Protein AF-K1XBR8-F1 (afdb_monomer)

Nearest PDB structures (foldseek):
  7rdr-assembly1_A  TM=1.541E-01  e=6.160E-03  unidentified
  5cyf-assembly1_B  TM=4.425E-01  e=8.546E+00  Schistosoma mansoni

Structure (mmCIF, N/CA/C/O backbone):
data_AF-K1XBR8-F1
#
_entry.id   AF-K1XBR8-F1
#
loop_
_atom_site.group_PDB
_atom_site.id
_atom_site.type_symbol
_atom_site.label_atom_id
_atom_site.label_alt_id
_atom_site.label_comp_id
_atom_site.label_asym_id
_atom_site.label_entity_id
_atom_site.label_seq_id
_atom_site.pdbx_PDB_ins_code
_atom_site.Cartn_x
_atom_site.Cartn_y
_atom_site.Cartn_z
_atom_site.occupancy
_atom_site.B_iso_or_equiv
_atom_site.auth_seq_id
_atom_site.auth_comp_id
_atom_site.auth_asym_id
_atom_site.auth_atom_id
_atom_site.pdbx_PDB_model_num
ATOM 1 N N . ASN A 1 1 ? -21.342 -53.498 -50.289 1.00 35.25 1 ASN A N 1
ATOM 2 C CA . ASN A 1 1 ? -19.922 -53.388 -49.875 1.00 35.25 1 ASN A CA 1
ATOM 3 C C . ASN A 1 1 ? -18.948 -53.585 -51.029 1.00 35.25 1 ASN A C 1
ATOM 5 O O . ASN A 1 1 ? -18.449 -52.577 -51.485 1.00 35.25 1 ASN A O 1
ATOM 9 N N . LYS A 1 2 ? -18.743 -54.777 -51.616 1.00 32.19 2 LYS A N 1
ATOM 10 C CA . LYS A 1 2 ? -17.794 -54.932 -52.754 1.00 32.19 2 LYS A CA 1
ATOM 11 C C . LYS A 1 2 ? -18.122 -54.100 -54.008 1.00 32.19 2 LYS A C 1
ATOM 13 O O . LYS A 1 2 ? -17.216 -53.612 -54.664 1.00 32.19 2 LYS A O 1
ATOM 18 N N . LYS A 1 3 ? -19.409 -53.915 -54.326 1.00 32.88 3 LYS A N 1
ATOM 19 C CA . LYS A 1 3 ? -19.852 -53.034 -55.424 1.00 32.88 3 LYS A CA 1
ATOM 20 C C . LYS A 1 3 ? -19.623 -51.546 -55.108 1.00 32.88 3 LYS A C 1
ATOM 22 O O . LYS A 1 3 ? -19.220 -50.802 -55.985 1.00 32.88 3 LYS A O 1
ATOM 27 N N . LEU A 1 4 ? -19.808 -51.170 -53.841 1.00 37.22 4 LEU A N 1
ATOM 28 C CA . LEU A 1 4 ? -19.606 -49.809 -53.342 1.00 37.22 4 LEU A CA 1
ATOM 29 C C . LEU A 1 4 ? -18.114 -49.436 -53.321 1.00 37.22 4 LEU A C 1
ATOM 31 O O . LEU A 1 4 ? -17.767 -48.326 -53.686 1.00 37.22 4 LEU A O 1
ATOM 35 N N . GLU A 1 5 ? -17.238 -50.379 -52.957 1.00 38.19 5 GLU A N 1
ATOM 36 C CA . GLU A 1 5 ? -15.781 -50.191 -53.029 1.00 38.19 5 GLU A CA 1
ATOM 37 C C . GLU A 1 5 ? -15.284 -50.093 -54.474 1.00 38.19 5 GLU A C 1
ATOM 39 O O . GLU A 1 5 ? -14.496 -49.213 -54.789 1.00 38.19 5 GLU A O 1
ATOM 44 N N . LYS A 1 6 ? -15.834 -50.892 -55.397 1.00 38.66 6 LYS A N 1
ATOM 45 C CA . LYS A 1 6 ? -15.524 -50.755 -56.829 1.00 38.66 6 LYS A CA 1
ATOM 46 C C . LYS A 1 6 ? -15.970 -49.414 -57.418 1.00 38.66 6 LYS A C 1
ATOM 48 O O . LYS A 1 6 ? -15.277 -48.856 -58.260 1.00 38.66 6 LYS A O 1
ATOM 53 N N . GLU A 1 7 ? -17.132 -48.913 -57.004 1.00 39.41 7 GLU A N 1
ATOM 54 C CA . GLU A 1 7 ? -17.633 -47.597 -57.421 1.00 39.41 7 GLU A CA 1
ATOM 55 C C . GLU A 1 7 ? -16.810 -46.461 -56.790 1.00 39.41 7 GLU A C 1
ATOM 57 O O . GLU A 1 7 ? -16.538 -45.466 -57.454 1.00 39.41 7 GLU A O 1
ATOM 62 N N . LYS A 1 8 ? -16.335 -46.634 -55.551 1.00 39.56 8 LYS A N 1
ATOM 63 C CA . LYS A 1 8 ? -15.451 -45.691 -54.854 1.00 39.56 8 LYS A CA 1
ATOM 64 C C . LYS A 1 8 ? -14.057 -45.627 -55.490 1.00 39.56 8 LYS A C 1
ATOM 66 O O . LYS A 1 8 ? -13.581 -44.531 -55.761 1.00 39.56 8 LYS A O 1
ATOM 71 N N . GLU A 1 9 ? -13.442 -46.767 -55.803 1.00 41.44 9 GLU A N 1
ATOM 72 C CA . GLU A 1 9 ? -12.163 -46.834 -56.530 1.00 41.44 9 GLU A CA 1
ATOM 73 C C . GLU A 1 9 ? -12.274 -46.243 -57.942 1.00 41.44 9 GLU A C 1
ATOM 75 O O . GLU A 1 9 ? -11.368 -45.541 -58.386 1.00 41.44 9 GLU A O 1
ATOM 80 N N . ALA A 1 10 ? -13.400 -46.456 -58.633 1.00 40.22 10 ALA A N 1
ATOM 81 C CA . ALA A 1 10 ? -13.638 -45.874 -59.954 1.00 40.22 10 ALA A CA 1
ATOM 82 C C . ALA A 1 10 ? -13.787 -44.342 -59.911 1.00 40.22 10 ALA A C 1
ATOM 84 O O . ALA A 1 10 ? -13.285 -43.657 -60.799 1.00 40.22 10 ALA A O 1
ATOM 85 N N . VAL A 1 11 ? -14.442 -43.801 -58.878 1.00 40.19 11 VAL A N 1
ATOM 86 C CA . VAL A 1 11 ? -14.591 -42.348 -58.678 1.00 40.19 11 VAL A CA 1
ATOM 87 C C . VAL A 1 11 ? -13.264 -41.703 -58.275 1.00 40.19 11 VAL A C 1
ATOM 89 O O . VAL A 1 11 ? -12.923 -40.648 -58.801 1.00 40.19 11 VAL A O 1
ATOM 92 N N . ILE A 1 12 ? -12.482 -42.354 -57.408 1.00 42.41 12 ILE A N 1
ATOM 93 C CA . ILE A 1 12 ? -11.139 -41.891 -57.026 1.00 42.41 12 ILE A CA 1
ATOM 94 C C . ILE A 1 12 ? -10.200 -41.913 -58.239 1.00 42.41 12 ILE A C 1
ATOM 96 O O . ILE A 1 12 ? -9.502 -40.933 -58.483 1.00 42.41 12 ILE A O 1
ATOM 100 N N . GLY A 1 13 ? -10.230 -42.981 -59.041 1.00 40.75 13 GLY A N 1
ATOM 101 C CA . GLY A 1 13 ? -9.419 -43.086 -60.256 1.00 40.75 13 GLY A CA 1
ATOM 102 C C . GLY A 1 13 ? -9.797 -42.063 -61.333 1.00 40.75 13 GLY A C 1
ATOM 103 O O . GLY A 1 13 ? -8.914 -41.537 -62.006 1.00 40.75 13 GLY A O 1
ATOM 104 N N . ALA A 1 14 ? -11.086 -41.738 -61.478 1.00 41.44 14 ALA A N 1
ATOM 105 C CA . ALA A 1 14 ? -11.538 -40.687 -62.391 1.00 41.44 14 ALA A CA 1
ATOM 106 C C . ALA A 1 14 ? -11.077 -39.293 -61.928 1.00 41.44 14 ALA A C 1
ATOM 108 O O . ALA A 1 14 ? -10.531 -38.542 -62.728 1.00 41.44 14 ALA A O 1
ATOM 109 N N . ALA A 1 15 ? -11.205 -38.994 -60.631 1.00 40.31 15 ALA A N 1
ATOM 110 C CA . ALA A 1 15 ? -10.792 -37.713 -60.056 1.00 40.31 15 ALA A CA 1
ATOM 111 C C . ALA A 1 15 ? -9.266 -37.504 -60.082 1.00 40.31 15 ALA A C 1
ATOM 113 O O . ALA A 1 15 ? -8.798 -36.401 -60.344 1.00 40.31 15 ALA A O 1
ATOM 114 N N . GLN A 1 16 ? -8.477 -38.561 -59.856 1.00 40.91 16 GLN A N 1
ATOM 115 C CA . GLN A 1 16 ? -7.012 -38.503 -59.952 1.00 40.91 16 GLN A CA 1
ATOM 116 C C . GLN A 1 16 ? -6.530 -38.270 -61.383 1.00 40.91 16 GLN A C 1
ATOM 118 O O . GLN A 1 16 ? -5.536 -37.578 -61.586 1.00 40.91 16 GLN A O 1
ATOM 123 N N . LYS A 1 17 ? -7.236 -38.828 -62.371 1.00 43.00 17 LYS A N 1
ATOM 124 C CA . LYS A 1 17 ? -6.933 -38.605 -63.783 1.00 43.00 17 LYS A CA 1
ATOM 125 C C . LYS A 1 17 ? -7.248 -37.167 -64.202 1.00 43.00 17 LYS A C 1
ATOM 127 O O . LYS A 1 17 ? -6.414 -36.532 -64.822 1.00 43.00 17 LYS A O 1
ATOM 132 N N . GLU A 1 18 ? -8.396 -36.639 -63.790 1.00 42.56 18 GLU A N 1
ATOM 133 C CA . GLU A 1 18 ? -8.820 -35.271 -64.119 1.00 42.56 18 GLU A CA 1
ATOM 134 C C . GLU A 1 18 ? -7.925 -34.215 -63.438 1.00 42.56 18 GLU A C 1
ATOM 136 O O . GLU A 1 18 ? -7.573 -33.212 -64.048 1.00 42.56 18 GLU A O 1
ATOM 141 N N . ALA A 1 19 ? -7.440 -34.489 -62.221 1.00 39.69 19 ALA A N 1
ATOM 142 C CA . ALA A 1 19 ? -6.438 -33.657 -61.551 1.00 39.69 19 ALA A CA 1
ATOM 143 C C . ALA A 1 19 ? -5.040 -33.729 -62.202 1.00 39.69 19 ALA A C 1
ATOM 145 O O . ALA A 1 19 ? -4.320 -32.733 -62.200 1.00 39.69 19 ALA A O 1
ATOM 146 N N . ALA A 1 20 ? -4.646 -34.884 -62.755 1.00 40.19 20 ALA A N 1
ATOM 147 C CA . ALA A 1 20 ? -3.390 -35.036 -63.494 1.00 40.19 20 ALA A CA 1
ATOM 148 C C . ALA A 1 20 ? -3.444 -34.327 -64.857 1.00 40.19 20 ALA A C 1
ATOM 150 O O . ALA A 1 20 ? -2.506 -33.614 -65.200 1.00 40.19 20 ALA A O 1
ATOM 151 N N . ASP A 1 21 ? -4.570 -34.443 -65.566 1.00 42.59 21 ASP A N 1
ATOM 152 C CA . ASP A 1 21 ? -4.811 -33.751 -66.834 1.00 42.59 21 ASP A CA 1
ATOM 153 C C . ASP A 1 21 ? -4.802 -32.215 -66.622 1.00 42.59 21 ASP A C 1
ATOM 155 O O . ASP A 1 21 ? -4.148 -31.491 -67.368 1.00 42.59 21 ASP A O 1
ATOM 159 N N . MET A 1 22 ? -5.403 -31.712 -65.530 1.00 39.72 22 MET A N 1
ATOM 160 C CA . MET A 1 22 ? -5.314 -30.292 -65.138 1.00 39.72 22 MET A CA 1
ATOM 161 C C . MET A 1 22 ? -3.897 -29.864 -64.719 1.00 39.72 22 MET A C 1
ATOM 163 O O . MET A 1 22 ? -3.512 -28.714 -64.924 1.00 39.72 22 MET A O 1
ATOM 167 N N . HIS A 1 23 ? -3.108 -30.755 -64.113 1.00 37.94 23 HIS A N 1
ATOM 168 C CA . HIS A 1 23 ? -1.730 -30.452 -63.722 1.00 37.94 23 HIS A CA 1
ATOM 169 C C . HIS A 1 23 ? -0.797 -30.345 -64.935 1.00 37.94 23 HIS A C 1
ATOM 171 O O . HIS A 1 23 ? 0.072 -29.473 -64.941 1.00 37.94 23 HIS A O 1
ATOM 177 N N . ASP A 1 24 ? -1.003 -31.176 -65.961 1.00 37.19 24 ASP A N 1
ATOM 178 C CA . ASP A 1 24 ? -0.263 -31.111 -67.225 1.00 37.19 24 ASP A CA 1
ATOM 179 C C . ASP A 1 24 ? -0.685 -29.886 -68.065 1.00 37.19 24 ASP A C 1
ATOM 181 O O . ASP A 1 24 ? 0.183 -29.202 -68.608 1.00 37.19 24 ASP A O 1
ATOM 185 N N . GLU A 1 25 ? -1.969 -29.494 -68.057 1.00 38.06 25 GLU A N 1
ATOM 186 C CA . GLU A 1 25 ? -2.444 -28.240 -68.681 1.00 38.06 25 GLU A CA 1
ATOM 187 C C . GLU A 1 25 ? -1.861 -26.973 -68.023 1.00 38.06 25 GLU A C 1
ATOM 189 O O . GLU A 1 25 ? -1.582 -25.985 -68.702 1.00 38.06 25 GLU A O 1
ATOM 194 N N . ILE A 1 26 ? -1.613 -26.996 -66.709 1.00 39.31 26 ILE A N 1
ATOM 195 C CA . ILE A 1 26 ? -0.962 -25.892 -65.978 1.00 39.31 26 ILE A CA 1
ATOM 196 C C . ILE A 1 26 ? 0.559 -25.853 -66.242 1.00 39.31 26 ILE A C 1
ATOM 198 O O . ILE A 1 26 ? 1.190 -24.802 -66.097 1.00 39.31 26 ILE A O 1
ATOM 202 N N . LYS A 1 27 ? 1.167 -26.976 -66.644 1.00 35.59 27 LYS A N 1
ATOM 203 C CA . LYS A 1 27 ? 2.615 -27.115 -66.874 1.00 35.59 27 LYS A CA 1
ATOM 204 C C . LYS A 1 27 ? 3.067 -26.626 -68.253 1.00 35.59 27 LYS A C 1
ATOM 206 O O . LYS A 1 27 ? 4.203 -26.167 -68.370 1.00 35.59 27 LYS A O 1
ATOM 211 N N . ASP A 1 28 ? 2.181 -26.672 -69.249 1.00 35.50 28 ASP A N 1
ATOM 212 C CA . ASP A 1 28 ? 2.464 -26.291 -70.644 1.00 35.50 28 ASP A CA 1
ATOM 213 C C . ASP A 1 28 ? 2.282 -24.786 -70.954 1.00 35.50 28 ASP A C 1
ATOM 215 O O . ASP A 1 28 ? 2.406 -24.362 -72.099 1.00 35.50 28 ASP A O 1
ATOM 219 N N . GLY A 1 29 ? 2.123 -23.942 -69.928 1.00 42.06 29 GLY A N 1
ATOM 220 C CA . GLY A 1 29 ? 2.646 -22.572 -69.967 1.00 42.06 29 GLY A CA 1
ATOM 221 C C . GLY A 1 29 ? 1.973 -21.558 -70.904 1.00 42.06 29 GLY A C 1
ATOM 222 O O . GLY A 1 29 ? 2.680 -20.744 -71.491 1.00 42.06 29 GLY A O 1
ATOM 223 N N . GLU A 1 30 ? 0.641 -21.500 -70.977 1.00 37.12 30 GLU A N 1
ATOM 224 C CA . GLU A 1 30 ? -0.069 -20.336 -71.544 1.00 37.12 30 GLU A CA 1
ATOM 225 C C . GLU A 1 30 ? -1.017 -19.681 -70.525 1.00 37.12 30 GLU A C 1
ATOM 227 O O . GLU A 1 30 ? -2.234 -19.723 -70.654 1.00 37.12 30 GLU A O 1
ATOM 232 N N . MET A 1 31 ? -0.456 -19.018 -69.512 1.00 33.31 31 MET A N 1
ATOM 233 C CA . MET A 1 31 ? -1.101 -17.859 -68.876 1.00 33.31 31 MET A CA 1
ATOM 234 C C . MET A 1 31 ? -0.013 -16.860 -68.473 1.00 33.31 31 MET A C 1
ATOM 236 O O . MET A 1 31 ? 0.454 -16.821 -67.333 1.00 33.31 31 MET A O 1
ATOM 240 N N . GLU A 1 32 ? 0.418 -16.049 -69.441 1.00 30.00 32 GLU A N 1
ATOM 241 C CA . GLU A 1 32 ? 1.108 -14.800 -69.136 1.00 30.00 32 GLU A CA 1
ATOM 242 C C . GLU A 1 32 ? 0.126 -13.798 -68.520 1.00 30.00 32 GLU A C 1
ATOM 244 O O . GLU A 1 32 ? -1.015 -13.635 -68.950 1.00 30.00 32 GLU A O 1
ATOM 249 N N . LYS A 1 33 ? 0.620 -13.113 -67.490 1.00 34.78 33 LYS A N 1
ATOM 250 C CA . LYS A 1 33 ? -0.014 -11.980 -66.822 1.00 34.78 33 LYS A CA 1
ATOM 251 C C . LYS A 1 33 ? -0.402 -10.893 -67.832 1.00 34.78 33 LYS A C 1
ATOM 253 O O . LYS A 1 33 ? 0.486 -10.273 -68.405 1.00 34.78 33 LYS A O 1
ATOM 258 N N . SER A 1 34 ? -1.689 -10.578 -67.958 1.00 27.77 34 SER A N 1
ATOM 259 C CA . SER A 1 34 ? -2.168 -9.195 -68.120 1.00 27.77 34 SER A CA 1
ATOM 260 C C . SER A 1 34 ? -3.693 -9.113 -67.996 1.00 27.77 34 SER A C 1
ATOM 262 O O . SER A 1 34 ? -4.405 -9.914 -68.588 1.00 27.77 34 SER A O 1
ATOM 264 N N . ASP A 1 35 ? -4.121 -8.142 -67.189 1.00 27.48 35 ASP A N 1
ATOM 265 C CA . ASP A 1 35 ? -5.349 -7.341 -67.218 1.00 27.48 35 ASP A CA 1
ATOM 266 C C . ASP A 1 35 ? -6.736 -8.002 -67.340 1.00 27.48 35 ASP A C 1
ATOM 268 O O . ASP A 1 35 ? -7.044 -8.779 -68.238 1.00 27.48 35 ASP A O 1
ATOM 272 N N . GLU A 1 36 ? -7.619 -7.570 -66.431 1.00 39.06 36 GLU A N 1
ATOM 273 C CA . GLU A 1 36 ? -9.069 -7.767 -66.438 1.00 39.06 36 GLU A CA 1
ATOM 274 C C . GLU A 1 36 ? -9.673 -7.714 -67.852 1.00 39.06 36 GLU A C 1
ATOM 276 O O . GLU A 1 36 ? -9.675 -6.664 -68.502 1.00 39.06 36 GLU A O 1
ATOM 281 N N . LYS A 1 37 ? -10.259 -8.828 -68.308 1.00 28.39 37 LYS A N 1
ATOM 282 C CA . LYS A 1 37 ? -11.346 -8.839 -69.296 1.00 28.39 37 LYS A CA 1
ATOM 283 C C . LYS A 1 37 ? -12.109 -10.160 -69.266 1.00 28.39 37 LYS A C 1
ATOM 285 O O . LYS A 1 37 ? -11.526 -11.227 -69.109 1.00 28.39 37 LYS A O 1
ATOM 290 N N . GLU A 1 38 ? -13.427 -10.029 -69.396 1.00 31.98 38 GLU A N 1
ATOM 291 C CA . GLU A 1 38 ? -14.451 -11.076 -69.430 1.00 31.98 38 GLU A CA 1
ATOM 292 C C . GLU A 1 38 ? -13.991 -12.378 -70.099 1.00 31.98 38 GLU A C 1
ATOM 294 O O . GLU A 1 38 ? -13.522 -12.387 -71.239 1.00 31.98 38 GLU A O 1
ATOM 299 N N . VAL A 1 39 ? -14.194 -13.499 -69.402 1.00 30.14 39 VAL A N 1
ATOM 300 C CA . VAL A 1 39 ? -14.037 -14.834 -69.982 1.00 30.14 39 VAL A CA 1
ATOM 301 C C . VAL A 1 39 ? -15.082 -15.008 -71.084 1.00 30.14 39 VAL A C 1
ATOM 303 O O . VAL A 1 39 ? -16.286 -14.993 -70.832 1.00 30.14 39 VAL A O 1
ATOM 306 N N . ASP A 1 40 ? -14.599 -15.176 -72.314 1.00 33.12 40 ASP A N 1
ATOM 307 C CA . ASP A 1 40 ? -15.396 -15.454 -73.505 1.00 33.12 40 ASP A CA 1
ATOM 308 C C . ASP A 1 40 ? -16.139 -16.796 -73.366 1.00 33.12 40 ASP A C 1
ATOM 310 O O . ASP A 1 40 ? -15.609 -17.894 -73.577 1.00 33.12 40 ASP A O 1
ATOM 314 N N . ASP A 1 41 ? -17.418 -16.670 -73.026 1.00 33.25 41 ASP A N 1
ATOM 315 C CA . ASP A 1 41 ? -18.414 -17.714 -72.792 1.00 33.25 41 ASP A CA 1
ATOM 316 C C . ASP A 1 41 ? -18.665 -18.627 -74.022 1.00 33.25 41 ASP A C 1
ATOM 318 O O . ASP A 1 41 ? -19.427 -19.601 -73.968 1.00 33.25 41 ASP A O 1
ATOM 322 N N . SER A 1 42 ? -18.032 -18.338 -75.167 1.00 31.98 42 SER A N 1
ATOM 323 C CA . SER A 1 42 ? -18.106 -19.149 -76.386 1.00 31.98 42 SER A CA 1
ATOM 324 C C . SER A 1 42 ? -17.118 -20.324 -76.418 1.00 31.98 42 SER A C 1
ATOM 326 O O . SER A 1 42 ? -17.425 -21.341 -77.046 1.00 31.98 42 SER A O 1
ATOM 328 N N . LYS A 1 43 ? -15.997 -20.274 -75.679 1.00 35.00 43 LYS A N 1
ATOM 329 C CA . LYS A 1 43 ? -15.017 -21.383 -75.637 1.00 35.00 43 LYS A CA 1
ATOM 330 C C . LYS A 1 43 ? -15.419 -22.525 -74.698 1.00 35.00 43 LYS A C 1
ATOM 332 O O . LYS A 1 43 ? -15.135 -23.684 -74.989 1.00 35.00 43 LYS A O 1
ATOM 337 N N . ILE A 1 44 ? -16.181 -22.241 -73.640 1.00 33.34 44 ILE A N 1
ATOM 338 C CA . ILE A 1 44 ? -16.702 -23.266 -72.708 1.00 33.34 44 ILE A CA 1
ATOM 339 C C . ILE A 1 44 ? -17.910 -24.021 -73.307 1.00 33.34 44 ILE A C 1
ATOM 341 O O . ILE A 1 44 ? -18.222 -25.153 -72.925 1.00 33.34 44 ILE A O 1
ATOM 345 N N . LYS A 1 45 ? -18.589 -23.450 -74.313 1.00 31.42 45 LYS A N 1
ATOM 346 C CA . LYS A 1 45 ? -19.770 -24.061 -74.951 1.00 31.42 45 LYS A CA 1
ATOM 347 C C . LYS A 1 45 ? -19.467 -25.285 -75.827 1.00 31.42 45 LYS A C 1
ATOM 349 O O . LYS A 1 45 ? -20.401 -26.028 -76.123 1.00 31.42 45 LYS A O 1
ATOM 354 N N . GLY A 1 46 ? -18.209 -25.540 -76.193 1.00 33.34 46 GLY A N 1
ATOM 355 C CA . GLY A 1 46 ? -17.837 -26.614 -77.125 1.00 33.34 46 GLY A CA 1
ATOM 356 C C . GLY A 1 46 ? -17.683 -28.022 -76.533 1.00 33.34 46 GLY A C 1
ATOM 357 O O . GLY A 1 46 ? -17.686 -28.988 -77.290 1.00 33.34 46 GLY A O 1
ATOM 358 N N . ILE A 1 47 ? -17.553 -28.176 -75.209 1.00 36.75 47 ILE A N 1
ATOM 359 C CA . ILE A 1 47 ? -16.974 -29.413 -74.638 1.00 36.75 47 ILE A CA 1
ATOM 360 C C . ILE A 1 47 ? -18.018 -30.434 -74.135 1.00 36.75 47 ILE A C 1
ATOM 362 O O . ILE A 1 47 ? -17.705 -31.610 -73.960 1.00 36.75 47 ILE A O 1
ATOM 366 N N . LEU A 1 48 ? -19.297 -30.072 -73.974 1.00 31.34 48 LEU A N 1
ATOM 367 C CA . LEU A 1 48 ? -20.315 -31.004 -73.455 1.00 31.34 48 LEU A CA 1
ATOM 368 C C . LEU A 1 48 ? -21.639 -30.910 -74.221 1.00 31.34 48 LEU A C 1
ATOM 370 O O . LEU A 1 48 ? -22.305 -29.873 -74.194 1.00 31.34 48 LEU A O 1
ATOM 374 N N . SER A 1 49 ? -22.052 -32.017 -74.854 1.00 36.31 49 SER A N 1
ATOM 375 C CA . SER A 1 49 ? -23.377 -32.142 -75.475 1.00 36.31 49 SER A CA 1
ATOM 376 C C . SER A 1 49 ? -24.493 -31.958 -74.435 1.00 36.31 49 SER A C 1
ATOM 378 O O . SER A 1 49 ? -24.349 -32.346 -73.272 1.00 36.31 49 SER A O 1
ATOM 380 N N . GLN A 1 50 ? -25.616 -31.353 -74.845 1.00 34.69 50 GLN A N 1
ATOM 381 C CA . GLN A 1 50 ? -26.732 -30.999 -73.952 1.00 34.69 50 GLN A CA 1
ATOM 382 C C . GLN A 1 50 ? -27.273 -32.183 -73.129 1.00 34.69 50 GLN A C 1
ATOM 384 O O . GLN A 1 50 ? -27.611 -31.993 -71.963 1.00 34.69 50 GLN A O 1
ATOM 389 N N . GLU A 1 51 ? -27.256 -33.406 -73.665 1.00 30.45 51 GLU A N 1
ATOM 390 C CA . GLU A 1 51 ? -27.669 -34.614 -72.931 1.00 30.45 51 GLU A CA 1
ATOM 391 C C . GLU A 1 51 ? -26.782 -34.919 -71.713 1.00 30.45 51 GLU A C 1
ATOM 393 O O . GLU A 1 51 ? -27.278 -35.349 -70.671 1.00 30.45 51 GLU A O 1
ATOM 398 N N . LYS A 1 52 ? -25.470 -34.651 -71.788 1.00 33.75 52 LYS A N 1
ATOM 399 C CA . LYS A 1 52 ? -24.563 -34.863 -70.647 1.00 33.75 52 LYS A CA 1
ATOM 400 C C . LYS A 1 52 ? -24.748 -33.801 -69.563 1.00 33.75 52 LYS A C 1
ATOM 402 O O . LYS A 1 52 ? -24.603 -34.115 -68.383 1.00 33.75 52 LYS A O 1
ATOM 407 N N . LYS A 1 53 ? -25.129 -32.575 -69.942 1.00 33.81 53 LYS A N 1
ATOM 408 C CA . LYS A 1 53 ? -25.463 -31.498 -68.994 1.00 33.81 53 LYS A CA 1
ATOM 409 C C . LYS A 1 53 ? -26.725 -31.826 -68.196 1.00 33.81 53 LYS A C 1
ATOM 411 O O . LYS A 1 53 ? -26.726 -31.648 -66.982 1.00 33.81 53 LYS A O 1
ATOM 416 N N . GLU A 1 54 ? -27.766 -32.361 -68.827 1.00 32.81 54 GLU A N 1
ATOM 417 C CA . GLU A 1 54 ? -28.995 -32.732 -68.111 1.00 32.81 54 GLU A CA 1
ATOM 418 C C . GLU A 1 54 ? -28.787 -33.883 -67.120 1.00 32.81 54 GLU A C 1
ATOM 420 O O . GLU A 1 54 ? -29.319 -33.833 -66.011 1.00 32.81 54 GLU A O 1
ATOM 425 N N . ILE A 1 55 ? -27.966 -34.880 -67.460 1.00 34.56 55 ILE A N 1
ATOM 426 C CA . ILE A 1 55 ? -27.629 -35.988 -66.549 1.00 34.56 55 ILE A CA 1
ATOM 427 C C . ILE A 1 55 ? -26.784 -35.487 -65.365 1.00 34.56 55 ILE A C 1
ATOM 429 O O . ILE A 1 55 ? -27.040 -35.869 -64.220 1.00 34.56 55 ILE A O 1
ATOM 433 N N . PHE A 1 56 ? -25.827 -34.588 -65.617 1.00 33.72 56 PHE A N 1
ATOM 434 C CA . PHE A 1 56 ? -24.979 -33.986 -64.584 1.00 33.72 56 PHE A CA 1
ATOM 435 C C . PHE A 1 56 ? -25.789 -33.113 -63.610 1.00 33.72 56 PHE A C 1
ATOM 437 O O . PHE A 1 56 ? -25.720 -33.300 -62.395 1.00 33.72 56 PHE A O 1
ATOM 444 N N . PHE A 1 57 ? -26.647 -32.223 -64.120 1.00 33.53 57 PHE A N 1
ATOM 445 C CA . PHE A 1 57 ? -27.437 -31.316 -63.279 1.00 33.53 57 PHE A CA 1
ATOM 446 C C . PHE A 1 57 ? -28.630 -31.995 -62.587 1.00 33.53 57 PHE A C 1
ATOM 448 O O . PHE A 1 57 ? -28.947 -31.651 -61.443 1.00 33.53 57 PHE A O 1
ATOM 455 N N . ASN A 1 58 ? -29.265 -33.001 -63.201 1.00 34.69 58 ASN A N 1
ATOM 456 C CA . ASN A 1 58 ? -30.329 -33.760 -62.533 1.00 34.69 58 ASN A CA 1
ATOM 457 C C . ASN A 1 58 ? -29.784 -34.739 -61.480 1.00 34.69 58 ASN A C 1
ATOM 459 O O . ASN A 1 58 ? -30.463 -34.993 -60.485 1.00 34.69 58 ASN A O 1
ATOM 463 N N . GLY A 1 59 ? -28.545 -35.225 -61.627 1.00 37.12 59 GLY A N 1
ATOM 464 C CA . GLY A 1 59 ? -27.875 -36.057 -60.620 1.00 37.12 59 GLY A CA 1
ATOM 465 C C . GLY A 1 59 ? -27.482 -35.307 -59.339 1.00 37.12 59 GLY A C 1
ATOM 466 O O . GLY A 1 59 ? -27.447 -35.904 -58.259 1.00 37.12 59 GLY A O 1
ATOM 467 N N . ILE A 1 60 ? -27.235 -33.995 -59.432 1.00 36.56 60 ILE A N 1
ATOM 468 C CA . ILE A 1 60 ? -26.796 -33.148 -58.307 1.00 36.56 60 ILE A CA 1
ATOM 469 C C . ILE A 1 60 ? -27.980 -32.588 -57.500 1.00 36.56 60 ILE A C 1
ATOM 471 O O . ILE A 1 60 ? -27.839 -32.359 -56.296 1.00 36.56 60 ILE A O 1
ATOM 475 N N . LYS A 1 61 ? -29.181 -32.483 -58.090 1.00 36.72 61 LYS A N 1
ATOM 476 C CA . LYS A 1 61 ? -30.394 -31.966 -57.418 1.00 36.72 61 LYS A CA 1
ATOM 477 C C . LYS A 1 61 ? -30.789 -32.707 -56.131 1.00 36.72 61 LYS A C 1
ATOM 479 O O . LYS A 1 61 ? -31.435 -32.113 -55.278 1.00 36.72 61 LYS A O 1
ATOM 484 N N . GLY A 1 62 ? -30.382 -33.968 -55.964 1.00 38.25 62 GLY A N 1
ATOM 485 C CA . GLY A 1 62 ? -30.576 -34.733 -54.722 1.00 38.25 62 GLY A CA 1
ATOM 486 C C . GLY A 1 62 ? -29.301 -34.974 -53.903 1.00 38.25 62 GLY A C 1
ATOM 487 O O . GLY A 1 62 ? -29.378 -35.517 -52.803 1.00 38.25 62 GLY A O 1
ATOM 488 N N . LYS A 1 63 ? -28.123 -34.608 -54.428 1.00 39.81 63 LYS A N 1
ATOM 489 C CA . LYS A 1 63 ? -26.811 -34.997 -53.876 1.00 39.81 63 LYS A CA 1
ATOM 490 C C . LYS A 1 63 ? -25.882 -33.831 -53.545 1.00 39.81 63 LYS A C 1
ATOM 492 O O . LYS A 1 63 ? -24.816 -34.091 -53.001 1.00 39.81 63 LYS A O 1
ATOM 497 N N . ALA A 1 64 ? -26.283 -32.575 -53.750 1.00 41.19 64 ALA A N 1
ATOM 498 C CA . ALA A 1 64 ? -25.527 -31.405 -53.281 1.00 41.19 64 ALA A CA 1
ATOM 499 C C . ALA A 1 64 ? -25.210 -31.477 -51.769 1.00 41.19 64 ALA A C 1
ATOM 501 O O . ALA A 1 64 ? -24.107 -31.157 -51.343 1.00 41.19 64 ALA A O 1
ATOM 502 N N . LYS A 1 65 ? -26.134 -32.032 -50.971 1.00 39.97 65 LYS A N 1
ATOM 503 C CA . LYS A 1 65 ? -25.977 -32.271 -49.523 1.00 39.97 65 LYS A CA 1
ATOM 504 C C . LYS A 1 65 ? -24.895 -33.313 -49.187 1.00 39.97 65 LYS A C 1
ATOM 506 O O . LYS A 1 65 ? -24.258 -33.223 -48.143 1.00 39.97 65 LYS A O 1
ATOM 511 N N . ILE A 1 66 ? -24.698 -34.302 -50.065 1.00 39.34 66 ILE A N 1
ATOM 512 C CA . ILE A 1 66 ? -23.651 -35.330 -49.945 1.00 39.34 66 ILE A CA 1
ATOM 513 C C . ILE A 1 66 ? -22.330 -34.791 -50.494 1.00 39.34 66 ILE A C 1
ATOM 515 O O . ILE A 1 66 ? -21.296 -35.075 -49.912 1.00 39.34 66 ILE A O 1
ATOM 519 N N . LEU A 1 67 ? -22.367 -33.985 -51.558 1.00 41.09 67 LEU A N 1
ATOM 520 C CA . LEU A 1 67 ? -21.191 -33.376 -52.175 1.00 41.09 67 LEU A CA 1
ATOM 521 C C . LEU A 1 67 ? -20.553 -32.320 -51.262 1.00 41.09 67 LEU A C 1
ATOM 523 O O . LEU A 1 67 ? -19.350 -32.367 -51.067 1.00 41.09 67 LEU A O 1
ATOM 527 N N . ALA A 1 68 ? -21.344 -31.454 -50.619 1.00 43.34 68 ALA A N 1
ATOM 528 C CA . ALA A 1 68 ? -20.847 -30.493 -49.630 1.00 43.34 68 ALA A CA 1
ATOM 529 C C . ALA A 1 68 ? -20.268 -31.199 -48.392 1.00 43.34 68 ALA A C 1
ATOM 531 O O . ALA A 1 68 ? -19.160 -30.891 -47.966 1.00 43.34 68 ALA A O 1
ATOM 532 N N . LYS A 1 69 ? -20.964 -32.224 -47.868 1.00 40.03 69 LYS A N 1
ATOM 533 C CA . LYS A 1 69 ? -20.421 -33.068 -46.793 1.00 40.03 69 LYS A CA 1
ATOM 534 C C . LYS A 1 69 ? -19.150 -33.795 -47.220 1.00 40.03 69 LYS A C 1
ATOM 536 O O . LYS A 1 69 ? -18.236 -33.870 -46.421 1.00 40.03 69 LYS A O 1
ATOM 541 N N . ALA A 1 70 ? -19.083 -34.320 -48.443 1.00 39.44 70 ALA A N 1
ATOM 542 C CA . ALA A 1 70 ? -17.921 -35.037 -48.958 1.00 39.44 70 ALA A CA 1
ATOM 543 C C . ALA A 1 70 ? -16.738 -34.104 -49.237 1.00 39.44 70 ALA A C 1
ATOM 545 O O . ALA A 1 70 ? -15.617 -34.509 -48.979 1.00 39.44 70 ALA A O 1
ATOM 546 N N . LEU A 1 71 ? -16.967 -32.873 -49.703 1.00 42.53 71 LEU A N 1
ATOM 547 C CA . LEU A 1 71 ? -15.923 -31.863 -49.903 1.00 42.53 71 LEU A CA 1
ATOM 548 C C . LEU A 1 71 ? -15.328 -31.411 -48.565 1.00 42.53 71 LEU A C 1
ATOM 550 O O . LEU A 1 71 ? -14.110 -31.393 -48.441 1.00 42.53 71 LEU A O 1
ATOM 554 N N . VAL A 1 72 ? -16.165 -31.178 -47.545 1.00 42.19 72 VAL A N 1
ATOM 555 C CA . VAL A 1 72 ? -15.711 -30.869 -46.174 1.00 42.19 72 VAL A CA 1
ATOM 556 C C . VAL A 1 72 ? -15.023 -32.078 -45.518 1.00 42.19 72 VAL A C 1
ATOM 558 O O . VAL A 1 72 ? -13.988 -31.934 -44.873 1.00 42.19 72 VAL A O 1
ATOM 561 N N . LEU A 1 73 ? -15.537 -33.301 -45.711 1.00 38.38 73 LEU A N 1
ATOM 562 C CA . LEU A 1 73 ? -14.876 -34.514 -45.208 1.00 38.38 73 LEU A CA 1
ATOM 563 C C . LEU A 1 73 ? -13.535 -34.769 -45.924 1.00 38.38 73 LEU A C 1
ATOM 565 O O . LEU A 1 73 ? -12.594 -35.232 -45.291 1.00 38.38 73 LEU A O 1
ATOM 569 N N . MET A 1 74 ? -13.434 -34.476 -47.229 1.00 40.19 74 MET A N 1
ATOM 570 C CA . MET A 1 74 ? -12.204 -34.623 -48.023 1.00 40.19 74 MET A CA 1
ATOM 571 C C . MET A 1 74 ? -11.157 -33.552 -47.689 1.00 40.19 74 MET A C 1
ATOM 573 O O . MET A 1 74 ? -9.966 -33.871 -47.675 1.00 40.19 74 MET A O 1
ATOM 577 N N . SER A 1 75 ? -11.572 -32.324 -47.353 1.00 39.53 75 SER A N 1
ATOM 578 C CA . SER A 1 75 ? -10.661 -31.271 -46.887 1.00 39.53 75 SER A CA 1
ATOM 579 C C . SER A 1 75 ? -10.103 -31.560 -45.490 1.00 39.53 75 SER A C 1
ATOM 581 O O . SER A 1 75 ? -8.939 -31.273 -45.242 1.00 39.53 75 SER A O 1
ATOM 583 N N . VAL A 1 76 ? -10.882 -32.202 -44.609 1.00 38.19 76 VAL A N 1
ATOM 584 C CA . VAL A 1 76 ? -10.427 -32.630 -43.269 1.00 38.19 76 VAL A CA 1
ATOM 585 C C . VAL A 1 76 ? -9.519 -33.871 -43.319 1.00 38.19 76 VAL A C 1
ATOM 587 O O . VAL A 1 76 ? -8.660 -34.033 -42.457 1.00 38.19 76 VAL A O 1
ATOM 590 N N . LEU A 1 77 ? -9.687 -34.762 -44.306 1.00 36.66 77 LEU A N 1
ATOM 591 C CA . LEU A 1 77 ? -9.034 -36.081 -44.304 1.00 36.66 77 LEU A CA 1
ATOM 592 C C . LEU A 1 77 ? -7.822 -36.237 -45.238 1.00 36.66 77 LEU A C 1
ATOM 594 O O . LEU A 1 77 ? -7.163 -37.274 -45.150 1.00 36.66 77 LEU A O 1
ATOM 598 N N . SER A 1 78 ? -7.513 -35.293 -46.139 1.00 36.06 78 SER A N 1
ATOM 599 C CA . SER A 1 78 ? -6.507 -35.588 -47.184 1.00 36.06 78 SER A CA 1
ATOM 600 C C . SER A 1 78 ? -5.771 -34.426 -47.866 1.00 36.06 78 SER A C 1
ATOM 602 O O . SER A 1 78 ? -4.932 -34.702 -48.722 1.00 36.06 78 SER A O 1
ATOM 604 N N . LEU A 1 79 ? -6.022 -33.161 -47.519 1.00 39.25 79 LEU A N 1
ATOM 605 C CA . LEU A 1 79 ? -5.351 -32.014 -48.152 1.00 39.25 79 LEU A CA 1
ATOM 606 C C . LEU A 1 79 ? -4.446 -31.272 -47.161 1.00 39.25 79 LEU A C 1
ATOM 608 O O . LEU A 1 79 ? -4.720 -31.241 -45.963 1.00 39.25 79 LEU A O 1
ATOM 612 N N . GLY A 1 80 ? -3.359 -30.679 -47.667 1.00 37.22 80 GLY A N 1
ATOM 613 C CA . GLY A 1 80 ? -2.585 -29.700 -46.903 1.00 37.22 80 GLY A CA 1
ATOM 614 C C . GLY A 1 80 ? -3.447 -28.472 -46.598 1.00 37.22 80 GLY A C 1
ATOM 615 O O . GLY A 1 80 ? -4.329 -28.129 -47.384 1.00 37.22 80 GLY A O 1
ATOM 616 N N . GLU A 1 81 ? -3.197 -27.817 -45.462 1.00 40.50 81 GLU A N 1
ATOM 617 C CA . GLU A 1 81 ? -4.047 -26.745 -44.912 1.00 40.50 81 GLU A CA 1
ATOM 618 C C . GLU A 1 81 ? -4.383 -25.657 -45.955 1.00 40.50 81 GLU A C 1
ATOM 620 O O . GLU A 1 81 ? -5.539 -25.269 -46.081 1.00 40.50 81 GLU A O 1
ATOM 625 N N . GLY A 1 82 ? -3.429 -25.270 -46.811 1.00 39.38 82 GLY A N 1
ATOM 626 C CA . GLY A 1 82 ? -3.645 -24.262 -47.861 1.00 39.38 82 GLY A CA 1
ATOM 627 C C . GLY A 1 82 ? -4.649 -24.643 -48.964 1.00 39.38 82 GLY A C 1
ATOM 628 O O . GLY A 1 82 ? -5.400 -23.785 -49.430 1.00 39.38 82 GLY A O 1
ATOM 629 N N . ASP A 1 83 ? -4.715 -25.915 -49.367 1.00 41.41 83 ASP A N 1
ATOM 630 C CA . ASP A 1 83 ? -5.619 -26.369 -50.439 1.00 41.41 83 ASP A CA 1
ATOM 631 C C . ASP A 1 83 ? -7.049 -26.584 -49.924 1.00 41.41 83 ASP A C 1
ATOM 633 O O . ASP A 1 83 ? -8.025 -26.359 -50.644 1.00 41.41 83 ASP A O 1
ATOM 637 N N . ALA A 1 84 ? -7.181 -26.958 -48.648 1.00 42.44 84 ALA A N 1
ATOM 638 C CA . ALA A 1 84 ? -8.465 -27.035 -47.958 1.00 42.44 84 ALA A CA 1
ATOM 639 C C . ALA A 1 84 ? -9.135 -25.651 -47.845 1.00 42.44 84 ALA A C 1
ATOM 641 O O . ALA A 1 84 ? -10.338 -25.532 -48.085 1.00 42.44 84 ALA A O 1
ATOM 642 N N . LEU A 1 85 ? -8.359 -24.603 -47.544 1.00 45.16 85 LEU A N 1
ATOM 643 C CA . LEU A 1 85 ? -8.859 -23.233 -47.363 1.00 45.16 85 LEU A CA 1
ATOM 644 C C . LEU A 1 85 ? -9.409 -22.621 -48.664 1.00 45.16 85 LEU A C 1
ATOM 646 O O . LEU A 1 85 ? -10.510 -22.068 -48.661 1.00 45.16 85 LEU A O 1
ATOM 650 N N . LYS A 1 86 ? -8.714 -22.806 -49.797 1.00 47.34 86 LYS A N 1
ATOM 651 C CA . LYS A 1 86 ? -9.187 -22.366 -51.130 1.00 47.34 86 LYS A CA 1
ATOM 652 C C . LYS A 1 86 ? -10.491 -23.037 -51.564 1.00 47.34 86 LYS A C 1
ATOM 654 O O . LYS A 1 86 ? -11.317 -22.430 -52.246 1.00 47.34 86 LYS A O 1
ATOM 659 N N . LEU A 1 87 ? -10.682 -24.303 -51.198 1.00 46.72 87 LEU A N 1
ATOM 660 C CA . LEU A 1 87 ? -11.874 -25.060 -51.574 1.00 46.72 87 LEU A CA 1
ATOM 661 C C . LEU A 1 87 ? -13.104 -24.604 -50.773 1.00 46.72 87 LEU A C 1
ATOM 663 O O . LEU A 1 87 ? -14.200 -24.513 -51.330 1.00 46.72 87 LEU A O 1
ATOM 667 N N . VAL A 1 88 ? -12.928 -24.283 -49.486 1.00 49.28 88 VAL A N 1
ATOM 668 C CA . VAL A 1 88 ? -14.001 -23.784 -48.608 1.00 49.28 88 VAL A CA 1
ATOM 669 C C . VAL A 1 88 ? -14.510 -22.420 -49.080 1.00 49.28 88 VAL A C 1
ATOM 671 O O . VAL A 1 88 ? -15.723 -22.270 -49.239 1.00 49.28 88 VAL A O 1
ATOM 674 N N . SER A 1 89 ? -13.621 -21.472 -49.400 1.00 47.66 89 SER A N 1
ATOM 675 C CA . SER A 1 89 ? -14.013 -20.142 -49.904 1.00 47.66 89 SER A CA 1
ATOM 676 C C . SER A 1 89 ? -14.760 -20.220 -51.244 1.00 47.66 89 SER A C 1
ATOM 678 O O . SER A 1 89 ? -15.806 -19.591 -51.424 1.00 47.66 89 SER A O 1
ATOM 680 N N . THR A 1 90 ? -14.296 -21.082 -52.155 1.00 48.72 90 THR A N 1
ATOM 681 C CA . THR A 1 90 ? -14.937 -21.325 -53.460 1.00 48.72 90 THR A CA 1
ATOM 682 C C . THR A 1 90 ? -16.318 -21.983 -53.316 1.00 48.72 90 THR A C 1
ATOM 684 O O . THR A 1 90 ? -17.262 -21.636 -54.030 1.00 48.72 90 THR A O 1
ATOM 687 N N . THR A 1 91 ? -16.465 -22.922 -52.374 1.00 49.31 91 THR A N 1
ATOM 688 C CA . THR A 1 91 ? -17.739 -23.619 -52.116 1.00 49.31 91 THR A CA 1
ATOM 689 C C . THR A 1 91 ? -18.778 -22.683 -51.496 1.00 49.31 91 THR A C 1
ATOM 691 O O . THR A 1 91 ? -19.959 -22.764 -51.836 1.00 49.31 91 THR A O 1
ATOM 694 N N . ASP A 1 92 ? -18.349 -21.772 -50.621 1.00 49.94 92 ASP A N 1
ATOM 695 C CA . ASP A 1 92 ? -19.222 -20.785 -49.982 1.00 49.94 92 ASP A CA 1
ATOM 696 C C . ASP A 1 92 ? -19.741 -19.740 -50.987 1.00 49.94 92 ASP A C 1
ATOM 698 O O . ASP A 1 92 ? -20.937 -19.444 -51.008 1.00 49.94 92 ASP A O 1
ATOM 702 N N . GLY A 1 93 ? -18.895 -19.289 -51.925 1.00 50.03 93 GLY A N 1
ATOM 703 C CA . GLY A 1 93 ? -19.330 -18.458 -53.058 1.00 50.03 93 GLY A CA 1
ATOM 704 C C . GLY A 1 93 ? -20.440 -19.118 -53.894 1.00 50.03 93 GLY A C 1
ATOM 705 O O . GLY A 1 93 ? -21.446 -18.489 -54.221 1.00 50.03 93 GLY A O 1
ATOM 706 N N . TYR A 1 94 ? -20.331 -20.427 -54.145 1.00 43.84 94 TYR A N 1
ATOM 707 C CA . TYR A 1 94 ? -21.338 -21.204 -54.884 1.00 43.84 94 TYR A CA 1
ATOM 708 C C . TYR A 1 94 ? -22.676 -21.378 -54.139 1.00 43.84 94 TYR A C 1
ATOM 710 O O . TYR A 1 94 ? -23.738 -21.511 -54.764 1.00 43.84 94 TYR A O 1
ATOM 718 N N . LEU A 1 95 ? -22.652 -21.400 -52.803 1.00 46.72 95 LEU A N 1
ATOM 719 C CA . LEU A 1 95 ? -23.863 -21.487 -51.980 1.00 46.72 95 LEU A CA 1
ATOM 720 C C . LEU A 1 95 ? -24.661 -20.173 -51.987 1.00 46.72 95 LEU A C 1
ATOM 722 O O . LEU A 1 95 ? -25.888 -20.238 -51.906 1.00 46.72 95 LEU A O 1
ATOM 726 N N . LYS A 1 96 ? -23.994 -19.021 -52.154 1.00 45.00 96 LYS A N 1
ATOM 727 C CA . LYS A 1 96 ? -24.616 -17.688 -52.279 1.00 45.00 96 LYS A CA 1
ATOM 728 C C . LYS A 1 96 ? -25.270 -17.463 -53.653 1.00 45.00 96 LYS A C 1
ATOM 730 O O . LYS A 1 96 ? -26.388 -16.962 -53.716 1.00 45.00 96 LYS A O 1
ATOM 735 N N . ASP A 1 97 ? -24.619 -17.889 -54.740 1.00 41.50 97 ASP A N 1
ATOM 736 C CA . ASP A 1 97 ? -25.086 -17.631 -56.120 1.00 41.50 97 ASP A CA 1
ATOM 737 C C . ASP A 1 97 ? -26.170 -18.594 -56.628 1.00 41.50 97 ASP A C 1
ATOM 739 O O . ASP A 1 97 ? -26.861 -18.342 -57.624 1.00 41.50 97 ASP A O 1
ATOM 743 N N . SER A 1 98 ? -26.356 -19.730 -55.962 1.00 36.50 98 SER A N 1
ATOM 744 C CA . SER A 1 98 ? -27.363 -20.702 -56.366 1.00 36.50 98 SER A CA 1
ATOM 745 C C . SER A 1 98 ? -28.706 -20.412 -55.689 1.00 36.50 98 SER A C 1
ATOM 747 O O . SER A 1 98 ? -28.783 -20.048 -54.522 1.00 36.50 98 SER A O 1
ATOM 749 N N . LYS A 1 99 ? -29.818 -20.653 -56.399 1.00 35.16 99 LYS A N 1
ATOM 750 C CA . LYS A 1 99 ? -31.218 -20.589 -55.903 1.00 35.16 99 LYS A CA 1
ATOM 751 C C . LYS A 1 99 ? -31.526 -21.522 -54.695 1.00 35.16 99 LYS A C 1
ATOM 753 O O . LYS A 1 99 ? -32.690 -21.828 -54.433 1.00 35.16 99 LYS A O 1
ATOM 758 N N . ILE A 1 100 ? -30.501 -22.008 -53.992 1.00 35.97 100 ILE A N 1
ATOM 759 C CA . ILE A 1 100 ? -30.499 -22.905 -52.832 1.00 35.97 100 ILE A CA 1
ATOM 760 C C . ILE A 1 100 ? -30.909 -22.180 -51.541 1.00 35.97 100 ILE A C 1
ATOM 762 O O . ILE A 1 100 ? -31.396 -22.841 -50.627 1.00 35.97 100 ILE A O 1
ATOM 766 N N . GLU A 1 101 ? -30.866 -20.846 -51.488 1.00 35.50 101 GLU A N 1
ATOM 767 C CA . GLU A 1 101 ? -31.358 -20.055 -50.343 1.00 35.50 101 GLU A CA 1
ATOM 768 C C . GLU A 1 101 ? -32.796 -20.437 -49.919 1.00 35.50 101 GLU A C 1
ATOM 770 O O . GLU A 1 101 ? -33.123 -20.486 -48.735 1.00 35.50 101 GLU A O 1
ATOM 775 N N . LYS A 1 102 ? -33.652 -20.837 -50.876 1.00 34.75 102 LYS A N 1
ATOM 776 C CA . LYS A 1 102 ? -35.020 -21.319 -50.598 1.00 34.75 102 LYS A CA 1
ATOM 777 C C . LYS A 1 102 ? -35.101 -22.716 -49.970 1.00 34.75 102 LYS A C 1
ATOM 779 O O . LYS A 1 102 ? -36.132 -23.043 -49.386 1.00 34.75 102 LYS A O 1
ATOM 784 N N . ILE A 1 103 ? -34.063 -23.539 -50.098 1.00 36.31 103 ILE A N 1
ATOM 785 C CA . ILE A 1 103 ? -33.994 -24.900 -49.536 1.00 36.31 103 ILE A CA 1
ATOM 786 C C . ILE A 1 103 ? -33.448 -24.863 -48.094 1.00 36.31 103 ILE A C 1
ATOM 788 O O . ILE A 1 103 ? -33.683 -25.787 -47.319 1.00 36.31 103 ILE A O 1
ATOM 792 N N . ASN A 1 104 ? -32.823 -23.757 -47.680 1.00 37.97 104 ASN A N 1
ATOM 793 C CA . ASN A 1 104 ? -32.131 -23.612 -46.395 1.00 37.97 104 ASN A CA 1
ATOM 794 C C . ASN A 1 104 ? -33.051 -23.393 -45.167 1.00 37.97 104 ASN A C 1
ATOM 796 O O . ASN A 1 104 ? -32.599 -22.940 -44.119 1.00 37.97 104 ASN A O 1
ATOM 800 N N . LYS A 1 105 ? -34.351 -23.719 -45.264 1.00 34.69 105 LYS A N 1
ATOM 801 C CA . LYS A 1 105 ? -35.294 -23.681 -44.124 1.00 34.69 105 LYS A CA 1
ATOM 802 C C . LYS A 1 105 ? -35.307 -24.956 -43.274 1.00 34.69 105 LYS A C 1
ATOM 804 O O . LYS A 1 105 ? -35.918 -24.961 -42.208 1.00 34.69 105 LYS A O 1
ATOM 809 N N . GLU A 1 106 ? -34.618 -26.016 -43.690 1.00 36.44 106 GLU A N 1
ATOM 810 C CA . GLU A 1 106 ? -34.380 -27.188 -42.843 1.00 36.44 106 GLU A CA 1
ATOM 811 C C . GLU A 1 106 ? -32.979 -27.104 -42.231 1.00 36.44 106 GLU A C 1
ATOM 813 O O . GLU A 1 106 ? -31.994 -27.268 -42.944 1.00 36.44 106 GLU A O 1
ATOM 818 N N . LYS A 1 107 ? -32.908 -26.849 -40.914 1.00 41.25 107 LYS A N 1
ATOM 819 C CA . LYS A 1 107 ? -31.694 -26.807 -40.074 1.00 41.25 107 LYS A CA 1
ATOM 820 C C . LYS A 1 107 ? -30.647 -27.848 -40.503 1.00 41.25 107 LYS A C 1
ATOM 822 O O . LYS A 1 107 ? -30.741 -29.022 -40.140 1.00 41.25 107 LYS A O 1
ATOM 827 N N . ILE A 1 108 ? -29.627 -27.420 -41.244 1.00 42.03 108 ILE A N 1
ATOM 828 C CA . ILE A 1 108 ? -28.391 -28.181 -41.432 1.00 42.03 108 ILE A CA 1
ATOM 829 C C . ILE A 1 108 ? -27.396 -27.621 -40.417 1.00 42.03 108 ILE A C 1
ATOM 831 O O . ILE A 1 108 ? -26.846 -26.550 -40.629 1.00 42.03 108 ILE A O 1
ATOM 835 N N . SER A 1 109 ? -27.177 -28.341 -39.315 1.00 45.50 109 SER A N 1
ATOM 836 C CA . SER A 1 109 ? -26.047 -28.067 -38.422 1.00 45.50 109 SER A CA 1
ATOM 837 C C . SER A 1 109 ? -24.773 -28.489 -39.160 1.00 45.50 109 SER A C 1
ATOM 839 O O . SER A 1 109 ? -24.585 -29.676 -39.451 1.00 45.50 109 SER A O 1
ATOM 841 N N . LEU A 1 110 ? -23.956 -27.514 -39.570 1.00 58.59 110 LEU A N 1
ATOM 842 C CA . LEU A 1 110 ? -22.730 -27.743 -40.348 1.00 58.59 110 LEU A CA 1
ATOM 843 C C . LEU A 1 110 ? -21.562 -28.263 -39.491 1.00 58.59 110 LEU A C 1
ATOM 845 O O . LEU A 1 110 ? -20.513 -28.600 -40.031 1.00 58.59 110 LEU A O 1
ATOM 849 N N . GLY A 1 111 ? -21.782 -28.455 -38.187 1.00 63.28 111 GLY A N 1
ATOM 850 C CA . GLY A 1 111 ? -20.779 -28.941 -37.247 1.00 63.28 111 GLY A CA 1
ATOM 851 C C . GLY A 1 111 ? -19.697 -27.898 -36.962 1.00 63.28 111 GLY A C 1
ATOM 852 O O . GLY A 1 111 ? -19.439 -26.997 -37.757 1.00 63.28 111 GLY A O 1
ATOM 853 N N . LYS A 1 112 ? -19.052 -28.028 -35.803 1.00 76.31 112 LYS A N 1
ATOM 854 C CA . LYS A 1 112 ? -18.001 -27.118 -35.328 1.00 76.31 112 LYS A CA 1
ATOM 855 C C . LYS A 1 112 ? -16.873 -26.918 -36.353 1.00 76.31 112 LYS A C 1
ATOM 857 O O . LYS A 1 112 ? -16.489 -25.784 -36.618 1.00 76.31 112 LYS A O 1
ATOM 862 N N . ASP A 1 113 ? -16.401 -28.001 -36.973 1.00 70.12 113 ASP A N 1
ATOM 863 C CA . ASP A 1 113 ? -15.238 -27.995 -37.876 1.00 70.12 113 ASP A CA 1
ATOM 864 C C . ASP A 1 113 ? -15.417 -27.092 -39.104 1.00 70.12 113 ASP A C 1
ATOM 866 O O . ASP A 1 113 ? -14.452 -26.505 -39.587 1.00 70.12 113 ASP A O 1
ATOM 870 N N . TYR A 1 114 ? -16.651 -26.934 -39.592 1.00 75.50 114 TYR A N 1
ATOM 871 C CA . TYR A 1 114 ? -16.938 -26.044 -40.714 1.00 75.50 114 TYR A CA 1
ATOM 872 C C . TYR A 1 114 ? -16.676 -24.574 -40.359 1.00 75.50 114 TYR A C 1
ATOM 874 O O . TYR A 1 114 ? -16.025 -23.857 -41.115 1.00 75.50 114 TYR A O 1
ATOM 882 N N . TYR A 1 115 ? -17.139 -24.136 -39.187 1.00 80.06 115 TYR A N 1
ATOM 883 C CA . TYR A 1 115 ? -16.940 -22.761 -38.729 1.00 80.06 115 TYR A CA 1
ATOM 884 C C . TYR A 1 115 ? -15.477 -22.495 -38.352 1.00 80.06 115 TYR A C 1
ATOM 886 O O . TYR A 1 115 ? -14.973 -21.409 -38.617 1.00 80.06 115 TYR A O 1
ATOM 894 N N . LEU A 1 116 ? -14.760 -23.502 -37.839 1.00 73.06 116 LEU A N 1
ATOM 895 C CA . LEU A 1 116 ? -13.310 -23.412 -37.626 1.00 73.06 116 LEU A CA 1
ATOM 896 C C . LEU A 1 116 ? -12.534 -23.229 -38.936 1.00 73.06 116 LEU A C 1
ATOM 898 O O . LEU A 1 116 ? -11.578 -22.461 -38.981 1.00 73.06 116 LEU A O 1
ATOM 902 N N . LEU A 1 117 ? -12.946 -23.911 -40.008 1.00 69.25 117 LEU A N 1
ATOM 903 C CA . LEU A 1 117 ? -12.343 -23.736 -41.331 1.00 69.25 117 LEU A CA 1
ATOM 904 C C . LEU A 1 117 ? -12.620 -22.346 -41.913 1.00 69.25 117 LEU A C 1
ATOM 906 O O . LEU A 1 117 ? -11.732 -21.785 -42.549 1.00 69.25 117 LEU A O 1
ATOM 910 N N . LEU A 1 118 ? -13.812 -21.781 -41.684 1.00 75.62 118 LEU A N 1
ATOM 911 C CA . LEU A 1 118 ? -14.108 -20.398 -42.072 1.00 75.62 118 LEU A CA 1
ATOM 912 C C . LEU A 1 118 ? -13.198 -19.412 -41.338 1.00 75.62 118 LEU A C 1
ATOM 914 O O . LEU A 1 118 ? -12.614 -18.552 -41.989 1.00 75.62 118 LEU A O 1
ATOM 918 N N . ILE A 1 119 ? -13.012 -19.581 -40.025 1.00 78.12 119 ILE A N 1
ATOM 919 C CA . ILE A 1 119 ? -12.093 -18.744 -39.238 1.00 78.12 119 ILE A CA 1
ATOM 920 C C . ILE A 1 119 ? -10.666 -18.838 -39.791 1.00 78.12 119 ILE A C 1
ATOM 922 O O . ILE A 1 119 ? -10.008 -17.830 -39.982 1.00 78.12 119 ILE A O 1
ATOM 926 N N . LYS A 1 120 ? -10.198 -20.028 -40.165 1.00 74.31 120 LYS A N 1
ATOM 927 C CA . LYS A 1 120 ? -8.853 -20.197 -40.738 1.00 74.31 120 LYS A CA 1
ATOM 928 C C . LYS A 1 120 ? -8.702 -19.724 -42.190 1.00 74.31 120 LYS A C 1
ATOM 930 O O . LYS A 1 120 ? -7.601 -19.769 -42.729 1.00 74.31 120 LYS A O 1
ATOM 935 N N . SER A 1 121 ? -9.782 -19.299 -42.844 1.00 73.94 121 SER A N 1
ATOM 936 C CA . SER A 1 121 ? -9.760 -18.841 -44.240 1.00 73.94 121 SER A CA 1
ATOM 937 C C . SER A 1 121 ? -9.314 -17.387 -44.375 1.00 73.94 121 SER A C 1
ATOM 939 O O . SER A 1 121 ? -9.055 -16.716 -43.379 1.00 73.94 121 SER A O 1
ATOM 941 N N . ASP A 1 122 ? -9.232 -16.887 -45.609 1.00 69.81 122 ASP A N 1
ATOM 942 C CA . ASP A 1 122 ? -8.956 -15.472 -45.886 1.00 69.81 122 ASP A CA 1
ATOM 943 C C . ASP A 1 122 ? -10.121 -14.547 -45.470 1.00 69.81 122 ASP A C 1
ATOM 945 O O . ASP A 1 122 ? -9.941 -13.335 -45.401 1.00 69.81 122 ASP A O 1
ATOM 949 N N . GLU A 1 123 ? -11.302 -15.103 -45.157 1.00 75.50 123 GLU A N 1
ATOM 950 C CA . GLU A 1 123 ? -12.521 -14.357 -44.807 1.00 75.50 123 GLU A CA 1
ATOM 951 C C . GLU A 1 123 ? -13.165 -14.859 -43.491 1.00 75.50 123 GLU A C 1
ATOM 953 O O . GLU A 1 123 ? -14.299 -15.352 -43.485 1.00 75.50 123 GLU A O 1
ATOM 958 N N . PRO A 1 124 ? -12.473 -14.753 -42.342 1.00 78.94 124 PRO A N 1
ATOM 959 C CA . PRO A 1 124 ? -12.936 -15.266 -41.050 1.00 78.94 124 PRO A CA 1
ATOM 960 C C . PRO A 1 124 ? -14.241 -14.639 -40.558 1.00 78.94 124 PRO A C 1
ATOM 962 O O . PRO A 1 124 ? -15.015 -15.316 -39.879 1.00 78.94 124 PRO A O 1
ATOM 965 N N . TRP A 1 125 ? -14.532 -13.381 -40.918 1.00 80.25 125 TRP A N 1
ATOM 966 C CA . TRP A 1 125 ? -15.774 -12.690 -40.531 1.00 80.25 125 TRP A CA 1
ATOM 967 C C . TRP A 1 125 ? -17.030 -13.425 -41.024 1.00 80.25 125 TRP A C 1
ATOM 969 O O . TRP A 1 125 ? -18.090 -13.335 -40.404 1.00 80.25 125 TRP A O 1
ATOM 979 N N . ARG A 1 126 ? -16.918 -14.255 -42.074 1.00 78.69 126 ARG A N 1
ATOM 980 C CA . ARG A 1 126 ? -18.023 -15.101 -42.558 1.00 78.69 126 ARG A CA 1
ATOM 981 C C . ARG A 1 126 ? -18.523 -16.093 -41.512 1.00 78.69 126 ARG A C 1
ATOM 983 O O . ARG A 1 126 ? -19.689 -16.488 -41.558 1.00 78.69 126 ARG A O 1
ATOM 990 N N . ALA A 1 127 ? -17.681 -16.492 -40.557 1.00 84.25 127 ALA A N 1
ATOM 991 C CA . ALA A 1 127 ? -18.140 -17.273 -39.415 1.00 84.25 127 ALA A CA 1
ATOM 992 C C . ALA A 1 127 ? -19.162 -16.469 -38.589 1.00 84.25 127 ALA A C 1
ATOM 994 O O . ALA A 1 127 ? -20.236 -16.987 -38.285 1.00 84.25 127 ALA A O 1
ATOM 995 N N . MET A 1 128 ? -18.886 -15.189 -38.314 1.00 87.12 128 MET A N 1
ATOM 996 C CA . MET A 1 128 ? -19.777 -14.306 -37.550 1.00 87.12 128 MET A CA 1
ATOM 997 C C . MET A 1 128 ? -21.048 -13.929 -38.323 1.00 87.12 128 MET A C 1
ATOM 999 O O . MET A 1 128 ? -22.140 -13.950 -37.745 1.00 87.12 128 MET A O 1
ATOM 1003 N N . GLU A 1 129 ? -20.976 -13.708 -39.643 1.00 82.88 129 GLU A N 1
ATOM 1004 C CA . GLU A 1 129 ? -22.170 -13.465 -40.475 1.00 82.88 129 GLU A CA 1
ATOM 1005 C C . GLU A 1 129 ? -23.228 -14.573 -40.299 1.00 82.88 129 GLU A C 1
ATOM 1007 O O . GLU A 1 129 ? -24.438 -14.299 -40.241 1.00 82.88 129 GLU A O 1
ATOM 1012 N N . ARG A 1 130 ? -22.758 -15.819 -40.147 1.00 83.75 130 ARG A N 1
ATOM 1013 C CA . ARG A 1 130 ? -23.557 -17.051 -40.080 1.00 83.75 130 ARG A CA 1
ATOM 1014 C C . ARG A 1 130 ? -23.881 -17.514 -38.660 1.00 83.75 130 ARG A C 1
ATOM 1016 O O . ARG A 1 130 ? -24.412 -18.612 -38.493 1.00 83.75 130 ARG A O 1
ATOM 1023 N N . ILE A 1 131 ? -23.674 -16.679 -37.642 1.00 87.38 131 ILE A N 1
ATOM 1024 C CA . ILE A 1 131 ? -23.964 -17.020 -36.239 1.00 87.38 131 ILE A CA 1
ATOM 1025 C C . ILE A 1 131 ? -25.391 -17.532 -36.003 1.00 87.38 131 ILE A C 1
ATOM 1027 O O . ILE A 1 131 ? -25.600 -18.421 -35.185 1.00 87.38 131 ILE A O 1
ATOM 1031 N N . ASN A 1 132 ? -26.383 -17.079 -36.778 1.00 85.88 132 ASN A N 1
ATOM 1032 C CA . ASN A 1 132 ? -27.760 -17.586 -36.697 1.00 85.88 132 ASN A CA 1
ATOM 1033 C C . ASN A 1 132 ? -27.889 -19.101 -36.934 1.00 85.88 132 ASN A C 1
ATOM 1035 O O . ASN A 1 132 ? -28.860 -19.708 -36.478 1.00 85.88 132 ASN A O 1
ATOM 1039 N N . GLU A 1 133 ? -26.935 -19.711 -37.633 1.00 83.69 133 GLU A N 1
ATOM 1040 C CA . GLU A 1 133 ? -26.935 -21.142 -37.929 1.00 83.69 133 GLU A CA 1
ATOM 1041 C C . GLU A 1 133 ? -26.456 -21.989 -36.751 1.00 83.69 133 GLU A C 1
ATOM 1043 O O . GLU A 1 133 ? -26.952 -23.101 -36.571 1.00 83.69 133 GLU A O 1
ATOM 1048 N N . TYR A 1 134 ? -25.536 -21.463 -35.935 1.00 85.94 134 TYR A N 1
ATOM 1049 C CA . TYR A 1 134 ? -24.914 -22.203 -34.837 1.00 85.94 134 TYR A CA 1
ATOM 1050 C C . TYR A 1 134 ? -25.139 -21.599 -33.449 1.00 85.94 134 TYR A C 1
ATOM 1052 O O . TYR A 1 134 ? -24.731 -22.212 -32.474 1.00 85.94 134 TYR A O 1
ATOM 1060 N N . LYS A 1 135 ? -25.822 -20.458 -33.306 1.00 89.12 135 LYS A N 1
ATOM 1061 C CA . LYS A 1 135 ? -26.006 -19.772 -32.010 1.00 89.12 135 LYS A CA 1
ATOM 1062 C C . LYS A 1 135 ? -26.647 -20.613 -30.903 1.00 89.12 135 LYS A C 1
ATOM 1064 O O . LYS A 1 135 ? -26.454 -20.333 -29.735 1.00 89.12 135 LYS A O 1
ATOM 1069 N N . ASN A 1 136 ? -27.414 -21.643 -31.261 1.00 88.75 136 ASN A N 1
ATOM 1070 C CA . ASN A 1 136 ? -28.052 -22.540 -30.290 1.00 88.75 136 ASN A CA 1
ATOM 1071 C C . ASN A 1 136 ? -27.216 -23.803 -30.004 1.00 88.75 136 ASN A C 1
ATOM 1073 O O . ASN A 1 136 ? -27.671 -24.694 -29.289 1.00 88.75 136 ASN A O 1
ATOM 1077 N N . GLU A 1 137 ? -26.045 -23.935 -30.624 1.00 88.38 137 GLU A N 1
ATOM 1078 C CA . GLU A 1 137 ? -25.183 -25.109 -30.511 1.00 88.38 137 GLU A CA 1
ATOM 1079 C C . GLU A 1 137 ? -24.222 -24.960 -29.319 1.00 88.38 137 GLU A C 1
ATOM 1081 O O . GLU A 1 137 ? -23.764 -23.855 -29.021 1.00 88.38 137 GLU A O 1
ATOM 1086 N N . PRO A 1 138 ? -23.834 -26.060 -28.647 1.00 85.12 138 PRO A N 1
ATOM 1087 C CA . PRO A 1 138 ? -22.972 -26.004 -27.460 1.00 85.12 138 PRO A CA 1
ATOM 1088 C C . PRO A 1 138 ? -21.565 -25.453 -27.743 1.00 85.12 138 PRO A C 1
ATOM 1090 O O . PRO A 1 138 ? -20.883 -25.021 -26.820 1.00 85.12 138 PRO A O 1
ATOM 1093 N N . TYR A 1 139 ? -21.131 -25.464 -29.006 1.00 86.06 139 TYR A N 1
ATOM 1094 C CA . TYR A 1 139 ? -19.837 -24.941 -29.444 1.00 86.06 139 TYR A CA 1
ATOM 1095 C C . TYR A 1 139 ? -19.886 -23.469 -29.885 1.00 86.06 139 TYR A C 1
ATOM 1097 O O . TYR A 1 139 ? -18.865 -22.938 -30.309 1.00 86.06 139 TYR A O 1
ATOM 1105 N N . ALA A 1 140 ? -21.041 -22.795 -29.817 1.00 89.62 140 ALA A N 1
ATOM 1106 C CA . ALA A 1 140 ? -21.194 -21.437 -30.345 1.00 89.62 140 ALA A CA 1
ATOM 1107 C C . ALA A 1 140 ? -20.229 -20.430 -29.707 1.00 89.62 140 ALA A C 1
ATOM 1109 O O . ALA A 1 140 ? -19.547 -19.695 -30.415 1.00 89.62 140 ALA A O 1
ATOM 1110 N N . PHE A 1 141 ? -20.133 -20.449 -28.376 1.00 91.69 141 PHE A N 1
ATOM 1111 C CA . PHE A 1 141 ? -19.206 -19.598 -27.633 1.00 91.69 141 PHE A CA 1
ATOM 1112 C C . PHE A 1 141 ? -17.744 -19.900 -27.989 1.00 91.69 141 PHE A C 1
ATOM 1114 O O . PHE A 1 141 ? -16.958 -18.985 -28.201 1.00 91.69 141 PHE A O 1
ATOM 1121 N N . GLU A 1 142 ? -17.398 -21.179 -28.147 1.00 89.69 142 GLU A N 1
ATOM 1122 C CA . GLU A 1 142 ? -16.043 -21.597 -28.515 1.00 89.69 142 GLU A CA 1
ATOM 1123 C C . GLU A 1 142 ? -15.636 -21.088 -29.908 1.00 89.69 142 GLU A C 1
ATOM 1125 O O . GLU A 1 142 ? -14.502 -20.661 -30.098 1.00 89.69 142 GLU A O 1
ATOM 1130 N N . ILE A 1 143 ? -16.560 -21.076 -30.876 1.00 89.44 143 ILE A N 1
ATOM 1131 C CA . ILE A 1 143 ? -16.315 -20.496 -32.207 1.00 89.44 143 ILE A CA 1
ATOM 1132 C C . ILE A 1 143 ? -16.013 -18.996 -32.109 1.00 89.44 143 ILE A C 1
ATOM 1134 O O . ILE A 1 143 ? -15.090 -18.529 -32.769 1.00 89.44 143 ILE A O 1
ATOM 1138 N N . ILE A 1 144 ? -16.737 -18.252 -31.264 1.00 91.19 144 ILE A N 1
ATOM 1139 C CA . ILE A 1 144 ? -16.480 -16.819 -31.033 1.00 91.19 144 ILE A CA 1
ATOM 1140 C C . ILE A 1 144 ? -15.090 -16.616 -30.412 1.00 91.19 144 ILE A C 1
ATOM 1142 O O . ILE A 1 144 ? -14.333 -15.769 -30.875 1.00 91.19 144 ILE A O 1
ATOM 1146 N N . GLN A 1 145 ? -14.716 -17.426 -29.417 1.00 89.94 145 GLN A N 1
ATOM 1147 C CA . GLN A 1 145 ? -13.391 -17.344 -28.788 1.00 89.94 145 GLN A CA 1
ATOM 1148 C C . GLN A 1 145 ? -12.252 -17.645 -29.771 1.00 89.94 145 GLN A C 1
ATOM 1150 O O . GLN A 1 145 ? -11.227 -16.972 -29.757 1.00 89.94 145 GLN A O 1
ATOM 1155 N N . ILE A 1 146 ? -12.421 -18.650 -30.632 1.00 86.44 146 ILE A N 1
ATOM 1156 C CA . ILE A 1 146 ? -11.401 -19.007 -31.626 1.00 86.44 146 ILE A CA 1
ATOM 1157 C C . ILE A 1 146 ? -11.290 -17.927 -32.704 1.00 86.44 146 ILE A C 1
ATOM 1159 O O . ILE A 1 146 ? -10.181 -17.619 -33.123 1.00 86.44 146 ILE A O 1
ATOM 1163 N N . PHE A 1 147 ? -12.410 -17.328 -33.114 1.00 89.69 147 PHE A N 1
ATOM 1164 C CA . PHE A 1 147 ? -12.409 -16.196 -34.038 1.00 89.69 147 PHE A CA 1
ATOM 1165 C C . PHE A 1 147 ? -11.625 -15.002 -33.475 1.00 89.69 147 PHE A C 1
ATOM 1167 O O . PHE A 1 147 ? -10.784 -14.458 -34.183 1.00 89.69 147 PHE A O 1
ATOM 1174 N N . LEU A 1 148 ? -11.844 -14.647 -32.203 1.00 86.81 148 LEU A N 1
ATOM 1175 C CA . LEU A 1 148 ? -11.098 -13.581 -31.522 1.00 86.81 148 LEU A CA 1
ATOM 1176 C C . LEU A 1 148 ? -9.585 -13.843 -31.535 1.00 86.81 148 LEU A C 1
ATOM 1178 O O . LEU A 1 148 ? -8.816 -12.993 -31.973 1.00 86.81 148 LEU A O 1
ATOM 1182 N N . ASN A 1 149 ? -9.169 -15.044 -31.122 1.00 83.56 149 ASN A N 1
ATOM 1183 C CA . ASN A 1 149 ? -7.751 -15.405 -31.055 1.00 83.56 149 ASN A CA 1
ATOM 1184 C C . ASN A 1 149 ? -7.079 -15.415 -32.442 1.00 83.56 149 ASN A C 1
ATOM 1186 O O . ASN A 1 149 ? -5.964 -14.923 -32.588 1.00 83.56 149 ASN A O 1
ATOM 1190 N N . ASP A 1 150 ? -7.746 -15.966 -33.463 1.00 82.44 150 ASP A N 1
ATOM 1191 C CA . ASP A 1 150 ? -7.204 -16.026 -34.831 1.00 82.44 150 ASP A CA 1
ATOM 1192 C C . ASP A 1 150 ? -7.048 -14.623 -35.438 1.00 82.44 150 ASP A C 1
ATOM 1194 O O . ASP A 1 150 ? -6.046 -14.332 -36.091 1.00 82.44 150 ASP A O 1
ATOM 1198 N N . TRP A 1 151 ? -8.002 -13.724 -35.179 1.00 83.12 151 TRP A N 1
ATOM 1199 C CA . TRP A 1 151 ? -7.936 -12.338 -35.645 1.00 83.12 151 TRP A CA 1
ATOM 1200 C C . TRP A 1 151 ? -6.748 -11.581 -35.039 1.00 83.12 151 TRP A C 1
ATOM 1202 O O . TRP A 1 151 ? -6.022 -10.892 -35.759 1.00 83.12 151 TRP A O 1
ATOM 1212 N N . GLU A 1 152 ? -6.506 -11.747 -33.735 1.00 74.81 152 GLU A N 1
ATOM 1213 C CA . GLU A 1 152 ? -5.346 -11.159 -33.054 1.00 74.81 152 GLU A CA 1
ATOM 1214 C C . GLU A 1 152 ? -4.017 -11.679 -33.626 1.00 74.81 152 GLU A C 1
ATOM 1216 O O . GLU A 1 152 ? -3.099 -10.894 -33.878 1.00 74.81 152 GLU A O 1
ATOM 1221 N N . GLU A 1 153 ? -3.914 -12.981 -33.919 1.00 77.00 153 GLU A N 1
ATOM 1222 C CA . GLU A 1 153 ? -2.712 -13.576 -34.523 1.00 77.00 153 GLU A CA 1
ATOM 1223 C C . GLU A 1 153 ? -2.397 -13.003 -35.917 1.00 77.00 153 GLU A C 1
ATOM 1225 O O . GLU A 1 153 ? -1.227 -12.914 -36.307 1.00 77.00 153 GLU A O 1
ATOM 1230 N N . ARG A 1 154 ? -3.409 -12.542 -36.660 1.00 76.12 154 ARG A N 1
ATOM 1231 C CA . ARG A 1 154 ? -3.246 -11.966 -38.008 1.00 76.12 154 ARG A CA 1
ATOM 1232 C C . ARG A 1 154 ? -2.810 -10.502 -38.032 1.00 76.12 154 ARG A C 1
ATOM 1234 O O . ARG A 1 154 ? -2.448 -10.019 -39.105 1.00 76.12 154 ARG A O 1
ATOM 1241 N N . HIS A 1 155 ? -2.775 -9.819 -36.884 1.00 67.00 155 HIS A N 1
ATOM 1242 C CA . HIS A 1 155 ? -2.341 -8.419 -36.756 1.00 67.00 155 HIS A CA 1
ATOM 1243 C C . HIS A 1 155 ? -3.100 -7.446 -37.685 1.00 67.00 155 HIS A C 1
ATOM 1245 O O . HIS A 1 155 ? -2.503 -6.536 -38.268 1.00 67.00 155 HIS A O 1
ATOM 1251 N N . TRP A 1 156 ? -4.406 -7.645 -37.868 1.00 73.56 156 TRP A N 1
ATOM 1252 C CA . TRP A 1 156 ? -5.236 -6.707 -38.628 1.00 73.56 156 TRP A CA 1
ATOM 1253 C C . TRP A 1 156 ? -5.431 -5.382 -37.885 1.00 73.56 156 TRP A C 1
ATOM 1255 O O . TRP A 1 156 ? -5.323 -5.326 -36.663 1.00 73.56 156 TRP A O 1
ATOM 1265 N N . SER A 1 157 ? -5.656 -4.298 -38.639 1.00 61.59 157 SER A N 1
ATOM 1266 C CA . SER A 1 157 ? -5.817 -2.949 -38.076 1.00 61.59 157 SER A CA 1
ATOM 1267 C C . SER A 1 157 ? -7.154 -2.736 -37.376 1.00 61.59 157 SER A C 1
ATOM 1269 O O . SER A 1 157 ? -7.247 -1.858 -36.523 1.00 61.59 157 SER A O 1
ATOM 1271 N N . ASP A 1 158 ? -8.165 -3.512 -37.759 1.00 73.00 158 ASP A N 1
ATOM 1272 C CA . ASP A 1 158 ? -9.550 -3.306 -37.352 1.00 73.00 158 ASP A CA 1
ATOM 1273 C C . ASP A 1 158 ? -9.889 -4.231 -36.177 1.00 73.00 158 ASP A C 1
ATOM 1275 O O . ASP A 1 158 ? -9.369 -5.352 -36.089 1.00 73.00 158 ASP A O 1
ATOM 1279 N N . SER A 1 159 ? -10.746 -3.767 -35.266 1.00 80.75 159 SER A N 1
ATOM 1280 C CA . SER A 1 159 ? -11.083 -4.519 -34.058 1.00 80.75 159 SER A CA 1
ATOM 1281 C C . SER A 1 159 ? -11.983 -5.717 -34.389 1.00 80.75 159 SER A C 1
ATOM 1283 O O . SER A 1 159 ? -13.023 -5.544 -35.030 1.00 80.75 159 SER A O 1
ATOM 1285 N N . PRO A 1 160 ? -11.664 -6.943 -33.925 1.00 85.06 160 PRO A N 1
ATOM 1286 C CA . PRO A 1 160 ? -12.574 -8.080 -34.084 1.00 85.06 160 PRO A CA 1
ATOM 1287 C C . PRO A 1 160 ? -13.882 -7.900 -33.302 1.00 85.06 160 PRO A C 1
ATOM 1289 O O . PRO A 1 160 ? -14.878 -8.575 -33.583 1.00 85.06 160 PRO A O 1
ATOM 1292 N N . TRP A 1 161 ? -13.881 -7.008 -32.307 1.00 88.88 161 TRP A N 1
ATOM 1293 C CA . TRP A 1 161 ? -15.035 -6.723 -31.465 1.00 88.88 161 TRP A CA 1
ATOM 1294 C C . TRP A 1 161 ? -16.136 -5.995 -32.217 1.00 88.88 161 TRP A C 1
ATOM 1296 O O . TRP A 1 161 ? -17.304 -6.302 -31.978 1.00 88.88 161 TRP A O 1
ATOM 1306 N N . ASP A 1 162 ? -15.786 -5.139 -33.178 1.00 84.62 162 ASP A N 1
ATOM 1307 C CA . ASP A 1 162 ? -16.761 -4.475 -34.041 1.00 84.62 162 ASP A CA 1
ATOM 1308 C C . ASP A 1 162 ? -17.609 -5.511 -34.781 1.00 84.62 162 ASP A C 1
ATOM 1310 O O . ASP A 1 162 ? -18.837 -5.438 -34.776 1.00 84.62 162 ASP A O 1
ATOM 1314 N N . GLU A 1 163 ? -16.987 -6.545 -35.353 1.00 85.81 163 GLU A N 1
ATOM 1315 C CA . GLU A 1 163 ? -17.704 -7.585 -36.096 1.00 85.81 163 GLU A CA 1
ATOM 1316 C C . GLU A 1 163 ? -18.616 -8.423 -35.182 1.00 85.81 163 GLU A C 1
ATOM 1318 O O . GLU A 1 163 ? -19.767 -8.709 -35.522 1.00 85.81 163 GLU A O 1
ATOM 1323 N N . ILE A 1 164 ? -18.148 -8.794 -33.988 1.00 89.75 164 ILE A N 1
ATOM 1324 C CA . ILE A 1 164 ? -18.941 -9.599 -33.043 1.00 89.75 164 ILE A CA 1
ATOM 1325 C C . ILE A 1 164 ? -20.115 -8.790 -32.486 1.00 89.75 164 ILE A C 1
ATOM 1327 O O . ILE A 1 164 ? -21.255 -9.268 -32.487 1.00 89.75 164 ILE A O 1
ATOM 1331 N N . LEU A 1 165 ? -19.849 -7.574 -32.007 1.00 88.69 165 LEU A N 1
ATOM 1332 C CA . LEU A 1 165 ? -20.826 -6.738 -31.313 1.00 88.69 165 LEU A CA 1
ATOM 1333 C C . LEU A 1 165 ? -21.829 -6.116 -32.286 1.00 88.69 165 LEU A C 1
ATOM 1335 O O . LEU A 1 165 ? -23.012 -6.021 -31.956 1.00 88.69 165 LEU A O 1
ATOM 1339 N N . ASN A 1 166 ? -21.439 -5.848 -33.538 1.00 85.50 166 ASN A N 1
ATOM 1340 C CA . ASN A 1 166 ? -22.402 -5.489 -34.582 1.00 85.50 166 ASN A CA 1
ATOM 1341 C C . ASN A 1 166 ? -23.461 -6.578 -34.793 1.00 85.50 166 ASN A C 1
ATOM 1343 O O . ASN A 1 166 ? -24.625 -6.264 -35.061 1.00 85.50 166 ASN A O 1
ATOM 1347 N N . ASN A 1 167 ? -23.089 -7.845 -34.596 1.00 86.75 167 ASN A N 1
ATOM 1348 C CA . ASN A 1 167 ? -23.958 -9.010 -34.732 1.00 86.75 167 ASN A CA 1
ATOM 1349 C C . ASN A 1 167 ? -24.639 -9.449 -33.420 1.00 86.75 167 ASN A C 1
ATOM 1351 O O . ASN A 1 167 ? -25.323 -10.478 -33.421 1.00 86.75 167 ASN A O 1
ATOM 1355 N N . ILE A 1 168 ? -24.503 -8.696 -32.323 1.00 90.06 168 ILE A N 1
ATOM 1356 C CA . ILE A 1 168 ? -24.983 -9.106 -30.995 1.00 90.06 168 ILE A CA 1
ATOM 1357 C C . ILE A 1 168 ? -26.486 -9.403 -30.953 1.00 90.06 168 ILE A C 1
ATOM 1359 O O . ILE A 1 168 ? -26.892 -10.396 -30.354 1.00 90.06 168 ILE A O 1
ATOM 1363 N N . ASP A 1 169 ? -27.310 -8.651 -31.690 1.00 89.88 169 ASP A N 1
ATOM 1364 C CA . ASP A 1 169 ? -28.762 -8.870 -31.793 1.00 89.88 169 ASP A CA 1
ATOM 1365 C C . ASP A 1 169 ? -29.121 -10.293 -32.243 1.00 89.88 169 ASP A C 1
ATOM 1367 O O . ASP A 1 169 ? -30.196 -10.813 -31.937 1.00 89.88 169 ASP A O 1
ATOM 1371 N N . LYS A 1 170 ? -28.217 -10.959 -32.976 1.00 89.69 170 LYS A N 1
ATOM 1372 C CA . LYS A 1 170 ? -28.431 -12.329 -33.445 1.00 89.69 170 LYS A CA 1
ATOM 1373 C C . LYS A 1 170 ? -28.352 -13.343 -32.307 1.00 89.69 170 LYS A C 1
ATOM 1375 O O . LYS A 1 170 ? -28.972 -14.397 -32.443 1.00 89.69 170 LYS A O 1
ATOM 1380 N N . PHE A 1 171 ? -27.608 -13.075 -31.236 1.00 92.25 171 PHE A N 1
ATOM 1381 C CA . PHE A 1 171 ? -27.351 -14.035 -30.155 1.00 92.25 171 PHE A CA 1
ATOM 1382 C C . PHE A 1 171 ? -27.513 -13.463 -28.741 1.00 92.25 171 PHE A C 1
ATOM 1384 O O . PHE A 1 171 ? -27.195 -14.160 -27.783 1.00 92.25 171 PHE A O 1
ATOM 1391 N N . ILE A 1 172 ? -28.022 -12.240 -28.585 1.00 92.38 172 ILE A N 1
ATOM 1392 C CA . ILE A 1 172 ? -28.205 -11.580 -27.285 1.00 92.38 172 ILE A CA 1
ATOM 1393 C C . ILE A 1 172 ? -29.120 -12.368 -26.329 1.00 92.38 172 ILE A C 1
ATOM 1395 O O . ILE A 1 172 ? -28.980 -12.288 -25.114 1.00 92.38 172 ILE A O 1
ATOM 1399 N N . ASP A 1 173 ? -30.017 -13.190 -26.877 1.00 90.00 173 ASP A N 1
ATOM 1400 C CA . ASP A 1 173 ? -30.919 -14.077 -26.137 1.00 90.00 173 ASP A CA 1
ATOM 1401 C C . ASP A 1 173 ? -30.251 -15.373 -25.636 1.00 90.00 173 ASP A C 1
ATOM 1403 O O . ASP A 1 173 ? -30.887 -16.175 -24.947 1.00 90.00 173 ASP A O 1
ATOM 1407 N N . GLN A 1 174 ? -28.981 -15.606 -25.981 1.00 92.81 174 GLN A N 1
ATOM 1408 C CA . GLN A 1 174 ? -28.264 -16.827 -25.630 1.00 92.81 174 GLN A CA 1
ATOM 1409 C C . GLN A 1 174 ? -27.580 -16.726 -24.255 1.00 92.81 174 GLN A C 1
ATOM 1411 O O . GLN A 1 174 ? -27.042 -15.675 -23.908 1.00 92.81 174 GLN A O 1
ATOM 1416 N N . PRO A 1 175 ? -27.466 -17.835 -23.491 1.00 87.12 175 PRO A N 1
ATOM 1417 C CA . PRO A 1 175 ? -26.833 -17.834 -22.164 1.00 87.12 175 PRO A CA 1
ATOM 1418 C C . PRO A 1 175 ? -25.365 -17.383 -22.141 1.00 87.12 175 PRO A C 1
ATOM 1420 O O . PRO A 1 175 ? -24.846 -17.030 -21.087 1.00 87.12 175 PRO A O 1
ATOM 1423 N N . TYR A 1 176 ? -24.673 -17.441 -23.282 1.00 91.00 176 TYR A N 1
ATOM 1424 C CA . TYR A 1 176 ? -23.279 -17.019 -23.405 1.00 91.00 176 TYR A CA 1
ATOM 1425 C C . TYR A 1 176 ? -23.120 -15.548 -23.820 1.00 91.00 176 TYR A C 1
ATOM 1427 O O . TYR A 1 176 ? -21.993 -15.065 -23.833 1.00 91.00 176 TYR A O 1
ATOM 1435 N N . ALA A 1 177 ? -24.204 -14.837 -24.157 1.00 92.25 177 ALA A N 1
ATOM 1436 C CA . ALA A 1 177 ? -24.136 -13.463 -24.655 1.00 92.25 177 ALA A CA 1
ATOM 1437 C C . ALA A 1 177 ? -23.474 -12.519 -23.647 1.00 92.25 177 ALA A C 1
ATOM 1439 O O . ALA A 1 177 ? -22.544 -11.809 -24.012 1.00 92.25 177 ALA A O 1
ATOM 1440 N N . GLN A 1 178 ? -23.877 -12.593 -22.374 1.00 92.69 178 GLN A N 1
ATOM 1441 C CA . GLN A 1 178 ? -23.269 -11.823 -21.286 1.00 92.69 178 GLN A CA 1
ATOM 1442 C C . GLN A 1 178 ? -21.740 -11.985 -21.261 1.00 92.69 178 GLN A C 1
ATOM 1444 O O . GLN A 1 178 ? -21.026 -10.991 -21.298 1.00 92.69 178 GLN A O 1
ATOM 1449 N N . LYS A 1 179 ? -21.238 -13.227 -21.315 1.00 90.81 179 LYS A N 1
ATOM 1450 C CA . LYS A 1 179 ? -19.793 -13.511 -21.312 1.00 90.81 179 LYS A CA 1
ATOM 1451 C C . LYS A 1 179 ? -19.063 -12.907 -22.508 1.00 90.81 179 LYS A C 1
ATOM 1453 O O . LYS A 1 179 ? -17.933 -12.459 -22.370 1.00 90.81 179 LYS A O 1
ATOM 1458 N N . VAL A 1 180 ? -19.688 -12.910 -23.688 1.00 91.75 180 VAL A N 1
ATOM 1459 C CA . VAL A 1 180 ? -19.100 -12.296 -24.890 1.00 91.75 180 VAL A CA 1
ATOM 1460 C C . VAL A 1 180 ? -18.973 -10.782 -24.706 1.00 91.75 180 VAL A C 1
ATOM 1462 O O . VAL A 1 180 ? -17.930 -10.224 -25.026 1.00 91.75 180 VAL A O 1
ATOM 1465 N N . ILE A 1 181 ? -19.995 -10.125 -24.151 1.00 92.56 181 ILE A N 1
ATOM 1466 C CA . ILE A 1 181 ? -19.965 -8.676 -23.901 1.00 92.56 181 ILE A CA 1
ATOM 1467 C C . ILE A 1 181 ? -18.968 -8.333 -22.787 1.00 92.56 181 ILE A C 1
ATOM 1469 O O . ILE A 1 181 ? -18.249 -7.349 -22.905 1.00 92.56 181 ILE A O 1
ATOM 1473 N N . GLU A 1 182 ? -18.877 -9.148 -21.733 1.00 89.06 182 GLU A N 1
ATOM 1474 C CA . GLU A 1 182 ? -17.880 -8.991 -20.664 1.00 89.06 182 GLU A CA 1
ATOM 1475 C C . GLU A 1 182 ? -16.451 -9.076 -21.207 1.00 89.06 182 GLU A C 1
ATOM 1477 O O . GLU A 1 182 ? -15.624 -8.225 -20.886 1.00 89.06 182 GLU A O 1
ATOM 1482 N N . MET A 1 183 ? -16.169 -10.052 -22.079 1.00 88.75 183 MET A N 1
ATOM 1483 C CA . MET A 1 183 ? -14.880 -10.123 -22.768 1.00 88.75 183 MET A CA 1
ATOM 1484 C C . MET A 1 183 ? -14.650 -8.880 -23.641 1.00 88.75 183 MET A C 1
ATOM 1486 O O . MET A 1 183 ? -13.543 -8.347 -23.660 1.00 88.75 183 MET A O 1
ATOM 1490 N N . GLY A 1 184 ? -15.686 -8.382 -24.321 1.00 87.75 184 GLY A N 1
ATOM 1491 C CA . GLY A 1 184 ? -15.609 -7.134 -25.081 1.00 87.75 184 GLY A CA 1
ATOM 1492 C C . GLY A 1 184 ? -15.277 -5.943 -24.189 1.00 87.75 184 GLY A C 1
ATOM 1493 O O . GLY A 1 184 ? -14.388 -5.173 -24.506 1.00 87.75 184 GLY A O 1
ATOM 1494 N N . ALA A 1 185 ? -15.890 -5.830 -23.013 1.00 85.81 185 ALA A N 1
ATOM 1495 C CA . ALA A 1 185 ? -15.641 -4.734 -22.080 1.00 85.81 185 ALA A CA 1
ATOM 1496 C C . ALA A 1 185 ? -14.184 -4.699 -21.574 1.00 85.81 185 ALA A C 1
ATOM 1498 O O . ALA A 1 185 ? -13.668 -3.633 -21.226 1.00 85.81 185 ALA A O 1
ATOM 1499 N N . GLU A 1 186 ? -13.521 -5.856 -21.529 1.00 82.25 186 GLU A N 1
ATOM 1500 C CA . GLU A 1 186 ? -12.116 -5.991 -21.137 1.00 82.25 186 GLU A CA 1
ATOM 1501 C C . GLU A 1 186 ? -11.135 -5.680 -22.271 1.00 82.25 186 GLU A C 1
ATOM 1503 O O . GLU A 1 186 ? -10.066 -5.131 -22.001 1.00 82.25 186 GLU A O 1
ATOM 1508 N N . ASN A 1 187 ? -11.484 -6.022 -23.514 1.00 83.44 187 ASN A N 1
ATOM 1509 C CA . ASN A 1 187 ? -10.569 -5.959 -24.658 1.00 83.44 187 ASN A CA 1
ATOM 1510 C C . ASN A 1 187 ? -10.832 -4.761 -25.587 1.00 83.44 187 ASN A C 1
ATOM 1512 O O . ASN A 1 187 ? -9.887 -4.199 -26.131 1.00 83.44 187 ASN A O 1
ATOM 1516 N N . ASP A 1 188 ? -12.092 -4.354 -25.740 1.00 86.44 188 ASP A N 1
ATOM 1517 C CA . ASP A 1 188 ? -12.542 -3.208 -26.534 1.00 86.44 188 ASP A CA 1
ATOM 1518 C C . ASP A 1 188 ? -13.837 -2.606 -25.958 1.00 86.44 188 ASP A C 1
ATOM 1520 O O . ASP A 1 188 ? -14.964 -2.833 -26.412 1.00 86.44 188 ASP A O 1
ATOM 1524 N N . SER A 1 189 ? -13.669 -1.831 -24.889 1.00 86.81 189 SER A N 1
ATOM 1525 C CA . SER A 1 189 ? -14.794 -1.205 -24.200 1.00 86.81 189 SER A CA 1
ATOM 1526 C C . SER A 1 189 ? -15.539 -0.175 -25.050 1.00 86.81 189 SER A C 1
ATOM 1528 O O . SER A 1 189 ? -16.721 0.053 -24.796 1.00 86.81 189 SER A O 1
ATOM 1530 N N . TYR A 1 190 ? -14.893 0.429 -26.052 1.00 84.75 190 TYR A N 1
ATOM 1531 C CA . TYR A 1 190 ? -15.558 1.380 -26.938 1.00 84.75 190 TYR A CA 1
ATOM 1532 C C . TYR A 1 190 ? -16.575 0.673 -27.834 1.00 84.75 190 TYR A C 1
ATOM 1534 O O . TYR A 1 190 ? -17.738 1.075 -27.848 1.00 84.75 190 TYR A O 1
ATOM 1542 N N . ALA A 1 191 ? -16.188 -0.437 -28.471 1.00 86.44 191 ALA A N 1
ATOM 1543 C CA . ALA A 1 191 ? -17.095 -1.230 -29.301 1.00 86.44 191 ALA A CA 1
ATOM 1544 C C . ALA A 1 191 ? -18.319 -1.737 -28.509 1.00 86.44 191 ALA A C 1
ATOM 1546 O O . ALA A 1 191 ? -19.438 -1.801 -29.030 1.00 86.44 191 ALA A O 1
ATOM 1547 N N . VAL A 1 192 ? -18.141 -2.064 -27.220 1.00 88.94 192 VAL A N 1
ATOM 1548 C CA . VAL A 1 192 ? -19.255 -2.432 -26.324 1.00 88.94 192 VAL A CA 1
ATOM 1549 C C . VAL A 1 192 ? -20.192 -1.259 -26.077 1.00 88.94 192 VAL A C 1
ATOM 1551 O O . VAL A 1 192 ? -21.410 -1.436 -26.138 1.00 88.94 192 VAL A O 1
ATOM 1554 N N . LEU A 1 193 ? -19.645 -0.074 -25.810 1.00 84.81 193 LEU A N 1
ATOM 1555 C CA . LEU A 1 193 ? -20.440 1.129 -25.589 1.00 84.81 193 LEU A CA 1
ATOM 1556 C C . LEU A 1 193 ? -21.207 1.531 -26.854 1.00 84.81 193 LEU A C 1
ATOM 1558 O O . LEU A 1 193 ? -22.405 1.777 -26.753 1.00 84.81 193 LEU A O 1
ATOM 1562 N N . GLU A 1 194 ? -20.585 1.479 -28.039 1.00 85.44 194 GLU A N 1
ATOM 1563 C CA . GLU A 1 194 ? -21.253 1.727 -29.331 1.00 85.44 194 GLU A CA 1
ATOM 1564 C C . GLU A 1 194 ? -22.474 0.831 -29.575 1.00 85.44 194 GLU A C 1
ATOM 1566 O O . GLU A 1 194 ? -23.414 1.217 -30.270 1.00 85.44 194 GLU A O 1
ATOM 1571 N N . ASN A 1 195 ? -22.482 -0.359 -28.974 1.00 87.75 195 ASN A N 1
ATOM 1572 C CA . ASN A 1 195 ? -23.558 -1.335 -29.096 1.00 87.75 195 ASN A CA 1
ATOM 1573 C C . ASN A 1 195 ? -24.448 -1.420 -27.840 1.00 87.75 195 ASN A C 1
ATOM 1575 O O . ASN A 1 195 ? -25.275 -2.332 -27.749 1.00 87.75 195 ASN A O 1
ATOM 1579 N N . LEU A 1 196 ? -24.321 -0.494 -26.878 1.00 86.00 196 LEU A N 1
ATOM 1580 C CA . LEU A 1 196 ? -25.061 -0.513 -25.607 1.00 86.00 196 LEU A CA 1
ATOM 1581 C C . LEU A 1 196 ? -26.579 -0.545 -25.816 1.00 86.00 196 LEU A C 1
ATOM 1583 O O . LEU A 1 196 ? -27.285 -1.309 -25.154 1.00 86.00 196 LEU A O 1
ATOM 1587 N N . ASN A 1 197 ? -27.080 0.215 -26.788 1.00 84.25 197 ASN A N 1
ATOM 1588 C CA . ASN A 1 197 ? -28.498 0.270 -27.153 1.00 84.25 197 ASN A CA 1
ATOM 1589 C C . ASN A 1 197 ? -29.110 -1.107 -27.482 1.00 84.25 197 ASN A C 1
ATOM 1591 O O . ASN A 1 197 ? -30.297 -1.333 -27.231 1.00 84.25 197 ASN A O 1
ATOM 1595 N N . LYS A 1 198 ? -28.314 -2.051 -28.000 1.00 86.94 198 LYS A N 1
ATOM 1596 C CA . LYS A 1 198 ? -28.759 -3.405 -28.369 1.00 86.94 198 LYS A CA 1
ATOM 1597 C C . LYS A 1 198 ? -29.006 -4.298 -27.157 1.00 86.94 198 LYS A C 1
ATOM 1599 O O . LYS A 1 198 ? -29.828 -5.212 -27.218 1.00 86.94 198 LYS A O 1
ATOM 1604 N N . PHE A 1 199 ? -28.326 -4.037 -26.040 1.00 88.44 199 PHE A N 1
ATOM 1605 C CA . PHE A 1 199 ? -28.411 -4.874 -24.842 1.00 88.44 199 PHE A CA 1
ATOM 1606 C C . PHE A 1 199 ? -28.796 -4.128 -23.566 1.00 88.44 199 PHE A C 1
ATOM 1608 O O . PHE A 1 199 ? -28.852 -4.743 -22.504 1.00 88.44 199 PHE A O 1
ATOM 1615 N N . ILE A 1 200 ? -29.139 -2.844 -23.638 1.00 85.44 200 ILE A N 1
ATOM 1616 C CA . ILE A 1 200 ? -29.392 -2.056 -22.433 1.00 85.44 200 ILE A CA 1
ATOM 1617 C C . ILE A 1 200 ? -30.540 -2.573 -21.556 1.00 85.44 200 ILE A C 1
ATOM 1619 O O . ILE A 1 200 ? -30.495 -2.475 -20.334 1.00 85.44 200 ILE A O 1
ATOM 1623 N N . ASN A 1 201 ? -31.567 -3.164 -22.163 1.00 84.00 201 ASN A N 1
ATOM 1624 C CA . ASN A 1 201 ? -32.723 -3.676 -21.425 1.00 84.00 201 ASN A CA 1
ATOM 1625 C C . ASN A 1 201 ? -32.449 -5.017 -20.715 1.00 84.00 201 ASN A C 1
ATOM 1627 O O . ASN A 1 201 ? -33.367 -5.597 -20.130 1.00 84.00 201 ASN A O 1
ATOM 1631 N N . TYR A 1 202 ? -31.220 -5.537 -20.783 1.00 85.81 202 TYR A N 1
ATOM 1632 C CA . TYR A 1 202 ? -30.836 -6.789 -20.141 1.00 85.81 202 TYR A CA 1
ATOM 1633 C C . TYR A 1 202 ? -30.278 -6.541 -18.729 1.00 85.81 202 TYR A C 1
ATOM 1635 O O . TYR A 1 202 ? -29.556 -5.566 -18.524 1.00 85.81 202 TYR A O 1
ATOM 1643 N N . PRO A 1 203 ? -30.544 -7.436 -17.751 1.00 83.38 203 PRO A N 1
ATOM 1644 C CA . PRO A 1 203 ? -30.154 -7.230 -16.349 1.00 83.38 203 PRO A CA 1
ATOM 1645 C C . PRO A 1 203 ? -28.658 -6.981 -16.107 1.00 83.38 203 PRO A C 1
ATOM 1647 O O . PRO A 1 203 ? -28.308 -6.339 -15.125 1.00 83.38 203 PRO A O 1
ATOM 1650 N N . TYR A 1 204 ? -27.786 -7.479 -16.988 1.00 85.19 204 TYR A N 1
ATOM 1651 C CA . TYR A 1 204 ? -26.331 -7.343 -16.878 1.00 85.19 204 TYR A CA 1
ATOM 1652 C C . TYR A 1 204 ? -25.777 -6.053 -17.507 1.00 85.19 204 TYR A C 1
ATOM 1654 O O . TYR A 1 204 ? -24.591 -5.774 -17.367 1.00 85.19 204 TYR A O 1
ATOM 1662 N N . ALA A 1 205 ? -26.585 -5.248 -18.209 1.00 85.00 205 ALA A N 1
ATOM 1663 C CA . ALA A 1 205 ? -26.084 -4.057 -18.904 1.00 85.00 205 ALA A CA 1
ATOM 1664 C C . ALA A 1 205 ? -25.435 -3.048 -17.943 1.00 85.00 205 ALA A C 1
ATOM 1666 O O . ALA A 1 205 ? -24.365 -2.510 -18.221 1.00 85.00 205 ALA A O 1
ATOM 1667 N N . GLU A 1 206 ? -26.057 -2.835 -16.783 1.00 81.81 206 GLU A N 1
ATOM 1668 C CA . GLU A 1 206 ? -25.554 -1.934 -15.746 1.00 81.81 206 GLU A CA 1
ATOM 1669 C C . GLU A 1 206 ? -24.230 -2.426 -15.137 1.00 81.81 206 GLU A C 1
ATOM 1671 O O . GLU A 1 206 ? -23.321 -1.632 -14.896 1.00 81.81 206 GLU A O 1
ATOM 1676 N N . GLU A 1 207 ? -24.101 -3.736 -14.920 1.00 82.19 207 GLU A N 1
ATOM 1677 C CA . GLU A 1 207 ? -22.889 -4.375 -14.393 1.00 82.19 207 GLU A CA 1
ATOM 1678 C C . GLU A 1 207 ? -21.722 -4.262 -15.380 1.00 82.19 207 GLU A C 1
ATOM 1680 O O . GLU A 1 207 ? -20.620 -3.873 -14.993 1.00 82.19 207 GLU A O 1
ATOM 1685 N N . ILE A 1 208 ? -21.986 -4.478 -16.671 1.00 85.81 208 ILE A N 1
ATOM 1686 C CA . ILE A 1 208 ? -20.993 -4.331 -17.741 1.00 85.81 208 ILE A CA 1
ATOM 1687 C C . ILE A 1 208 ? -20.495 -2.890 -17.835 1.00 85.81 208 ILE A C 1
ATOM 1689 O O . ILE A 1 208 ? -19.286 -2.660 -17.840 1.00 85.81 208 ILE A O 1
ATOM 1693 N N . VAL A 1 209 ? -21.398 -1.905 -17.857 1.00 82.19 209 VAL A N 1
ATOM 1694 C CA . VAL A 1 209 ? -20.996 -0.491 -17.909 1.00 82.19 209 VAL A CA 1
ATOM 1695 C C . VAL A 1 209 ? -20.192 -0.110 -16.666 1.00 82.19 209 VAL A C 1
ATOM 1697 O O . VAL A 1 209 ? -19.141 0.515 -16.786 1.00 82.19 209 VAL A O 1
ATOM 1700 N N . LYS A 1 210 ? -20.606 -0.559 -15.479 1.00 78.12 210 LYS A N 1
ATOM 1701 C CA . LYS A 1 210 ? -19.855 -0.345 -14.235 1.00 78.12 210 LYS A CA 1
ATOM 1702 C C . LYS A 1 210 ? -18.456 -0.966 -14.275 1.00 78.12 210 LYS A C 1
ATOM 1704 O O . LYS A 1 210 ? -17.498 -0.353 -13.799 1.00 78.12 210 LYS A O 1
ATOM 1709 N N . LYS A 1 211 ? -18.310 -2.160 -14.854 1.00 78.94 211 LYS A N 1
ATOM 1710 C CA . LYS A 1 211 ? -17.009 -2.813 -15.050 1.00 78.94 211 LYS A CA 1
ATOM 1711 C C . LYS A 1 211 ? -16.109 -1.972 -15.956 1.00 78.94 211 LYS A C 1
ATOM 1713 O O . LYS A 1 211 ? -14.957 -1.724 -15.591 1.00 78.94 211 LYS A O 1
ATOM 1718 N N . ILE A 1 212 ? -16.649 -1.433 -17.052 1.00 79.62 212 ILE A N 1
ATOM 1719 C CA . ILE A 1 212 ? -15.944 -0.481 -17.929 1.00 79.62 212 ILE A CA 1
ATOM 1720 C C . ILE A 1 212 ? -15.511 0.767 -17.138 1.00 79.62 212 ILE A C 1
ATOM 1722 O O . ILE A 1 212 ? -14.350 1.164 -17.219 1.00 79.62 212 ILE A O 1
ATOM 1726 N N . SER A 1 213 ? -16.392 1.333 -16.305 1.00 71.31 213 SER A N 1
ATOM 1727 C CA . SER A 1 213 ? -16.128 2.525 -15.477 1.00 71.31 213 SER A CA 1
ATOM 1728 C C . SER A 1 213 ? -15.073 2.335 -14.385 1.00 71.31 213 SER A C 1
ATOM 1730 O O . SER A 1 213 ? -14.579 3.311 -13.829 1.00 71.31 213 SER A O 1
ATOM 1732 N N . SER A 1 214 ? -14.719 1.096 -14.048 1.00 65.75 214 SER A N 1
ATOM 1733 C CA . SER A 1 214 ? -13.749 0.796 -12.988 1.00 65.75 214 SER A CA 1
ATOM 1734 C C . SER A 1 214 ? -12.286 0.771 -13.456 1.00 65.75 214 SER A C 1
ATOM 1736 O O . SER A 1 214 ? -11.387 0.588 -12.633 1.00 65.75 214 SER A O 1
ATOM 1738 N N . ASN A 1 215 ? -12.036 0.940 -14.760 1.00 66.00 215 ASN A N 1
ATOM 1739 C CA . ASN A 1 215 ? -10.714 0.841 -15.376 1.00 66.00 215 ASN A CA 1
ATOM 1740 C C . ASN A 1 215 ? -10.283 2.182 -15.998 1.00 66.00 215 ASN A C 1
ATOM 1742 O O . ASN A 1 215 ? -10.928 2.681 -16.918 1.00 66.00 215 ASN A O 1
ATOM 1746 N N . GLU A 1 216 ? -9.147 2.723 -15.547 1.00 62.03 216 GLU A N 1
ATOM 1747 C CA . GLU A 1 216 ? -8.553 3.978 -16.038 1.00 62.03 216 GLU A CA 1
ATOM 1748 C C . GLU A 1 216 ? -8.374 4.006 -17.561 1.00 62.03 216 GLU A C 1
ATOM 1750 O O . GLU A 1 216 ? -8.654 5.021 -18.193 1.00 62.03 216 GLU A O 1
ATOM 1755 N N . SER A 1 217 ? -7.987 2.879 -18.170 1.00 64.69 217 SER A N 1
ATOM 1756 C CA . SER A 1 217 ? -7.792 2.788 -19.626 1.00 64.69 217 SER A CA 1
ATOM 1757 C C . SER A 1 217 ? -9.103 2.857 -20.417 1.00 64.69 217 SER A C 1
ATOM 1759 O O . SER A 1 217 ? -9.087 3.203 -21.592 1.00 64.69 217 SER A O 1
ATOM 1761 N N . ASN A 1 218 ? -10.233 2.561 -19.769 1.00 68.62 218 ASN A N 1
ATOM 1762 C CA . ASN A 1 218 ? -11.562 2.531 -20.381 1.00 68.62 218 ASN A CA 1
ATOM 1763 C C . ASN A 1 218 ? -12.386 3.798 -20.089 1.00 68.62 218 ASN A C 1
ATOM 1765 O O . ASN A 1 218 ? -13.386 4.049 -20.759 1.00 68.62 218 ASN A O 1
ATOM 1769 N N . ALA A 1 219 ? -11.977 4.609 -19.108 1.00 65.25 219 ALA A N 1
ATOM 1770 C CA . ALA A 1 219 ? -12.654 5.853 -18.742 1.00 65.25 219 ALA A CA 1
ATOM 1771 C C . ALA A 1 219 ? -12.793 6.814 -19.934 1.00 65.25 219 ALA A C 1
ATOM 1773 O O . ALA A 1 219 ? -13.865 7.380 -20.149 1.00 65.25 219 ALA A O 1
ATOM 1774 N N . ALA A 1 220 ? -11.731 6.935 -20.737 1.00 66.56 220 ALA A N 1
ATOM 1775 C CA . ALA A 1 220 ? -11.720 7.735 -21.959 1.00 66.56 220 ALA A CA 1
ATOM 1776 C C . ALA A 1 220 ? -12.756 7.246 -22.985 1.00 66.56 220 ALA A C 1
ATOM 1778 O O . ALA A 1 220 ? -13.379 8.058 -23.657 1.00 66.56 220 ALA A O 1
ATOM 1779 N N . ASN A 1 221 ? -13.014 5.936 -23.059 1.00 74.00 221 ASN A N 1
ATOM 1780 C CA . ASN A 1 221 ? -13.980 5.373 -24.005 1.00 74.00 221 ASN A CA 1
ATOM 1781 C C . ASN A 1 221 ? -15.428 5.699 -23.618 1.00 74.00 221 ASN A C 1
ATOM 1783 O O . ASN A 1 221 ? -16.240 5.960 -24.500 1.00 74.00 221 ASN A O 1
ATOM 1787 N N . ILE A 1 222 ? -15.755 5.741 -22.319 1.00 74.06 222 ILE A N 1
ATOM 1788 C CA . ILE A 1 222 ? -17.081 6.179 -21.835 1.00 74.06 222 ILE A CA 1
ATOM 1789 C C . ILE A 1 222 ? -17.326 7.641 -22.198 1.00 74.06 222 ILE A C 1
ATOM 1791 O O . ILE A 1 222 ? -18.408 7.989 -22.675 1.00 74.06 222 ILE A O 1
ATOM 1795 N N . VAL A 1 223 ? -16.313 8.480 -21.975 1.00 66.69 223 VAL A N 1
ATOM 1796 C CA . VAL A 1 223 ? -16.341 9.893 -22.356 1.00 66.69 223 VAL A CA 1
ATOM 1797 C C . VAL A 1 223 ? -16.518 10.000 -23.869 1.00 66.69 223 VAL A C 1
ATOM 1799 O O . VAL A 1 223 ? -17.517 10.521 -24.333 1.00 66.69 223 VAL A O 1
ATOM 1802 N N . TYR A 1 224 ? -15.639 9.399 -24.658 1.00 70.44 224 TYR A N 1
ATOM 1803 C CA . TYR A 1 224 ? -15.692 9.482 -26.115 1.00 70.44 224 TYR A CA 1
ATOM 1804 C C . TYR A 1 224 ? -17.001 8.933 -26.727 1.00 70.44 224 TYR A C 1
ATOM 1806 O O . TYR A 1 224 ? -17.562 9.522 -27.660 1.00 70.44 224 TYR A O 1
ATOM 1814 N N . TYR A 1 225 ? -17.551 7.839 -26.186 1.00 74.44 225 TYR A N 1
ATOM 1815 C CA . TYR A 1 225 ? -18.836 7.276 -26.622 1.00 74.44 225 TYR A CA 1
ATOM 1816 C C . TYR A 1 225 ? -19.988 8.266 -26.461 1.00 74.44 225 TYR A C 1
ATOM 1818 O O . TYR A 1 225 ? -20.793 8.452 -27.377 1.00 74.44 225 TYR A O 1
ATOM 1826 N N . ALA A 1 226 ? -20.078 8.936 -25.316 1.00 67.94 226 ALA A N 1
ATOM 1827 C CA . ALA A 1 226 ? -21.176 9.863 -25.110 1.00 67.94 226 ALA A CA 1
ATOM 1828 C C . ALA A 1 226 ? -21.023 11.150 -25.976 1.00 67.94 226 ALA A C 1
ATOM 1830 O O . ALA A 1 226 ? -22.001 11.880 -26.119 1.00 67.94 226 ALA A O 1
ATOM 1831 N N . GLU A 1 227 ? -19.828 11.461 -26.516 1.00 62.56 227 GLU A N 1
ATOM 1832 C CA . GLU A 1 227 ? -19.559 12.668 -27.328 1.00 62.56 227 GLU A CA 1
ATOM 1833 C C . GLU A 1 227 ? -19.959 12.421 -28.766 1.00 62.56 227 GLU A C 1
ATOM 1835 O O . GLU A 1 227 ? -20.678 13.210 -29.383 1.00 62.56 227 GLU A O 1
ATOM 1840 N N . SER A 1 228 ? -19.490 11.285 -29.281 1.00 63.88 228 SER A N 1
ATOM 1841 C CA . SER A 1 228 ? -19.741 10.817 -30.641 1.00 63.88 228 SER A CA 1
ATOM 1842 C C . SER A 1 228 ? -21.238 10.663 -30.929 1.00 63.88 228 SER A C 1
ATOM 1844 O O . SER A 1 228 ? -21.669 10.909 -32.055 1.00 63.88 228 SER A O 1
ATOM 1846 N N . ASN A 1 229 ? -22.054 10.380 -29.907 1.00 62.72 229 ASN A N 1
ATOM 1847 C CA . ASN A 1 229 ? -23.501 10.178 -30.033 1.00 62.72 229 ASN A CA 1
ATOM 1848 C C . ASN A 1 229 ? -24.377 11.437 -29.828 1.00 62.72 229 ASN A C 1
ATOM 1850 O O . ASN A 1 229 ? -25.592 11.315 -29.693 1.00 62.72 229 ASN A O 1
ATOM 1854 N N . ASN A 1 230 ? -23.785 12.641 -29.842 1.00 51.38 230 ASN A N 1
ATOM 1855 C CA . ASN A 1 230 ? -24.410 13.960 -30.072 1.00 51.38 230 ASN A CA 1
ATOM 1856 C C . ASN A 1 230 ? -25.926 14.081 -29.727 1.00 51.38 230 ASN A C 1
ATOM 1858 O O . ASN A 1 230 ? -26.787 14.033 -30.604 1.00 51.38 230 ASN A O 1
ATOM 1862 N N . TYR A 1 231 ? -26.235 14.323 -28.447 1.00 50.88 231 TYR A N 1
ATOM 1863 C CA . TYR A 1 231 ? -27.560 14.648 -27.886 1.00 50.88 231 TYR A CA 1
ATOM 1864 C C . TYR A 1 231 ? -28.673 13.581 -27.978 1.00 50.88 231 TYR A C 1
ATOM 1866 O O . TYR A 1 231 ? -29.385 13.451 -28.973 1.00 50.88 231 TYR A O 1
ATOM 1874 N N . TYR A 1 232 ? -28.915 12.965 -26.811 1.00 57.47 232 TYR A N 1
ATOM 1875 C CA . TYR A 1 232 ? -30.138 12.307 -26.333 1.00 57.47 232 TYR A CA 1
ATOM 1876 C C . TYR A 1 232 ? -31.422 12.702 -27.078 1.00 57.47 232 TYR A C 1
ATOM 1878 O O . TYR A 1 232 ? -32.140 13.631 -26.695 1.00 57.47 232 TYR A O 1
ATOM 1886 N N . LYS A 1 233 ? -31.774 11.917 -28.092 1.00 41.84 233 LYS A N 1
ATOM 1887 C CA . LYS A 1 233 ? -33.161 11.759 -28.512 1.00 41.84 233 LYS A CA 1
ATOM 1888 C C . LYS A 1 233 ? -33.530 10.288 -28.384 1.00 41.84 233 LYS A C 1
ATOM 1890 O O . LYS A 1 233 ? -33.057 9.449 -29.136 1.00 41.84 233 LYS A O 1
ATOM 1895 N N . ASP A 1 234 ? -34.389 10.034 -27.400 1.00 45.28 234 ASP A N 1
ATOM 1896 C CA . ASP A 1 234 ? -35.329 8.909 -27.345 1.00 45.28 234 ASP A CA 1
ATOM 1897 C C . ASP A 1 234 ? -34.895 7.574 -26.700 1.00 45.28 234 ASP A C 1
ATOM 1899 O O . ASP A 1 234 ? -35.678 6.624 -26.719 1.00 45.28 234 ASP A O 1
ATOM 1903 N N . LEU A 1 235 ? -33.744 7.483 -26.022 1.00 48.62 235 LEU A N 1
ATOM 1904 C CA . LEU A 1 235 ? -33.330 6.244 -25.334 1.00 48.62 235 LEU A CA 1
ATOM 1905 C C . LEU A 1 235 ? -33.627 6.292 -23.822 1.00 48.62 235 LEU A C 1
ATOM 1907 O O . LEU A 1 235 ? -32.788 6.649 -22.998 1.00 48.62 235 LEU A O 1
ATOM 1911 N N . HIS A 1 236 ? -34.857 5.928 -23.443 1.00 51.28 236 HIS A N 1
ATOM 1912 C CA . HIS A 1 236 ? -35.226 5.687 -22.043 1.00 51.28 236 HIS A CA 1
ATOM 1913 C C . HIS A 1 236 ? -34.428 4.490 -21.483 1.00 51.28 236 HIS A C 1
ATOM 1915 O O . HIS A 1 236 ? -34.677 3.356 -21.879 1.00 51.28 236 HIS A O 1
ATOM 1921 N N . GLY A 1 237 ? -33.485 4.746 -20.566 1.00 57.06 237 GLY A N 1
ATOM 1922 C CA . GLY A 1 237 ? -32.675 3.731 -19.867 1.00 57.06 237 GLY A CA 1
ATOM 1923 C C . GLY A 1 237 ? -31.162 3.981 -19.933 1.00 57.06 237 GLY A C 1
ATOM 1924 O O . GLY A 1 237 ? -30.476 3.816 -18.927 1.00 57.06 237 GLY A O 1
ATOM 1925 N N . GLU A 1 238 ? -30.647 4.466 -21.072 1.00 62.38 238 GLU A N 1
ATOM 1926 C CA . GLU A 1 238 ? -29.206 4.757 -21.269 1.00 62.38 238 GLU A CA 1
ATOM 1927 C C . GLU A 1 238 ? -28.711 5.844 -20.330 1.00 62.38 238 GLU A C 1
ATOM 1929 O O . GLU A 1 238 ? -27.610 5.768 -19.793 1.00 62.38 238 GLU A O 1
ATOM 1934 N N . THR A 1 239 ? -29.563 6.826 -20.065 1.00 63.78 239 THR A N 1
ATOM 1935 C CA . THR A 1 239 ? -29.227 7.984 -19.247 1.00 63.78 239 THR A CA 1
ATOM 1936 C C . THR A 1 239 ? -28.928 7.629 -17.786 1.00 63.78 239 THR A C 1
ATOM 1938 O O . THR A 1 239 ? -28.006 8.199 -17.208 1.00 63.78 239 THR A O 1
ATOM 1941 N N . ASP A 1 240 ? -29.658 6.685 -17.184 1.00 70.00 240 ASP A N 1
ATOM 1942 C CA . ASP A 1 240 ? -29.452 6.305 -15.777 1.00 70.00 240 ASP A CA 1
ATOM 1943 C C . ASP A 1 240 ? -28.194 5.444 -15.606 1.00 70.00 240 ASP A C 1
ATOM 1945 O O . ASP A 1 240 ? -27.412 5.659 -14.675 1.00 70.00 240 ASP A O 1
ATOM 1949 N N . ILE A 1 241 ? -27.955 4.521 -16.543 1.00 71.06 241 ILE A N 1
ATOM 1950 C CA . ILE A 1 241 ? -26.754 3.677 -16.557 1.00 71.06 241 ILE A CA 1
ATOM 1951 C C . ILE A 1 241 ? -25.505 4.524 -16.827 1.00 71.06 241 ILE A C 1
ATOM 1953 O O . ILE A 1 241 ? -24.518 4.391 -16.106 1.00 71.06 241 ILE A O 1
ATOM 1957 N N . LEU A 1 242 ? -25.550 5.453 -17.788 1.00 71.00 242 LEU A N 1
ATOM 1958 C CA . LEU A 1 242 ? -24.442 6.377 -18.054 1.00 71.00 242 LEU A CA 1
ATOM 1959 C C . LEU A 1 242 ? -24.208 7.338 -16.886 1.00 71.00 242 LEU A C 1
ATOM 1961 O O . LEU A 1 242 ? -23.062 7.560 -16.503 1.00 71.00 242 LEU A O 1
ATOM 1965 N N . LYS A 1 243 ? -25.264 7.879 -16.264 1.00 73.19 243 LYS A N 1
ATOM 1966 C CA . LYS A 1 243 ? -25.122 8.707 -15.055 1.00 73.19 243 LYS A CA 1
ATOM 1967 C C . LYS A 1 243 ? -24.366 7.953 -13.963 1.00 73.19 243 LYS A C 1
ATOM 1969 O O . LYS A 1 243 ? -23.423 8.496 -13.389 1.00 73.19 243 LYS A O 1
ATOM 1974 N N . LYS A 1 244 ? -24.760 6.708 -13.699 1.00 73.44 244 LYS A N 1
ATOM 1975 C CA . LYS A 1 244 ? -24.092 5.852 -12.719 1.00 73.44 244 LYS A CA 1
ATOM 1976 C C . LYS A 1 244 ? -22.645 5.551 -13.115 1.00 73.44 244 LYS A C 1
ATOM 1978 O O . LYS A 1 244 ? -21.766 5.645 -12.268 1.00 73.44 244 LYS A O 1
ATOM 1983 N N . ALA A 1 245 ? -22.381 5.303 -14.398 1.00 74.56 245 ALA A N 1
ATOM 1984 C CA . ALA A 1 245 ? -21.032 5.133 -14.940 1.00 74.56 245 ALA A CA 1
ATOM 1985 C C . ALA A 1 245 ? -20.133 6.338 -14.623 1.00 74.56 245 ALA A C 1
ATOM 1987 O O . ALA A 1 245 ? -19.002 6.186 -14.165 1.00 74.56 245 ALA A O 1
ATOM 1988 N N . PHE A 1 246 ? -20.653 7.554 -14.806 1.00 75.69 246 PHE A N 1
ATOM 1989 C CA . PHE A 1 246 ? -19.946 8.786 -14.466 1.00 75.69 246 PHE A CA 1
ATOM 1990 C C . PHE A 1 246 ? -19.773 8.980 -12.952 1.00 75.69 246 PHE A C 1
ATOM 1992 O O . PHE A 1 246 ? -18.732 9.474 -12.516 1.00 75.69 246 PHE A O 1
ATOM 1999 N N . GLU A 1 247 ? -20.749 8.585 -12.132 1.00 76.38 247 GLU A N 1
ATOM 2000 C CA . GLU A 1 247 ? -20.617 8.584 -10.667 1.00 76.38 247 GLU A CA 1
ATOM 2001 C C . GLU A 1 247 ? -19.549 7.600 -10.176 1.00 76.38 247 GLU A C 1
ATOM 2003 O O . GLU A 1 247 ? -18.806 7.940 -9.248 1.00 76.38 247 GLU A O 1
ATOM 2008 N N . ASP A 1 248 ? -19.473 6.422 -10.798 1.00 73.56 248 ASP A N 1
ATOM 2009 C CA . ASP A 1 248 ? -18.484 5.378 -10.529 1.00 73.56 248 ASP A CA 1
ATOM 2010 C C . ASP A 1 248 ? -17.091 5.812 -11.013 1.00 73.56 248 ASP A C 1
ATOM 2012 O O . ASP A 1 248 ? -16.119 5.663 -10.274 1.00 73.56 248 ASP A O 1
ATOM 2016 N N . LEU A 1 249 ? -16.983 6.453 -12.184 1.00 73.69 249 LEU A N 1
ATOM 2017 C CA . LEU A 1 249 ? -15.742 7.074 -12.670 1.00 73.69 249 LEU A CA 1
ATOM 2018 C C . LEU A 1 249 ? -15.258 8.188 -11.740 1.00 73.69 249 LEU A C 1
ATOM 2020 O O . LEU A 1 249 ? -14.075 8.249 -11.412 1.00 73.69 249 LEU A O 1
ATOM 2024 N N . ALA A 1 250 ? -16.165 9.042 -11.258 1.00 75.19 250 ALA A N 1
ATOM 2025 C CA . ALA A 1 250 ? -15.839 10.075 -10.279 1.00 75.19 250 ALA A CA 1
ATOM 2026 C C . ALA A 1 250 ? -15.328 9.487 -8.950 1.00 75.19 250 ALA A C 1
ATOM 2028 O O . ALA A 1 250 ? -14.638 10.181 -8.204 1.00 75.19 250 ALA A O 1
ATOM 2029 N N . ASP A 1 251 ? -15.641 8.230 -8.629 1.00 70.94 251 ASP A N 1
ATOM 2030 C CA . ASP A 1 251 ? -15.096 7.523 -7.466 1.00 70.94 251 ASP A CA 1
ATOM 2031 C C . ASP A 1 251 ? -13.815 6.750 -7.770 1.00 70.94 251 ASP A C 1
ATOM 2033 O O . ASP A 1 251 ? -12.914 6.720 -6.926 1.00 70.94 251 ASP A O 1
ATOM 2037 N N . ALA A 1 252 ? -13.720 6.114 -8.936 1.00 66.00 252 ALA A N 1
ATOM 2038 C CA . ALA A 1 252 ? -12.593 5.283 -9.339 1.00 66.00 252 ALA A CA 1
ATOM 2039 C C . ALA A 1 252 ? -11.424 6.147 -9.825 1.00 66.00 252 ALA A C 1
ATOM 2041 O O . ALA A 1 252 ? -10.396 6.210 -9.145 1.00 66.00 252 ALA A O 1
ATOM 2042 N N . GLU A 1 253 ? -11.639 6.905 -10.899 1.00 70.94 253 GLU A N 1
ATOM 2043 C CA . GLU A 1 253 ? -10.624 7.634 -11.670 1.00 70.94 253 GLU A CA 1
ATOM 2044 C C . GLU A 1 253 ? -11.012 9.114 -11.861 1.00 70.94 253 GLU A C 1
ATOM 2046 O O . GLU A 1 253 ? -11.206 9.601 -12.981 1.00 70.94 253 GLU A O 1
ATOM 2051 N N . PRO A 1 254 ? -11.140 9.873 -10.755 1.00 75.19 254 PRO A N 1
ATOM 2052 C CA . PRO A 1 254 ? -11.706 11.218 -10.780 1.00 75.19 254 PRO A CA 1
ATOM 2053 C C . PRO A 1 254 ? -10.873 12.216 -11.589 1.00 75.19 254 PRO A C 1
ATOM 2055 O O . PRO A 1 254 ? -11.441 13.140 -12.159 1.00 75.19 254 PRO A O 1
ATOM 2058 N N . PHE A 1 255 ? -9.547 12.047 -11.646 1.00 75.56 255 PHE A N 1
ATOM 2059 C CA . PHE A 1 255 ? -8.679 12.955 -12.396 1.00 75.56 255 PHE A CA 1
ATOM 2060 C C . PHE A 1 255 ? -8.855 12.765 -13.905 1.00 75.56 255 PHE A C 1
ATOM 2062 O O . PHE A 1 255 ? -9.047 13.747 -14.617 1.00 75.56 255 PHE A O 1
ATOM 2069 N N . SER A 1 256 ? -8.848 11.518 -14.382 1.00 72.62 256 SER A N 1
ATOM 2070 C CA . SER A 1 256 ? -9.034 11.178 -15.799 1.00 72.62 256 SER A CA 1
ATOM 2071 C C . SER A 1 256 ? -10.376 11.690 -16.321 1.00 72.62 256 SER A C 1
ATOM 2073 O O . SER A 1 256 ? -10.437 12.274 -17.400 1.00 72.62 256 SER A O 1
ATOM 2075 N N . LEU A 1 257 ? -11.425 11.607 -15.494 1.00 74.62 257 LEU A N 1
ATOM 2076 C CA . LEU A 1 257 ? -12.725 12.208 -15.793 1.00 74.62 257 LEU A CA 1
ATOM 2077 C C . LEU A 1 257 ? -12.669 13.742 -15.946 1.00 74.62 257 LEU A C 1
ATOM 2079 O O . LEU A 1 257 ? -13.454 14.307 -16.699 1.00 74.62 257 LEU A O 1
ATOM 2083 N N . LEU A 1 258 ? -11.776 14.448 -15.246 1.00 74.44 258 LEU A N 1
ATOM 2084 C CA . LEU A 1 258 ? -11.657 15.912 -15.333 1.00 74.44 258 LEU A CA 1
ATOM 2085 C C . LEU A 1 258 ? -10.690 16.383 -16.433 1.00 74.44 258 LEU A C 1
ATOM 2087 O O . LEU A 1 258 ? -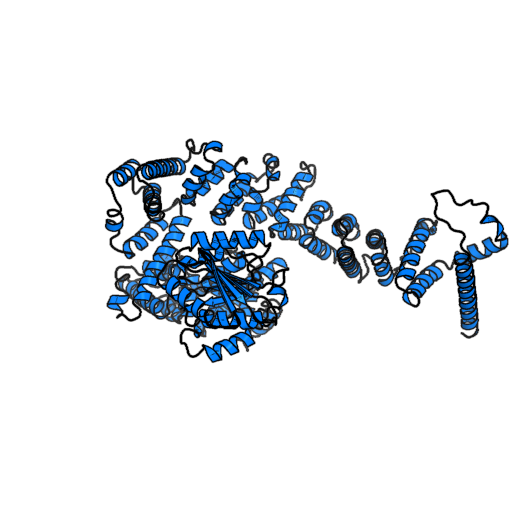10.875 17.480 -16.965 1.00 74.44 258 LEU A O 1
ATOM 2091 N N . ALA A 1 259 ? -9.660 15.590 -16.733 1.00 67.69 259 ALA A N 1
ATOM 2092 C CA . ALA A 1 259 ? -8.506 15.977 -17.543 1.00 67.69 259 ALA A CA 1
ATOM 2093 C C . ALA A 1 259 ? -8.668 15.745 -19.053 1.00 67.69 259 ALA A C 1
ATOM 2095 O O . ALA A 1 259 ? -7.880 16.278 -19.826 1.00 67.69 259 ALA A O 1
ATOM 2096 N N . ASP A 1 260 ? -9.661 14.978 -19.501 1.00 68.00 260 ASP A N 1
ATOM 2097 C CA . ASP A 1 260 ? -9.843 14.735 -20.937 1.00 68.00 260 ASP A CA 1
ATOM 2098 C C . ASP A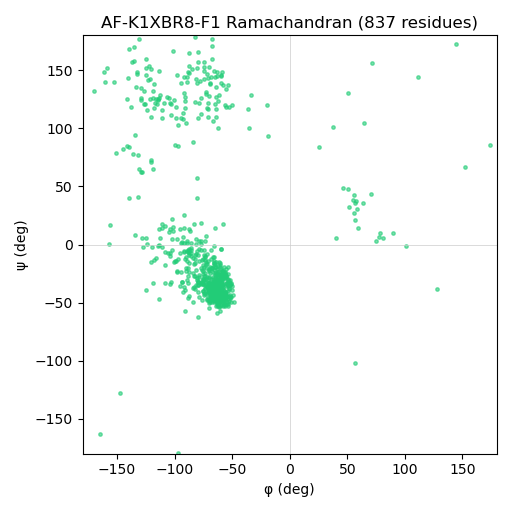 1 260 ? -10.107 16.052 -21.699 1.00 68.00 260 ASP A C 1
ATOM 2100 O O . ASP A 1 260 ? -10.961 16.853 -21.305 1.00 68.00 260 ASP A O 1
ATOM 2104 N N . GLU A 1 261 ? -9.367 16.320 -22.777 1.00 56.00 261 GLU A N 1
ATOM 2105 C CA . GLU A 1 261 ? -9.489 17.550 -23.570 1.00 56.00 261 GLU A CA 1
ATOM 2106 C C . GLU A 1 261 ? -10.863 17.661 -24.240 1.00 56.00 261 GLU A C 1
ATOM 2108 O O . GLU A 1 261 ? -11.441 18.760 -24.292 1.00 56.00 261 GLU A O 1
ATOM 2113 N N . HIS A 1 262 ? -11.433 16.522 -24.636 1.00 54.44 262 HIS A N 1
ATOM 2114 C CA . HIS A 1 262 ? -12.710 16.453 -25.330 1.00 54.44 262 HIS A CA 1
ATOM 2115 C C . HIS A 1 262 ? -13.906 16.803 -24.428 1.00 54.44 262 HIS A C 1
ATOM 2117 O O . HIS A 1 262 ? -14.880 17.405 -24.889 1.00 54.44 262 HIS A O 1
ATOM 2123 N N . ASN A 1 263 ? -13.735 16.687 -23.101 1.00 55.56 263 ASN A N 1
ATOM 2124 C CA . ASN A 1 263 ? -14.754 17.032 -22.102 1.00 55.56 263 ASN A CA 1
ATOM 2125 C C . ASN A 1 263 ? -15.244 18.495 -22.115 1.00 55.56 263 ASN A C 1
ATOM 2127 O O . ASN A 1 263 ? -16.112 18.855 -21.324 1.00 55.56 263 ASN A O 1
ATOM 2131 N N . THR A 1 264 ? -14.684 19.375 -22.957 1.00 49.38 264 THR A N 1
ATOM 2132 C CA . THR A 1 264 ? -15.115 20.780 -23.065 1.00 49.38 264 THR A CA 1
ATOM 2133 C C . THR A 1 264 ? -16.540 20.974 -23.580 1.00 49.38 264 THR A C 1
ATOM 2135 O O . THR A 1 264 ? -17.166 21.971 -23.220 1.00 49.38 264 THR A O 1
ATOM 2138 N N . ILE A 1 265 ? -17.075 20.031 -24.358 1.00 46.91 265 ILE A N 1
ATOM 2139 C CA . ILE A 1 265 ? -18.397 20.160 -24.996 1.00 46.91 265 ILE A CA 1
ATOM 2140 C C . ILE A 1 265 ? -19.531 19.613 -24.104 1.00 46.91 265 ILE A C 1
ATOM 2142 O O . ILE A 1 265 ? -20.668 20.063 -24.201 1.00 46.91 265 ILE A O 1
ATOM 2146 N N . TYR A 1 266 ? -19.231 18.754 -23.123 1.00 49.31 266 TYR A N 1
ATOM 2147 C CA . TYR A 1 266 ? -20.212 18.217 -22.159 1.00 49.31 266 TYR A CA 1
ATOM 2148 C C . TYR A 1 266 ? -20.695 19.174 -21.085 1.00 49.31 266 TYR A C 1
ATOM 2150 O O . TYR A 1 266 ? -21.438 18.799 -20.169 1.00 49.31 266 TYR A O 1
ATOM 2158 N N . TYR A 1 267 ? -20.245 20.418 -21.143 1.00 51.03 267 TYR A N 1
ATOM 2159 C CA . TYR A 1 267 ? -20.474 21.352 -20.070 1.00 51.03 267 TYR A CA 1
ATOM 2160 C C . TYR A 1 267 ? -21.833 22.056 -20.102 1.00 51.03 267 TYR A C 1
ATOM 2162 O O . TYR A 1 267 ? -21.997 23.030 -19.360 1.00 51.03 267 TYR A O 1
ATOM 2170 N N . GLU A 1 268 ? -22.826 21.553 -20.842 1.00 47.97 268 GLU A N 1
ATOM 2171 C CA . GLU A 1 268 ? -24.130 22.226 -20.927 1.00 47.97 268 GLU A CA 1
ATOM 2172 C C . GLU A 1 268 ? -25.362 21.367 -20.553 1.00 47.97 268 GLU A C 1
ATOM 2174 O O . GLU A 1 268 ? -26.154 21.879 -19.770 1.00 47.97 268 GLU A O 1
ATOM 2179 N N . ASP A 1 269 ? -25.508 20.068 -20.881 1.00 54.31 269 ASP A N 1
ATOM 2180 C CA . ASP A 1 269 ? -26.851 19.431 -20.781 1.00 54.31 269 ASP A CA 1
ATOM 2181 C C . ASP A 1 269 ? -26.942 17.967 -20.260 1.00 54.31 269 ASP A C 1
ATOM 2183 O O . ASP A 1 269 ? -27.101 17.030 -21.038 1.00 54.31 269 ASP A O 1
ATOM 2187 N N . PHE A 1 270 ? -26.971 17.762 -18.927 1.00 55.69 270 PHE A N 1
ATOM 2188 C CA . PHE A 1 270 ? -27.667 16.625 -18.270 1.00 55.69 270 PHE A CA 1
ATOM 2189 C C . PHE A 1 270 ? -27.938 16.876 -16.760 1.00 55.69 270 PHE A C 1
ATOM 2191 O O . PHE A 1 270 ? -27.178 17.562 -16.069 1.00 55.69 270 PHE A O 1
ATOM 2198 N N . THR A 1 271 ? -29.030 16.318 -16.217 1.00 54.22 271 THR A N 1
ATOM 2199 C CA . THR A 1 271 ? -29.488 16.484 -14.822 1.00 54.22 271 THR A CA 1
ATOM 2200 C C . THR A 1 271 ? -28.598 15.746 -13.803 1.00 54.22 271 THR A C 1
ATOM 2202 O O . THR A 1 271 ? -28.539 14.524 -13.787 1.00 54.22 271 THR A O 1
ATOM 2205 N N . GLY A 1 272 ? -27.951 16.474 -12.882 1.00 60.03 272 GLY A N 1
ATOM 2206 C CA . GLY A 1 272 ? -27.055 15.900 -11.852 1.00 60.03 272 GLY A CA 1
ATOM 2207 C C . GLY A 1 272 ? -25.557 16.025 -12.165 1.00 60.03 272 GLY A C 1
ATOM 2208 O O . GLY A 1 272 ? -24.712 15.684 -11.343 1.00 60.03 272 GLY A O 1
ATOM 2209 N N . ARG A 1 273 ? -25.209 16.605 -13.320 1.00 69.19 273 ARG A N 1
ATOM 2210 C CA . ARG A 1 273 ? -23.827 16.831 -13.771 1.00 69.19 273 ARG A CA 1
ATOM 2211 C C . ARG A 1 273 ? -22.947 17.571 -12.760 1.00 69.19 273 ARG A C 1
ATOM 2213 O O . ARG A 1 273 ? -21.820 17.155 -12.512 1.00 69.19 273 ARG A O 1
ATOM 2220 N N . GLN A 1 274 ? -23.429 18.683 -12.201 1.00 67.00 274 GLN A N 1
ATOM 2221 C CA . GLN A 1 274 ? -22.618 19.496 -11.287 1.00 67.00 274 GLN A CA 1
ATOM 2222 C C . GLN A 1 274 ? -22.257 18.717 -10.017 1.00 67.00 274 GLN A C 1
ATOM 2224 O O . GLN A 1 274 ? -21.188 18.921 -9.458 1.00 67.00 274 GLN A O 1
ATOM 2229 N N . GLU A 1 275 ? -23.119 17.800 -9.581 1.00 72.81 275 GLU A N 1
ATOM 2230 C CA . GLU A 1 275 ? -22.861 16.938 -8.431 1.00 72.81 275 GLU A CA 1
ATOM 2231 C C . GLU A 1 275 ? -21.736 15.941 -8.725 1.00 72.81 275 GLU A C 1
ATOM 2233 O O . GLU A 1 275 ? -20.803 15.836 -7.932 1.00 72.81 275 GLU A O 1
ATOM 2238 N N . ILE A 1 276 ? -21.756 15.304 -9.901 1.00 74.75 276 ILE A N 1
ATOM 2239 C CA . ILE A 1 276 ? -20.699 14.388 -10.361 1.00 74.75 276 ILE A CA 1
ATOM 2240 C C . ILE A 1 276 ? -19.372 15.124 -10.542 1.00 74.75 276 ILE A C 1
ATOM 2242 O O . ILE A 1 276 ? -18.342 14.652 -10.068 1.00 74.75 276 ILE A O 1
ATOM 2246 N N . ILE A 1 277 ? -19.383 16.304 -11.169 1.00 72.50 277 ILE A N 1
ATOM 2247 C CA . ILE A 1 277 ? -18.177 17.128 -11.315 1.00 72.50 277 ILE A CA 1
ATOM 2248 C C . ILE A 1 277 ? -17.664 17.533 -9.937 1.00 72.50 277 ILE A C 1
ATOM 2250 O O . ILE A 1 277 ? -16.491 17.340 -9.650 1.00 72.50 277 ILE A O 1
ATOM 2254 N N . ASN A 1 278 ? -18.521 18.027 -9.045 1.00 74.81 278 ASN A N 1
ATOM 2255 C CA . ASN A 1 278 ? -18.112 18.395 -7.690 1.00 74.81 278 ASN A CA 1
ATOM 2256 C C . ASN A 1 278 ? -17.527 17.198 -6.931 1.00 74.81 278 ASN A C 1
ATOM 2258 O O . ASN A 1 278 ? -16.533 17.349 -6.220 1.00 74.81 278 ASN A O 1
ATOM 2262 N N . LYS A 1 279 ? -18.115 16.013 -7.102 1.00 81.06 279 LYS A N 1
ATOM 2263 C CA . LYS A 1 279 ? -17.628 14.749 -6.548 1.00 81.06 279 LYS A CA 1
ATOM 2264 C C . LYS A 1 279 ? -16.250 14.396 -7.111 1.00 81.06 279 LYS A C 1
ATOM 2266 O O . LYS A 1 279 ? -15.329 14.193 -6.326 1.00 81.06 279 LYS A O 1
ATOM 2271 N N . ALA A 1 280 ? -16.073 14.428 -8.430 1.00 77.69 280 ALA A N 1
ATOM 2272 C CA . ALA A 1 280 ? -14.798 14.174 -9.099 1.00 77.69 280 ALA A CA 1
ATOM 2273 C C . ALA A 1 280 ? -13.725 15.203 -8.710 1.00 77.69 280 ALA A C 1
ATOM 2275 O O . ALA A 1 280 ? -12.593 14.831 -8.421 1.00 77.69 280 ALA A O 1
ATOM 2276 N N . VAL A 1 281 ? -14.072 16.489 -8.616 1.00 76.75 281 VAL A N 1
ATOM 2277 C CA . VAL A 1 281 ? -13.196 17.567 -8.125 1.00 76.75 281 VAL A CA 1
ATOM 2278 C C . VAL A 1 281 ? -12.734 17.255 -6.703 1.00 76.75 281 VAL A C 1
ATOM 2280 O O . VAL A 1 281 ? -11.534 17.215 -6.436 1.00 76.75 281 VAL A O 1
ATOM 2283 N N . ASN A 1 282 ? -13.669 16.968 -5.796 1.00 76.00 282 ASN A N 1
ATOM 2284 C CA . ASN A 1 282 ? -13.350 16.657 -4.405 1.00 76.00 282 ASN A CA 1
ATOM 2285 C C . ASN A 1 282 ? -12.498 15.382 -4.286 1.00 76.00 282 ASN A C 1
ATOM 2287 O O . ASN A 1 282 ? -11.537 15.354 -3.518 1.00 76.00 282 ASN A O 1
ATOM 2291 N N . ASN A 1 283 ? -12.821 14.338 -5.049 1.00 76.50 283 ASN A N 1
ATOM 2292 C CA . ASN A 1 283 ? -12.096 13.069 -5.038 1.00 76.50 283 ASN A CA 1
ATOM 2293 C C . ASN A 1 283 ? -10.702 13.202 -5.669 1.00 76.50 283 ASN A C 1
ATOM 2295 O O . ASN A 1 283 ? -9.748 12.636 -5.144 1.00 76.50 283 ASN A O 1
ATOM 2299 N N . THR A 1 284 ? -10.552 13.999 -6.729 1.00 74.19 284 THR A N 1
ATOM 2300 C CA . THR A 1 284 ? -9.252 14.326 -7.338 1.00 74.19 284 THR A CA 1
ATOM 2301 C C . THR A 1 284 ? -8.356 15.044 -6.344 1.00 74.19 284 THR A C 1
ATOM 2303 O O . THR A 1 284 ? -7.214 14.639 -6.147 1.00 74.19 284 THR A O 1
ATOM 2306 N N . ILE A 1 285 ? -8.883 16.067 -5.667 1.00 70.88 285 ILE A N 1
ATOM 2307 C CA . ILE A 1 285 ? -8.140 16.821 -4.652 1.00 70.88 285 ILE A CA 1
ATOM 2308 C C . ILE A 1 285 ? -7.704 15.898 -3.507 1.00 70.88 285 ILE A C 1
ATOM 2310 O O . ILE A 1 285 ? -6.561 15.965 -3.069 1.00 70.88 285 ILE A O 1
ATOM 2314 N N . LYS A 1 286 ? -8.571 14.978 -3.068 1.00 67.38 286 LYS A N 1
ATOM 2315 C CA . LYS A 1 286 ? -8.231 14.008 -2.017 1.00 67.38 286 LYS A CA 1
ATOM 2316 C C . LYS A 1 286 ? -7.182 12.976 -2.441 1.00 67.38 286 LYS A C 1
ATOM 2318 O O . LYS A 1 286 ? -6.379 12.576 -1.603 1.00 67.38 286 LYS A O 1
ATOM 2323 N N . LYS A 1 287 ? -7.203 12.523 -3.700 1.00 65.19 287 LYS A N 1
ATOM 2324 C CA . LYS A 1 287 ? -6.353 11.425 -4.197 1.00 65.19 287 LYS A CA 1
ATOM 2325 C C . LYS A 1 287 ? -5.032 11.870 -4.838 1.00 65.19 287 LYS A C 1
ATOM 2327 O O . LYS A 1 287 ? -4.062 11.120 -4.778 1.00 65.19 287 LYS A O 1
ATOM 2332 N N . HIS A 1 288 ? -4.985 13.035 -5.487 1.00 59.41 288 HIS A N 1
ATOM 2333 C CA . HIS A 1 288 ? -3.930 13.386 -6.451 1.00 59.41 288 HIS A CA 1
ATOM 2334 C C . HIS A 1 288 ? -3.443 14.842 -6.356 1.00 59.41 288 HIS A C 1
ATOM 2336 O O . HIS A 1 288 ? -3.166 15.462 -7.383 1.00 59.41 288 HIS A O 1
ATOM 2342 N N . THR A 1 289 ? -3.287 15.415 -5.164 1.00 55.03 289 THR A N 1
ATOM 2343 C CA . THR A 1 289 ? -2.845 16.817 -4.997 1.00 55.03 289 THR A CA 1
ATOM 2344 C C . THR A 1 289 ? -1.558 17.165 -5.752 1.00 55.03 289 THR A C 1
ATOM 2346 O O . THR A 1 289 ? -1.520 18.169 -6.457 1.00 55.03 289 THR A O 1
ATOM 2349 N N . SER A 1 290 ? -0.533 16.308 -5.693 1.00 48.97 290 SER A N 1
ATOM 2350 C CA . SER A 1 290 ? 0.753 16.529 -6.376 1.00 48.97 290 SER A CA 1
ATOM 2351 C C . SER A 1 290 ? 0.732 16.186 -7.873 1.00 48.97 290 SER A C 1
ATOM 2353 O O . SER A 1 290 ? 1.379 16.861 -8.669 1.00 48.97 290 SER A O 1
ATOM 2355 N N . GLY A 1 291 ? -0.025 15.161 -8.283 1.00 47.12 291 GLY A N 1
ATOM 2356 C CA . GLY A 1 291 ? -0.117 14.712 -9.682 1.00 47.12 291 GLY A CA 1
ATOM 2357 C C . GLY A 1 291 ? -0.962 15.625 -10.575 1.00 47.12 291 GLY A C 1
ATOM 2358 O O . GLY A 1 291 ? -0.625 15.835 -11.737 1.00 47.12 291 GLY A O 1
ATOM 2359 N N . THR A 1 292 ? -2.012 16.234 -10.016 1.00 54.31 292 THR A N 1
ATOM 2360 C CA . THR A 1 292 ? -2.918 17.145 -10.742 1.00 54.31 292 THR A CA 1
ATOM 2361 C C . THR A 1 292 ? -2.176 18.356 -11.322 1.00 54.31 292 THR A C 1
ATOM 2363 O O . THR A 1 292 ? -2.531 18.895 -12.366 1.00 54.31 292 THR A O 1
ATOM 2366 N N . ILE A 1 293 ? -1.094 18.760 -10.667 1.00 55.22 293 ILE A N 1
ATOM 2367 C CA . ILE A 1 293 ? -0.272 19.905 -11.050 1.00 55.22 293 ILE A CA 1
ATOM 2368 C C . ILE A 1 293 ? 0.519 19.660 -12.329 1.00 55.22 293 ILE A C 1
ATOM 2370 O O . ILE A 1 293 ? 0.610 20.544 -13.176 1.00 55.22 293 ILE A O 1
ATOM 2374 N N . TYR A 1 294 ? 1.031 18.445 -12.516 1.00 49.97 294 TYR A N 1
ATOM 2375 C CA . TYR A 1 294 ? 1.779 18.091 -13.722 1.00 49.97 294 TYR A CA 1
ATOM 2376 C C . TYR A 1 294 ? 0.909 18.088 -14.983 1.00 49.97 294 TYR A C 1
ATOM 2378 O O . TYR A 1 294 ? 1.424 18.303 -16.074 1.00 49.97 294 TYR A O 1
ATOM 2386 N N . ASN A 1 295 ? -0.402 17.917 -14.821 1.00 57.75 295 ASN A N 1
ATOM 2387 C CA . ASN A 1 295 ? -1.374 17.885 -15.910 1.00 57.75 295 ASN A CA 1
ATOM 2388 C C . ASN A 1 295 ? -2.297 19.116 -15.911 1.00 57.75 295 ASN A C 1
ATOM 2390 O O . ASN A 1 295 ? -3.363 19.104 -16.522 1.00 57.75 295 ASN A O 1
ATOM 2394 N N . TYR A 1 296 ? -1.902 20.185 -15.222 1.00 63.03 296 TYR A N 1
ATOM 2395 C CA . TYR A 1 296 ? -2.686 21.405 -15.029 1.00 63.03 296 TYR A CA 1
ATOM 2396 C C . TYR A 1 296 ? -3.227 22.028 -16.326 1.00 63.03 296 TYR A C 1
ATOM 2398 O O . TYR A 1 296 ? -4.342 22.554 -16.345 1.00 63.03 296 TYR A O 1
ATOM 2406 N N . ASP A 1 297 ? -2.461 21.943 -17.416 1.00 65.56 297 ASP A N 1
ATOM 2407 C CA . ASP A 1 297 ? -2.834 22.506 -18.717 1.00 65.56 297 ASP A CA 1
ATOM 2408 C C . ASP A 1 297 ? -4.113 21.884 -19.302 1.00 65.56 297 ASP A C 1
ATOM 2410 O O . ASP A 1 297 ? -4.826 22.542 -20.060 1.00 65.56 297 ASP A O 1
ATOM 2414 N N . SER A 1 298 ? -4.458 20.662 -18.887 1.00 67.00 298 SER A N 1
ATOM 2415 C CA . SER A 1 298 ? -5.703 19.994 -19.281 1.00 67.00 298 SER A CA 1
ATOM 2416 C C . SER A 1 298 ? -6.948 20.551 -18.568 1.00 67.00 298 SER A C 1
ATOM 2418 O O . SER A 1 298 ? -8.056 20.507 -19.104 1.00 67.00 298 SER A O 1
ATOM 2420 N N . ILE A 1 299 ? -6.774 21.142 -17.377 1.00 70.06 299 ILE A N 1
ATOM 2421 C CA . ILE A 1 299 ? -7.869 21.607 -16.507 1.00 70.06 299 ILE A CA 1
ATOM 2422 C C . ILE A 1 299 ? -8.056 23.130 -16.572 1.00 70.06 299 ILE A C 1
ATOM 2424 O O . ILE A 1 299 ? -9.180 23.609 -16.456 1.00 70.06 299 ILE A O 1
ATOM 2428 N N . ILE A 1 300 ? -6.991 23.909 -16.781 1.00 70.25 300 ILE A N 1
ATOM 2429 C CA . ILE A 1 300 ? -6.976 25.388 -16.707 1.00 70.25 300 ILE A CA 1
ATOM 2430 C C . ILE A 1 300 ? -8.078 26.089 -17.522 1.00 70.25 300 ILE A C 1
ATOM 2432 O O . ILE A 1 300 ? -8.572 27.136 -17.107 1.00 70.25 300 ILE A O 1
ATOM 2436 N N . ASN A 1 301 ? -8.466 25.528 -18.670 1.00 69.75 301 ASN A N 1
ATOM 2437 C CA . ASN A 1 301 ? -9.452 26.131 -19.574 1.00 69.75 301 ASN A CA 1
ATOM 2438 C C . ASN A 1 301 ? -10.890 25.631 -19.326 1.00 69.75 301 ASN A C 1
ATOM 2440 O O . ASN A 1 301 ? -11.802 26.004 -20.064 1.00 69.75 301 ASN A O 1
ATOM 2444 N N . LYS A 1 302 ? -11.111 24.766 -18.327 1.00 72.56 302 LYS A N 1
ATOM 2445 C CA . LYS A 1 302 ? -12.421 24.167 -18.037 1.00 72.56 302 LYS A CA 1
ATOM 2446 C C . LYS A 1 302 ? -13.280 25.099 -17.151 1.00 72.56 302 LYS A C 1
ATOM 2448 O O . LYS A 1 302 ? -12.731 25.820 -16.317 1.00 72.56 302 LYS A O 1
ATOM 2453 N N . PRO A 1 303 ? -14.628 25.065 -17.229 1.00 69.62 303 PRO A N 1
ATOM 2454 C CA . PRO A 1 303 ? -15.504 25.957 -16.450 1.00 69.62 303 PRO A CA 1
ATOM 2455 C C . PRO A 1 303 ? -15.353 25.843 -14.925 1.00 69.62 303 PRO A C 1
ATOM 2457 O O . PRO A 1 303 ? -15.528 26.824 -14.207 1.00 69.62 303 PRO A O 1
ATOM 2460 N N . PHE A 1 304 ? -14.997 24.658 -14.420 1.00 72.50 304 PHE A N 1
ATOM 2461 C CA . PHE A 1 304 ? -14.779 24.408 -12.992 1.00 72.50 304 PHE A CA 1
ATOM 2462 C C . PHE A 1 304 ? -13.354 24.745 -12.521 1.00 72.50 304 PHE A C 1
ATOM 2464 O O . PHE A 1 304 ? -13.071 24.612 -11.333 1.00 72.50 304 PHE A O 1
ATOM 2471 N N . ALA A 1 305 ? -12.444 25.166 -13.411 1.00 72.81 305 ALA A N 1
ATOM 2472 C CA . ALA A 1 305 ? -11.018 25.316 -13.106 1.00 72.81 305 ALA A CA 1
ATOM 2473 C C . ALA A 1 305 ? -10.756 26.250 -11.920 1.00 72.81 305 ALA A C 1
ATOM 2475 O O . ALA A 1 305 ? -9.938 25.943 -11.055 1.00 72.81 305 ALA A O 1
ATOM 2476 N N . LYS A 1 306 ? -11.490 27.368 -11.845 1.00 72.38 306 LYS A N 1
ATOM 2477 C CA . LYS A 1 306 ? -11.381 28.318 -10.732 1.00 72.38 306 LYS A CA 1
ATOM 2478 C C . LYS A 1 306 ? -11.763 27.661 -9.403 1.00 72.38 306 LYS A C 1
ATOM 2480 O O . LYS A 1 306 ? -10.956 27.663 -8.484 1.00 72.38 306 LYS A O 1
ATOM 2485 N N . GLU A 1 307 ? -12.946 27.051 -9.317 1.00 72.75 307 GLU A N 1
ATOM 2486 C CA . GLU A 1 307 ? -13.415 26.370 -8.100 1.00 72.75 307 GLU A CA 1
ATOM 2487 C C . GLU A 1 307 ? -12.498 25.202 -7.708 1.00 72.75 307 GLU A C 1
ATOM 2489 O O . GLU A 1 307 ? -12.175 25.026 -6.534 1.00 72.75 307 GLU A O 1
ATOM 2494 N N . PHE A 1 308 ? -12.043 24.423 -8.691 1.00 74.75 308 PHE A N 1
ATOM 2495 C CA . PHE A 1 308 ? -11.106 23.322 -8.494 1.00 74.75 308 PHE A CA 1
ATOM 2496 C C . PHE A 1 308 ? -9.797 23.807 -7.870 1.00 74.75 308 PHE A C 1
ATOM 2498 O O . PHE A 1 308 ? -9.356 23.256 -6.864 1.00 74.75 308 PHE A O 1
ATOM 2505 N N . ILE A 1 309 ? -9.203 24.867 -8.422 1.00 71.81 309 ILE A N 1
ATOM 2506 C CA . ILE A 1 309 ? -7.963 25.439 -7.895 1.00 71.81 309 ILE A CA 1
ATOM 2507 C C . ILE A 1 309 ? -8.188 26.064 -6.523 1.00 71.81 309 ILE A C 1
ATOM 2509 O O . ILE A 1 309 ? -7.357 25.874 -5.645 1.00 71.81 309 ILE A O 1
ATOM 2513 N N . GLU A 1 310 ? -9.298 26.764 -6.296 1.00 71.62 310 GLU A N 1
ATOM 2514 C CA . GLU A 1 310 ? -9.610 27.325 -4.979 1.00 71.62 310 GLU A CA 1
ATOM 2515 C C . GLU A 1 310 ? -9.722 26.223 -3.917 1.00 71.62 310 GLU A C 1
ATOM 2517 O O . GLU A 1 310 ? -9.103 26.326 -2.859 1.00 71.62 310 GLU A O 1
ATOM 2522 N N . LYS A 1 311 ? -10.441 25.131 -4.204 1.00 71.12 311 LYS A N 1
ATOM 2523 C CA . LYS A 1 311 ? -10.535 23.977 -3.295 1.00 71.12 311 LYS A CA 1
ATOM 2524 C C . LYS A 1 311 ? -9.194 23.271 -3.116 1.00 71.12 311 LYS A C 1
ATOM 2526 O O . LYS A 1 311 ? -8.874 22.876 -1.999 1.00 71.12 311 LYS A O 1
ATOM 2531 N N . MET A 1 312 ? -8.407 23.136 -4.181 1.00 70.00 312 MET A N 1
ATOM 2532 C CA . MET A 1 312 ? -7.075 22.536 -4.125 1.00 70.00 312 MET A CA 1
ATOM 2533 C C . MET A 1 312 ? -6.131 23.380 -3.263 1.00 70.00 312 MET A C 1
ATOM 2535 O O . MET A 1 312 ? -5.486 22.831 -2.384 1.00 70.00 312 MET A O 1
ATOM 2539 N N . ILE A 1 313 ? -6.141 24.707 -3.416 1.00 65.88 313 ILE A N 1
ATOM 2540 C CA . ILE A 1 313 ? -5.379 25.652 -2.586 1.00 65.88 313 ILE A CA 1
ATOM 2541 C C . ILE A 1 313 ? -5.799 25.565 -1.116 1.00 65.88 313 ILE A C 1
ATOM 2543 O O . ILE A 1 313 ? -4.952 25.634 -0.231 1.00 65.88 313 ILE A O 1
ATOM 2547 N N . VAL A 1 314 ? -7.097 25.413 -0.837 1.00 62.28 314 VAL A N 1
ATOM 2548 C CA . VAL A 1 314 ? -7.577 25.219 0.538 1.00 62.28 314 VAL A CA 1
ATOM 2549 C C . VAL A 1 314 ? -7.142 23.863 1.098 1.00 62.28 314 VAL A C 1
ATOM 2551 O O . VAL A 1 314 ? -6.861 23.777 2.288 1.00 62.28 314 VAL A O 1
ATOM 2554 N N . TYR A 1 315 ? -7.086 22.811 0.284 1.00 60.56 315 TYR A N 1
ATOM 2555 C CA . TYR A 1 315 ? -6.738 21.458 0.728 1.00 60.56 315 TYR A CA 1
ATOM 2556 C C . TYR A 1 315 ? -5.218 21.227 0.848 1.00 60.56 315 TYR A C 1
ATOM 2558 O O . TYR A 1 315 ? -4.771 20.597 1.807 1.00 60.56 315 TYR A O 1
ATOM 2566 N N . ASP A 1 316 ? -4.427 21.778 -0.074 1.00 58.12 316 ASP A N 1
ATOM 2567 C CA . ASP A 1 316 ? -2.962 21.740 -0.109 1.00 58.12 316 ASP A CA 1
ATOM 2568 C C . ASP A 1 316 ? -2.368 23.102 -0.543 1.00 58.12 316 ASP A C 1
ATOM 2570 O O . ASP A 1 316 ? -2.035 23.327 -1.712 1.00 58.12 316 ASP A O 1
ATOM 2574 N N . PRO A 1 317 ? -2.202 24.040 0.410 1.00 58.12 317 PRO A N 1
ATOM 2575 C CA . PRO A 1 317 ? -1.671 25.376 0.140 1.00 58.12 317 PRO A CA 1
ATOM 2576 C C . PRO A 1 317 ? -0.239 25.417 -0.410 1.00 58.12 317 PRO A C 1
ATOM 2578 O O . PRO A 1 317 ? 0.182 26.458 -0.915 1.00 58.12 317 PRO A O 1
ATOM 2581 N N . LEU A 1 318 ? 0.534 24.323 -0.328 1.00 54.09 318 LEU A N 1
ATOM 2582 C CA . LEU A 1 318 ? 1.912 24.281 -0.844 1.00 54.09 318 LEU A CA 1
ATOM 2583 C C . LEU A 1 318 ? 1.983 24.490 -2.357 1.00 54.09 318 LEU A C 1
ATOM 2585 O O . LEU A 1 318 ? 3.015 24.898 -2.889 1.00 54.09 318 LEU A O 1
ATOM 2589 N N . GLN A 1 319 ? 0.873 24.242 -3.042 1.00 59.91 319 GLN A N 1
ATOM 2590 C CA . GLN A 1 319 ? 0.780 24.320 -4.490 1.00 59.91 319 GLN A CA 1
ATOM 2591 C C . GLN A 1 319 ? 0.636 25.750 -5.008 1.00 59.91 319 GLN A C 1
ATOM 2593 O O . GLN A 1 319 ? 0.770 25.992 -6.207 1.00 59.91 319 GLN A O 1
ATOM 2598 N N . ILE A 1 320 ? 0.420 26.718 -4.112 1.00 62.06 320 ILE A N 1
ATOM 2599 C CA . ILE A 1 320 ? 0.277 28.131 -4.465 1.00 62.06 320 ILE A CA 1
ATOM 2600 C C . ILE A 1 320 ? 1.535 28.645 -5.146 1.00 62.06 320 ILE A C 1
ATOM 2602 O O . ILE A 1 320 ? 1.410 29.199 -6.232 1.00 62.06 320 ILE A O 1
ATOM 2606 N N . SER A 1 321 ? 2.728 28.404 -4.592 1.00 56.06 321 SER A N 1
ATOM 2607 C CA . SER A 1 321 ? 3.972 28.913 -5.185 1.00 56.06 321 SER A CA 1
ATOM 2608 C C . SER A 1 321 ? 4.202 28.356 -6.594 1.00 56.06 321 SER A C 1
ATOM 2610 O O . SER A 1 321 ? 4.579 29.098 -7.498 1.00 56.06 321 SER A O 1
ATOM 2612 N N . TRP A 1 322 ? 3.897 27.072 -6.823 1.00 58.91 322 TRP A N 1
ATOM 2613 C CA . TRP A 1 322 ? 3.971 26.479 -8.162 1.00 58.91 322 TRP A CA 1
ATOM 2614 C C . TRP A 1 322 ? 2.966 27.121 -9.131 1.00 58.91 322 TRP A C 1
ATOM 2616 O O . TRP A 1 322 ? 3.324 27.457 -10.265 1.00 58.91 322 TRP A O 1
ATOM 2626 N N . LEU A 1 323 ? 1.724 27.345 -8.678 1.00 60.19 323 LEU A N 1
ATOM 2627 C CA . LEU A 1 323 ? 0.693 28.049 -9.448 1.00 60.19 323 LEU A CA 1
ATOM 2628 C C . LEU A 1 323 ? 1.100 29.498 -9.753 1.00 60.19 323 LEU A C 1
ATOM 2630 O O . LEU A 1 323 ? 0.804 29.993 -10.844 1.00 60.19 323 LEU A O 1
ATOM 2634 N N . GLN A 1 324 ? 1.786 30.172 -8.823 1.00 58.44 324 GLN A N 1
ATOM 2635 C CA . GLN A 1 324 ? 2.306 31.526 -9.016 1.00 58.44 324 GLN A CA 1
ATOM 2636 C C . GLN A 1 324 ? 3.370 31.580 -10.105 1.00 58.44 324 GLN A C 1
ATOM 2638 O O . GLN A 1 324 ? 3.299 32.436 -10.989 1.00 58.44 324 GLN A O 1
ATOM 2643 N N . GLU A 1 325 ? 4.331 30.660 -10.050 1.00 56.47 325 GLU A N 1
ATOM 2644 C CA . GLU A 1 325 ? 5.452 30.592 -10.988 1.00 56.47 325 GLU A CA 1
ATOM 2645 C C . GLU A 1 325 ? 4.998 30.218 -12.405 1.00 56.47 325 GLU A C 1
ATOM 2647 O O . GLU A 1 325 ? 5.570 30.718 -13.374 1.00 56.47 325 GLU A O 1
ATOM 2652 N N . ASN A 1 326 ? 3.948 29.396 -12.539 1.00 54.12 326 ASN A N 1
ATOM 2653 C CA . ASN A 1 326 ? 3.564 28.828 -13.832 1.00 54.12 326 ASN A CA 1
ATOM 2654 C C . ASN A 1 326 ? 2.279 29.403 -14.446 1.00 54.12 326 ASN A C 1
ATOM 2656 O O . ASN A 1 326 ? 2.232 29.491 -15.668 1.00 54.12 326 ASN A O 1
ATOM 2660 N N . ASN A 1 327 ? 1.242 29.812 -13.692 1.00 57.53 327 ASN A N 1
ATOM 2661 C CA . ASN A 1 327 ? -0.082 30.027 -14.313 1.00 57.53 327 ASN A CA 1
ATOM 2662 C C . ASN A 1 327 ? -1.087 30.995 -13.634 1.00 57.53 327 ASN A C 1
ATOM 2664 O O . ASN A 1 327 ? -2.252 31.045 -14.039 1.00 57.53 327 ASN A O 1
ATOM 2668 N N . ILE A 1 328 ? -0.680 31.877 -12.707 1.00 52.53 328 ILE A N 1
ATOM 2669 C CA . ILE A 1 328 ? -1.584 32.919 -12.146 1.00 52.53 328 ILE A CA 1
ATOM 2670 C C . ILE A 1 328 ? -2.230 33.825 -13.214 1.00 52.53 328 ILE A C 1
ATOM 2672 O O . ILE A 1 328 ? -3.336 34.330 -13.014 1.00 52.53 328 ILE A O 1
ATOM 2676 N N . LYS A 1 329 ? -1.578 34.033 -14.364 1.00 51.75 329 LYS A N 1
ATOM 2677 C CA . LYS A 1 329 ? -2.032 35.010 -15.368 1.00 51.75 329 LYS A CA 1
ATOM 2678 C C . LYS A 1 329 ? -3.353 34.647 -16.066 1.00 51.75 329 LYS A C 1
ATOM 2680 O O . LYS A 1 329 ? -3.967 35.549 -16.624 1.00 51.75 329 LYS A O 1
ATOM 2685 N N . LYS A 1 330 ? -3.788 33.377 -16.058 1.00 55.50 330 LYS A N 1
ATOM 2686 C CA . LYS A 1 330 ? -4.998 32.930 -16.785 1.00 55.50 330 LYS A CA 1
ATOM 2687 C C . LYS A 1 330 ? -6.291 32.931 -15.958 1.00 55.50 330 LYS A C 1
ATOM 2689 O O . LYS A 1 330 ? -7.344 33.170 -16.535 1.00 55.50 330 LYS A O 1
ATOM 2694 N N . LEU A 1 331 ? -6.234 32.678 -14.646 1.00 58.19 331 LEU A N 1
ATOM 2695 C CA . LEU A 1 331 ? -7.434 32.514 -13.796 1.00 58.19 331 LEU A CA 1
ATOM 2696 C C . LEU A 1 331 ? -7.674 33.641 -12.783 1.00 58.19 331 LEU A C 1
ATOM 2698 O O . LEU A 1 331 ? -8.668 33.602 -12.063 1.00 58.19 331 LEU A O 1
ATOM 2702 N N . ASP A 1 332 ? -6.779 34.632 -12.729 1.00 64.62 332 ASP A N 1
ATOM 2703 C CA . ASP A 1 332 ? -6.894 35.831 -11.888 1.00 64.62 332 ASP A CA 1
ATOM 2704 C C . ASP A 1 332 ? -7.312 35.544 -10.428 1.00 64.62 332 ASP A C 1
ATOM 2706 O O . ASP A 1 332 ? -8.219 36.148 -9.852 1.00 64.62 332 ASP A O 1
ATOM 2710 N N . LEU A 1 333 ? -6.625 34.582 -9.803 1.00 63.69 333 LEU A N 1
ATOM 2711 C CA . LEU A 1 333 ? -6.911 34.124 -8.436 1.00 63.69 333 LEU A CA 1
ATOM 2712 C C . LEU A 1 333 ? -6.766 35.238 -7.381 1.00 63.69 333 LEU A C 1
ATOM 2714 O O . LEU A 1 333 ? -7.320 35.129 -6.289 1.00 63.69 333 LEU A O 1
ATOM 2718 N N . ARG A 1 334 ? -6.082 36.341 -7.715 1.00 62.00 334 ARG A N 1
ATOM 2719 C CA . ARG A 1 334 ? -5.965 37.550 -6.878 1.00 62.00 334 ARG A CA 1
ATOM 2720 C C . ARG A 1 334 ? -7.318 38.208 -6.603 1.00 62.00 334 ARG A C 1
ATOM 2722 O O . ARG A 1 334 ? -7.500 38.826 -5.556 1.00 62.00 334 ARG A O 1
ATOM 2729 N N . HIS A 1 335 ? -8.282 38.017 -7.499 1.00 64.69 335 HIS A N 1
ATOM 2730 C CA . HIS A 1 335 ? -9.656 38.483 -7.346 1.00 64.69 335 HIS A CA 1
ATOM 2731 C C . HIS A 1 335 ? -10.623 37.361 -6.923 1.00 64.69 335 HIS A C 1
ATOM 2733 O O . HIS A 1 335 ? -11.833 37.541 -7.014 1.00 64.69 335 HIS A O 1
ATOM 2739 N N . SER A 1 336 ? -10.128 36.211 -6.441 1.00 64.50 336 SER A N 1
ATOM 2740 C CA . SER A 1 336 ? -10.971 35.125 -5.913 1.00 64.50 336 SER A CA 1
ATOM 2741 C C . SER A 1 336 ? -11.902 35.624 -4.803 1.00 64.50 336 SER A C 1
ATOM 2743 O O . SER A 1 336 ? -11.462 36.320 -3.895 1.00 64.50 336 SER A O 1
ATOM 2745 N N . ASP A 1 337 ? -13.186 35.265 -4.818 1.00 65.69 337 ASP A N 1
ATOM 2746 C CA . ASP A 1 337 ? -14.119 35.628 -3.738 1.00 65.69 337 ASP A CA 1
ATOM 2747 C C . ASP A 1 337 ? -13.897 34.799 -2.461 1.00 65.69 337 ASP A C 1
ATOM 2749 O O . ASP A 1 337 ? -14.416 35.134 -1.396 1.00 65.69 337 ASP A O 1
ATOM 2753 N N . ASN A 1 338 ? -13.061 33.760 -2.538 1.00 58.84 338 ASN A N 1
ATOM 2754 C CA . ASN A 1 338 ? -12.699 32.920 -1.412 1.00 58.84 338 ASN A CA 1
ATOM 2755 C C . ASN A 1 338 ? -11.668 33.626 -0.510 1.00 58.84 338 ASN A C 1
ATOM 2757 O O . ASN A 1 338 ? -10.511 33.841 -0.883 1.00 58.84 338 ASN A O 1
ATOM 2761 N N . ALA A 1 339 ? -12.092 33.976 0.708 1.00 55.50 339 ALA A N 1
ATOM 2762 C CA . ALA A 1 339 ? -11.268 34.695 1.681 1.00 55.50 339 ALA A CA 1
ATOM 2763 C C . ALA A 1 339 ? -9.969 33.951 2.049 1.00 55.50 339 ALA A C 1
ATOM 2765 O O . ALA A 1 339 ? -8.938 34.597 2.243 1.00 55.50 339 ALA A O 1
ATOM 2766 N N . ASN A 1 340 ? -9.992 32.612 2.079 1.00 51.38 340 ASN A N 1
ATOM 2767 C CA . ASN A 1 340 ? -8.812 31.797 2.379 1.00 51.38 340 ASN A CA 1
ATOM 2768 C C . ASN A 1 340 ? -7.797 31.851 1.233 1.00 51.38 340 ASN A C 1
ATOM 2770 O O . ASN A 1 340 ? -6.602 31.989 1.473 1.00 51.38 340 ASN A O 1
ATOM 2774 N N . VAL A 1 341 ? -8.268 31.820 -0.015 1.00 59.59 341 VAL A N 1
ATOM 2775 C CA . VAL A 1 341 ? -7.411 31.908 -1.208 1.00 59.59 341 VAL A CA 1
ATOM 2776 C C . VAL A 1 341 ? -6.746 33.282 -1.296 1.00 59.59 341 VAL A C 1
ATOM 2778 O O . VAL A 1 341 ? -5.534 33.366 -1.481 1.00 59.59 341 VAL A O 1
ATOM 2781 N N . LYS A 1 342 ? -7.503 34.364 -1.064 1.00 63.25 342 LYS A N 1
ATOM 2782 C CA . LYS A 1 342 ? -6.958 35.732 -0.973 1.00 63.25 342 LYS A CA 1
ATOM 2783 C C . LYS A 1 342 ? -5.896 35.863 0.121 1.00 63.25 342 LYS A C 1
ATOM 2785 O O . LYS A 1 342 ? -4.838 36.439 -0.120 1.00 63.25 342 LYS A O 1
ATOM 2790 N N . ALA A 1 343 ? -6.167 35.328 1.313 1.00 54.56 343 ALA A N 1
ATOM 2791 C CA . ALA A 1 343 ? -5.216 35.356 2.421 1.00 54.56 343 ALA A CA 1
ATOM 2792 C C . ALA A 1 343 ? -3.922 34.608 2.070 1.00 54.56 343 ALA A C 1
ATOM 2794 O O . ALA A 1 343 ? -2.835 35.127 2.310 1.00 54.56 343 ALA A O 1
ATOM 2795 N N . LEU A 1 344 ? -4.032 33.433 1.448 1.00 56.19 344 LEU A N 1
ATOM 2796 C CA . LEU A 1 344 ? -2.883 32.606 1.093 1.00 56.19 344 LEU A CA 1
ATOM 2797 C C . LEU A 1 344 ? -2.022 33.187 -0.037 1.00 56.19 344 LEU A C 1
ATOM 2799 O O . LEU A 1 344 ? -0.798 33.107 0.036 1.00 56.19 344 LEU A O 1
ATOM 2803 N N . ILE A 1 345 ? -2.631 33.827 -1.040 1.00 62.41 345 ILE A N 1
ATOM 2804 C CA . ILE A 1 345 ? -1.894 34.519 -2.112 1.00 62.41 345 ILE A CA 1
ATOM 2805 C C . ILE A 1 345 ? -1.097 35.703 -1.559 1.00 62.41 345 ILE A C 1
ATOM 2807 O O . ILE A 1 345 ? 0.057 35.886 -1.934 1.00 62.41 345 ILE A O 1
ATOM 2811 N N . ASN A 1 346 ? -1.686 36.483 -0.649 1.00 58.38 346 ASN A N 1
ATOM 2812 C CA . ASN A 1 346 ? -0.990 37.617 -0.038 1.00 58.38 346 ASN A CA 1
ATOM 2813 C C . ASN A 1 346 ? 0.233 37.165 0.774 1.00 58.38 346 ASN A C 1
ATOM 2815 O O . ASN A 1 346 ? 1.275 37.809 0.715 1.00 58.38 346 ASN A O 1
ATOM 2819 N N . ILE A 1 347 ? 0.122 36.034 1.480 1.00 53.34 347 ILE A N 1
ATOM 2820 C CA . ILE A 1 347 ? 1.242 35.434 2.216 1.00 53.34 347 ILE A CA 1
ATOM 2821 C C . ILE A 1 347 ? 2.366 35.032 1.255 1.00 53.34 347 ILE A C 1
ATOM 2823 O O . ILE A 1 347 ? 3.523 35.366 1.499 1.00 53.34 347 ILE A O 1
ATOM 2827 N N . ASP A 1 348 ? 2.054 34.338 0.158 1.00 55.56 348 ASP A N 1
ATOM 2828 C CA . ASP A 1 348 ? 3.072 33.887 -0.803 1.00 55.56 348 ASP A CA 1
ATOM 2829 C C . ASP A 1 348 ? 3.760 35.058 -1.536 1.00 55.56 348 ASP A C 1
ATOM 2831 O O . ASP A 1 348 ? 4.987 35.068 -1.671 1.00 55.56 348 ASP A O 1
ATOM 2835 N N . ASP A 1 349 ? 3.007 36.102 -1.908 1.00 59.50 349 ASP A N 1
ATOM 2836 C CA . ASP A 1 349 ? 3.549 37.333 -2.507 1.00 59.50 349 ASP A CA 1
ATOM 2837 C C . ASP A 1 349 ? 4.539 38.032 -1.547 1.00 59.50 349 ASP A C 1
ATOM 2839 O O . ASP A 1 349 ? 5.613 38.488 -1.959 1.00 59.50 349 ASP A O 1
ATOM 2843 N N . GLU A 1 350 ? 4.236 38.083 -0.249 1.00 50.91 350 GLU A N 1
ATOM 2844 C CA . GLU A 1 350 ? 5.153 38.626 0.761 1.00 50.91 350 GLU A CA 1
ATOM 2845 C C . GLU A 1 350 ? 6.423 37.788 0.902 1.00 50.91 350 GLU A C 1
ATOM 2847 O O . GLU A 1 350 ? 7.531 38.329 0.934 1.00 50.91 350 GLU A O 1
ATOM 2852 N N . LEU A 1 351 ? 6.294 36.464 0.910 1.00 49.16 351 LEU A N 1
ATOM 2853 C CA . LEU A 1 351 ? 7.424 35.541 1.011 1.00 49.16 351 LEU A CA 1
ATOM 2854 C C . LEU A 1 351 ? 8.364 35.622 -0.196 1.00 49.16 351 LEU A C 1
ATOM 2856 O O . LEU A 1 351 ? 9.589 35.570 -0.033 1.00 49.16 351 LEU A O 1
ATOM 2860 N N . ASN A 1 352 ? 7.816 35.788 -1.399 1.00 49.88 352 ASN A N 1
ATOM 2861 C CA . ASN A 1 352 ? 8.598 35.971 -2.621 1.00 49.88 352 ASN A CA 1
ATOM 2862 C C . ASN A 1 352 ? 9.334 37.320 -2.638 1.00 49.88 352 ASN A C 1
ATOM 2864 O O . ASN A 1 352 ? 10.506 37.371 -3.026 1.00 49.88 352 ASN A O 1
ATOM 2868 N N . ASN A 1 353 ? 8.722 38.381 -2.104 1.00 48.03 353 ASN A N 1
ATOM 2869 C CA . ASN A 1 353 ? 9.393 39.670 -1.906 1.00 48.03 353 ASN A CA 1
ATOM 2870 C C . ASN A 1 353 ? 10.559 39.580 -0.909 1.00 48.03 353 ASN A C 1
ATOM 2872 O O . ASN A 1 353 ? 11.584 40.239 -1.091 1.00 48.03 353 ASN A O 1
ATOM 2876 N N . ILE A 1 354 ? 10.458 38.720 0.107 1.00 42.66 354 ILE A N 1
ATOM 2877 C CA . ILE A 1 354 ? 11.546 38.520 1.071 1.00 42.66 354 ILE A CA 1
ATOM 2878 C C . ILE A 1 354 ? 12.698 37.689 0.472 1.00 42.66 354 ILE A C 1
ATOM 2880 O O . ILE A 1 354 ? 13.866 37.975 0.747 1.00 42.66 354 ILE A O 1
ATOM 2884 N N . LYS A 1 355 ? 12.412 36.722 -0.416 1.00 40.41 355 LYS A N 1
ATOM 2885 C CA . LYS A 1 355 ? 13.447 35.980 -1.171 1.00 40.41 355 LYS A CA 1
ATOM 2886 C C . LYS A 1 355 ? 14.306 36.897 -2.052 1.00 40.41 355 LYS A C 1
ATOM 2888 O O . LYS A 1 355 ? 15.506 36.673 -2.149 1.00 40.41 355 LYS A O 1
ATOM 2893 N N . HIS A 1 356 ? 13.728 37.927 -2.674 1.00 38.03 356 HIS A N 1
ATOM 2894 C CA . HIS A 1 356 ? 14.461 38.844 -3.568 1.00 38.03 356 HIS A CA 1
ATOM 2895 C C . HIS A 1 356 ? 15.394 39.828 -2.834 1.00 38.03 356 HIS A C 1
ATOM 2897 O O . HIS A 1 356 ? 16.230 40.469 -3.469 1.00 38.03 356 HIS A O 1
ATOM 2903 N N . GLY A 1 357 ? 15.301 39.929 -1.503 1.00 35.22 357 GLY A N 1
ATOM 2904 C CA . GLY A 1 357 ? 16.212 40.726 -0.673 1.00 35.22 357 GLY A CA 1
ATOM 2905 C C . GLY A 1 357 ? 17.475 39.988 -0.210 1.00 35.22 357 GLY A C 1
ATOM 2906 O O . GLY A 1 357 ? 18.371 40.622 0.347 1.00 35.22 357 GLY A O 1
ATOM 2907 N N . TYR A 1 358 ? 17.574 38.671 -0.430 1.00 31.80 358 TYR A N 1
ATOM 2908 C CA . TYR A 1 358 ? 18.698 37.846 0.016 1.00 31.80 358 TYR A CA 1
ATOM 2909 C C . TYR A 1 358 ? 19.333 37.110 -1.165 1.00 31.80 358 TYR A C 1
ATOM 2911 O O . TYR A 1 358 ? 18.715 36.257 -1.795 1.00 31.80 358 TYR A O 1
ATOM 2919 N N . SER A 1 359 ? 20.595 37.440 -1.451 1.00 30.66 359 SER A N 1
ATOM 2920 C CA . SER A 1 359 ? 21.403 36.775 -2.472 1.00 30.66 359 SER A CA 1
ATOM 2921 C C . SER A 1 359 ? 21.446 35.262 -2.256 1.00 30.66 359 SER A C 1
ATOM 2923 O O . SER A 1 359 ? 21.643 34.801 -1.128 1.00 30.66 359 SER A O 1
ATOM 2925 N N . GLU A 1 360 ? 21.305 34.533 -3.365 1.00 36.62 360 GLU A N 1
ATOM 2926 C CA . GLU A 1 360 ? 21.653 33.127 -3.574 1.00 36.62 360 GLU A CA 1
ATOM 2927 C C . GLU A 1 360 ? 22.664 32.634 -2.534 1.00 36.62 360 GLU A C 1
ATOM 2929 O O . GLU A 1 360 ? 23.743 33.205 -2.460 1.00 36.62 360 GLU A O 1
ATOM 2934 N N . HIS A 1 361 ? 22.311 31.616 -1.741 1.00 31.28 361 HIS A N 1
ATOM 2935 C CA . HIS A 1 361 ? 23.172 30.647 -1.025 1.00 31.28 361 HIS A CA 1
ATOM 2936 C C . HIS A 1 361 ? 22.436 30.151 0.236 1.00 31.28 361 HIS A C 1
ATOM 2938 O O . HIS A 1 361 ? 22.830 30.465 1.356 1.00 31.28 361 HIS A O 1
ATOM 2944 N N . ARG A 1 362 ? 21.337 29.401 0.052 1.00 32.41 362 ARG A N 1
ATOM 2945 C CA . ARG A 1 362 ? 20.756 28.411 0.994 1.00 32.41 362 ARG A CA 1
ATOM 2946 C C . ARG A 1 362 ? 19.423 27.914 0.424 1.00 32.41 362 ARG A C 1
ATOM 2948 O O . ARG A 1 362 ? 18.356 28.419 0.755 1.00 32.41 362 ARG A O 1
ATOM 2955 N N . SER A 1 363 ? 19.483 26.904 -0.435 1.00 32.03 363 SER A N 1
ATOM 2956 C CA . SER A 1 363 ? 18.316 26.290 -1.084 1.00 32.03 363 SER A CA 1
ATOM 2957 C C . SER A 1 363 ? 17.449 25.409 -0.163 1.00 32.03 363 SER A C 1
ATOM 2959 O O . SER A 1 363 ? 16.526 24.773 -0.651 1.00 32.03 363 SER A O 1
ATOM 2961 N N . GLY A 1 364 ? 17.693 25.374 1.156 1.00 33.53 364 GLY A N 1
ATOM 2962 C CA . GLY A 1 364 ? 17.004 24.451 2.077 1.00 33.53 364 GLY A CA 1
ATOM 2963 C C . GLY A 1 364 ? 16.194 25.073 3.223 1.00 33.53 364 GLY A C 1
ATOM 2964 O O . GLY A 1 364 ? 15.390 24.376 3.822 1.00 33.53 364 GLY A O 1
ATOM 2965 N N . THR A 1 365 ? 16.361 26.360 3.552 1.00 36.19 365 THR A N 1
ATOM 2966 C CA . THR A 1 365 ? 15.878 26.914 4.845 1.00 36.19 365 THR A CA 1
ATOM 2967 C C . THR A 1 365 ? 14.741 27.940 4.757 1.00 36.19 365 THR A C 1
ATOM 2969 O O . THR A 1 365 ? 14.300 28.443 5.785 1.00 36.19 365 THR A O 1
ATOM 2972 N N . ILE A 1 366 ? 14.254 28.283 3.558 1.00 35.03 366 ILE A N 1
ATOM 2973 C CA . ILE A 1 366 ? 13.205 29.315 3.383 1.00 35.03 366 ILE A CA 1
ATOM 2974 C C . ILE A 1 366 ? 11.797 28.709 3.200 1.00 35.03 366 ILE A C 1
ATOM 2976 O O . ILE A 1 366 ? 10.817 29.418 3.385 1.00 35.03 366 ILE A O 1
ATOM 2980 N N . LYS A 1 367 ? 11.654 27.402 2.921 1.00 37.34 367 LYS A N 1
ATOM 2981 C CA . LYS A 1 367 ? 10.333 26.742 2.794 1.00 37.34 367 LYS A CA 1
ATOM 2982 C C . LYS A 1 367 ? 9.635 26.492 4.148 1.00 37.34 367 LYS A C 1
ATOM 2984 O O . LYS A 1 367 ? 8.415 26.576 4.230 1.00 37.34 367 LYS A O 1
ATOM 2989 N N . GLU A 1 368 ? 10.388 26.261 5.225 1.00 38.16 368 GLU A N 1
ATOM 2990 C CA . GLU A 1 368 ? 9.839 25.972 6.566 1.00 38.16 368 GLU A CA 1
ATOM 2991 C C . GLU A 1 368 ? 9.087 27.156 7.229 1.00 38.16 368 GLU A C 1
ATOM 2993 O O . GLU A 1 368 ? 8.056 26.927 7.864 1.00 38.16 368 GLU A O 1
ATOM 2998 N N . PRO A 1 369 ? 9.508 28.431 7.083 1.00 43.03 369 PRO A N 1
ATOM 2999 C CA . PRO A 1 369 ? 8.741 29.576 7.582 1.00 43.03 369 PRO A CA 1
ATOM 3000 C C . PRO A 1 369 ? 7.390 29.769 6.881 1.00 43.03 369 PRO A C 1
ATOM 3002 O O . PRO A 1 369 ? 6.400 30.041 7.555 1.00 43.03 369 PRO A O 1
ATOM 3005 N N . VAL A 1 370 ? 7.333 29.582 5.555 1.00 43.16 370 VAL A N 1
ATOM 3006 C CA . VAL A 1 370 ? 6.097 29.676 4.745 1.00 43.16 370 VAL A CA 1
ATOM 3007 C C . VAL A 1 370 ? 5.049 28.704 5.257 1.00 43.16 370 VAL A C 1
ATOM 3009 O O . VAL A 1 370 ? 3.895 29.059 5.484 1.00 43.16 370 VAL A O 1
ATOM 3012 N N . PHE A 1 371 ? 5.501 27.484 5.508 1.00 46.12 371 PHE A N 1
ATOM 3013 C CA . PHE A 1 371 ? 4.706 26.379 5.992 1.00 46.12 371 PHE A CA 1
ATOM 3014 C C . PHE A 1 371 ? 4.050 26.644 7.354 1.00 46.12 371 PHE A C 1
ATOM 3016 O O . PHE A 1 371 ? 2.857 26.422 7.557 1.00 46.12 371 PHE A O 1
ATOM 3023 N N . ILE A 1 372 ? 4.835 27.172 8.294 1.00 47.62 372 ILE A N 1
ATOM 3024 C CA . ILE A 1 372 ? 4.402 27.426 9.672 1.00 47.62 372 ILE A CA 1
ATOM 3025 C C . ILE A 1 372 ? 3.535 28.688 9.766 1.00 47.62 372 ILE A C 1
ATOM 3027 O O . ILE A 1 372 ? 2.627 28.749 10.595 1.00 47.62 372 ILE A O 1
ATOM 3031 N N . LEU A 1 373 ? 3.800 29.695 8.932 1.00 50.12 373 LEU A N 1
ATOM 3032 C CA . LEU A 1 373 ? 3.061 30.959 8.930 1.00 50.12 373 LEU A CA 1
ATOM 3033 C C . LEU A 1 373 ? 1.721 30.840 8.204 1.00 50.12 373 LEU A C 1
ATOM 3035 O O . LEU A 1 373 ? 0.718 31.312 8.734 1.00 50.12 373 LEU A O 1
ATOM 3039 N N . SER A 1 374 ? 1.677 30.133 7.071 1.00 44.78 374 SER A N 1
ATOM 3040 C CA . SER A 1 374 ? 0.425 29.848 6.356 1.00 44.78 374 SER A CA 1
ATOM 3041 C C . SER A 1 374 ? -0.545 29.090 7.260 1.00 44.78 374 SER A C 1
ATOM 3043 O O . SER A 1 374 ? -1.694 29.481 7.412 1.00 44.78 374 SER A O 1
ATOM 3045 N N . LYS A 1 375 ? -0.046 28.092 7.993 1.00 49.38 375 LYS A N 1
ATOM 3046 C CA . LYS A 1 375 ? -0.819 27.319 8.971 1.00 49.38 375 LYS A CA 1
ATOM 3047 C C . LYS A 1 375 ? -1.453 28.162 10.088 1.00 49.38 375 LYS A C 1
ATOM 3049 O O . LYS A 1 375 ? -2.613 27.948 10.416 1.00 49.38 375 LYS A O 1
ATOM 3054 N N . LYS A 1 376 ? -0.713 29.133 10.634 1.00 49.78 376 LYS A N 1
ATOM 3055 C CA . LYS A 1 376 ? -1.164 30.018 11.728 1.00 49.78 376 LYS A CA 1
ATOM 3056 C C . LYS A 1 376 ? -2.126 31.123 11.288 1.00 49.78 376 LYS A C 1
ATOM 3058 O O . LYS A 1 376 ? -2.830 31.702 12.107 1.00 49.78 376 LYS A O 1
ATOM 3063 N N . ILE A 1 377 ? -2.116 31.471 10.004 1.00 45.38 377 ILE A N 1
ATOM 3064 C CA . ILE A 1 377 ? -3.059 32.446 9.448 1.00 45.38 377 ILE A CA 1
ATOM 3065 C C . ILE A 1 377 ? -4.375 31.757 9.085 1.00 45.38 377 ILE A C 1
ATOM 3067 O O . ILE A 1 377 ? -5.446 32.313 9.317 1.00 45.38 377 ILE A O 1
ATOM 3071 N N . ILE A 1 378 ? -4.297 30.526 8.577 1.00 41.09 378 ILE A N 1
ATOM 3072 C CA . ILE A 1 378 ? -5.458 29.721 8.184 1.00 41.09 378 ILE A CA 1
ATOM 3073 C C . ILE A 1 378 ? -6.313 29.303 9.396 1.00 41.09 378 ILE A C 1
ATOM 3075 O O . ILE A 1 378 ? -7.535 29.264 9.284 1.00 41.09 378 ILE A O 1
ATOM 3079 N N . ASP A 1 379 ? -5.708 29.034 10.558 1.00 40.16 379 ASP A N 1
ATOM 3080 C CA . ASP A 1 379 ? -6.429 28.652 11.788 1.00 40.16 379 ASP A CA 1
ATOM 3081 C C . ASP A 1 379 ? -6.921 29.854 12.632 1.00 40.16 379 ASP A C 1
ATOM 3083 O O . ASP A 1 379 ? -7.515 29.677 13.697 1.00 40.16 379 ASP A O 1
ATOM 3087 N N . GLY A 1 380 ? -6.684 31.089 12.168 1.00 36.06 380 GLY A N 1
ATOM 3088 C CA . GLY A 1 380 ? -7.077 32.328 12.849 1.00 36.06 380 GLY A CA 1
ATOM 3089 C C . GLY A 1 380 ? -6.227 32.701 14.071 1.00 36.06 380 GLY A C 1
ATOM 3090 O O . GLY A 1 380 ? -6.509 33.712 14.720 1.00 36.06 380 GLY A O 1
ATOM 3091 N N . SER A 1 381 ? -5.178 31.934 14.388 1.00 40.53 381 SER A N 1
ATOM 3092 C CA . SER A 1 381 ? -4.294 32.182 15.537 1.00 40.53 381 SER A CA 1
ATOM 3093 C C . SER A 1 381 ? -3.292 33.324 15.317 1.00 40.53 381 SER A C 1
ATOM 3095 O O . SER A 1 381 ? -2.692 33.821 16.276 1.00 40.53 381 SER A O 1
ATOM 3097 N N . LEU A 1 382 ? -3.120 33.780 14.073 1.00 45.69 382 LEU A N 1
ATOM 3098 C CA . LEU A 1 382 ? -2.223 34.866 13.687 1.00 45.69 382 LEU A CA 1
ATOM 3099 C C . LEU A 1 382 ? -2.867 35.744 12.604 1.00 45.69 382 LEU A C 1
ATOM 3101 O O . LEU A 1 382 ? -3.264 35.259 11.550 1.00 45.69 382 LEU A O 1
ATOM 3105 N N . SER A 1 383 ? -2.951 37.059 12.836 1.00 45.56 383 SER A N 1
ATOM 3106 C CA . SER A 1 383 ? -3.440 37.984 11.807 1.00 45.56 383 SER A CA 1
ATOM 3107 C C . SER A 1 383 ? -2.387 38.212 10.720 1.00 45.56 383 SER A C 1
ATOM 3109 O O . SER A 1 383 ? -1.186 38.219 11.001 1.00 45.56 383 SER A O 1
ATOM 3111 N N . VAL A 1 384 ? -2.839 38.469 9.488 1.00 40.25 384 VAL A N 1
ATOM 3112 C CA . VAL A 1 384 ? -1.975 38.759 8.326 1.00 40.25 384 VAL A CA 1
ATOM 3113 C C . VAL A 1 384 ? -0.961 39.871 8.653 1.00 40.25 384 VAL A C 1
ATOM 3115 O O . VAL A 1 384 ? 0.239 39.683 8.492 1.00 40.25 384 VAL A O 1
ATOM 3118 N N . ASN A 1 385 ? -1.405 40.964 9.288 1.00 39.72 385 ASN A N 1
ATOM 3119 C CA . ASN A 1 385 ? -0.533 42.071 9.715 1.00 39.72 385 ASN A CA 1
ATOM 3120 C C . ASN A 1 385 ? 0.536 41.667 10.752 1.00 39.72 385 ASN A C 1
ATOM 3122 O O . ASN A 1 385 ? 1.626 42.237 10.775 1.00 39.72 385 ASN A O 1
ATOM 3126 N N . ARG A 1 386 ? 0.252 40.676 11.607 1.00 42.28 386 ARG A N 1
ATOM 3127 C CA . ARG A 1 386 ? 1.193 40.175 12.621 1.00 42.28 386 ARG A CA 1
ATOM 3128 C C . ARG A 1 386 ? 2.225 39.220 12.022 1.00 42.28 386 ARG A C 1
ATOM 3130 O O . ARG A 1 386 ? 3.366 39.203 12.478 1.00 42.28 386 ARG A O 1
ATOM 3137 N N . ALA A 1 387 ? 1.850 38.456 10.999 1.00 48.16 387 ALA A N 1
ATOM 3138 C CA . ALA A 1 387 ? 2.777 37.612 10.252 1.00 48.16 387 ALA A CA 1
ATOM 3139 C C . ALA A 1 387 ? 3.810 38.444 9.471 1.00 48.16 387 ALA A C 1
ATOM 3141 O O . ALA A 1 387 ? 5.001 38.132 9.524 1.00 48.16 387 ALA A O 1
ATOM 3142 N N . ILE A 1 388 ? 3.370 39.557 8.872 1.00 38.91 388 ILE A N 1
ATOM 3143 C CA . ILE A 1 388 ? 4.221 40.561 8.210 1.00 38.91 388 ILE A CA 1
ATOM 3144 C C . ILE A 1 388 ? 5.247 41.157 9.184 1.00 38.91 388 ILE A C 1
ATOM 3146 O O . ILE A 1 388 ? 6.444 41.199 8.886 1.00 38.91 388 ILE A O 1
ATOM 3150 N N . GLU A 1 389 ? 4.815 41.574 10.383 1.00 39.03 389 GLU A N 1
ATOM 3151 C CA . GLU A 1 389 ? 5.710 42.082 11.439 1.00 39.03 389 GLU A CA 1
ATOM 3152 C C . GLU A 1 389 ? 6.735 41.033 11.896 1.00 39.03 389 GLU A C 1
ATOM 3154 O O . GLU A 1 389 ? 7.917 41.341 12.053 1.00 39.03 389 GLU A O 1
ATOM 3159 N N . MET A 1 390 ? 6.305 39.784 12.104 1.00 40.00 390 MET A N 1
ATOM 3160 C CA . MET A 1 390 ? 7.179 38.697 12.562 1.00 40.00 390 MET A CA 1
ATOM 3161 C C . MET A 1 390 ? 8.258 38.337 11.538 1.00 40.00 390 MET A C 1
ATOM 3163 O O . MET A 1 390 ? 9.363 37.957 11.929 1.00 40.00 390 MET A O 1
ATOM 3167 N N . PHE A 1 391 ? 7.963 38.485 10.247 1.00 41.44 391 PHE A N 1
ATOM 3168 C CA . PHE A 1 391 ? 8.942 38.294 9.181 1.00 41.44 391 PHE A CA 1
ATOM 3169 C C . PHE A 1 391 ? 9.913 39.476 9.075 1.00 41.44 391 PHE A C 1
ATOM 3171 O O . PHE A 1 391 ? 11.121 39.286 8.926 1.00 41.44 391 PHE A O 1
ATOM 3178 N N . SER A 1 392 ? 9.394 40.694 9.234 1.00 33.88 392 SER A N 1
ATOM 3179 C CA . SER A 1 392 ? 10.157 41.945 9.133 1.00 33.88 392 SER A CA 1
ATOM 3180 C C . SER A 1 392 ? 11.185 42.135 10.261 1.00 33.88 392 SER A C 1
ATOM 3182 O O . SER A 1 392 ? 12.144 42.885 10.092 1.00 33.88 392 SER A O 1
ATOM 3184 N N . TYR A 1 393 ? 11.031 41.438 11.397 1.00 32.19 393 TYR A N 1
ATOM 3185 C CA . TYR A 1 393 ? 11.911 41.552 12.573 1.00 32.19 393 TYR A CA 1
ATOM 3186 C C . TYR A 1 393 ? 12.953 40.421 12.762 1.00 32.19 393 TYR A C 1
ATOM 3188 O O . TYR A 1 393 ? 13.725 40.469 13.721 1.00 32.19 393 TYR A O 1
ATOM 3196 N N . GLY A 1 394 ? 13.083 39.470 11.826 1.00 30.14 394 GLY A N 1
ATOM 3197 C CA . GLY A 1 394 ? 14.346 38.741 11.613 1.00 30.14 394 GLY A CA 1
ATOM 3198 C C . GLY A 1 394 ? 14.437 37.243 11.968 1.00 30.14 394 GLY A C 1
ATOM 3199 O O . GLY A 1 394 ? 13.910 36.753 12.964 1.00 30.14 394 GLY A O 1
ATOM 3200 N N . ASN A 1 395 ? 15.216 36.553 11.121 1.00 31.62 395 ASN A N 1
ATOM 3201 C CA . ASN A 1 395 ? 16.116 35.411 11.362 1.00 31.62 395 ASN A CA 1
ATOM 3202 C C . ASN A 1 395 ? 15.697 34.328 12.384 1.00 31.62 395 ASN A C 1
ATOM 3204 O O . ASN A 1 395 ? 15.915 34.478 13.584 1.00 31.62 395 ASN A O 1
ATOM 3208 N N . SER A 1 396 ? 15.198 33.197 11.857 1.00 33.56 396 SER A N 1
ATOM 3209 C CA . SER A 1 396 ? 15.399 31.771 12.233 1.00 33.56 396 SER A CA 1
ATOM 3210 C C . SER A 1 396 ? 15.465 31.303 13.704 1.00 33.56 396 SER A C 1
ATOM 3212 O O . SER A 1 396 ? 15.697 30.123 13.951 1.00 33.56 396 SER A O 1
ATOM 3214 N N . ASN A 1 397 ? 15.234 32.156 14.700 1.00 31.75 397 ASN A N 1
ATOM 3215 C CA . ASN A 1 397 ? 15.424 31.841 16.120 1.00 31.75 397 ASN A CA 1
ATOM 3216 C C . ASN A 1 397 ? 14.193 32.133 16.992 1.00 31.75 397 ASN A C 1
ATOM 3218 O O . ASN A 1 397 ? 14.237 31.881 18.199 1.00 31.75 397 ASN A O 1
ATOM 3222 N N . SER A 1 398 ? 13.106 32.660 16.426 1.00 34.97 398 SER A N 1
ATOM 3223 C CA . SER A 1 398 ? 11.861 32.958 17.150 1.00 34.97 398 SER A CA 1
ATOM 3224 C C . SER A 1 398 ? 10.826 31.832 17.035 1.00 34.97 398 SER A C 1
ATOM 3226 O O . SER A 1 398 ? 10.175 31.505 18.024 1.00 34.97 398 SER A O 1
ATOM 3228 N N . ILE A 1 399 ? 10.737 31.154 15.885 1.00 38.12 399 ILE A N 1
ATOM 3229 C CA . ILE A 1 399 ? 9.786 30.045 15.682 1.00 38.12 399 ILE A CA 1
ATO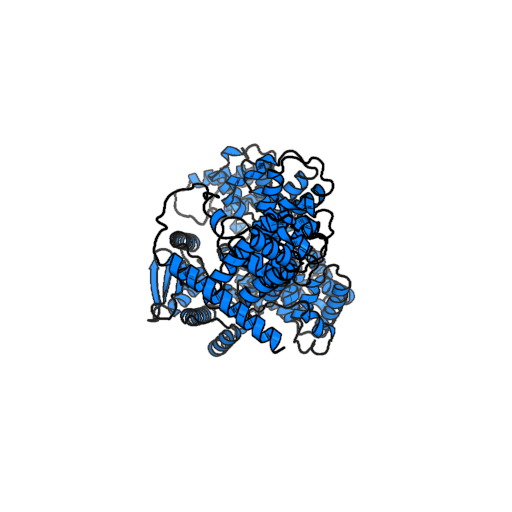M 3230 C C . ILE A 1 399 ? 10.193 28.819 16.521 1.00 38.12 399 ILE A C 1
ATOM 3232 O O . ILE A 1 399 ? 9.361 28.291 17.261 1.00 38.12 399 ILE A O 1
ATOM 3236 N N . ASN A 1 400 ? 11.492 28.491 16.561 1.00 34.84 400 ASN A N 1
ATOM 3237 C CA . ASN A 1 400 ? 12.066 27.479 17.464 1.00 34.84 400 ASN A CA 1
ATOM 3238 C C . ASN A 1 400 ? 11.914 27.815 18.961 1.00 34.84 400 ASN A C 1
ATOM 3240 O O . ASN A 1 400 ? 12.019 26.927 19.802 1.00 34.84 400 ASN A O 1
ATOM 3244 N N . ARG A 1 401 ? 11.650 29.080 19.321 1.00 34.72 401 ARG A N 1
ATOM 3245 C CA . ARG A 1 401 ? 11.433 29.497 20.717 1.00 34.72 401 ARG A CA 1
ATOM 3246 C C . ARG A 1 401 ? 9.974 29.443 21.169 1.00 34.72 401 ARG A C 1
ATOM 3248 O O . ARG A 1 401 ? 9.736 29.489 22.370 1.00 34.72 401 ARG A O 1
ATOM 3255 N N . SER A 1 402 ? 9.015 29.294 20.253 1.00 38.72 402 SER A N 1
ATOM 3256 C CA . SER A 1 402 ? 7.593 29.158 20.617 1.00 38.72 402 SER A CA 1
ATOM 3257 C C . SER A 1 402 ? 7.138 27.704 20.829 1.00 38.72 402 SER A C 1
ATOM 3259 O O . SER A 1 402 ? 6.209 27.470 21.593 1.00 38.72 402 SER A O 1
ATOM 3261 N N . ALA A 1 403 ? 7.841 26.720 20.254 1.00 40.62 403 ALA A N 1
ATOM 3262 C CA . ALA A 1 403 ? 7.623 25.289 20.488 1.00 40.62 403 ALA A CA 1
ATOM 3263 C C . ALA A 1 403 ? 8.907 24.650 21.043 1.00 40.62 403 ALA A C 1
ATOM 3265 O O . ALA A 1 403 ? 9.626 23.941 20.349 1.00 40.62 403 ALA A O 1
ATOM 3266 N N . GLY A 1 404 ? 9.226 24.941 22.306 1.00 35.09 404 GLY A N 1
ATOM 3267 C CA . GLY A 1 404 ? 10.473 24.531 22.970 1.00 35.09 404 GLY A CA 1
ATOM 3268 C C . GLY A 1 404 ? 10.697 23.019 23.176 1.00 35.09 404 GLY A C 1
ATOM 3269 O O . GLY A 1 404 ? 11.570 22.649 23.954 1.00 35.09 404 GLY A O 1
ATOM 3270 N N . SER A 1 405 ? 9.941 22.133 22.520 1.00 51.47 405 SER A N 1
ATOM 3271 C CA . SER A 1 405 ? 10.202 20.688 22.464 1.00 51.47 405 SER A CA 1
ATOM 3272 C C . SER A 1 405 ? 9.503 20.062 21.241 1.00 51.47 405 SER A C 1
ATOM 3274 O O . SER A 1 405 ? 8.456 20.556 20.820 1.00 51.47 405 SER A O 1
ATOM 3276 N N . LYS A 1 406 ? 10.030 18.952 20.684 1.00 52.50 406 LYS A N 1
ATOM 3277 C CA . LYS A 1 406 ? 9.351 18.161 19.623 1.00 52.50 406 LYS A CA 1
ATOM 3278 C C . LYS A 1 406 ? 7.909 17.774 20.022 1.00 52.50 406 LYS A C 1
ATOM 3280 O O . LYS A 1 406 ? 7.033 17.698 19.169 1.00 52.50 406 LYS A O 1
ATOM 3285 N N . ILE A 1 407 ? 7.665 17.604 21.326 1.00 55.41 407 ILE A N 1
ATOM 3286 C CA . ILE A 1 407 ? 6.358 17.308 21.934 1.00 55.41 407 ILE A CA 1
ATOM 3287 C C . ILE A 1 407 ? 5.371 18.451 21.703 1.00 55.41 407 ILE A C 1
ATOM 3289 O O . ILE A 1 407 ? 4.247 18.212 21.276 1.00 55.41 407 ILE A O 1
ATOM 3293 N N . ASN A 1 408 ? 5.807 19.696 21.926 1.00 60.12 408 ASN A N 1
ATOM 3294 C CA . ASN A 1 408 ? 4.946 20.871 21.794 1.00 60.12 408 ASN A CA 1
ATOM 3295 C C . ASN A 1 408 ? 4.475 21.052 20.345 1.00 60.12 408 ASN A C 1
ATOM 3297 O O . ASN A 1 408 ? 3.364 21.515 20.119 1.00 60.12 408 ASN A O 1
ATOM 3301 N N . TYR A 1 409 ? 5.302 20.669 19.366 1.00 62.03 409 TYR A N 1
ATOM 3302 C CA . TYR A 1 409 ? 4.920 20.704 17.955 1.00 62.03 409 TYR A CA 1
ATOM 3303 C C . TYR A 1 409 ? 3.883 19.625 17.607 1.00 62.03 409 TYR A C 1
ATOM 3305 O O . TYR A 1 409 ? 2.876 19.933 16.975 1.00 62.03 409 TYR A O 1
ATOM 3313 N N . TYR A 1 410 ? 4.088 18.388 18.073 1.00 69.94 410 TYR A N 1
ATOM 3314 C CA . TYR A 1 410 ? 3.132 17.289 17.904 1.00 69.94 410 TYR A CA 1
ATOM 3315 C C . TYR A 1 410 ? 1.776 17.584 18.574 1.00 69.94 410 TYR A C 1
ATOM 3317 O O . TYR A 1 410 ? 0.734 17.430 17.944 1.00 69.94 410 TYR A O 1
ATOM 3325 N N . GLN A 1 411 ? 1.767 18.069 19.820 1.00 69.00 411 GLN A N 1
ATOM 3326 C CA . GLN A 1 411 ? 0.525 18.426 20.521 1.00 69.00 411 GLN A CA 1
ATOM 3327 C C . GLN A 1 411 ? -0.217 19.569 19.820 1.00 69.00 411 GLN A C 1
ATOM 3329 O O . GLN A 1 411 ? -1.418 19.465 19.592 1.00 69.00 411 GLN A O 1
ATOM 3334 N N . TYR A 1 412 ? 0.507 20.602 19.382 1.00 65.38 412 TYR A N 1
ATOM 3335 C CA . TYR A 1 412 ? -0.064 21.708 18.610 1.00 65.38 412 TYR A CA 1
ATOM 3336 C C . TYR A 1 412 ? -0.709 21.238 17.295 1.00 65.38 412 TYR A C 1
ATOM 3338 O O . TYR A 1 412 ? -1.812 21.651 16.948 1.00 65.38 412 TYR A O 1
ATOM 3346 N N . LEU A 1 413 ? -0.052 20.326 16.574 1.00 64.50 413 LEU A N 1
ATOM 3347 C CA . LEU A 1 413 ? -0.587 19.706 15.360 1.00 64.50 413 LEU A CA 1
ATOM 3348 C C . LEU A 1 413 ? -1.913 18.971 15.602 1.00 64.50 413 LEU A C 1
ATOM 3350 O O . LEU A 1 413 ? -2.837 19.094 14.798 1.00 64.50 413 LEU A O 1
ATOM 3354 N N . ARG A 1 414 ? -2.020 18.239 16.716 1.00 77.25 414 ARG A N 1
ATOM 3355 C CA . ARG A 1 414 ? -3.256 17.543 17.107 1.00 77.25 414 ARG A CA 1
ATOM 3356 C C . ARG A 1 414 ? -4.379 18.504 17.459 1.00 77.25 414 ARG A C 1
ATOM 3358 O O . ARG A 1 414 ? -5.518 18.269 17.067 1.00 77.25 414 ARG A O 1
ATOM 3365 N N . GLU A 1 415 ? -4.064 19.572 18.187 1.00 70.25 415 GLU A N 1
ATOM 3366 C CA . GLU A 1 415 ? -5.033 20.618 18.524 1.00 70.25 415 GLU A CA 1
ATOM 3367 C C . GLU A 1 415 ? -5.611 21.254 17.256 1.00 70.25 415 GLU A C 1
ATOM 3369 O O . GLU A 1 415 ? -6.831 21.351 17.130 1.00 70.25 415 GLU A O 1
ATOM 3374 N N . ILE A 1 416 ? -4.759 21.577 16.274 1.00 61.94 416 ILE A N 1
ATOM 3375 C CA . ILE A 1 416 ? -5.208 22.096 14.974 1.00 61.94 416 ILE A CA 1
ATOM 3376 C C . ILE A 1 416 ? -6.088 21.079 14.251 1.00 61.94 416 ILE A C 1
ATOM 3378 O O . ILE A 1 416 ? -7.180 21.444 13.824 1.00 61.94 416 ILE A O 1
ATOM 3382 N N . ARG A 1 417 ? -5.655 19.814 14.133 1.00 72.75 417 ARG A N 1
ATOM 3383 C CA . ARG A 1 417 ? -6.415 18.757 13.435 1.00 72.75 417 ARG A CA 1
ATOM 3384 C C . ARG A 1 417 ? -7.844 18.623 13.970 1.00 72.75 417 ARG A C 1
ATOM 3386 O O . ARG A 1 417 ? -8.765 18.357 13.211 1.00 72.75 417 ARG A O 1
ATOM 3393 N N . ASN A 1 418 ? -8.036 18.833 15.269 1.00 69.38 418 ASN A N 1
ATOM 3394 C CA . ASN A 1 418 ? -9.341 18.723 15.917 1.00 69.38 418 ASN A CA 1
ATOM 3395 C C . ASN A 1 418 ? -10.222 19.985 15.757 1.00 69.38 418 ASN A C 1
ATOM 3397 O O . ASN A 1 418 ? -11.310 20.047 16.333 1.00 69.38 418 ASN A O 1
ATOM 3401 N N . THR A 1 419 ? -9.781 20.992 14.995 1.00 62.56 419 THR A N 1
ATOM 3402 C CA . THR A 1 419 ? -10.561 22.204 14.706 1.00 62.56 419 THR A CA 1
ATOM 3403 C C . THR A 1 419 ? -11.632 21.909 13.647 1.00 62.56 419 THR A C 1
ATOM 3405 O O . THR A 1 419 ? -11.296 21.434 12.561 1.00 62.56 419 THR A O 1
ATOM 3408 N N . PRO A 1 420 ? -12.924 22.198 13.901 1.00 57.66 420 PRO A N 1
ATOM 3409 C CA . PRO A 1 420 ? -13.974 21.997 12.903 1.00 57.66 420 PRO A CA 1
ATOM 3410 C C . PRO A 1 420 ? -13.729 22.816 11.629 1.00 57.66 420 PRO A C 1
ATOM 3412 O O . PRO A 1 420 ? -13.383 23.993 11.713 1.00 57.66 420 PRO A O 1
ATOM 3415 N N . ASN A 1 421 ? -13.981 22.220 10.458 1.00 53.88 421 ASN A N 1
ATOM 3416 C CA . ASN A 1 421 ? -13.789 22.849 9.140 1.00 53.88 421 ASN A CA 1
ATOM 3417 C C . ASN A 1 421 ? -12.354 23.349 8.891 1.00 53.88 421 ASN A C 1
ATOM 3419 O O . ASN A 1 421 ? -12.156 24.392 8.264 1.00 53.88 421 ASN A O 1
ATOM 3423 N N . LEU A 1 422 ? -11.359 22.614 9.393 1.00 52.38 422 LEU A N 1
ATOM 3424 C CA . LEU A 1 422 ? -9.948 22.917 9.192 1.00 52.38 422 LEU A CA 1
ATOM 3425 C C . LEU A 1 422 ? -9.602 23.019 7.698 1.00 52.38 422 LEU A C 1
ATOM 3427 O O . LEU A 1 422 ? -9.685 22.044 6.952 1.00 52.38 422 LEU A O 1
ATOM 3431 N N . ALA A 1 423 ? -9.149 24.196 7.272 1.00 47.62 423 ALA A N 1
ATOM 3432 C CA . ALA A 1 423 ? -8.487 24.347 5.984 1.00 47.62 423 ALA A CA 1
ATOM 3433 C C . ALA A 1 423 ? -7.088 23.697 6.036 1.00 47.62 423 ALA A C 1
ATOM 3435 O O . ALA A 1 423 ? -6.403 23.749 7.057 1.00 47.62 423 ALA A O 1
ATOM 3436 N N . ALA A 1 424 ? -6.672 23.076 4.933 1.00 50.66 424 ALA A N 1
ATOM 3437 C CA . ALA A 1 424 ? -5.450 22.281 4.794 1.00 50.66 424 ALA A CA 1
ATOM 3438 C C . ALA A 1 424 ? -5.393 21.010 5.669 1.00 50.66 424 ALA A C 1
ATOM 3440 O O . ALA A 1 424 ? -4.326 20.622 6.146 1.00 50.66 424 ALA A O 1
ATOM 3441 N N . GLU A 1 425 ? -6.533 20.340 5.875 1.00 56.22 425 GLU A N 1
ATOM 3442 C CA . GLU A 1 425 ? -6.644 19.099 6.662 1.00 56.22 425 GLU A CA 1
ATOM 3443 C C . GLU A 1 425 ? -5.601 18.038 6.272 1.00 56.22 425 GLU A C 1
ATOM 3445 O O . GLU A 1 425 ? -4.963 17.444 7.147 1.00 56.22 425 GLU A O 1
ATOM 3450 N N . TYR A 1 426 ? -5.377 17.838 4.970 1.00 59.44 426 TYR A N 1
ATOM 3451 C CA . TYR A 1 426 ? -4.371 16.902 4.466 1.00 59.44 426 TYR A CA 1
ATOM 3452 C C . TYR A 1 426 ? -2.966 17.276 4.919 1.00 59.44 426 TYR A C 1
ATOM 3454 O O . TYR A 1 426 ? -2.237 16.437 5.443 1.00 59.44 426 TYR A O 1
ATOM 3462 N N . LEU A 1 427 ? -2.606 18.550 4.779 1.00 55.69 427 LEU A N 1
ATOM 3463 C CA . LEU A 1 427 ? -1.303 19.055 5.181 1.00 55.69 427 LEU A CA 1
ATOM 3464 C C . LEU A 1 427 ? -1.081 18.889 6.684 1.00 55.69 427 LEU A C 1
ATOM 3466 O O . LEU A 1 427 ? -0.031 18.427 7.121 1.00 55.69 427 LEU A O 1
ATOM 3470 N N . VAL A 1 428 ? -2.086 19.232 7.492 1.00 59.66 428 VAL A N 1
ATOM 3471 C CA . VAL A 1 428 ? -2.018 19.065 8.947 1.00 59.66 428 VAL A CA 1
ATOM 3472 C C . VAL A 1 428 ? -1.881 17.593 9.323 1.00 59.66 428 VAL A C 1
ATOM 3474 O O . VAL A 1 428 ? -1.069 17.275 10.189 1.00 59.66 428 VAL A O 1
ATOM 3477 N N . SER A 1 429 ? -2.610 16.702 8.653 1.00 67.19 429 SER A N 1
ATOM 3478 C CA . SER A 1 429 ? -2.542 15.256 8.889 1.00 67.19 429 SER A CA 1
ATOM 3479 C C . SER A 1 429 ? -1.191 14.667 8.474 1.00 67.19 429 SER A C 1
ATOM 3481 O O . SER A 1 429 ? -0.593 13.909 9.238 1.00 67.19 429 SER A O 1
ATOM 3483 N N . SER A 1 430 ? -0.668 15.067 7.313 1.00 62.38 430 SER A N 1
ATOM 3484 C CA . SER A 1 430 ? 0.654 14.668 6.817 1.00 62.38 430 SER A CA 1
ATOM 3485 C C . SER A 1 430 ? 1.758 15.099 7.780 1.00 62.38 430 SER A C 1
ATOM 3487 O O . SER A 1 430 ? 2.616 14.303 8.147 1.00 62.38 430 SER A O 1
ATOM 3489 N N . GLU A 1 431 ? 1.714 16.337 8.268 1.00 64.31 431 GLU A N 1
ATOM 3490 C CA . GLU A 1 431 ? 2.702 16.817 9.237 1.00 64.31 431 GLU A CA 1
ATOM 3491 C C . GLU A 1 431 ? 2.559 16.213 10.615 1.00 64.31 431 GLU A C 1
ATOM 3493 O O . GLU A 1 431 ? 3.550 16.046 11.321 1.00 64.31 431 GLU A O 1
ATOM 3498 N N . LEU A 1 432 ? 1.332 15.917 11.036 1.00 70.88 432 LEU A N 1
ATOM 3499 C CA . LEU A 1 432 ? 1.111 15.220 12.290 1.00 70.88 432 LEU A CA 1
ATOM 3500 C C . LEU A 1 432 ? 1.767 13.840 12.241 1.00 70.88 432 LEU A C 1
ATOM 3502 O O . LEU A 1 432 ? 2.465 13.474 13.190 1.00 70.88 432 LEU A O 1
ATOM 3506 N N . ARG A 1 433 ? 1.608 13.124 11.122 1.00 76.62 433 ARG A N 1
ATOM 3507 C CA . ARG A 1 433 ? 2.307 11.864 10.861 1.00 76.62 433 ARG A CA 1
ATOM 3508 C C . ARG A 1 433 ? 3.823 12.061 10.878 1.00 76.62 433 ARG A C 1
ATOM 3510 O O . ARG A 1 433 ? 4.502 11.384 11.642 1.00 76.62 433 ARG A O 1
ATOM 3517 N N . GLU A 1 434 ? 4.359 13.023 10.133 1.00 67.19 434 GLU A N 1
ATOM 3518 C CA . GLU A 1 434 ? 5.800 13.327 10.117 1.00 67.19 434 GLU A CA 1
ATOM 3519 C C . GLU A 1 434 ? 6.356 13.660 11.511 1.00 67.19 434 GLU A C 1
ATOM 3521 O O . GLU A 1 434 ? 7.404 13.156 11.926 1.00 67.19 434 GLU A O 1
ATOM 3526 N N . ALA A 1 435 ? 5.642 14.481 12.282 1.00 70.38 435 ALA A N 1
ATOM 3527 C CA . ALA A 1 435 ? 6.013 14.832 13.646 1.00 70.38 435 ALA A CA 1
ATOM 3528 C C . ALA A 1 435 ? 5.990 13.609 14.574 1.00 70.38 435 ALA A C 1
ATOM 3530 O O . ALA A 1 435 ? 6.905 13.448 15.388 1.00 70.38 435 ALA A O 1
ATOM 3531 N N . ALA A 1 436 ? 4.986 12.737 14.436 1.00 83.44 436 ALA A N 1
ATOM 3532 C CA . ALA A 1 436 ? 4.894 11.482 15.174 1.00 83.44 436 ALA A CA 1
ATOM 3533 C C . ALA A 1 436 ? 6.063 10.546 14.837 1.00 83.44 436 ALA A C 1
ATOM 3535 O O . ALA A 1 436 ? 6.743 10.079 15.753 1.00 83.44 436 ALA A O 1
ATOM 3536 N N . LEU A 1 437 ? 6.366 10.346 13.550 1.00 76.31 437 LEU A N 1
ATOM 3537 C CA . LEU A 1 437 ? 7.493 9.528 13.087 1.00 76.31 437 LEU A CA 1
ATOM 3538 C C . LEU A 1 437 ? 8.826 10.056 13.628 1.00 76.31 437 LEU A C 1
ATOM 3540 O O . LEU A 1 437 ? 9.613 9.287 14.174 1.00 76.31 437 LEU A O 1
ATOM 3544 N N . ARG A 1 438 ? 9.069 11.373 13.591 1.00 73.88 438 ARG A N 1
ATOM 3545 C CA . ARG A 1 438 ? 10.291 11.980 14.163 1.00 73.88 438 ARG A CA 1
ATOM 3546 C C . ARG A 1 438 ? 10.375 11.847 15.682 1.00 73.88 438 ARG A C 1
ATOM 3548 O O . ARG A 1 438 ? 11.478 11.731 16.227 1.00 73.88 438 ARG A O 1
ATOM 3555 N N . LEU A 1 439 ? 9.242 11.911 16.383 1.00 78.81 439 LEU A N 1
ATOM 3556 C CA . LEU A 1 439 ? 9.193 11.738 17.835 1.00 78.81 439 LEU A CA 1
ATOM 3557 C C . LEU A 1 439 ? 9.484 10.279 18.210 1.00 78.81 439 LEU A C 1
ATOM 3559 O O . LEU A 1 439 ? 10.366 10.037 19.035 1.00 78.81 439 LEU A O 1
ATOM 3563 N N . VAL A 1 440 ? 8.837 9.316 17.550 1.00 86.69 440 VAL A N 1
ATOM 3564 C CA . VAL A 1 440 ? 9.113 7.876 17.708 1.00 86.69 440 VAL A CA 1
ATOM 3565 C C . VAL A 1 440 ? 10.557 7.547 17.330 1.00 86.69 440 VAL A C 1
ATOM 3567 O O . VAL A 1 440 ? 11.244 6.884 18.105 1.00 86.69 440 VAL A O 1
ATOM 3570 N N . GLY A 1 441 ? 11.060 8.087 16.219 1.00 79.06 441 GLY A N 1
ATOM 3571 C CA . GLY A 1 441 ? 12.454 7.952 15.795 1.00 79.06 441 GLY A CA 1
ATOM 3572 C C . GLY A 1 441 ? 13.435 8.402 16.879 1.00 79.06 441 GLY A C 1
ATOM 3573 O O . GLY A 1 441 ? 14.359 7.669 17.213 1.00 79.06 441 GLY A O 1
ATOM 3574 N N . SER A 1 442 ? 13.180 9.535 17.543 1.00 80.69 442 SER A N 1
ATOM 3575 C CA . SER A 1 442 ? 14.033 9.977 18.660 1.00 80.69 442 SER A CA 1
ATOM 3576 C C . SER A 1 442 ? 13.978 9.067 19.894 1.00 80.69 442 SER A C 1
ATOM 3578 O O . SER A 1 442 ? 14.958 8.964 20.624 1.00 80.69 442 SER A O 1
ATOM 3580 N N . ILE A 1 443 ? 12.861 8.369 20.124 1.00 87.44 443 ILE A N 1
ATOM 3581 C CA . ILE A 1 443 ? 12.754 7.351 21.183 1.00 87.44 443 ILE A CA 1
ATOM 3582 C C . ILE A 1 443 ? 13.520 6.080 20.789 1.00 87.44 443 ILE A C 1
ATOM 3584 O O . ILE A 1 443 ? 14.100 5.411 21.648 1.00 87.44 443 ILE A O 1
ATOM 3588 N N . ASN A 1 444 ? 13.528 5.735 19.500 1.00 82.56 444 ASN A N 1
ATOM 3589 C CA . ASN A 1 444 ? 14.294 4.612 18.962 1.00 82.56 444 ASN A CA 1
ATOM 3590 C C . ASN A 1 444 ? 15.805 4.865 19.019 1.00 82.56 444 ASN A C 1
ATOM 3592 O O . ASN A 1 444 ? 16.561 3.955 19.344 1.00 82.56 444 ASN A O 1
ATOM 3596 N N . GLU A 1 445 ? 16.262 6.088 18.745 1.00 79.62 445 GLU A N 1
ATOM 3597 C CA . GLU A 1 445 ? 17.681 6.464 18.854 1.00 79.62 445 GLU A CA 1
ATOM 3598 C C . GLU A 1 445 ? 18.232 6.246 20.270 1.00 79.62 445 GLU A C 1
ATOM 3600 O O . GLU A 1 445 ? 19.397 5.901 20.432 1.00 79.62 445 GLU A O 1
ATOM 3605 N N . LEU A 1 446 ? 17.377 6.371 21.287 1.00 83.94 446 LEU A N 1
ATOM 3606 C CA . LEU A 1 446 ? 17.703 6.163 22.699 1.00 83.94 446 LEU A CA 1
ATOM 3607 C C . LEU A 1 446 ? 17.439 4.716 23.163 1.00 83.94 446 LEU A C 1
ATOM 3609 O O . LEU A 1 446 ? 17.166 4.490 24.339 1.00 83.94 446 LEU A O 1
ATOM 3613 N N . HIS A 1 447 ? 17.465 3.724 22.265 1.00 82.25 447 HIS A N 1
ATOM 3614 C CA . HIS A 1 447 ? 17.135 2.332 22.609 1.00 82.25 447 HIS A CA 1
ATOM 3615 C C . HIS A 1 447 ? 18.086 1.678 23.621 1.00 82.25 447 HIS A C 1
ATOM 3617 O O . HIS A 1 447 ? 17.641 0.774 24.328 1.00 82.25 447 HIS A O 1
ATOM 3623 N N . ASP A 1 448 ? 19.330 2.154 23.711 1.00 79.75 448 ASP A N 1
ATOM 3624 C CA . ASP A 1 448 ? 20.331 1.710 24.693 1.00 79.75 448 ASP A CA 1
ATOM 3625 C C . ASP A 1 448 ? 20.236 2.459 26.036 1.00 79.75 448 ASP A C 1
ATOM 3627 O O . ASP A 1 448 ? 20.872 2.075 27.019 1.00 79.75 448 ASP A O 1
ATOM 3631 N N . GLU A 1 449 ? 19.438 3.528 26.100 1.00 89.25 449 GLU A N 1
ATOM 3632 C CA . GLU A 1 449 ? 19.290 4.355 27.296 1.00 89.25 449 GLU A CA 1
ATOM 3633 C C . GLU A 1 449 ? 18.203 3.815 28.243 1.00 89.25 449 GLU A C 1
ATOM 3635 O O . GLU A 1 449 ? 17.225 3.196 27.804 1.00 89.25 449 GLU A O 1
ATOM 3640 N N . PRO A 1 450 ? 18.293 4.100 29.557 1.00 91.75 450 PRO A N 1
ATOM 3641 C CA . PRO A 1 450 ? 17.239 3.765 30.506 1.00 91.75 450 PRO A CA 1
ATOM 3642 C C . PRO A 1 450 ? 15.896 4.412 30.150 1.00 91.75 450 PRO A C 1
ATOM 3644 O O . PRO A 1 450 ? 15.835 5.553 29.692 1.00 91.75 450 PRO A O 1
ATOM 3647 N N . ASP A 1 451 ? 14.802 3.733 30.493 1.00 91.06 451 ASP A N 1
ATOM 3648 C CA . ASP A 1 451 ? 13.422 4.137 30.192 1.00 91.06 451 ASP A CA 1
ATOM 3649 C C . ASP A 1 451 ? 13.073 5.588 30.579 1.00 91.06 451 ASP A C 1
ATOM 3651 O O . ASP A 1 451 ? 12.311 6.259 29.879 1.00 91.06 451 ASP A O 1
ATOM 3655 N N . VAL A 1 452 ? 13.634 6.086 31.687 1.00 90.06 452 VAL A N 1
ATOM 3656 C CA . VAL A 1 452 ? 13.440 7.470 32.154 1.00 90.06 452 VAL A CA 1
ATOM 3657 C C . VAL A 1 452 ? 14.036 8.479 31.173 1.00 90.06 452 VAL A C 1
ATOM 3659 O O . VAL A 1 452 ? 13.416 9.501 30.899 1.00 90.06 452 VAL A O 1
ATOM 3662 N N . ALA A 1 453 ? 15.221 8.202 30.626 1.00 89.56 453 ALA A N 1
ATOM 3663 C CA . ALA A 1 453 ? 15.851 9.054 29.623 1.00 89.56 453 ALA A CA 1
ATOM 3664 C C . ALA A 1 453 ? 15.182 8.864 28.255 1.00 89.56 453 ALA A C 1
ATOM 3666 O O . ALA A 1 453 ? 14.779 9.842 27.622 1.00 89.56 453 ALA A O 1
ATOM 3667 N N . ARG A 1 454 ? 14.984 7.605 27.850 1.00 91.12 454 ARG A N 1
ATOM 3668 C CA . ARG A 1 454 ? 14.433 7.209 26.551 1.00 91.12 454 ARG A CA 1
ATOM 3669 C C . ARG A 1 454 ? 13.040 7.776 26.276 1.00 91.12 454 ARG A C 1
ATOM 3671 O O . ARG A 1 454 ? 12.783 8.285 25.191 1.00 91.12 454 ARG A O 1
ATOM 3678 N N . PHE A 1 455 ? 12.137 7.716 27.254 1.00 93.69 455 PHE A N 1
ATOM 3679 C CA . PHE A 1 455 ? 10.743 8.149 27.089 1.00 93.69 455 PHE A CA 1
ATOM 3680 C C . PHE A 1 455 ? 10.441 9.501 27.743 1.00 93.69 455 PHE A C 1
ATOM 3682 O O . PHE A 1 455 ? 9.275 9.885 27.856 1.00 93.69 455 PHE A O 1
ATOM 3689 N N . LYS A 1 456 ? 11.468 10.263 28.137 1.00 88.69 456 LYS A N 1
ATOM 3690 C CA . LYS A 1 456 ? 11.299 11.621 28.674 1.00 88.69 456 LYS A CA 1
ATOM 3691 C C . LYS A 1 456 ? 10.476 12.509 27.738 1.00 88.69 456 LYS A C 1
ATOM 3693 O O . LYS A 1 456 ? 9.669 13.319 28.184 1.00 88.69 456 LYS A O 1
ATOM 3698 N N . ALA A 1 457 ? 10.642 12.309 26.430 1.00 83.69 457 ALA A N 1
ATOM 3699 C CA . ALA A 1 457 ? 9.942 13.052 25.391 1.00 83.69 457 ALA A CA 1
ATOM 3700 C C . ALA A 1 457 ? 8.428 12.764 25.309 1.00 83.69 457 ALA A C 1
ATOM 3702 O O . ALA A 1 457 ? 7.740 13.378 24.510 1.00 83.69 457 ALA A O 1
ATOM 3703 N N . VAL A 1 458 ? 7.878 11.832 26.083 1.00 90.69 458 VAL A N 1
ATOM 3704 C CA . VAL A 1 458 ? 6.429 11.546 26.087 1.00 90.69 458 VAL A CA 1
ATOM 3705 C C . VAL A 1 458 ? 5.836 11.564 27.492 1.00 90.69 458 VAL A C 1
ATOM 3707 O O . VAL A 1 458 ? 4.659 11.275 27.679 1.00 90.69 458 VAL A O 1
ATOM 3710 N N . GLU A 1 459 ? 6.633 11.929 28.497 1.00 89.56 459 GLU A N 1
ATOM 3711 C CA . GLU A 1 459 ? 6.239 11.878 29.906 1.00 89.56 459 GLU A CA 1
ATOM 3712 C C . GLU A 1 459 ? 5.037 12.782 30.217 1.00 89.56 459 GLU A C 1
ATOM 3714 O O . GLU A 1 459 ? 4.177 12.417 31.021 1.00 89.56 459 GLU A O 1
ATOM 3719 N N . ASN A 1 460 ? 4.934 13.927 29.537 1.00 88.62 460 ASN A N 1
ATOM 3720 C CA . ASN A 1 460 ? 3.858 14.902 29.733 1.00 88.62 460 ASN A CA 1
ATOM 3721 C C . ASN A 1 460 ? 2.614 14.648 28.872 1.00 88.62 460 ASN A C 1
ATOM 3723 O O . ASN A 1 460 ? 1.619 15.344 29.052 1.00 88.62 460 ASN A O 1
ATOM 3727 N N . LEU A 1 461 ? 2.643 13.655 27.980 1.00 92.50 461 LEU A N 1
ATOM 3728 C CA . LEU A 1 461 ? 1.486 13.323 27.155 1.00 92.50 461 LEU A CA 1
ATOM 3729 C C . LEU A 1 461 ? 0.383 12.647 27.989 1.00 92.50 461 LEU A C 1
ATOM 3731 O O . LEU A 1 461 ? 0.664 11.919 28.953 1.00 92.50 461 LEU A O 1
ATOM 3735 N N . LYS A 1 462 ? -0.875 12.897 27.617 1.00 94.88 462 LYS A N 1
ATOM 3736 C CA . LYS A 1 462 ? -2.063 12.167 28.092 1.00 94.88 462 LYS A CA 1
ATOM 3737 C C . LYS A 1 462 ? -2.221 10.836 27.361 1.00 94.88 462 LYS A C 1
ATOM 3739 O O . LYS A 1 462 ? -1.601 10.609 26.319 1.00 94.88 462 LYS A O 1
ATOM 3744 N N . SER A 1 463 ? -3.073 9.958 27.886 1.00 96.56 463 SER A N 1
ATOM 3745 C CA . SER A 1 463 ? -3.309 8.632 27.297 1.00 96.56 463 SER A CA 1
ATOM 3746 C C . SER A 1 463 ? -3.697 8.692 25.815 1.00 96.56 463 SER A C 1
ATOM 3748 O O . SER A 1 463 ? -3.088 8.009 24.995 1.00 96.56 463 SER A O 1
ATOM 3750 N N . ASN A 1 464 ? -4.635 9.567 25.452 1.00 94.88 464 ASN A N 1
ATOM 3751 C CA . ASN A 1 464 ? -5.111 9.718 24.081 1.00 94.88 464 ASN A CA 1
ATOM 3752 C C . ASN A 1 464 ? -4.040 10.267 23.115 1.00 94.88 464 ASN A C 1
ATOM 3754 O O . ASN A 1 464 ? -4.044 9.931 21.936 1.00 94.88 464 ASN A O 1
ATOM 3758 N N . GLU A 1 465 ? -3.095 11.079 23.592 1.00 94.00 465 GLU A N 1
ATOM 3759 C CA . GLU A 1 465 ? -2.003 11.613 22.761 1.00 94.00 465 GLU A CA 1
ATOM 3760 C C . GLU A 1 465 ? -0.919 10.570 22.523 1.00 94.00 465 GLU A C 1
ATOM 3762 O O . GLU A 1 465 ? -0.336 10.539 21.439 1.00 94.00 465 GLU A O 1
ATOM 3767 N N . ILE A 1 466 ? -0.671 9.707 23.516 1.00 96.56 466 ILE A N 1
ATOM 3768 C CA . ILE A 1 466 ? 0.211 8.546 23.363 1.00 96.56 466 ILE A CA 1
ATOM 3769 C C . ILE A 1 466 ? -0.432 7.521 22.424 1.00 96.56 466 ILE A C 1
ATOM 3771 O O . ILE A 1 466 ? 0.258 6.990 21.560 1.00 96.56 466 ILE A O 1
ATOM 3775 N N . TYR A 1 467 ? -1.739 7.272 22.553 1.00 96.56 467 TYR A N 1
ATOM 3776 C CA . TYR A 1 467 ? -2.495 6.437 21.617 1.00 96.56 467 TYR A CA 1
ATOM 3777 C C . TYR A 1 467 ? -2.318 6.927 20.173 1.00 96.56 467 TYR A C 1
ATOM 3779 O O . TYR A 1 467 ? -1.921 6.153 19.303 1.00 96.56 467 TYR A O 1
ATOM 3787 N N . GLU A 1 468 ? -2.535 8.222 19.925 1.00 94.19 468 GLU A N 1
ATOM 3788 C CA . GLU A 1 468 ? -2.360 8.790 18.587 1.00 94.19 468 GLU A CA 1
ATOM 3789 C C . GLU A 1 468 ? -0.906 8.726 18.108 1.00 94.19 468 GLU A C 1
ATOM 3791 O O . GLU A 1 468 ? -0.661 8.465 16.934 1.00 94.19 468 GLU A O 1
ATOM 3796 N N . LEU A 1 469 ? 0.063 8.867 19.018 1.00 94.25 469 LEU A N 1
ATOM 3797 C CA . LEU A 1 469 ? 1.484 8.781 18.682 1.00 94.25 469 LEU A CA 1
ATOM 3798 C C . LEU A 1 469 ? 1.849 7.365 18.230 1.00 94.25 469 LEU A C 1
ATOM 3800 O O . LEU A 1 469 ? 2.658 7.200 17.321 1.00 94.25 469 LEU A O 1
ATOM 3804 N N . ILE A 1 470 ? 1.244 6.349 18.852 1.00 94.56 470 ILE A N 1
ATOM 3805 C CA . ILE A 1 470 ? 1.415 4.947 18.470 1.00 94.56 470 ILE A CA 1
ATOM 3806 C C . ILE A 1 470 ? 0.889 4.719 17.049 1.00 94.56 470 ILE A C 1
ATOM 3808 O O . ILE A 1 470 ? 1.625 4.178 16.229 1.00 94.56 470 ILE A O 1
ATOM 3812 N N . VAL A 1 471 ? -0.347 5.131 16.744 1.00 92.19 471 VAL A N 1
ATOM 3813 C CA . VAL A 1 471 ? -0.959 4.858 15.427 1.00 92.19 471 VAL A CA 1
ATOM 3814 C C . VAL A 1 471 ? -0.404 5.732 14.302 1.00 92.19 471 VAL A C 1
ATOM 3816 O O . VAL A 1 471 ? -0.357 5.283 13.162 1.00 92.19 471 VAL A O 1
ATOM 3819 N N . GLU A 1 472 ? 0.034 6.961 14.586 1.00 88.06 472 GLU A N 1
ATOM 3820 C CA . GLU A 1 472 ? 0.692 7.813 13.584 1.00 88.06 472 GLU A CA 1
ATOM 3821 C C . GLU A 1 472 ? 2.157 7.444 13.365 1.00 88.06 472 GLU A C 1
ATOM 3823 O O . GLU A 1 472 ? 2.670 7.562 12.255 1.00 88.06 472 GLU A O 1
ATOM 3828 N N . GLY A 1 473 ? 2.824 6.965 14.413 1.00 88.19 473 GLY A N 1
ATOM 3829 C CA . GLY A 1 473 ? 4.212 6.522 14.376 1.00 88.19 473 GLY A CA 1
ATOM 3830 C C . GLY A 1 473 ? 4.396 5.058 13.973 1.00 88.19 473 GLY A C 1
ATOM 3831 O O . GLY A 1 473 ? 5.485 4.522 14.183 1.00 88.19 473 GLY A O 1
ATOM 3832 N N . GLU A 1 474 ? 3.359 4.396 13.444 1.00 86.38 474 GLU A N 1
ATOM 3833 C CA . GLU A 1 474 ? 3.368 2.949 13.185 1.00 86.38 474 GLU A CA 1
ATOM 3834 C C . GLU A 1 474 ? 4.508 2.492 12.262 1.00 86.38 474 GLU A C 1
ATOM 3836 O O . GLU A 1 474 ? 4.964 1.356 12.386 1.00 86.38 474 GLU A O 1
ATOM 3841 N N . ASP A 1 475 ? 4.997 3.370 11.380 1.00 77.94 475 ASP A N 1
ATOM 3842 C CA . ASP A 1 475 ? 6.078 3.046 10.449 1.00 77.94 475 ASP A CA 1
ATOM 3843 C C . ASP A 1 475 ? 7.464 3.088 11.120 1.00 77.94 475 ASP A C 1
ATOM 3845 O O . ASP A 1 475 ? 8.368 2.370 10.713 1.00 77.94 475 ASP A O 1
ATOM 3849 N N . GLU A 1 476 ? 7.658 3.864 12.190 1.00 77.81 476 GLU A N 1
ATOM 3850 C CA . GLU A 1 476 ? 8.948 3.923 12.898 1.00 77.81 476 GLU A CA 1
ATOM 3851 C C . GLU A 1 476 ? 8.996 3.017 14.136 1.00 77.81 476 GLU A C 1
ATOM 3853 O O . GLU A 1 476 ? 10.061 2.817 14.714 1.00 77.81 476 GLU A O 1
ATOM 3858 N N . VAL A 1 477 ? 7.878 2.472 14.616 1.00 82.38 477 VAL A N 1
ATOM 3859 C CA . VAL A 1 477 ? 7.849 1.902 15.970 1.00 82.38 477 VAL A CA 1
ATOM 3860 C C . VAL A 1 477 ? 8.643 0.588 16.108 1.00 82.38 477 VAL A C 1
ATOM 3862 O O . VAL A 1 477 ? 8.364 -0.428 15.472 1.00 82.38 477 VAL A O 1
ATOM 3865 N N . PHE A 1 478 ? 9.631 0.565 17.010 1.00 81.81 478 PHE A N 1
ATOM 3866 C CA . PHE A 1 478 ? 10.312 -0.676 17.411 1.00 81.81 478 PHE A CA 1
ATOM 3867 C C . PHE A 1 478 ? 9.465 -1.453 18.422 1.00 81.81 478 PHE A C 1
ATOM 3869 O O . PHE A 1 478 ? 8.714 -0.855 19.189 1.00 81.81 478 PHE A O 1
ATOM 3876 N N . THR A 1 479 ? 9.672 -2.770 18.547 1.00 81.44 479 THR A N 1
ATOM 3877 C CA . THR A 1 479 ? 9.006 -3.588 19.581 1.00 81.44 479 THR A CA 1
ATOM 3878 C C . THR A 1 479 ? 9.169 -3.009 20.990 1.00 81.44 479 THR A C 1
ATOM 3880 O O . THR A 1 479 ? 8.212 -2.968 21.763 1.00 81.44 479 THR A O 1
ATOM 3883 N N . SER A 1 480 ? 10.370 -2.544 21.346 1.00 85.81 480 SER A N 1
ATOM 3884 C CA . SER A 1 480 ? 10.627 -1.932 22.657 1.00 85.81 480 SER A CA 1
ATOM 3885 C C . SER A 1 480 ? 9.965 -0.558 22.797 1.00 85.81 480 SER A C 1
ATOM 3887 O O . SER A 1 480 ? 9.435 -0.244 23.861 1.00 85.81 480 SER A O 1
ATOM 3889 N N . THR A 1 481 ? 9.917 0.228 21.719 1.00 91.44 481 THR A N 1
ATOM 3890 C CA . THR A 1 481 ? 9.250 1.536 21.701 1.00 91.44 481 THR A CA 1
ATOM 3891 C C . THR A 1 481 ? 7.740 1.393 21.830 1.00 91.44 481 THR A C 1
ATOM 3893 O O . THR A 1 481 ? 7.157 2.047 22.690 1.00 91.44 481 THR A O 1
ATOM 3896 N N . PHE A 1 482 ? 7.112 0.483 21.076 1.00 92.94 482 PHE A N 1
ATOM 3897 C CA . PHE A 1 482 ? 5.684 0.192 21.204 1.00 92.94 482 PHE A CA 1
ATOM 3898 C C . PHE A 1 482 ? 5.343 -0.207 22.636 1.00 92.94 482 PHE A C 1
ATOM 3900 O O . PHE A 1 482 ? 4.457 0.381 23.243 1.00 92.94 482 PHE A O 1
ATOM 3907 N N . ASN A 1 483 ? 6.078 -1.166 23.207 1.00 93.62 483 ASN A N 1
ATOM 3908 C CA . ASN A 1 483 ? 5.814 -1.630 24.566 1.00 93.62 483 ASN A CA 1
ATOM 3909 C C . ASN A 1 483 ? 5.981 -0.518 25.607 1.00 93.62 483 ASN A C 1
ATOM 3911 O O . ASN A 1 483 ? 5.156 -0.409 26.514 1.00 93.62 483 ASN A O 1
ATOM 3915 N N . GLY A 1 484 ? 7.007 0.324 25.471 1.00 95.62 484 GLY A N 1
ATOM 3916 C CA . GLY A 1 484 ? 7.229 1.443 26.383 1.00 95.62 484 GLY A CA 1
ATOM 3917 C C . GLY A 1 484 ? 6.184 2.555 26.259 1.00 95.62 484 GLY A C 1
ATOM 3918 O O . GLY A 1 484 ? 5.775 3.103 27.287 1.00 95.62 484 GLY A O 1
ATOM 3919 N N . LEU A 1 485 ? 5.709 2.850 25.042 1.00 97.31 485 LEU A N 1
ATOM 3920 C CA . LEU A 1 485 ? 4.595 3.773 24.796 1.00 97.31 485 LEU A CA 1
ATOM 3921 C C . LEU A 1 485 ? 3.274 3.199 25.318 1.00 97.31 485 LEU A C 1
ATOM 3923 O O . LEU A 1 485 ? 2.574 3.873 26.066 1.00 97.31 485 LEU A O 1
ATOM 3927 N N . PHE A 1 486 ? 2.964 1.939 25.010 1.00 98.06 486 PHE A N 1
ATOM 3928 C CA . PHE A 1 486 ? 1.747 1.259 25.454 1.00 98.06 486 PHE A CA 1
ATOM 3929 C C . PHE A 1 486 ? 1.653 1.203 26.985 1.00 98.06 486 PHE A C 1
ATOM 3931 O O . PHE A 1 486 ? 0.614 1.531 27.553 1.00 98.06 486 PHE A O 1
ATOM 3938 N N . ASN A 1 487 ? 2.747 0.857 27.677 1.00 97.50 487 ASN A N 1
ATOM 3939 C CA . ASN A 1 487 ? 2.787 0.842 29.144 1.00 97.50 487 ASN A CA 1
ATOM 3940 C C . ASN A 1 487 ? 2.423 2.212 29.728 1.00 97.50 487 ASN A C 1
ATOM 3942 O O . ASN A 1 487 ? 1.605 2.304 30.643 1.00 97.50 487 ASN A O 1
ATOM 3946 N N . ARG A 1 488 ? 3.004 3.278 29.168 1.00 97.62 488 ARG A N 1
ATOM 3947 C CA . ARG A 1 488 ? 2.747 4.658 29.593 1.00 97.62 488 ARG A CA 1
ATOM 3948 C C . ARG A 1 488 ? 1.326 5.091 29.264 1.00 97.62 488 ARG A C 1
ATOM 3950 O O . ARG A 1 488 ? 0.695 5.721 30.102 1.00 97.62 488 ARG A O 1
ATOM 3957 N N . MET A 1 489 ? 0.802 4.711 28.103 1.00 98.12 489 MET A N 1
ATOM 3958 C CA . MET A 1 489 ? -0.590 4.950 27.725 1.00 98.12 489 MET A CA 1
ATOM 3959 C C . MET A 1 489 ? -1.545 4.348 28.762 1.00 98.12 489 MET A C 1
ATOM 3961 O O . MET A 1 489 ? -2.354 5.073 29.332 1.00 98.12 489 MET A O 1
ATOM 3965 N N . VAL A 1 490 ? -1.397 3.058 29.086 1.00 98.00 490 VAL A N 1
ATOM 3966 C CA . VAL A 1 490 ? -2.237 2.368 30.083 1.00 98.00 490 VAL A CA 1
ATOM 3967 C C . VAL A 1 490 ? -2.066 2.967 31.482 1.00 98.00 490 VAL A C 1
ATOM 3969 O O . VAL A 1 490 ? -3.042 3.123 32.217 1.00 98.00 490 VAL A O 1
ATOM 3972 N N . GLU A 1 491 ? -0.849 3.347 31.873 1.00 96.94 491 GLU A N 1
ATOM 3973 C CA . GLU A 1 491 ? -0.610 4.037 33.145 1.00 96.94 491 GLU A CA 1
ATOM 3974 C C . GLU A 1 491 ? -1.312 5.405 33.195 1.00 96.94 491 GLU A C 1
ATOM 3976 O O . GLU A 1 491 ? -1.921 5.753 34.209 1.00 96.94 491 GLU A O 1
ATOM 3981 N N . LYS A 1 492 ? -1.270 6.170 32.099 1.00 97.56 492 LYS A N 1
ATOM 3982 C CA . LYS A 1 492 ? -1.962 7.458 31.972 1.00 97.56 492 LYS A CA 1
ATOM 3983 C C . LYS A 1 492 ? -3.474 7.289 32.018 1.00 97.56 492 LYS A C 1
ATOM 3985 O O . LYS A 1 492 ? -4.106 8.018 32.770 1.00 97.56 492 LYS A O 1
ATOM 3990 N N . MET A 1 493 ? -4.032 6.276 31.352 1.00 97.81 493 MET A N 1
ATOM 3991 C CA . MET A 1 493 ? -5.462 5.942 31.445 1.00 97.81 493 MET A CA 1
ATOM 3992 C C . MET A 1 493 ? -5.887 5.710 32.901 1.00 97.81 493 MET A C 1
ATOM 3994 O O . MET A 1 493 ? -6.880 6.271 33.360 1.00 97.81 493 MET A O 1
ATOM 3998 N N . ARG A 1 494 ? -5.087 4.955 33.673 1.00 96.69 494 ARG A N 1
ATOM 3999 C CA . ARG A 1 494 ? -5.344 4.732 35.109 1.00 96.69 494 ARG A CA 1
ATOM 4000 C C . ARG A 1 494 ? -5.296 6.032 35.915 1.00 96.69 494 ARG A C 1
ATOM 4002 O O . ARG A 1 494 ? -6.146 6.230 36.776 1.00 96.69 494 ARG A O 1
ATOM 4009 N N . LYS A 1 495 ? -4.328 6.917 35.648 1.00 96.75 495 LYS A N 1
ATOM 4010 C CA . LYS A 1 495 ? -4.212 8.232 36.317 1.00 96.75 495 LYS A CA 1
ATOM 4011 C C . LYS A 1 495 ? -5.352 9.183 35.949 1.00 96.75 495 LYS A C 1
ATOM 4013 O O . LYS A 1 495 ? -5.778 9.970 36.785 1.00 96.75 495 LYS A O 1
ATOM 4018 N N . GLU A 1 496 ? -5.836 9.099 34.716 1.00 97.19 496 GLU A N 1
ATOM 4019 C CA . GLU A 1 496 ? -6.968 9.867 34.188 1.00 97.19 496 GLU A CA 1
ATOM 4020 C C . GLU A 1 496 ? -8.326 9.266 34.596 1.00 97.19 496 GLU A C 1
ATOM 4022 O O . GLU A 1 496 ? -9.360 9.882 34.359 1.00 97.19 496 GLU A O 1
ATOM 4027 N N . ASN A 1 497 ? -8.323 8.099 35.256 1.00 96.44 497 ASN A N 1
ATOM 4028 C CA . ASN A 1 497 ? -9.506 7.345 35.669 1.00 96.44 497 ASN A CA 1
ATOM 4029 C C . ASN A 1 497 ? -10.453 7.013 34.498 1.00 96.44 497 ASN A C 1
ATOM 4031 O O . ASN A 1 497 ? -11.673 7.127 34.619 1.00 96.44 497 ASN A O 1
ATOM 4035 N N . ILE A 1 498 ? -9.875 6.598 33.368 1.00 96.94 498 ILE A N 1
ATOM 4036 C CA . ILE A 1 498 ? -10.597 6.176 32.162 1.00 96.94 498 ILE A CA 1
ATOM 4037 C C . ILE A 1 498 ? -10.181 4.764 31.727 1.00 96.94 498 ILE A C 1
ATOM 4039 O O . ILE A 1 498 ? -9.057 4.325 31.988 1.00 96.94 498 ILE A O 1
ATOM 4043 N N . GLY A 1 499 ? -11.088 4.039 31.070 1.00 96.56 499 GLY A N 1
ATOM 4044 C CA . GLY A 1 499 ? -10.820 2.750 30.440 1.00 96.56 499 GLY A CA 1
ATOM 4045 C C . GLY A 1 499 ? -10.543 2.885 28.944 1.00 96.56 499 GLY A C 1
ATOM 4046 O O . GLY A 1 499 ? -10.531 3.977 28.373 1.00 96.56 499 GLY A O 1
ATOM 4047 N N . GLY A 1 500 ? -10.308 1.750 28.280 1.00 96.06 500 GLY A N 1
ATOM 4048 C CA . GLY A 1 500 ? -10.032 1.735 26.838 1.00 96.06 500 GLY A CA 1
ATOM 4049 C C . GLY A 1 500 ? -11.214 2.214 25.994 1.00 96.06 500 GLY A C 1
ATOM 4050 O O . GLY A 1 500 ? -11.000 2.762 24.919 1.00 96.06 500 GLY A O 1
ATOM 4051 N N . LYS A 1 501 ? -12.445 2.065 26.503 1.00 96.12 501 LYS A N 1
ATOM 4052 C CA . LYS A 1 501 ? -13.657 2.594 25.870 1.00 96.12 501 LYS A CA 1
ATOM 4053 C C . LYS A 1 501 ? -13.614 4.118 25.801 1.00 96.12 501 LYS A C 1
ATOM 4055 O O . LYS A 1 501 ? -13.657 4.685 24.716 1.00 96.12 501 LYS A O 1
ATOM 4060 N N . GLU A 1 502 ? -13.494 4.766 26.954 1.00 97.06 502 GLU A N 1
ATOM 4061 C CA . GLU A 1 502 ? -13.537 6.224 27.062 1.00 97.06 502 GLU A CA 1
ATOM 4062 C C . GLU A 1 502 ? -12.358 6.870 26.322 1.00 97.06 502 GLU A C 1
ATOM 4064 O O . GLU A 1 502 ? -12.506 7.936 25.730 1.00 97.06 502 GLU A O 1
ATOM 4069 N N . MET A 1 503 ? -11.196 6.206 26.302 1.00 96.31 503 MET A N 1
ATOM 4070 C CA . MET A 1 503 ? -10.042 6.652 25.519 1.00 96.31 503 MET A CA 1
ATOM 4071 C C . MET A 1 503 ? -10.332 6.642 24.010 1.00 96.31 503 MET A C 1
ATOM 4073 O O . MET A 1 503 ? -10.052 7.636 23.344 1.00 96.31 503 MET A O 1
ATOM 4077 N N . LEU A 1 504 ? -10.886 5.545 23.473 1.00 95.69 504 LEU A N 1
ATOM 4078 C CA . LEU A 1 504 ? -11.214 5.432 22.046 1.00 95.69 504 LEU A CA 1
ATOM 4079 C C . LEU A 1 504 ? -12.327 6.405 21.643 1.00 95.69 504 LEU A C 1
ATOM 4081 O O . LEU A 1 504 ? -12.191 7.105 20.643 1.00 95.69 504 LEU A O 1
ATOM 4085 N N . GLU A 1 505 ? -13.392 6.507 22.439 1.00 93.62 505 GLU A N 1
ATOM 4086 C CA . GLU A 1 505 ? -14.473 7.475 22.209 1.00 93.62 505 GLU A CA 1
ATOM 4087 C C . GLU A 1 505 ? -13.947 8.920 22.248 1.00 93.62 505 GLU A C 1
ATOM 4089 O O . GLU A 1 505 ? -14.327 9.743 21.415 1.00 93.62 505 GLU A O 1
ATOM 4094 N N . GLY A 1 506 ? -13.007 9.220 23.152 1.00 89.69 506 GLY A N 1
ATOM 4095 C CA . GLY A 1 506 ? -12.389 10.540 23.294 1.00 89.69 506 GLY A CA 1
ATOM 4096 C C . GLY A 1 506 ? -11.535 10.995 22.105 1.00 89.69 506 GLY A C 1
ATOM 4097 O O . GLY A 1 506 ? -11.209 12.178 22.019 1.00 89.69 506 GLY A O 1
ATOM 4098 N N . VAL A 1 507 ? -11.182 10.089 21.192 1.00 89.50 507 VAL A N 1
ATOM 4099 C CA . VAL A 1 507 ? -10.490 10.398 19.925 1.00 89.50 507 VAL A CA 1
ATOM 4100 C C . VAL A 1 507 ? -11.360 10.111 18.701 1.00 89.50 507 VAL A C 1
ATOM 4102 O O . VAL A 1 507 ? -10.843 10.037 17.590 1.00 89.50 507 VAL A O 1
ATOM 4105 N N . GLY A 1 508 ? -12.668 9.898 18.885 1.00 89.38 508 GLY A N 1
ATOM 4106 C CA . GLY A 1 508 ? -13.570 9.524 17.793 1.00 89.38 508 GLY A CA 1
ATOM 4107 C C . GLY A 1 508 ? -13.158 8.224 17.095 1.00 89.38 508 GLY A C 1
ATOM 4108 O O . GLY A 1 508 ? -13.341 8.093 15.891 1.00 89.38 508 GLY A O 1
ATOM 4109 N N . GLU A 1 509 ? -12.532 7.300 17.836 1.00 89.19 509 GLU A N 1
ATOM 4110 C CA . GLU A 1 509 ? -11.999 6.018 17.351 1.00 89.19 509 GLU A CA 1
ATOM 4111 C C . GLU A 1 509 ? -11.003 6.157 16.187 1.00 89.19 509 GLU A C 1
ATOM 4113 O O . GLU A 1 509 ? -10.817 5.237 15.385 1.00 89.19 509 GLU A O 1
ATOM 4118 N N . TYR A 1 510 ? -10.321 7.301 16.110 1.00 87.44 510 TYR A N 1
ATOM 4119 C CA . TYR A 1 510 ? -9.322 7.582 15.089 1.00 87.44 510 TYR A CA 1
ATOM 4120 C C . TYR A 1 510 ? -8.288 6.450 14.977 1.00 87.44 510 TYR A C 1
ATOM 4122 O O . TYR A 1 510 ? -7.610 6.126 15.954 1.00 87.44 510 TYR A O 1
ATOM 4130 N N . LYS A 1 511 ? -8.179 5.829 13.792 1.00 88.31 511 LYS A N 1
ATOM 4131 C CA . LYS A 1 511 ? -7.268 4.702 13.490 1.00 88.31 511 LYS A CA 1
ATOM 4132 C C . LYS A 1 511 ? -7.350 3.522 14.485 1.00 88.31 511 LYS A C 1
ATOM 4134 O O . LYS A 1 511 ? -6.353 2.838 14.729 1.00 88.31 511 LYS A O 1
ATOM 4139 N N . PHE A 1 512 ? -8.525 3.241 15.064 1.00 92.25 512 PHE A N 1
ATOM 4140 C CA . PHE A 1 512 ? -8.665 2.174 16.071 1.00 92.25 512 PHE A CA 1
ATOM 4141 C C . PHE A 1 512 ? -8.280 0.785 15.549 1.00 92.25 512 PHE A C 1
ATOM 4143 O O . PHE A 1 512 ? -7.663 0.009 16.274 1.00 92.25 512 PHE A O 1
ATOM 4150 N N . ARG A 1 513 ? -8.582 0.458 14.290 1.00 91.12 513 ARG A N 1
ATOM 4151 C CA . ARG A 1 513 ? -8.199 -0.823 13.674 1.00 91.12 513 ARG A CA 1
ATOM 4152 C C . ARG A 1 513 ? -6.680 -0.959 13.557 1.00 91.12 513 ARG A C 1
ATOM 4154 O O . ARG A 1 513 ? -6.148 -2.006 13.924 1.00 91.12 513 ARG A O 1
ATOM 4161 N N . THR A 1 514 ? -5.971 0.104 13.173 1.00 89.06 514 THR A N 1
ATOM 4162 C CA . THR A 1 514 ? -4.502 0.160 13.244 1.00 89.06 514 THR A CA 1
ATOM 4163 C C . THR A 1 514 ? -4.002 -0.088 14.662 1.00 89.06 514 THR A C 1
ATOM 4165 O O . THR A 1 514 ? -3.113 -0.915 14.863 1.00 89.06 514 THR A O 1
ATOM 4168 N N . PHE A 1 515 ? -4.607 0.537 15.672 1.00 93.81 515 PHE A N 1
ATOM 4169 C CA . PHE A 1 515 ? -4.225 0.290 17.062 1.00 93.81 515 PHE A CA 1
ATOM 4170 C C . PHE A 1 515 ? -4.446 -1.170 17.497 1.00 93.81 515 PHE A C 1
ATOM 4172 O O . PHE A 1 515 ? -3.589 -1.753 18.168 1.00 93.81 515 PHE A O 1
ATOM 4179 N N . ILE A 1 516 ? -5.560 -1.790 17.091 1.00 94.38 516 ILE A N 1
ATOM 4180 C CA . ILE A 1 516 ? -5.850 -3.210 17.347 1.00 94.38 516 ILE A CA 1
ATOM 4181 C C . ILE A 1 516 ? -4.839 -4.109 16.623 1.00 94.38 516 ILE A C 1
ATOM 4183 O O . ILE A 1 516 ? -4.288 -5.012 17.257 1.00 94.38 516 ILE A O 1
ATOM 4187 N N . LYS A 1 517 ? -4.513 -3.816 15.354 1.00 90.44 517 LYS A N 1
ATOM 4188 C CA . LYS A 1 517 ? -3.455 -4.487 14.574 1.00 90.44 517 LYS A CA 1
ATOM 4189 C C . LYS A 1 517 ? -2.118 -4.442 15.300 1.00 90.44 517 LYS A C 1
ATOM 4191 O O . LYS A 1 517 ? -1.474 -5.478 15.480 1.00 90.44 517 LYS A O 1
ATOM 4196 N N . MET A 1 518 ? -1.689 -3.260 15.736 1.00 89.62 518 MET A N 1
ATOM 4197 C CA . MET A 1 518 ? -0.419 -3.086 16.444 1.00 89.62 518 MET A CA 1
ATOM 4198 C C . MET A 1 518 ? -0.433 -3.820 17.786 1.00 89.62 518 MET A C 1
ATOM 4200 O O . MET A 1 518 ? 0.483 -4.583 18.089 1.00 89.62 518 MET A O 1
ATOM 4204 N N . SER A 1 519 ? -1.509 -3.679 18.559 1.00 93.06 519 SER A N 1
ATOM 4205 C CA . SER A 1 519 ? -1.666 -4.371 19.840 1.00 93.06 519 SER A CA 1
ATOM 4206 C C . SER A 1 519 ? -1.652 -5.892 19.678 1.00 93.06 519 SER A C 1
ATOM 4208 O O . SER A 1 519 ? -1.067 -6.580 20.510 1.00 93.06 519 SER A O 1
ATOM 4210 N N . ALA A 1 520 ? -2.233 -6.445 18.611 1.00 89.56 520 ALA A N 1
ATOM 4211 C CA . ALA A 1 520 ? -2.129 -7.870 18.303 1.00 89.56 520 ALA A CA 1
ATOM 4212 C C . ALA A 1 520 ? -0.699 -8.261 17.899 1.00 89.56 520 ALA A C 1
ATOM 4214 O O . ALA A 1 520 ? -0.155 -9.225 18.433 1.00 89.56 520 ALA A O 1
ATOM 4215 N N . SER A 1 521 ? -0.066 -7.469 17.027 1.00 82.44 521 SER A N 1
ATOM 4216 C CA . SER A 1 521 ? 1.296 -7.705 16.520 1.00 82.44 521 SER A CA 1
ATOM 4217 C C . SER A 1 521 ? 2.353 -7.740 17.623 1.00 82.44 521 SER A C 1
ATOM 4219 O O . SER A 1 521 ? 3.323 -8.489 17.530 1.00 82.44 521 SER A O 1
ATOM 4221 N N . PHE A 1 522 ? 2.158 -6.955 18.682 1.00 85.62 522 PHE A N 1
ATOM 4222 C CA . PHE A 1 522 ? 3.052 -6.897 19.839 1.00 85.62 522 PHE A CA 1
ATOM 4223 C C . PHE A 1 522 ? 2.537 -7.684 21.055 1.00 85.62 522 PHE A C 1
ATOM 4225 O O . PHE A 1 522 ? 3.095 -7.555 22.143 1.00 85.62 522 PHE A O 1
ATOM 4232 N N . ASN A 1 523 ? 1.498 -8.510 20.883 1.00 89.25 523 ASN A N 1
ATOM 4233 C CA . ASN A 1 523 ? 0.907 -9.354 21.928 1.00 89.25 523 ASN A CA 1
ATOM 4234 C C . ASN A 1 523 ? 0.407 -8.583 23.173 1.00 89.25 523 ASN A C 1
ATOM 4236 O O . ASN A 1 523 ? 0.540 -9.033 24.310 1.00 89.25 523 ASN A O 1
ATOM 4240 N N . ARG A 1 524 ? -0.168 -7.394 22.962 1.00 94.00 524 ARG A N 1
ATOM 4241 C CA . ARG A 1 524 ? -0.755 -6.510 23.990 1.00 94.00 524 ARG A CA 1
ATOM 4242 C C . ARG A 1 524 ? -2.270 -6.324 23.856 1.00 94.00 524 ARG A C 1
ATOM 4244 O O . ARG A 1 524 ? -2.879 -5.648 24.681 1.00 94.00 524 ARG A O 1
ATOM 4251 N N . LEU A 1 525 ? -2.906 -6.933 22.849 1.00 95.38 525 LEU A N 1
ATOM 4252 C CA . LEU A 1 525 ? -4.341 -6.760 22.589 1.00 95.38 525 LEU A CA 1
ATOM 4253 C C . LEU A 1 525 ? -5.217 -7.188 23.774 1.00 95.38 525 LEU A C 1
ATOM 4255 O O . LEU A 1 525 ? -6.108 -6.442 24.168 1.00 95.38 525 LEU A O 1
ATOM 4259 N N . ASN A 1 526 ? -4.958 -8.354 24.369 1.00 94.69 526 ASN A N 1
ATOM 4260 C CA . ASN A 1 526 ? -5.744 -8.834 25.509 1.00 94.69 526 ASN A CA 1
ATOM 4261 C C . ASN A 1 526 ? -5.613 -7.893 26.725 1.00 94.69 526 ASN A C 1
ATOM 4263 O O . ASN A 1 526 ? -6.604 -7.555 27.368 1.00 94.69 526 ASN A O 1
ATOM 4267 N N . GLU A 1 527 ? -4.409 -7.372 26.979 1.00 95.75 527 GLU A N 1
ATOM 4268 C CA . GLU A 1 527 ? -4.179 -6.387 28.041 1.00 95.75 527 GLU A CA 1
ATOM 4269 C C . GLU A 1 527 ? -4.972 -5.094 27.814 1.00 95.75 527 GLU A C 1
ATOM 4271 O O . GLU A 1 527 ? -5.572 -4.575 28.752 1.00 95.75 527 GLU A O 1
ATOM 4276 N N . PHE A 1 528 ? -5.035 -4.602 26.573 1.00 97.06 528 PHE A N 1
ATOM 4277 C CA . PHE A 1 528 ? -5.863 -3.444 26.243 1.00 97.06 528 PHE A CA 1
ATOM 4278 C C . PHE A 1 528 ? -7.357 -3.738 26.429 1.00 97.06 528 PHE A C 1
ATOM 4280 O O . PHE A 1 528 ? -8.060 -2.965 27.081 1.00 97.06 528 PHE A O 1
ATOM 4287 N N . LEU A 1 529 ? -7.849 -4.871 25.918 1.00 96.69 529 LEU A N 1
ATOM 4288 C CA . LEU A 1 529 ? -9.249 -5.281 26.075 1.00 96.69 529 LEU A CA 1
ATOM 4289 C C . LEU A 1 529 ? -9.636 -5.437 27.553 1.00 96.69 529 LEU A C 1
ATOM 4291 O O . LEU A 1 529 ? -10.761 -5.117 27.932 1.00 96.69 529 LEU A O 1
ATOM 4295 N N . ALA A 1 530 ? -8.715 -5.858 28.419 1.00 96.25 530 ALA A N 1
ATOM 4296 C CA . ALA A 1 530 ? -8.957 -5.960 29.857 1.00 96.25 530 ALA A CA 1
ATOM 4297 C C . ALA A 1 530 ? -9.229 -4.603 30.542 1.00 96.25 530 ALA A C 1
ATOM 4299 O O . ALA A 1 530 ? -9.751 -4.582 31.655 1.00 96.25 530 ALA A O 1
ATOM 4300 N N . THR A 1 531 ? -8.934 -3.474 29.887 1.00 96.56 531 THR A N 1
ATOM 4301 C CA . THR A 1 531 ? -9.225 -2.120 30.402 1.00 96.56 531 THR A CA 1
ATOM 4302 C C . THR A 1 531 ? -10.672 -1.660 30.174 1.00 96.56 531 THR A C 1
ATOM 4304 O O . THR A 1 531 ? -11.020 -0.538 30.534 1.00 96.56 531 THR A O 1
ATOM 4307 N N . MET A 1 532 ? -11.519 -2.490 29.560 1.00 95.56 532 MET A N 1
ATOM 4308 C CA . MET A 1 532 ? -12.897 -2.157 29.180 1.00 95.56 532 MET A CA 1
ATOM 4309 C C . MET A 1 532 ? -13.865 -3.307 29.506 1.00 95.56 532 MET A C 1
ATOM 4311 O O . MET A 1 532 ? -13.477 -4.471 29.620 1.00 95.56 532 MET A O 1
ATOM 4315 N N . GLY A 1 533 ? -15.154 -2.987 29.657 1.00 94.75 533 GLY A N 1
ATOM 4316 C CA . GLY A 1 533 ? -16.193 -3.974 29.962 1.00 94.75 533 GLY A CA 1
ATOM 4317 C C . GLY A 1 533 ? -16.415 -4.992 28.834 1.00 94.75 533 GLY A C 1
ATOM 4318 O O . GLY A 1 533 ? -16.292 -4.667 27.655 1.00 94.75 533 GLY A O 1
ATOM 4319 N N . LYS A 1 534 ? -16.814 -6.225 29.186 1.00 93.44 534 LYS A N 1
ATOM 4320 C CA . LYS A 1 534 ? -16.981 -7.345 28.233 1.00 93.44 534 LYS A CA 1
ATOM 4321 C C . LYS A 1 534 ? -17.917 -7.044 27.053 1.00 93.44 534 LYS A C 1
ATOM 4323 O O . LYS A 1 534 ? -17.668 -7.534 25.956 1.00 93.44 534 LYS A O 1
ATOM 4328 N N . ASN A 1 535 ? -18.967 -6.248 27.266 1.00 93.94 535 ASN A N 1
ATOM 4329 C CA . ASN A 1 535 ? -19.891 -5.861 26.194 1.00 93.94 535 ASN A CA 1
ATOM 4330 C C . ASN A 1 535 ? -19.185 -4.997 25.144 1.00 93.94 535 ASN A C 1
ATOM 4332 O O . ASN A 1 535 ? -19.233 -5.321 23.963 1.00 93.94 535 ASN A O 1
ATOM 4336 N N . TYR A 1 536 ? -18.441 -3.980 25.586 1.00 94.75 536 TYR A N 1
ATOM 4337 C CA . TYR A 1 536 ? -17.702 -3.107 24.679 1.00 94.75 536 TYR A CA 1
ATOM 4338 C C . TYR A 1 536 ? -16.542 -3.842 23.991 1.00 94.75 536 TYR A C 1
ATOM 4340 O O . TYR A 1 536 ? -16.314 -3.630 22.809 1.00 94.75 536 TYR A O 1
ATOM 4348 N N . GLN A 1 537 ? -15.872 -4.794 24.660 1.00 94.62 537 GLN A N 1
ATOM 4349 C CA . GLN A 1 537 ? -14.898 -5.670 23.985 1.00 94.62 537 GLN A CA 1
ATOM 4350 C C . GLN A 1 537 ? -15.528 -6.404 22.792 1.00 94.62 537 GLN A C 1
ATOM 4352 O O . GLN A 1 537 ? -14.914 -6.516 21.733 1.00 94.62 537 GLN A O 1
ATOM 4357 N N . LYS A 1 538 ? -16.750 -6.929 22.964 1.00 91.94 538 LYS A N 1
ATOM 4358 C CA . LYS A 1 538 ? -17.476 -7.629 21.897 1.00 91.94 538 LYS A CA 1
ATOM 4359 C C . LYS A 1 538 ? -17.842 -6.672 20.760 1.00 91.94 538 LYS A C 1
ATOM 4361 O O . LYS A 1 538 ? -17.662 -7.034 19.603 1.00 91.94 538 LYS A O 1
ATOM 4366 N N . GLU A 1 539 ? -18.323 -5.474 21.083 1.00 93.81 539 GLU A N 1
ATOM 4367 C CA . GLU A 1 539 ? -18.650 -4.433 20.099 1.00 93.81 539 GLU A CA 1
ATOM 4368 C C . GLU A 1 539 ? -17.415 -3.973 19.319 1.00 93.81 539 GLU A C 1
ATOM 4370 O O . GLU A 1 539 ? -17.457 -3.924 18.094 1.00 93.81 539 GLU A O 1
ATOM 4375 N N . LEU A 1 540 ? -16.295 -3.731 20.003 1.00 94.69 540 LEU A N 1
ATOM 4376 C CA . LEU A 1 540 ? -15.035 -3.312 19.393 1.00 94.69 540 LEU A CA 1
ATOM 4377 C C . LEU A 1 540 ? -14.477 -4.378 18.444 1.00 94.69 540 LEU A C 1
ATOM 4379 O O . LEU A 1 540 ? -14.106 -4.059 17.318 1.00 94.69 540 LEU A O 1
ATOM 4383 N N . LEU A 1 541 ? -14.453 -5.649 18.865 1.00 94.56 541 LEU A N 1
ATOM 4384 C CA . LEU A 1 541 ? -14.021 -6.757 18.002 1.00 94.56 541 LEU A CA 1
ATOM 4385 C C . LEU A 1 541 ? -14.969 -6.963 16.819 1.00 94.56 541 LEU A C 1
ATOM 4387 O O . LEU A 1 541 ? -14.510 -7.322 15.738 1.00 94.56 541 LEU A O 1
ATOM 4391 N N . LYS A 1 542 ? -16.272 -6.711 16.997 1.00 93.31 542 LYS A N 1
ATOM 4392 C CA . LYS A 1 542 ? -17.223 -6.719 15.885 1.00 93.31 542 LYS A CA 1
ATOM 4393 C C . LYS A 1 542 ? -16.902 -5.607 14.893 1.00 93.31 542 LYS A C 1
ATOM 4395 O O . LYS A 1 542 ? -16.692 -5.884 13.717 1.00 93.31 542 LYS A O 1
ATOM 4400 N N . LYS A 1 543 ? -16.791 -4.370 15.373 1.00 91.94 543 LYS A N 1
ATOM 4401 C CA . LYS A 1 543 ? -16.467 -3.194 14.560 1.00 91.94 543 LYS A CA 1
ATOM 4402 C C . LYS A 1 543 ? -15.124 -3.325 13.840 1.00 91.94 543 LYS A C 1
ATOM 4404 O O . LYS A 1 543 ? -14.974 -2.854 12.719 1.00 91.94 543 LYS A O 1
ATOM 4409 N N . PHE A 1 544 ? -14.159 -3.997 14.466 1.00 92.19 544 PHE A N 1
ATOM 4410 C CA . PHE A 1 544 ? -12.856 -4.274 13.871 1.00 92.19 544 PHE A CA 1
ATOM 4411 C C . PHE A 1 544 ? -12.976 -5.022 12.535 1.00 92.19 544 PHE A C 1
ATOM 4413 O O . PHE A 1 544 ? -12.292 -4.647 11.589 1.00 92.19 544 PHE A O 1
ATOM 4420 N N . VAL A 1 545 ? -13.872 -6.013 12.436 1.00 90.12 545 VAL A N 1
ATOM 4421 C CA . VAL A 1 545 ? -14.028 -6.857 11.234 1.00 90.12 545 VAL A CA 1
ATOM 4422 C C . VAL A 1 545 ? -15.252 -6.536 10.372 1.00 90.12 545 VAL A C 1
ATOM 4424 O O . VAL A 1 545 ? -15.367 -7.109 9.298 1.00 90.12 545 VAL A O 1
ATOM 4427 N N . SER A 1 546 ? -16.151 -5.657 10.823 1.00 85.62 546 SER A N 1
ATOM 4428 C CA . SER A 1 546 ? -17.387 -5.295 10.103 1.00 85.62 546 SER A CA 1
ATOM 4429 C C . SER A 1 546 ? -17.256 -3.948 9.382 1.00 85.62 546 SER A C 1
ATOM 4431 O O . SER A 1 546 ? -16.337 -3.172 9.669 1.00 85.62 546 SER A O 1
ATOM 4433 N N . ASP A 1 547 ? -18.209 -3.657 8.488 1.00 78.50 547 ASP A N 1
ATOM 4434 C CA . ASP A 1 547 ? -18.334 -2.402 7.723 1.00 78.50 547 ASP A CA 1
ATOM 4435 C C . ASP A 1 547 ? -17.123 -2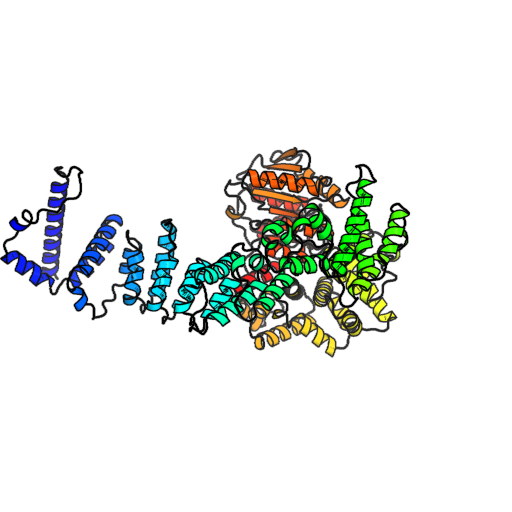.075 6.826 1.00 78.50 547 ASP A C 1
ATOM 4437 O O . ASP A 1 547 ? -16.964 -0.959 6.333 1.00 78.50 547 ASP A O 1
ATOM 4441 N N . LEU A 1 548 ? -16.247 -3.048 6.598 1.00 76.44 548 LEU A N 1
ATOM 4442 C CA . LEU A 1 548 ? -15.021 -2.892 5.819 1.00 76.44 548 LEU A CA 1
ATOM 4443 C C . LEU A 1 548 ? -15.306 -2.698 4.321 1.00 76.44 548 LEU A C 1
ATOM 4445 O O . LEU A 1 548 ? -14.512 -2.098 3.601 1.00 76.44 548 LEU A O 1
ATOM 4449 N N . GLU A 1 549 ? -16.465 -3.142 3.843 1.00 68.19 549 GLU A N 1
ATOM 4450 C CA . GLU A 1 549 ? -16.967 -2.869 2.497 1.00 68.19 549 GLU A CA 1
ATOM 4451 C C . GLU A 1 549 ? -17.369 -1.402 2.282 1.00 68.19 549 GLU A C 1
ATOM 4453 O O . GLU A 1 549 ? -17.445 -0.955 1.133 1.00 68.19 549 GLU A O 1
ATOM 4458 N N . LYS A 1 550 ? -17.610 -0.649 3.365 1.00 67.31 550 LYS A N 1
ATOM 4459 C CA . LYS A 1 550 ? -17.840 0.806 3.330 1.00 67.31 550 LYS A CA 1
ATOM 4460 C C . LYS A 1 550 ? -16.520 1.575 3.265 1.00 67.31 550 LYS A C 1
ATOM 4462 O O . LYS A 1 550 ? -16.481 2.675 2.726 1.00 67.31 550 LYS A O 1
ATOM 4467 N N . GLU A 1 551 ? -15.422 0.952 3.687 1.00 59.78 551 GLU A N 1
ATOM 4468 C CA . GLU A 1 551 ? -14.051 1.473 3.616 1.00 59.78 551 GLU A CA 1
ATOM 4469 C C . GLU A 1 551 ? -13.436 1.277 2.211 1.00 59.78 551 GLU A C 1
ATOM 4471 O O . GLU A 1 551 ? -12.262 0.931 2.069 1.00 59.78 551 GLU A O 1
ATOM 4476 N N . ARG A 1 552 ? -14.221 1.478 1.137 1.00 47.31 552 ARG A N 1
ATOM 4477 C CA . ARG A 1 552 ? -13.858 1.121 -0.258 1.00 47.31 552 ARG A CA 1
ATOM 4478 C C . ARG A 1 552 ? -12.528 1.700 -0.739 1.00 47.31 552 ARG A C 1
ATOM 4480 O O . ARG A 1 552 ? -11.907 1.131 -1.633 1.00 47.31 552 ARG A O 1
ATOM 4487 N N . HIS A 1 553 ? -12.102 2.813 -0.153 1.00 51.19 553 HIS A N 1
ATOM 4488 C CA . HIS A 1 553 ? -10.883 3.530 -0.519 1.00 51.19 553 HIS A CA 1
ATOM 4489 C C . HIS A 1 553 ? -9.716 3.279 0.442 1.00 51.19 553 HIS A C 1
ATOM 4491 O O . HIS A 1 553 ? -8.610 3.738 0.172 1.00 51.19 553 HIS A O 1
ATOM 4497 N N . ASN A 1 554 ? -9.935 2.537 1.532 1.00 62.91 554 ASN A N 1
ATOM 4498 C CA . ASN A 1 554 ? -8.928 2.285 2.552 1.00 62.91 554 ASN A CA 1
ATOM 4499 C C . ASN A 1 554 ? -8.620 0.786 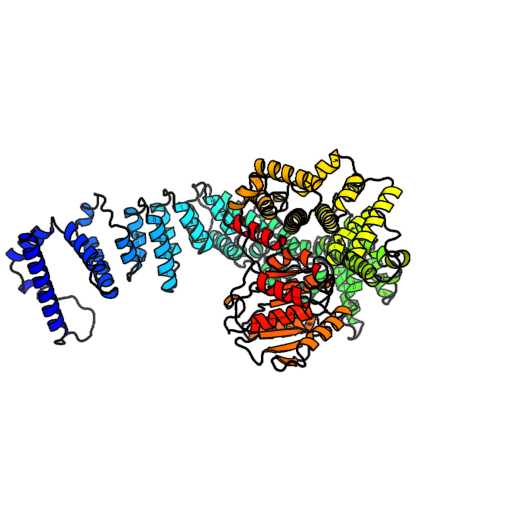2.682 1.00 62.91 554 ASN A C 1
ATOM 4501 O O . ASN A 1 554 ? -8.847 0.150 3.710 1.00 62.91 554 ASN A O 1
ATOM 4505 N N . LEU A 1 555 ? -8.054 0.215 1.612 1.00 70.12 555 LEU A N 1
ATOM 4506 C CA . LEU A 1 555 ? -7.570 -1.172 1.595 1.00 70.12 555 LEU A CA 1
ATOM 4507 C C . LEU A 1 555 ? -6.524 -1.452 2.686 1.00 70.12 555 LEU A C 1
ATOM 4509 O O . LEU A 1 555 ? -6.320 -2.615 3.035 1.00 70.12 555 LEU A O 1
ATOM 4513 N N . SER A 1 556 ? -5.889 -0.413 3.240 1.00 68.31 556 SER A N 1
ATOM 4514 C CA . SER A 1 556 ? -4.965 -0.551 4.366 1.00 68.31 556 SER A CA 1
ATOM 4515 C C . SER A 1 556 ? -5.668 -1.058 5.637 1.00 68.31 556 SER A C 1
ATOM 4517 O O . SER A 1 556 ? -5.117 -1.904 6.338 1.00 68.31 556 SER A O 1
ATOM 4519 N N . GLU A 1 557 ? -6.922 -0.657 5.880 1.00 77.31 557 GLU A N 1
ATOM 4520 C CA . GLU A 1 557 ? -7.731 -1.104 7.027 1.00 77.31 557 GLU A CA 1
ATOM 4521 C C . GLU A 1 557 ? -8.157 -2.565 6.879 1.00 77.31 557 GLU A C 1
ATOM 4523 O O . GLU A 1 557 ? -8.100 -3.364 7.814 1.00 77.31 557 GLU A O 1
ATOM 4528 N N . VAL A 1 558 ? -8.514 -2.947 5.657 1.00 80.12 558 VAL A N 1
ATOM 4529 C CA . VAL A 1 558 ? -8.831 -4.330 5.306 1.00 80.12 558 VAL A CA 1
ATOM 4530 C C . VAL A 1 558 ? -7.599 -5.231 5.449 1.00 80.12 558 VAL A C 1
ATOM 4532 O O . VAL A 1 558 ? -7.677 -6.316 6.033 1.00 80.12 558 VAL A O 1
ATOM 4535 N N . ALA A 1 559 ? -6.443 -4.773 4.963 1.00 78.75 559 ALA A N 1
ATOM 4536 C CA . ALA A 1 559 ? -5.178 -5.478 5.130 1.00 78.75 559 ALA A CA 1
ATOM 4537 C C . ALA A 1 559 ? -4.793 -5.598 6.611 1.00 78.75 559 ALA A C 1
ATOM 4539 O O . ALA A 1 559 ? -4.385 -6.674 7.042 1.00 78.75 559 ALA A O 1
ATOM 4540 N N . ALA A 1 560 ? -5.013 -4.551 7.416 1.00 80.31 560 ALA A N 1
ATOM 4541 C CA . ALA A 1 560 ? -4.781 -4.576 8.859 1.00 80.31 560 ALA A CA 1
ATOM 4542 C C . ALA A 1 560 ? -5.583 -5.684 9.561 1.00 80.31 560 ALA A C 1
ATOM 4544 O O . ALA A 1 560 ? -5.055 -6.362 10.451 1.00 80.31 560 ALA A O 1
ATOM 4545 N N . VAL A 1 561 ? -6.831 -5.914 9.145 1.00 89.06 561 VAL A N 1
ATOM 4546 C CA . VAL A 1 561 ? -7.665 -7.013 9.651 1.00 89.06 561 VAL A CA 1
ATOM 4547 C C . VAL A 1 561 ? -7.112 -8.369 9.219 1.00 89.06 561 VAL A C 1
ATOM 4549 O O . VAL A 1 561 ? -6.901 -9.231 10.075 1.00 89.06 561 VAL A O 1
ATOM 4552 N N . ALA A 1 562 ? -6.804 -8.547 7.931 1.00 87.00 562 ALA A N 1
ATOM 4553 C CA . ALA A 1 562 ? -6.214 -9.784 7.410 1.00 87.00 562 ALA A CA 1
ATOM 4554 C C . ALA A 1 562 ? -4.908 -10.148 8.138 1.00 87.00 562 ALA A C 1
ATOM 4556 O O . ALA A 1 562 ? -4.726 -11.281 8.585 1.00 87.00 562 ALA A O 1
ATOM 4557 N N . ASP A 1 563 ? -4.023 -9.176 8.341 1.00 81.12 563 ASP A N 1
ATOM 4558 C CA . ASP A 1 563 ? -2.792 -9.357 9.105 1.00 81.12 563 ASP A CA 1
ATOM 4559 C C . ASP A 1 563 ? -3.035 -9.783 10.535 1.00 81.12 563 ASP A C 1
ATOM 4561 O O . ASP A 1 563 ? -2.395 -10.716 11.022 1.00 81.12 563 ASP A O 1
ATOM 4565 N N . THR A 1 564 ? -3.953 -9.090 11.203 1.00 88.38 564 THR A N 1
ATOM 4566 C CA . THR A 1 564 ? -4.286 -9.367 12.596 1.00 88.38 564 THR A CA 1
ATOM 4567 C C . THR A 1 564 ? -4.765 -10.805 12.739 1.00 88.38 564 THR A C 1
ATOM 4569 O O . THR A 1 564 ? -4.257 -11.531 13.588 1.00 88.38 564 THR A O 1
ATOM 4572 N N . LEU A 1 565 ? -5.661 -11.261 11.860 1.00 89.69 565 LEU A N 1
ATOM 4573 C CA . LEU A 1 565 ? -6.129 -12.651 11.827 1.00 89.69 565 LEU A CA 1
ATOM 4574 C C . LEU A 1 565 ? -4.990 -13.645 11.556 1.00 89.69 565 LEU A C 1
ATOM 4576 O O . LEU A 1 565 ? -4.930 -14.710 12.173 1.00 89.69 565 LEU A O 1
ATOM 4580 N N . GLY A 1 566 ? -4.061 -13.284 10.669 1.00 84.31 566 GLY A N 1
ATOM 4581 C CA . GLY A 1 566 ? -2.905 -14.103 10.315 1.00 84.31 566 GLY A CA 1
ATOM 4582 C C . GLY A 1 566 ? -1.909 -14.311 11.459 1.00 84.31 566 GLY A C 1
ATOM 4583 O O . GLY A 1 566 ? -1.307 -15.382 11.541 1.00 84.31 566 GLY A O 1
ATOM 4584 N N . ILE A 1 567 ? -1.753 -13.338 12.363 1.00 82.31 567 ILE A N 1
ATOM 4585 C CA . ILE A 1 567 ? -0.727 -13.363 13.427 1.00 82.31 567 ILE A CA 1
ATOM 4586 C C . ILE A 1 567 ? -1.275 -13.604 14.836 1.00 82.31 567 ILE A C 1
ATOM 4588 O O . ILE A 1 567 ? -0.504 -13.944 15.727 1.00 82.31 567 ILE A O 1
ATOM 4592 N N . LEU A 1 568 ? -2.577 -13.422 15.069 1.00 87.88 568 LEU A N 1
ATOM 4593 C CA . LEU A 1 568 ? -3.158 -13.505 16.408 1.00 87.88 568 LEU A CA 1
ATOM 4594 C C . LEU A 1 568 ? -2.983 -14.909 17.013 1.00 87.88 568 LEU A C 1
ATOM 4596 O O . LEU A 1 568 ? -3.433 -15.905 16.442 1.00 87.88 568 LEU A O 1
ATOM 4600 N N . GLU A 1 569 ? -2.351 -14.986 18.185 1.00 83.44 569 GLU A N 1
ATOM 4601 C CA . GLU A 1 569 ? -2.135 -16.246 18.918 1.00 83.44 569 GLU A CA 1
ATOM 4602 C C . GLU A 1 569 ? -3.179 -16.488 20.023 1.00 83.44 569 GLU A C 1
ATOM 4604 O O . GLU A 1 569 ? -3.423 -17.638 20.403 1.00 83.44 569 GLU A O 1
ATOM 4609 N N . ASP A 1 570 ? -3.823 -15.426 20.525 1.00 88.25 570 ASP A N 1
ATOM 4610 C CA . ASP A 1 570 ? -4.854 -15.525 21.563 1.00 88.25 570 ASP A CA 1
ATOM 4611 C C . ASP A 1 570 ? -6.094 -16.247 21.018 1.00 88.25 570 ASP A C 1
ATOM 4613 O O . ASP A 1 570 ? -6.874 -15.711 20.226 1.00 88.25 570 ASP A O 1
ATOM 4617 N N . LYS A 1 571 ? -6.272 -17.495 21.460 1.00 88.56 571 LYS A N 1
ATOM 4618 C CA . LYS A 1 571 ? -7.339 -18.380 20.983 1.00 88.56 571 LYS A CA 1
ATOM 4619 C C . LYS A 1 571 ? -8.732 -17.870 21.328 1.00 88.56 571 LYS A C 1
ATOM 4621 O O . LYS A 1 571 ? -9.668 -18.159 20.586 1.00 88.56 571 LYS A O 1
ATOM 4626 N N . GLU A 1 572 ? -8.899 -17.163 22.443 1.00 89.50 572 GLU A N 1
ATOM 4627 C CA . GLU A 1 572 ? -10.213 -16.664 22.844 1.00 89.50 572 GLU A CA 1
ATOM 4628 C C . GLU A 1 572 ? -10.640 -15.519 21.928 1.00 89.50 572 GLU A C 1
ATOM 4630 O O . GLU A 1 572 ? -11.746 -15.547 21.382 1.00 89.50 572 GLU A O 1
ATOM 4635 N N . ILE A 1 573 ? -9.745 -14.556 21.698 1.00 91.81 573 ILE A N 1
ATOM 4636 C CA . ILE A 1 573 ? -9.998 -13.442 20.776 1.00 91.81 573 ILE A CA 1
ATOM 4637 C C . ILE A 1 573 ? -10.195 -13.979 19.355 1.00 91.81 573 ILE A C 1
ATOM 4639 O O . ILE A 1 573 ? -11.164 -13.610 18.691 1.00 91.81 573 ILE A O 1
ATOM 4643 N N . LEU A 1 574 ? -9.343 -14.905 18.908 1.00 91.06 574 LEU A N 1
ATOM 4644 C CA . LEU A 1 574 ? -9.436 -15.488 17.571 1.00 91.06 574 LEU A CA 1
ATOM 4645 C C . LEU A 1 574 ? -10.751 -16.247 17.355 1.00 91.06 574 LEU A C 1
ATOM 4647 O O . LEU A 1 574 ? -11.383 -16.087 16.317 1.00 91.06 574 LEU A O 1
ATOM 4651 N N . ASN A 1 575 ? -11.214 -17.032 18.332 1.00 90.31 575 ASN A N 1
ATOM 4652 C CA . ASN A 1 575 ? -12.503 -17.722 18.229 1.00 90.31 575 ASN A CA 1
ATOM 4653 C C . ASN A 1 575 ? -13.685 -16.745 18.167 1.00 90.31 575 ASN A C 1
ATOM 4655 O O . ASN A 1 575 ? -14.632 -16.987 17.419 1.00 90.31 575 ASN A O 1
ATOM 4659 N N . ARG A 1 576 ? -13.627 -15.627 18.903 1.00 90.94 576 ARG A N 1
ATOM 4660 C CA . ARG A 1 576 ? -14.644 -14.567 18.805 1.00 90.94 576 ARG A CA 1
ATOM 4661 C C . ARG A 1 576 ? -14.650 -13.937 17.413 1.00 90.94 576 ARG A C 1
ATOM 4663 O O . ARG A 1 576 ? -15.717 -13.820 16.823 1.00 90.94 576 ARG A O 1
ATOM 4670 N N . LEU A 1 577 ? -13.479 -13.586 16.877 1.00 93.38 577 LEU A N 1
ATOM 4671 C CA . LEU A 1 577 ? -13.350 -13.019 15.530 1.00 93.38 577 LEU A CA 1
ATOM 4672 C C . LEU A 1 577 ? -13.845 -13.990 14.453 1.00 93.38 577 LEU A C 1
ATOM 4674 O O . LEU A 1 577 ? -14.597 -13.574 13.581 1.00 93.38 577 LEU A O 1
ATOM 4678 N N . LYS A 1 578 ? -13.513 -15.285 14.551 1.00 91.88 578 LYS A N 1
ATOM 4679 C CA . LYS A 1 578 ? -14.026 -16.325 13.641 1.00 91.88 578 LYS A CA 1
ATOM 4680 C C . LYS A 1 578 ? -15.553 -16.369 13.619 1.00 91.88 578 LYS A C 1
ATOM 4682 O O . LYS A 1 578 ? -16.135 -16.363 12.542 1.00 91.88 578 LYS A O 1
ATOM 4687 N N . SER A 1 579 ? -16.194 -16.359 14.790 1.00 91.25 579 SER A N 1
ATOM 4688 C CA . SER A 1 579 ? -17.660 -16.328 14.878 1.00 91.25 579 SER A CA 1
ATOM 4689 C C . SER A 1 579 ? -18.246 -15.076 14.228 1.00 91.25 579 SER A C 1
ATOM 4691 O O . SER A 1 579 ? -19.238 -15.177 13.522 1.00 91.25 579 SER A O 1
ATOM 4693 N N . ILE A 1 580 ? -17.629 -13.908 14.436 1.00 92.06 580 ILE A N 1
ATOM 4694 C CA . ILE A 1 580 ? -18.105 -12.660 13.828 1.00 92.06 580 ILE A CA 1
ATOM 4695 C C . ILE A 1 580 ? -17.944 -12.704 12.303 1.00 92.06 580 ILE A C 1
ATOM 4697 O O . ILE A 1 580 ? -18.854 -12.303 11.595 1.00 92.06 580 ILE A O 1
ATOM 4701 N N . ILE A 1 581 ? -16.822 -13.215 11.789 1.00 92.06 581 ILE A N 1
ATOM 4702 C CA . ILE A 1 581 ? -16.584 -13.334 10.341 1.00 92.06 581 ILE A CA 1
ATOM 4703 C C . ILE A 1 581 ? -17.648 -14.213 9.677 1.00 92.06 581 ILE A C 1
ATOM 4705 O O . ILE A 1 581 ? -18.133 -13.859 8.608 1.00 92.06 581 ILE A O 1
ATOM 4709 N N . ILE A 1 582 ? -18.033 -15.326 10.311 1.00 91.56 582 ILE A N 1
ATOM 4710 C CA . ILE A 1 582 ? -19.122 -16.186 9.825 1.00 91.56 582 ILE A CA 1
ATOM 4711 C C . ILE A 1 582 ? -20.447 -15.410 9.827 1.00 91.56 582 ILE A C 1
ATOM 4713 O O . ILE A 1 582 ? -21.122 -15.347 8.802 1.00 91.56 582 ILE A O 1
ATOM 4717 N N . ASP A 1 583 ? -20.782 -14.764 10.947 1.00 91.00 583 ASP A N 1
ATOM 4718 C CA . ASP A 1 583 ? -22.026 -14.002 11.095 1.00 91.00 583 ASP A CA 1
ATOM 4719 C C . ASP A 1 583 ? -22.143 -12.838 10.095 1.00 91.00 583 ASP A C 1
ATOM 4721 O O . ASP A 1 583 ? -23.250 -12.490 9.684 1.00 91.00 583 ASP A O 1
ATOM 4725 N N . GLU A 1 584 ? -21.033 -12.174 9.765 1.00 89.38 584 GLU A N 1
ATOM 4726 C CA . GLU A 1 584 ? -21.005 -11.073 8.798 1.00 89.38 584 GLU A CA 1
ATOM 4727 C C . GLU A 1 584 ? -21.004 -11.599 7.354 1.00 89.38 584 GLU A C 1
ATOM 4729 O O . GLU A 1 584 ? -21.695 -11.031 6.516 1.00 89.38 584 GLU A O 1
ATOM 4734 N N . TYR A 1 585 ? -20.354 -12.734 7.064 1.00 90.38 585 TYR A N 1
ATOM 4735 C CA . TYR A 1 585 ? -20.451 -13.403 5.757 1.00 90.38 585 TYR A CA 1
ATOM 4736 C C . TYR A 1 585 ? -21.900 -13.761 5.395 1.00 90.38 585 TYR A C 1
ATOM 4738 O O . TYR A 1 585 ? -22.323 -13.583 4.255 1.00 90.38 585 TYR A O 1
ATOM 4746 N N . GLU A 1 586 ? -22.679 -14.258 6.359 1.00 88.94 586 GLU A N 1
ATOM 4747 C CA . GLU A 1 586 ? -24.083 -14.632 6.136 1.00 88.94 586 GLU A CA 1
ATOM 4748 C C . GLU A 1 586 ? -25.005 -13.427 5.901 1.00 88.94 586 GLU A C 1
ATOM 4750 O O . GLU A 1 586 ? -26.057 -13.577 5.282 1.00 88.94 586 GLU A O 1
ATOM 4755 N N . LYS A 1 587 ? -24.626 -12.241 6.391 1.00 86.81 587 LYS A N 1
ATOM 4756 C CA . LYS A 1 587 ? -25.422 -11.006 6.277 1.00 86.81 587 LYS A CA 1
ATOM 4757 C C . LYS A 1 587 ? -24.989 -10.107 5.130 1.00 86.81 587 LYS A C 1
ATOM 4759 O O . LYS A 1 587 ? -25.771 -9.255 4.721 1.00 86.81 587 LYS A O 1
ATOM 4764 N N . ALA A 1 588 ? -23.744 -10.230 4.683 1.00 81.12 588 ALA A N 1
ATOM 4765 C CA . ALA A 1 588 ? -23.176 -9.345 3.687 1.00 81.12 588 ALA A CA 1
ATOM 4766 C C . ALA A 1 588 ? -23.757 -9.631 2.299 1.00 81.12 588 ALA A C 1
ATOM 4768 O O . ALA A 1 588 ? -23.725 -10.768 1.829 1.00 81.12 588 ALA A O 1
ATOM 4769 N N . ASP A 1 589 ? -24.196 -8.572 1.616 1.00 73.50 589 ASP A N 1
ATOM 4770 C CA . ASP A 1 589 ? -24.616 -8.644 0.212 1.00 73.50 589 ASP A CA 1
ATOM 4771 C C . ASP A 1 589 ? -23.445 -9.062 -0.695 1.00 73.50 589 ASP A C 1
ATOM 4773 O O . ASP A 1 589 ? -23.620 -9.835 -1.634 1.00 73.50 589 ASP A O 1
ATOM 4777 N N . ASN A 1 590 ? -22.228 -8.589 -0.381 1.00 75.25 590 ASN A N 1
ATOM 4778 C CA . ASN A 1 590 ? -20.986 -9.019 -1.021 1.00 75.25 590 ASN A CA 1
ATOM 4779 C C . ASN A 1 590 ? -20.122 -9.815 -0.036 1.00 75.25 590 ASN A C 1
ATOM 4781 O O . ASN A 1 590 ? -19.616 -9.303 0.964 1.00 75.25 590 ASN A O 1
ATOM 4785 N N . GLN A 1 591 ? -19.920 -11.083 -0.373 1.00 87.56 591 GLN A N 1
ATOM 4786 C CA . GLN A 1 591 ? -19.262 -12.069 0.472 1.00 87.56 591 GLN A CA 1
ATOM 4787 C C . GLN A 1 591 ? -17.747 -12.194 0.250 1.00 87.56 591 GLN A C 1
ATOM 4789 O O . GLN A 1 591 ? -17.094 -12.925 1.000 1.00 87.56 591 GLN A O 1
ATOM 4794 N N . ILE A 1 592 ? -17.166 -11.506 -0.745 1.00 87.50 592 ILE A N 1
ATOM 4795 C CA . ILE A 1 592 ? -15.741 -11.631 -1.106 1.00 87.50 592 ILE A CA 1
ATOM 4796 C C . ILE A 1 592 ? -14.848 -11.376 0.102 1.00 87.50 592 ILE A C 1
ATOM 4798 O O . ILE A 1 592 ? -13.950 -12.165 0.390 1.00 87.50 592 ILE A O 1
ATOM 4802 N N . LEU A 1 593 ? -15.089 -10.279 0.818 1.00 87.25 593 LEU A N 1
ATOM 4803 C CA 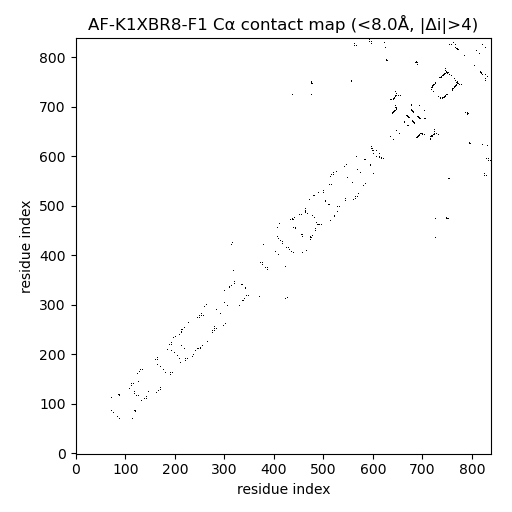. LEU A 1 593 ? -14.206 -9.830 1.887 1.00 87.25 593 LEU A CA 1
ATOM 4804 C C . LEU A 1 593 ? -14.079 -10.873 3.008 1.00 87.25 593 LEU A C 1
ATOM 4806 O O . LEU A 1 593 ? -12.979 -11.291 3.371 1.00 87.25 593 LEU A O 1
ATOM 4810 N N . TYR A 1 594 ? -15.219 -11.323 3.526 1.00 88.88 594 TYR A N 1
ATOM 4811 C CA . TYR A 1 594 ? -15.279 -12.310 4.600 1.00 88.88 594 TYR A CA 1
ATOM 4812 C C . TYR A 1 594 ? -14.828 -13.698 4.120 1.00 88.88 594 TYR A C 1
ATOM 4814 O O . TYR A 1 594 ? -14.173 -14.426 4.870 1.00 88.88 594 TYR A O 1
ATOM 4822 N N . GLY A 1 595 ? -15.084 -14.032 2.850 1.00 90.19 595 GLY A N 1
ATOM 4823 C CA . GLY A 1 595 ? -14.536 -15.217 2.193 1.00 90.19 595 GLY A CA 1
ATOM 4824 C C . GLY A 1 595 ? -13.007 -15.219 2.150 1.00 90.19 595 GLY A C 1
ATOM 4825 O O . GLY A 1 595 ? -12.375 -16.212 2.505 1.00 90.19 595 GLY A O 1
ATOM 4826 N N . LEU A 1 596 ? -12.393 -14.082 1.820 1.00 90.00 596 LEU A N 1
ATOM 4827 C CA . LEU A 1 596 ? -10.939 -13.925 1.839 1.00 90.00 596 LEU A CA 1
ATOM 4828 C C . LEU A 1 596 ? -10.356 -13.955 3.255 1.00 90.00 596 LEU A C 1
ATOM 4830 O O . LEU A 1 596 ? -9.273 -14.509 3.447 1.00 90.00 596 LEU A O 1
ATOM 4834 N N . PHE A 1 597 ? -11.055 -13.432 4.268 1.00 90.69 597 PHE A N 1
ATOM 4835 C CA . PHE A 1 597 ? -10.629 -13.623 5.662 1.00 90.69 597 PHE A CA 1
ATOM 4836 C C . PHE A 1 597 ? -10.631 -15.100 6.053 1.00 90.69 597 PHE A C 1
ATOM 4838 O O . PHE A 1 597 ? -9.717 -15.548 6.751 1.00 90.69 597 PHE A O 1
ATOM 4845 N N . ALA A 1 598 ? -11.595 -15.880 5.558 1.00 89.88 598 ALA A N 1
ATOM 4846 C CA . ALA A 1 598 ? -11.578 -17.327 5.728 1.00 89.88 598 ALA A CA 1
ATOM 4847 C C . ALA A 1 598 ? -10.332 -17.953 5.084 1.00 89.88 598 ALA A C 1
ATOM 4849 O O . ALA A 1 598 ? -9.684 -18.802 5.697 1.00 89.88 598 ALA A O 1
ATOM 4850 N N . SER A 1 599 ? -9.953 -17.493 3.888 1.00 88.62 599 SER A N 1
ATOM 4851 C CA . SER A 1 599 ? -8.754 -17.957 3.177 1.00 88.62 599 SER A CA 1
ATOM 4852 C C . SER A 1 599 ? -7.455 -17.607 3.894 1.00 88.62 599 SER A C 1
ATOM 4854 O O . SER A 1 599 ? -6.554 -18.441 3.945 1.00 88.62 599 SER A O 1
ATOM 4856 N N . VAL A 1 600 ? -7.361 -16.431 4.520 1.00 88.12 600 VAL A N 1
ATOM 4857 C CA . VAL A 1 600 ? -6.220 -16.057 5.379 1.00 88.12 600 VAL A CA 1
ATOM 4858 C C . VAL A 1 600 ? -6.098 -16.978 6.596 1.00 88.12 600 VAL A C 1
ATOM 4860 O O . VAL A 1 600 ? -4.995 -17.291 7.041 1.00 88.12 600 VAL A O 1
ATOM 4863 N N . LEU A 1 601 ? -7.228 -17.430 7.136 1.00 87.81 601 LEU A N 1
ATOM 4864 C CA . LEU A 1 601 ? -7.278 -18.332 8.283 1.00 87.81 601 LEU A CA 1
ATOM 4865 C C . LEU A 1 601 ? -7.087 -19.813 7.905 1.00 87.81 601 LEU A C 1
ATOM 4867 O O . LEU A 1 601 ? -6.928 -20.650 8.800 1.00 87.81 601 LEU A O 1
ATOM 4871 N N . LYS A 1 602 ? -7.075 -20.155 6.610 1.00 83.62 602 LYS A N 1
ATOM 4872 C CA . LYS A 1 602 ? -6.882 -21.523 6.110 1.00 83.62 602 LYS A CA 1
ATOM 4873 C C . LYS A 1 602 ? -5.488 -22.048 6.474 1.00 83.62 602 LYS A C 1
ATOM 4875 O O . LYS A 1 602 ? -4.484 -21.365 6.308 1.00 83.62 602 LYS A O 1
ATOM 4880 N N . GLY A 1 603 ? -5.412 -23.296 6.941 1.00 71.25 603 GLY A N 1
ATOM 4881 C CA . GLY A 1 603 ? -4.138 -23.961 7.256 1.00 71.25 603 GLY A CA 1
ATOM 4882 C C . GLY A 1 603 ? -3.541 -23.595 8.619 1.00 71.25 603 GLY A C 1
ATOM 4883 O O . GLY A 1 603 ? -2.441 -24.041 8.949 1.00 71.25 603 GLY A O 1
ATOM 4884 N N . ARG A 1 604 ? -4.259 -22.822 9.442 1.00 81.12 604 ARG A N 1
ATOM 4885 C CA . ARG A 1 604 ? -3.914 -22.661 10.854 1.00 81.12 604 ARG A CA 1
ATOM 4886 C C . ARG A 1 604 ? -4.369 -23.884 11.647 1.00 81.12 604 ARG A C 1
ATOM 4888 O O . ARG A 1 604 ? -5.484 -24.371 11.483 1.00 81.12 604 ARG A O 1
ATOM 4895 N N . LYS A 1 605 ? -3.555 -24.318 12.614 1.00 77.38 605 LYS A N 1
ATOM 4896 C CA . LYS A 1 605 ? -3.888 -25.455 13.497 1.00 77.38 605 LYS A CA 1
ATOM 4897 C C . LYS A 1 605 ? -5.239 -25.310 14.206 1.00 77.38 605 LYS A C 1
ATOM 4899 O O . LYS A 1 605 ? -5.870 -26.303 14.551 1.00 77.38 605 LYS A O 1
ATOM 4904 N N . ASP A 1 606 ? -5.666 -24.079 14.477 1.00 74.81 606 ASP A N 1
ATOM 4905 C CA . ASP A 1 606 ? -6.920 -23.783 15.171 1.00 74.81 606 ASP A CA 1
ATOM 4906 C C . ASP A 1 606 ? -8.155 -23.711 14.250 1.00 74.81 606 ASP A C 1
ATOM 4908 O O . ASP A 1 606 ? -9.275 -23.585 14.750 1.00 74.81 606 ASP A O 1
ATOM 4912 N N . THR A 1 607 ? -7.967 -23.822 12.932 1.00 75.69 607 THR A N 1
ATOM 4913 C CA . THR A 1 607 ? -9.033 -23.857 11.914 1.00 75.69 607 THR A CA 1
ATOM 4914 C C . THR A 1 607 ? -9.097 -25.184 11.157 1.00 75.69 607 THR A C 1
ATOM 4916 O O . THR A 1 607 ? -10.111 -25.471 10.535 1.00 75.69 607 THR A O 1
ATOM 4919 N N . GLU A 1 608 ? -8.095 -26.060 11.301 1.00 72.12 608 GLU A N 1
ATOM 4920 C CA . GLU A 1 608 ? -8.037 -27.409 10.700 1.00 72.12 608 GLU A CA 1
ATOM 4921 C C . GLU A 1 608 ? -9.247 -28.316 10.997 1.00 72.12 608 GLU A C 1
ATOM 4923 O O . GLU A 1 608 ? -9.452 -29.312 10.308 1.00 72.12 608 GLU A O 1
ATOM 4928 N N . LYS A 1 609 ? -10.037 -28.015 12.034 1.00 74.00 609 LYS A N 1
ATOM 4929 C CA . LYS A 1 609 ? -11.238 -28.786 12.407 1.00 74.00 609 LYS A CA 1
ATOM 4930 C C . LYS A 1 609 ? -12.549 -28.090 12.058 1.00 74.00 609 LYS A C 1
ATOM 4932 O O . LYS A 1 609 ? -13.608 -28.689 12.231 1.00 74.00 609 LYS A O 1
ATOM 4937 N N . ASP A 1 610 ? -12.492 -26.841 11.613 1.00 80.06 610 ASP A N 1
ATOM 4938 C CA . ASP A 1 610 ? -13.676 -26.059 11.300 1.00 80.06 610 ASP A CA 1
ATOM 4939 C C . ASP A 1 610 ? -13.993 -26.183 9.808 1.00 80.06 610 ASP A C 1
ATOM 4941 O O . ASP A 1 610 ? -13.281 -25.665 8.948 1.00 80.06 610 ASP A O 1
ATOM 4945 N N . SER A 1 611 ? -15.074 -26.900 9.494 1.00 81.19 611 SER A N 1
ATOM 4946 C CA . SER A 1 611 ? -15.453 -27.182 8.108 1.00 81.19 611 SER A CA 1
ATOM 4947 C C . SER A 1 611 ? -15.719 -25.926 7.276 1.00 81.19 611 SER A C 1
ATOM 4949 O O . SER A 1 611 ? -15.550 -25.978 6.057 1.00 81.19 611 SER A O 1
ATOM 4951 N N . TRP A 1 612 ? -16.096 -24.812 7.913 1.00 86.19 612 TRP A N 1
ATOM 4952 C CA . TRP A 1 612 ? -16.357 -23.553 7.221 1.00 86.19 612 TRP A CA 1
ATOM 4953 C C . TRP A 1 612 ? -15.053 -22.949 6.685 1.00 86.19 612 TRP A C 1
ATOM 4955 O O . TRP A 1 612 ? -14.938 -22.685 5.489 1.00 86.19 612 TRP A O 1
ATOM 4965 N N . PHE A 1 613 ? -14.020 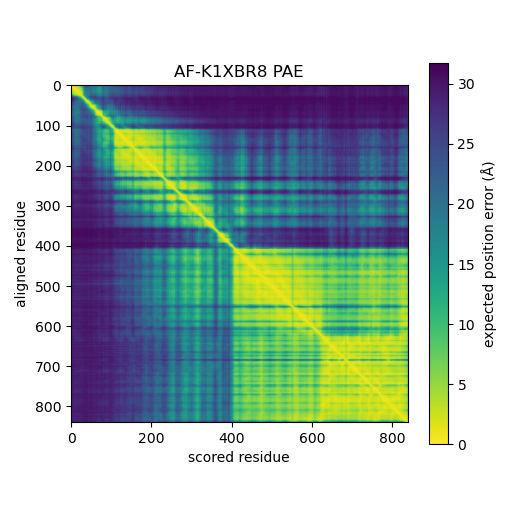-22.871 7.531 1.00 84.25 613 PHE A N 1
ATOM 4966 C CA . PHE A 1 613 ? -12.687 -22.363 7.169 1.00 84.25 613 PHE A CA 1
ATOM 4967 C C . PHE A 1 613 ? -11.860 -23.323 6.299 1.00 84.25 613 PHE A C 1
ATOM 4969 O O . PHE A 1 613 ? -10.813 -22.936 5.784 1.00 84.25 613 PHE A O 1
ATOM 4976 N N . LEU A 1 614 ? -12.306 -24.568 6.114 1.00 80.19 614 LEU A N 1
ATOM 4977 C CA . LEU A 1 614 ? -11.687 -25.506 5.174 1.00 80.19 614 LEU A CA 1
ATOM 4978 C C . LEU A 1 614 ? -12.266 -25.387 3.761 1.00 80.19 614 LEU A C 1
ATOM 4980 O O . LEU A 1 614 ? -11.498 -25.360 2.801 1.00 80.19 614 LEU A O 1
ATOM 4984 N N . LYS A 1 615 ? -13.599 -25.317 3.644 1.00 82.31 615 LYS A N 1
ATOM 4985 C CA . LYS A 1 615 ? -14.313 -25.376 2.358 1.00 82.31 615 LYS A CA 1
ATOM 4986 C C . LYS A 1 615 ? -14.466 -24.018 1.691 1.00 82.31 615 LYS A C 1
ATOM 4988 O O . LYS A 1 615 ? -14.257 -23.906 0.491 1.00 82.31 615 LYS A O 1
ATOM 4993 N N . LEU A 1 616 ? -14.827 -22.982 2.451 1.00 82.88 616 LEU A N 1
ATOM 4994 C CA . LEU A 1 616 ? -15.102 -21.664 1.877 1.00 82.88 616 LEU A CA 1
ATOM 4995 C C . LEU A 1 616 ? -13.917 -21.079 1.088 1.00 82.88 616 LEU A C 1
ATOM 4997 O O . LEU A 1 616 ? -14.151 -20.532 0.011 1.00 82.88 616 LEU A O 1
ATOM 5001 N N . PRO A 1 617 ? -12.655 -21.241 1.536 1.00 80.88 617 PRO A N 1
ATOM 5002 C CA . PRO A 1 617 ? -11.508 -20.751 0.778 1.00 80.88 617 PRO A CA 1
ATOM 5003 C C . PRO A 1 617 ? -11.332 -21.344 -0.624 1.00 80.88 617 PRO A C 1
ATOM 5005 O O . PRO A 1 617 ? -10.575 -20.780 -1.402 1.00 80.88 617 PRO A O 1
ATOM 5008 N N . GLU A 1 618 ? -11.984 -22.465 -0.961 1.00 81.00 618 GLU A N 1
ATOM 5009 C CA . GLU A 1 618 ? -11.989 -23.009 -2.334 1.00 81.00 618 GLU A CA 1
ATOM 5010 C C . GLU A 1 618 ? -12.724 -22.081 -3.318 1.00 81.00 618 GLU A C 1
ATOM 5012 O O . GLU A 1 618 ? -12.467 -22.129 -4.514 1.00 81.00 618 GLU A O 1
ATOM 5017 N N . LYS A 1 619 ? -13.612 -21.206 -2.821 1.00 83.00 619 LYS A N 1
ATOM 5018 C CA . LYS A 1 619 ? -14.298 -20.171 -3.612 1.00 83.00 619 LYS A CA 1
ATOM 5019 C C . LYS A 1 619 ? -13.517 -18.850 -3.683 1.00 83.00 619 LYS A C 1
ATOM 5021 O O . LYS A 1 619 ? -13.772 -18.042 -4.566 1.00 83.00 619 LYS A O 1
ATOM 5026 N N . TYR A 1 620 ? -12.590 -18.614 -2.753 1.00 85.81 620 TYR A N 1
ATOM 5027 C CA . TYR A 1 620 ? -11.908 -17.328 -2.573 1.00 85.81 620 TYR A CA 1
ATOM 5028 C C . TYR A 1 620 ? -10.391 -17.532 -2.492 1.00 85.81 620 TYR A C 1
ATOM 5030 O O . TYR A 1 620 ? -9.774 -17.334 -1.442 1.00 85.81 620 TYR A O 1
ATOM 5038 N N . GLU A 1 621 ? -9.783 -17.990 -3.584 1.00 79.88 621 GLU A N 1
ATOM 5039 C CA . GLU A 1 621 ? -8.359 -18.326 -3.597 1.00 79.88 621 GLU A CA 1
ATOM 5040 C C . GLU A 1 621 ? -7.457 -17.089 -3.470 1.00 79.88 621 GLU A C 1
ATOM 5042 O O . GLU A 1 621 ? -7.685 -16.041 -4.077 1.00 79.88 621 GLU A O 1
ATOM 5047 N N . LEU A 1 622 ? -6.392 -17.220 -2.671 1.00 83.31 622 LEU A N 1
ATOM 5048 C CA . LEU A 1 622 ? -5.337 -16.211 -2.600 1.00 83.31 622 LEU A CA 1
ATOM 5049 C C . LEU A 1 622 ? -4.376 -16.391 -3.788 1.00 83.31 622 LEU A C 1
ATOM 5051 O O . LEU A 1 622 ? -4.012 -17.526 -4.105 1.00 83.31 622 LEU A O 1
ATOM 5055 N N . PRO A 1 623 ? -3.910 -15.300 -4.422 1.00 83.06 623 PRO A N 1
ATOM 5056 C CA . PRO A 1 623 ? -3.021 -15.375 -5.571 1.00 83.06 623 PRO A CA 1
ATOM 5057 C C . PRO A 1 623 ? -1.694 -16.022 -5.189 1.00 83.06 623 PRO A C 1
ATOM 5059 O O . PRO A 1 623 ? -1.150 -15.789 -4.110 1.00 83.06 623 PRO A O 1
ATOM 5062 N N . ASN A 1 624 ? -1.117 -16.792 -6.107 1.00 79.25 624 ASN A N 1
ATOM 5063 C CA . ASN A 1 624 ? 0.176 -17.410 -5.863 1.00 79.25 624 ASN A CA 1
ATOM 5064 C C . ASN A 1 624 ? 1.322 -16.398 -6.092 1.00 79.25 624 ASN A C 1
ATOM 5066 O O . ASN A 1 624 ? 1.640 -16.047 -7.226 1.00 79.25 624 ASN A O 1
ATOM 5070 N N . LEU A 1 625 ? 1.975 -15.961 -5.006 1.00 87.00 625 LEU A N 1
ATOM 5071 C CA . LEU A 1 625 ? 3.188 -15.125 -5.034 1.00 87.00 625 LEU A CA 1
ATOM 5072 C C . LEU A 1 625 ? 4.480 -15.914 -4.764 1.00 87.00 625 LEU A C 1
ATOM 5074 O O . LEU A 1 625 ? 5.484 -15.334 -4.348 1.00 87.00 625 LEU A O 1
ATOM 5078 N N . GLU A 1 626 ? 4.490 -17.228 -4.981 1.00 89.44 626 GLU A N 1
ATOM 5079 C CA . GLU A 1 626 ? 5.656 -18.092 -4.762 1.00 89.44 626 GLU A CA 1
ATOM 5080 C C . GLU A 1 626 ? 6.767 -17.859 -5.781 1.00 89.44 626 GLU A C 1
ATOM 5082 O O . GLU A 1 626 ? 7.938 -18.073 -5.455 1.00 89.44 626 GLU A O 1
ATOM 5087 N N . LYS A 1 627 ? 6.432 -17.427 -7.002 1.00 94.06 627 LYS A N 1
ATOM 5088 C CA . LYS A 1 627 ? 7.379 -17.386 -8.118 1.00 94.06 627 LYS A CA 1
ATOM 5089 C C . LYS A 1 627 ? 7.219 -16.144 -8.995 1.00 94.06 627 LYS A C 1
ATOM 5091 O O . LYS A 1 627 ? 6.103 -15.720 -9.266 1.00 94.06 627 LYS A O 1
ATOM 5096 N N . ILE A 1 628 ? 8.339 -15.616 -9.486 1.00 95.31 628 ILE A N 1
ATOM 5097 C CA . ILE A 1 628 ? 8.391 -14.669 -10.609 1.00 95.31 628 ILE A CA 1
ATOM 5098 C C . ILE A 1 628 ? 9.091 -15.366 -11.774 1.00 95.31 628 ILE A C 1
ATOM 5100 O O . ILE A 1 628 ? 10.195 -15.886 -11.590 1.00 95.31 628 ILE A O 1
ATOM 5104 N N . SER A 1 629 ? 8.457 -15.394 -12.950 1.00 94.12 629 SER A N 1
ATOM 5105 C CA . SER A 1 629 ? 9.094 -15.918 -14.159 1.00 94.12 629 SER A CA 1
ATOM 5106 C C . SER A 1 629 ? 10.231 -15.006 -14.619 1.00 94.12 629 SER A C 1
ATOM 5108 O O . SER A 1 629 ? 10.154 -13.782 -14.493 1.00 94.12 629 SER A O 1
ATOM 5110 N N . ALA A 1 630 ? 11.295 -15.601 -15.154 1.00 93.50 630 ALA A N 1
ATOM 5111 C CA . ALA A 1 630 ? 12.494 -14.892 -15.577 1.00 93.50 630 ALA A CA 1
ATOM 5112 C C . ALA A 1 630 ? 12.174 -13.781 -16.583 1.00 93.50 630 ALA A C 1
ATOM 5114 O O . ALA A 1 630 ? 12.699 -12.685 -16.451 1.00 93.50 630 ALA A O 1
ATOM 5115 N N . GLU A 1 631 ? 11.270 -14.018 -17.535 1.00 93.44 631 GLU A N 1
ATOM 5116 C CA . GLU A 1 631 ? 10.852 -13.030 -18.543 1.00 93.44 631 GLU A CA 1
ATOM 5117 C C . GLU A 1 631 ? 10.330 -11.716 -17.935 1.00 93.44 631 GLU A C 1
ATOM 5119 O O . GLU A 1 631 ? 10.628 -10.640 -18.443 1.00 93.44 631 GLU A O 1
ATOM 5124 N N . LYS A 1 632 ? 9.631 -11.785 -16.794 1.00 94.75 632 LYS A N 1
ATOM 5125 C CA . LYS A 1 632 ? 9.063 -10.622 -16.102 1.00 94.75 632 LYS A CA 1
ATOM 5126 C C . LYS A 1 632 ? 10.131 -9.815 -15.363 1.00 94.75 632 LYS A C 1
ATOM 5128 O O . LYS A 1 632 ? 9.859 -8.704 -14.921 1.00 94.75 632 LYS A O 1
ATOM 5133 N N . LEU A 1 633 ? 11.341 -10.355 -15.216 1.00 96.38 633 LEU A N 1
ATOM 5134 C CA . LEU A 1 633 ? 12.455 -9.692 -14.543 1.00 96.38 633 LEU A CA 1
ATOM 5135 C C . LEU A 1 633 ? 13.310 -8.843 -15.492 1.00 96.38 633 LEU A C 1
ATOM 5137 O O . LEU A 1 633 ? 14.279 -8.247 -15.030 1.00 96.38 633 LEU A O 1
ATOM 5141 N N . PHE A 1 634 ? 12.998 -8.747 -16.784 1.00 94.88 634 PHE A N 1
ATOM 5142 C CA . PHE A 1 634 ? 13.818 -7.991 -17.735 1.00 94.88 634 PHE A CA 1
ATOM 5143 C C . PHE A 1 634 ? 12.959 -7.071 -18.605 1.00 94.88 634 PHE A C 1
ATOM 5145 O O . PHE A 1 634 ? 11.822 -7.383 -18.943 1.00 94.88 634 PHE A O 1
ATOM 5152 N N . ASN A 1 635 ? 13.525 -5.923 -18.976 1.00 91.75 635 ASN A N 1
ATOM 5153 C CA . ASN A 1 635 ? 12.965 -5.048 -20.000 1.00 91.75 635 ASN A CA 1
ATOM 5154 C C . ASN A 1 635 ? 13.030 -5.727 -21.379 1.00 91.75 635 ASN A C 1
ATOM 5156 O O . ASN A 1 635 ? 13.717 -6.734 -21.568 1.00 91.75 635 ASN A O 1
ATOM 5160 N N . LYS A 1 636 ? 12.372 -5.117 -22.374 1.00 88.50 636 LYS A N 1
ATOM 5161 C CA . LYS A 1 636 ? 12.403 -5.572 -23.777 1.00 88.50 636 LYS A CA 1
ATOM 5162 C C . LYS A 1 636 ? 13.826 -5.662 -24.351 1.00 88.50 636 LYS A C 1
ATOM 5164 O O . LYS A 1 636 ? 14.083 -6.508 -25.199 1.00 88.50 636 LYS A O 1
ATOM 5169 N N . ASP A 1 637 ? 14.759 -4.841 -23.860 1.00 88.00 637 ASP A N 1
ATOM 5170 C CA . ASP A 1 637 ? 16.181 -4.877 -24.241 1.00 88.00 637 ASP A CA 1
ATOM 5171 C C . ASP A 1 637 ? 16.986 -5.998 -23.542 1.00 88.00 637 ASP A C 1
ATOM 5173 O O . ASP A 1 637 ? 18.203 -6.098 -23.702 1.00 88.00 637 ASP A O 1
ATOM 5177 N N . GLY A 1 638 ? 16.321 -6.838 -22.743 1.00 90.31 638 GLY A N 1
ATOM 5178 C CA . GLY A 1 638 ? 16.928 -7.930 -21.987 1.00 90.31 638 GLY A CA 1
ATOM 5179 C C . GLY A 1 638 ? 17.663 -7.495 -20.716 1.00 90.31 638 GLY A C 1
ATOM 5180 O O . GLY A 1 638 ? 18.307 -8.338 -20.085 1.00 90.31 638 GLY A O 1
ATOM 5181 N N . SER A 1 639 ? 17.589 -6.218 -20.322 1.00 92.94 639 SER A N 1
ATOM 5182 C CA . SER A 1 639 ? 18.224 -5.703 -19.105 1.00 92.94 639 SER A CA 1
ATOM 5183 C C . SER A 1 639 ? 17.276 -5.684 -17.902 1.00 92.94 639 SER A C 1
ATOM 5185 O O . SER A 1 639 ? 16.107 -5.305 -17.993 1.00 92.94 639 SER A O 1
ATOM 5187 N N . ASN A 1 640 ? 17.786 -6.071 -16.733 1.00 97.56 640 ASN A N 1
ATOM 5188 C CA . ASN A 1 640 ? 17.116 -5.835 -15.457 1.00 97.56 640 ASN A CA 1
ATOM 5189 C C . ASN A 1 640 ? 17.597 -4.480 -14.933 1.00 97.56 640 ASN A C 1
ATOM 5191 O O . ASN A 1 640 ? 18.738 -4.357 -14.483 1.00 97.56 640 ASN A O 1
ATOM 5195 N N . ILE A 1 641 ? 16.742 -3.465 -15.047 1.00 98.00 641 ILE A N 1
ATOM 5196 C CA . ILE A 1 641 ? 17.020 -2.120 -14.543 1.00 98.00 641 ILE A CA 1
ATOM 5197 C C . ILE A 1 641 ? 16.478 -2.009 -13.123 1.00 98.00 641 ILE A C 1
ATOM 5199 O O . ILE A 1 641 ? 15.320 -2.343 -12.862 1.00 98.00 641 ILE A O 1
ATOM 5203 N N . GLN A 1 642 ? 17.314 -1.529 -12.208 1.00 98.31 642 GLN A N 1
ATOM 5204 C CA . GLN A 1 642 ? 16.947 -1.300 -10.818 1.00 98.31 642 GLN A CA 1
ATOM 5205 C C . GLN A 1 642 ? 17.226 0.139 -10.410 1.00 98.31 642 GLN A C 1
ATOM 5207 O O . GLN A 1 642 ? 18.235 0.712 -10.825 1.00 98.31 642 GLN A O 1
ATOM 5212 N N . GLN A 1 643 ? 16.390 0.682 -9.531 1.00 97.88 643 GLN A N 1
ATOM 5213 C CA . GLN A 1 643 ? 16.604 1.995 -8.931 1.00 97.88 643 GLN A CA 1
ATOM 5214 C C . GLN A 1 643 ? 16.537 1.904 -7.409 1.00 97.88 643 GLN A C 1
ATOM 5216 O O . GLN A 1 643 ? 15.546 1.432 -6.848 1.00 97.88 643 GLN A O 1
ATOM 5221 N N . HIS A 1 644 ? 17.624 2.293 -6.741 1.00 97.75 644 HIS A N 1
ATOM 5222 C CA . HIS A 1 644 ? 17.730 2.268 -5.281 1.00 97.75 644 HIS A CA 1
ATOM 5223 C C . HIS A 1 644 ? 17.859 3.701 -4.767 1.00 97.75 644 HIS A C 1
ATOM 5225 O O . HIS A 1 644 ? 18.760 4.434 -5.181 1.00 97.75 644 HIS A O 1
ATOM 5231 N N . PHE A 1 645 ? 16.956 4.080 -3.869 1.00 96.31 645 PHE A N 1
ATOM 5232 C CA . PHE A 1 645 ? 16.830 5.435 -3.345 1.00 96.31 645 PHE A CA 1
ATOM 5233 C C . PHE A 1 645 ? 17.484 5.550 -1.969 1.00 96.31 645 PHE A C 1
ATOM 5235 O O . PHE A 1 645 ? 17.112 4.812 -1.057 1.00 96.31 645 PHE A O 1
ATOM 5242 N N . PHE A 1 646 ? 18.424 6.484 -1.826 1.00 94.94 646 PHE A N 1
ATOM 5243 C CA . PHE A 1 646 ? 19.108 6.813 -0.570 1.00 94.94 646 PHE A CA 1
ATOM 5244 C C . PHE A 1 646 ? 18.875 8.279 -0.191 1.00 94.94 646 PHE A C 1
ATOM 5246 O O . PHE A 1 646 ? 18.719 9.123 -1.070 1.00 94.94 646 PHE A O 1
ATOM 5253 N N . TYR A 1 647 ? 18.896 8.597 1.100 1.00 88.69 647 TYR A N 1
ATOM 5254 C CA . TYR A 1 647 ? 18.493 9.915 1.608 1.00 88.69 647 TYR A CA 1
ATOM 5255 C C . TYR A 1 647 ? 19.601 10.603 2.399 1.00 88.69 647 TYR A C 1
ATOM 5257 O O . TYR A 1 647 ? 20.493 9.944 2.936 1.00 88.69 647 TYR A O 1
ATOM 5265 N N . ASN A 1 648 ? 19.575 11.935 2.430 1.00 87.56 648 ASN A N 1
ATOM 5266 C CA . ASN A 1 648 ? 20.619 12.777 3.008 1.00 87.56 648 ASN A CA 1
ATOM 5267 C C . ASN A 1 648 ? 20.510 12.898 4.535 1.00 87.56 648 ASN A C 1
ATOM 5269 O O . ASN A 1 648 ? 20.418 13.996 5.089 1.00 87.56 648 ASN A O 1
ATOM 5273 N N . ASP A 1 649 ? 20.543 11.761 5.218 1.00 78.56 649 ASP A N 1
ATOM 5274 C CA . ASP A 1 649 ? 20.593 11.672 6.671 1.00 78.56 649 ASP A CA 1
ATOM 5275 C C . ASP A 1 649 ? 21.709 10.710 7.123 1.00 78.56 649 ASP A C 1
ATOM 5277 O O . ASP A 1 649 ? 22.435 10.117 6.316 1.00 78.56 649 ASP A O 1
ATOM 5281 N N . LYS A 1 650 ? 21.897 10.590 8.441 1.00 79.31 650 LYS A N 1
ATOM 5282 C CA . LYS A 1 650 ? 22.954 9.751 9.022 1.00 79.31 650 LYS A CA 1
ATOM 5283 C C . LYS A 1 650 ? 22.783 8.267 8.664 1.00 79.31 650 LYS A C 1
ATOM 5285 O O . LYS A 1 650 ? 23.790 7.596 8.431 1.00 79.31 650 LYS A O 1
ATOM 5290 N N . ASP A 1 651 ? 21.551 7.763 8.639 1.00 79.00 651 ASP A N 1
ATOM 5291 C CA . ASP A 1 651 ? 21.255 6.364 8.316 1.00 79.00 651 ASP A CA 1
ATOM 5292 C C . ASP A 1 651 ? 21.415 6.095 6.815 1.00 79.00 651 ASP A C 1
ATOM 5294 O O . ASP A 1 651 ? 22.062 5.124 6.426 1.00 79.00 651 ASP A O 1
ATOM 5298 N N . GLY A 1 652 ? 20.925 6.997 5.965 1.00 86.88 652 GLY A N 1
ATOM 5299 C CA . GLY A 1 652 ? 21.042 6.934 4.513 1.00 86.88 652 GLY A CA 1
ATOM 5300 C C . GLY A 1 652 ? 22.493 6.962 4.038 1.00 86.88 652 GLY A C 1
ATOM 5301 O O . GLY A 1 652 ? 22.859 6.174 3.163 1.00 86.88 652 GLY A O 1
ATOM 5302 N N . LEU A 1 653 ? 23.353 7.781 4.657 1.00 88.88 653 LEU A N 1
ATOM 5303 C CA . LEU A 1 653 ? 24.800 7.781 4.403 1.00 88.88 653 LEU A CA 1
ATOM 5304 C C . LEU A 1 653 ? 25.445 6.433 4.758 1.00 88.88 653 LEU A C 1
ATOM 5306 O O . LEU A 1 653 ? 26.127 5.840 3.920 1.00 88.88 653 LEU A O 1
ATOM 5310 N N . ALA A 1 654 ? 25.194 5.916 5.964 1.00 88.75 654 ALA A N 1
ATOM 5311 C CA . ALA A 1 654 ? 25.751 4.638 6.411 1.00 88.75 654 ALA A CA 1
ATOM 5312 C C . ALA A 1 654 ? 25.245 3.456 5.562 1.00 88.75 654 ALA A C 1
ATOM 5314 O O . ALA A 1 654 ? 26.030 2.605 5.133 1.00 88.75 654 ALA A O 1
ATOM 5315 N N . SER A 1 655 ? 23.943 3.434 5.261 1.00 91.12 655 SER A N 1
ATOM 5316 C CA . SER A 1 655 ? 23.303 2.452 4.384 1.00 91.12 655 SER A CA 1
ATOM 5317 C C . SER A 1 655 ? 23.892 2.482 2.975 1.00 91.12 655 SER A C 1
ATOM 5319 O O . SER A 1 655 ? 24.153 1.427 2.400 1.00 91.12 655 SER A O 1
ATOM 5321 N N . PHE A 1 656 ? 24.132 3.667 2.411 1.00 95.62 656 PHE A N 1
ATOM 5322 C CA . PHE A 1 656 ? 24.736 3.819 1.087 1.00 95.62 656 PHE A CA 1
ATOM 5323 C C . PHE A 1 656 ? 26.167 3.275 1.042 1.00 95.62 656 PHE A C 1
ATOM 5325 O O . PHE A 1 656 ? 26.531 2.540 0.119 1.00 95.62 656 PHE A O 1
ATOM 5332 N N . GLU A 1 657 ? 26.980 3.587 2.051 1.00 95.06 657 GLU A N 1
ATOM 5333 C CA . GLU A 1 657 ? 28.346 3.072 2.156 1.00 95.06 657 GLU A CA 1
ATOM 5334 C C . GLU A 1 657 ? 28.373 1.543 2.291 1.00 95.06 657 GLU A C 1
ATOM 5336 O O . GLU A 1 657 ? 29.144 0.879 1.587 1.00 95.06 657 GLU A O 1
ATOM 5341 N N . ASN A 1 658 ? 27.499 0.974 3.131 1.00 95.75 658 ASN A N 1
ATOM 5342 C CA . ASN A 1 658 ? 27.382 -0.475 3.307 1.00 95.75 658 ASN A CA 1
ATOM 5343 C C . ASN A 1 658 ? 26.937 -1.179 2.019 1.00 95.75 658 ASN A C 1
ATOM 5345 O O . ASN A 1 658 ? 27.546 -2.176 1.618 1.00 95.75 658 ASN A O 1
ATOM 5349 N N . PHE A 1 659 ? 25.934 -0.620 1.338 1.00 96.75 659 PHE A N 1
ATOM 5350 C CA . PHE A 1 659 ? 25.438 -1.116 0.060 1.00 96.75 659 PHE A CA 1
ATOM 5351 C C . PHE A 1 659 ? 26.547 -1.168 -0.992 1.00 96.75 659 PHE A C 1
ATOM 5353 O O . PHE A 1 659 ? 26.795 -2.215 -1.595 1.00 96.75 659 PHE A O 1
ATOM 5360 N N . LEU A 1 660 ? 27.265 -0.058 -1.197 1.00 96.31 660 LEU A N 1
ATOM 5361 C CA . LEU A 1 660 ? 28.339 0.008 -2.189 1.00 96.31 660 LEU A CA 1
ATOM 5362 C C . LEU A 1 660 ? 29.483 -0.962 -1.884 1.00 96.31 660 LEU A C 1
ATOM 5364 O O . LEU A 1 660 ? 30.083 -1.517 -2.811 1.00 96.31 660 LEU A O 1
ATOM 5368 N N . ALA A 1 661 ? 29.785 -1.192 -0.604 1.00 95.81 661 ALA A N 1
ATOM 5369 C CA . ALA A 1 661 ? 30.817 -2.139 -0.193 1.00 95.81 661 ALA A CA 1
ATOM 5370 C C . ALA A 1 661 ? 30.525 -3.577 -0.667 1.00 95.81 661 ALA A C 1
ATOM 5372 O O . ALA A 1 661 ? 31.469 -4.321 -0.936 1.00 95.81 661 ALA A O 1
ATOM 5373 N N . GLN A 1 662 ? 29.252 -3.947 -0.878 1.00 94.56 662 GLN A N 1
ATOM 5374 C CA . GLN A 1 662 ? 28.868 -5.257 -1.431 1.00 94.56 662 GLN A CA 1
ATOM 5375 C C . GLN A 1 662 ? 29.332 -5.471 -2.888 1.00 94.56 662 GLN A C 1
ATOM 5377 O O . GLN A 1 662 ? 29.354 -6.612 -3.364 1.00 94.56 662 GLN A O 1
ATOM 5382 N N . TYR A 1 663 ? 29.684 -4.399 -3.613 1.00 95.81 663 TYR A N 1
ATOM 5383 C CA . TYR A 1 663 ? 30.010 -4.443 -5.046 1.00 95.81 663 TYR A CA 1
ATOM 5384 C C . TYR A 1 663 ? 31.435 -3.990 -5.381 1.00 95.81 663 TYR A C 1
ATOM 5386 O O . TYR A 1 663 ? 32.026 -4.555 -6.295 1.00 95.81 663 TYR A O 1
ATOM 5394 N N . LYS A 1 664 ? 32.018 -3.026 -4.649 1.00 90.00 664 LYS A N 1
ATOM 5395 C CA . LYS A 1 664 ? 33.316 -2.397 -4.996 1.00 90.00 664 LYS A CA 1
ATOM 5396 C C . LYS A 1 664 ? 34.482 -3.374 -5.216 1.00 90.00 664 LYS A C 1
ATOM 5398 O O . LYS A 1 664 ? 35.338 -3.097 -6.045 1.00 90.00 664 LYS A O 1
ATOM 5403 N N . ASN A 1 665 ? 34.503 -4.506 -4.512 1.00 85.44 665 ASN A N 1
ATOM 5404 C CA . ASN A 1 665 ? 35.583 -5.502 -4.597 1.00 85.44 665 ASN A CA 1
ATOM 5405 C C . ASN A 1 665 ? 35.149 -6.814 -5.272 1.00 85.44 665 ASN A C 1
ATOM 5407 O O . ASN A 1 665 ? 35.826 -7.834 -5.145 1.00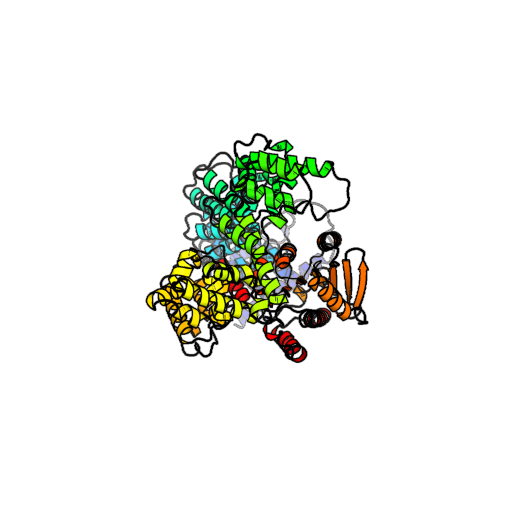 85.44 665 ASN A O 1
ATOM 5411 N N . ASN A 1 666 ? 34.004 -6.821 -5.954 1.00 88.50 666 ASN A N 1
ATOM 5412 C CA . ASN A 1 666 ? 33.479 -8.007 -6.615 1.00 88.50 666 ASN A CA 1
ATOM 5413 C C . ASN A 1 666 ? 33.721 -7.908 -8.125 1.00 88.50 666 ASN A C 1
ATOM 5415 O O . ASN A 1 666 ? 33.096 -7.093 -8.794 1.00 88.50 666 ASN A O 1
ATOM 5419 N N . LYS A 1 667 ? 34.600 -8.765 -8.658 1.00 90.50 667 LYS A N 1
ATOM 5420 C CA . LYS A 1 667 ? 34.979 -8.783 -10.082 1.00 90.50 667 LYS A CA 1
ATOM 5421 C C . LYS A 1 667 ? 33.800 -9.000 -11.043 1.00 90.50 667 LYS A C 1
ATOM 5423 O O . LYS A 1 667 ? 33.882 -8.589 -12.195 1.00 90.50 667 LYS A O 1
ATOM 5428 N N . ASP A 1 668 ? 32.704 -9.589 -10.568 1.00 92.19 668 ASP A N 1
ATOM 5429 C CA . ASP A 1 668 ? 31.508 -9.826 -11.378 1.00 92.19 668 ASP A CA 1
ATOM 5430 C C . ASP A 1 668 ? 30.682 -8.543 -11.578 1.00 92.19 668 ASP A C 1
ATOM 5432 O O . ASP A 1 668 ? 29.667 -8.569 -12.277 1.00 92.19 668 ASP A O 1
ATOM 5436 N N . TRP A 1 669 ? 31.068 -7.433 -10.941 1.00 95.62 669 TRP A N 1
ATOM 5437 C CA . TRP A 1 669 ? 30.338 -6.171 -10.946 1.00 95.62 669 TRP A CA 1
ATOM 5438 C C . TRP A 1 669 ? 31.271 -4.991 -11.213 1.00 95.62 669 TRP A C 1
ATOM 5440 O O . TRP A 1 669 ? 32.340 -4.857 -10.624 1.00 95.62 669 TRP A O 1
ATOM 5450 N N . ARG A 1 670 ? 30.834 -4.083 -12.081 1.00 96.12 670 ARG A N 1
ATOM 5451 C CA . ARG A 1 670 ? 31.513 -2.820 -12.367 1.00 96.12 670 ARG A CA 1
ATOM 5452 C C . ARG A 1 670 ? 30.738 -1.681 -11.731 1.00 96.12 670 ARG A C 1
ATOM 5454 O O . ARG A 1 670 ? 29.545 -1.541 -11.982 1.00 96.12 670 ARG A O 1
ATOM 5461 N N . VAL A 1 671 ? 31.421 -0.863 -10.937 1.00 96.94 671 VAL A N 1
ATOM 5462 C CA . VAL A 1 671 ? 30.855 0.335 -10.307 1.00 96.94 671 VAL A CA 1
ATOM 5463 C C . VAL A 1 671 ? 31.347 1.568 -11.064 1.00 96.94 671 VAL A C 1
ATOM 5465 O O . VAL A 1 671 ? 32.549 1.784 -11.184 1.00 96.94 671 VAL A O 1
ATOM 5468 N N . GLU A 1 672 ? 30.421 2.369 -11.582 1.00 96.56 672 GLU A N 1
ATOM 5469 C CA . GLU A 1 672 ? 30.681 3.616 -12.303 1.00 96.56 672 GLU A CA 1
ATOM 5470 C C . GLU A 1 672 ? 30.110 4.798 -11.511 1.00 96.56 672 GLU A C 1
ATOM 5472 O O . GLU A 1 672 ? 28.906 4.873 -11.262 1.00 96.56 672 GLU A O 1
ATOM 5477 N N . GLU A 1 673 ? 30.966 5.743 -11.133 1.00 94.75 673 GLU A N 1
ATOM 5478 C CA . GLU A 1 673 ? 30.556 6.952 -10.420 1.00 94.75 673 GLU A CA 1
ATOM 5479 C C . GLU A 1 673 ? 30.229 8.083 -11.405 1.00 94.75 673 GLU A C 1
ATOM 5481 O O . GLU A 1 673 ? 31.024 8.398 -12.292 1.00 94.75 673 GLU A O 1
ATOM 5486 N N . ARG A 1 674 ? 29.040 8.685 -11.278 1.00 93.12 674 ARG A N 1
ATOM 5487 C CA . ARG A 1 674 ? 28.479 9.623 -12.262 1.00 93.12 674 ARG A CA 1
ATOM 5488 C C . ARG A 1 674 ? 27.859 10.837 -11.579 1.00 93.12 674 ARG A C 1
ATOM 5490 O O . ARG A 1 674 ? 26.645 10.928 -11.443 1.00 93.12 674 ARG A O 1
ATOM 5497 N N . GLY A 1 675 ? 28.689 11.786 -11.146 1.00 93.50 675 GLY A N 1
ATOM 5498 C CA . GLY A 1 675 ? 28.206 13.046 -10.568 1.00 93.50 675 GLY A CA 1
ATOM 5499 C C . GLY A 1 675 ? 27.279 12.812 -9.370 1.00 93.50 675 GLY A C 1
ATOM 5500 O O . GLY A 1 675 ? 27.770 12.496 -8.284 1.00 93.50 675 GLY A O 1
ATOM 5501 N N . LYS A 1 676 ? 25.961 12.940 -9.586 1.00 93.88 676 LYS A N 1
ATOM 5502 C CA . LYS A 1 676 ? 24.888 12.782 -8.587 1.00 93.88 676 LYS A CA 1
ATOM 5503 C C . LYS A 1 676 ? 24.424 11.339 -8.345 1.00 93.88 676 LYS A C 1
ATOM 5505 O O . LYS A 1 676 ? 23.709 11.094 -7.373 1.00 93.88 676 LYS A O 1
ATOM 5510 N N . TYR A 1 677 ? 24.825 10.382 -9.179 1.00 97.06 677 TYR A N 1
ATOM 5511 C CA . TYR A 1 677 ? 24.416 8.980 -9.059 1.00 97.06 677 TYR A CA 1
ATOM 5512 C C . TYR A 1 677 ? 25.585 8.003 -9.243 1.00 97.06 677 TYR A C 1
ATOM 5514 O O . TYR A 1 677 ? 26.702 8.375 -9.620 1.00 97.06 677 TYR A O 1
ATOM 5522 N N . ILE A 1 678 ? 25.334 6.734 -8.937 1.00 97.62 678 ILE A N 1
ATOM 5523 C CA . ILE A 1 678 ? 26.225 5.604 -9.199 1.00 97.62 678 ILE A CA 1
ATOM 5524 C C . ILE A 1 678 ? 25.470 4.579 -10.036 1.00 97.62 678 ILE A C 1
ATOM 5526 O O . ILE A 1 678 ? 24.279 4.338 -9.834 1.00 97.62 678 ILE A O 1
ATOM 5530 N N . ARG A 1 679 ? 26.180 3.964 -10.979 1.00 97.62 679 ARG A N 1
ATOM 5531 C CA . ARG A 1 679 ? 25.684 2.847 -11.777 1.00 97.62 679 ARG A CA 1
ATOM 5532 C C . ARG A 1 679 ? 26.516 1.607 -11.484 1.00 97.62 679 ARG A C 1
ATOM 5534 O O . ARG A 1 679 ? 27.736 1.634 -11.616 1.00 97.62 679 ARG A O 1
ATOM 5541 N N . ILE A 1 680 ? 25.863 0.517 -11.106 1.00 98.06 680 ILE A N 1
ATOM 5542 C CA . ILE A 1 680 ? 26.494 -0.778 -10.839 1.00 98.06 680 ILE A CA 1
ATOM 5543 C C . ILE A 1 680 ? 26.003 -1.767 -11.891 1.00 98.06 680 ILE A C 1
ATOM 5545 O O . ILE A 1 680 ? 24.801 -1.927 -12.078 1.00 98.06 680 ILE A O 1
ATOM 5549 N N . ILE A 1 681 ? 26.920 -2.412 -12.605 1.00 96.94 681 ILE A N 1
ATOM 5550 C CA . ILE A 1 681 ? 26.612 -3.214 -13.793 1.00 96.94 681 ILE A CA 1
ATOM 5551 C C . ILE A 1 681 ? 27.206 -4.604 -13.617 1.00 96.94 681 ILE A C 1
ATOM 5553 O O . ILE A 1 681 ? 28.384 -4.727 -13.283 1.00 96.94 681 ILE A O 1
ATOM 5557 N N . SER A 1 682 ? 26.427 -5.650 -13.871 1.00 95.75 682 SER A N 1
ATOM 5558 C CA . SER A 1 682 ? 26.960 -7.012 -13.950 1.00 95.75 682 SER A CA 1
ATOM 5559 C C . SER A 1 682 ? 27.943 -7.135 -15.123 1.00 95.75 682 SER A C 1
ATOM 5561 O O . SER A 1 682 ? 27.591 -6.801 -16.257 1.00 95.75 682 SER A O 1
ATOM 5563 N N . VAL A 1 683 ? 29.154 -7.625 -14.864 1.00 88.50 683 VAL A N 1
ATOM 5564 C CA . VAL A 1 683 ? 30.203 -7.868 -15.873 1.00 88.50 683 VAL A CA 1
ATOM 5565 C C . VAL A 1 683 ? 30.137 -9.300 -16.399 1.00 88.50 683 VAL A C 1
ATOM 5567 O O . VAL A 1 683 ? 30.265 -9.514 -17.600 1.00 88.50 683 VAL A O 1
ATOM 5570 N N . GLU A 1 684 ? 29.895 -10.263 -15.508 1.00 69.00 684 GLU A N 1
ATOM 5571 C CA . GLU A 1 684 ? 29.772 -11.691 -15.816 1.00 69.00 684 GLU A CA 1
ATOM 5572 C C . GLU A 1 684 ? 28.391 -12.215 -15.381 1.00 69.00 684 GLU A C 1
ATOM 5574 O O . GLU A 1 684 ? 27.865 -11.816 -14.338 1.00 69.00 684 GLU A O 1
ATOM 5579 N N . GLY A 1 685 ? 27.797 -13.114 -16.173 1.00 64.56 685 GLY A N 1
ATOM 5580 C CA . GLY A 1 685 ? 26.473 -13.698 -15.927 1.00 64.56 685 GLY A CA 1
ATOM 5581 C C . GLY A 1 685 ? 25.681 -13.956 -17.212 1.00 64.56 685 GLY A C 1
ATOM 5582 O O . GLY A 1 685 ? 26.089 -13.540 -18.293 1.00 64.56 685 GLY A O 1
ATOM 5583 N N . ASN A 1 686 ? 24.535 -14.633 -17.091 1.00 77.62 686 ASN A N 1
ATOM 5584 C CA . ASN A 1 686 ? 23.675 -14.954 -18.240 1.00 77.62 686 ASN A CA 1
ATOM 5585 C C . ASN A 1 686 ? 22.817 -13.764 -18.682 1.00 77.62 686 ASN A C 1
ATOM 5587 O O . ASN A 1 686 ? 22.406 -13.684 -19.840 1.00 77.62 686 ASN A O 1
ATOM 5591 N N . LYS A 1 687 ? 22.494 -12.864 -17.749 1.00 88.50 687 LYS A N 1
ATOM 5592 C CA . LYS A 1 687 ? 21.633 -11.707 -17.984 1.00 88.50 687 LYS A CA 1
ATOM 5593 C C . LYS A 1 687 ? 22.261 -10.441 -17.418 1.00 88.50 687 LYS A C 1
ATOM 5595 O O . LYS A 1 687 ? 22.966 -10.474 -16.411 1.00 88.50 687 LYS A O 1
ATOM 5600 N N . LYS A 1 688 ? 21.981 -9.317 -18.077 1.00 93.50 688 LYS A N 1
ATOM 5601 C CA . LYS A 1 688 ? 22.504 -8.002 -17.709 1.00 93.50 688 LYS A CA 1
ATOM 5602 C C . LYS A 1 688 ? 21.660 -7.389 -16.592 1.00 93.50 688 LYS A C 1
ATOM 5604 O O . LYS A 1 688 ? 20.463 -7.172 -16.776 1.00 93.50 688 LYS A O 1
ATOM 5609 N N . VAL A 1 689 ? 22.295 -7.060 -15.472 1.00 97.75 689 VAL A N 1
ATOM 5610 C CA . VAL A 1 689 ? 21.699 -6.314 -14.357 1.00 97.75 689 VAL A CA 1
ATOM 5611 C C . VAL A 1 689 ? 22.372 -4.949 -14.257 1.00 97.75 689 VAL A C 1
ATOM 5613 O O . VAL A 1 689 ? 23.602 -4.859 -14.221 1.00 97.75 689 VAL A O 1
ATOM 5616 N N . GLU A 1 690 ? 21.571 -3.888 -14.206 1.00 98.06 690 GLU A N 1
ATOM 5617 C CA . GLU A 1 690 ? 22.032 -2.517 -13.996 1.00 98.06 690 GLU A CA 1
ATOM 5618 C C . GLU A 1 690 ? 21.298 -1.887 -12.815 1.00 98.06 690 GLU A C 1
ATOM 5620 O O . GLU A 1 690 ? 20.077 -1.750 -12.827 1.00 98.06 690 GLU A O 1
ATOM 5625 N N . ILE A 1 691 ? 22.056 -1.462 -11.811 1.00 98.50 691 ILE A N 1
ATOM 5626 C CA . ILE A 1 691 ? 21.537 -0.820 -10.609 1.00 98.50 691 ILE A CA 1
ATOM 5627 C C . ILE A 1 691 ? 21.931 0.650 -10.644 1.00 98.50 691 ILE A C 1
ATOM 5629 O O . ILE A 1 691 ? 23.118 0.975 -10.695 1.00 98.50 691 ILE A O 1
ATOM 5633 N N . PHE A 1 692 ? 20.940 1.528 -10.593 1.00 98.38 692 PHE A N 1
ATOM 5634 C CA . PHE A 1 692 ? 21.114 2.968 -10.492 1.00 98.38 692 PHE A CA 1
ATOM 5635 C C . PHE A 1 692 ? 20.795 3.408 -9.071 1.00 98.38 692 PHE A C 1
ATOM 5637 O O . PHE A 1 692 ? 19.721 3.110 -8.550 1.00 98.38 692 PHE A O 1
ATOM 5644 N N . THR A 1 693 ? 21.723 4.116 -8.437 1.00 97.44 693 THR A N 1
ATOM 5645 C CA . THR A 1 693 ? 21.523 4.644 -7.087 1.00 97.44 693 THR A CA 1
ATOM 5646 C C . THR A 1 693 ? 21.851 6.123 -7.053 1.00 97.44 693 THR A C 1
ATOM 5648 O O . THR A 1 693 ? 22.866 6.550 -7.606 1.00 97.44 693 THR A O 1
ATOM 5651 N N . ASN A 1 694 ? 21.006 6.935 -6.423 1.00 96.81 694 ASN A N 1
ATOM 5652 C CA . ASN A 1 694 ? 21.388 8.314 -6.151 1.00 96.81 694 ASN A CA 1
ATOM 5653 C C . ASN A 1 694 ? 22.409 8.349 -5.008 1.00 96.81 694 ASN A C 1
ATOM 5655 O O . ASN A 1 694 ? 22.421 7.484 -4.129 1.00 96.81 694 ASN A O 1
ATOM 5659 N N . LYS A 1 695 ? 23.262 9.372 -4.999 1.00 95.31 695 LYS A N 1
ATOM 5660 C CA . LYS A 1 695 ? 24.056 9.681 -3.808 1.00 95.31 695 LYS A CA 1
ATOM 5661 C C . LYS A 1 695 ? 23.144 10.325 -2.753 1.00 95.31 695 LYS A C 1
ATOM 5663 O O . LYS A 1 695 ? 22.320 11.155 -3.143 1.00 95.31 695 LYS A O 1
ATOM 5668 N N . PRO A 1 696 ? 23.322 10.035 -1.449 1.00 92.12 696 PRO A N 1
ATOM 5669 C CA . PRO A 1 696 ? 22.561 10.666 -0.365 1.00 92.12 696 PRO A CA 1
ATOM 5670 C C . PRO A 1 696 ? 22.501 12.195 -0.474 1.00 92.12 696 PRO A C 1
ATOM 5672 O O . PRO A 1 696 ? 21.425 12.771 -0.531 1.00 92.12 696 PRO A O 1
ATOM 5675 N N . ALA A 1 697 ? 23.648 12.855 -0.670 1.00 89.38 697 ALA A N 1
ATOM 5676 C CA . ALA A 1 697 ? 23.741 14.312 -0.834 1.00 89.38 697 ALA A CA 1
ATOM 5677 C C . ALA A 1 697 ? 23.068 14.869 -2.114 1.00 89.38 697 ALA A C 1
ATOM 5679 O O . ALA A 1 697 ? 23.112 16.068 -2.377 1.00 89.38 697 ALA A O 1
ATOM 5680 N N . SER A 1 698 ? 22.496 14.010 -2.955 1.00 89.88 698 SER A N 1
ATOM 5681 C CA . SER A 1 698 ? 21.781 14.353 -4.186 1.00 89.88 698 SER A CA 1
ATOM 5682 C C . SER A 1 698 ? 20.433 13.624 -4.248 1.00 89.88 698 SER A C 1
ATOM 5684 O O . SER A 1 698 ? 20.058 13.117 -5.303 1.00 89.88 698 SER A O 1
ATOM 5686 N N . GLU A 1 699 ? 19.719 13.546 -3.119 1.00 83.25 699 GLU A N 1
ATOM 5687 C CA . GLU A 1 699 ? 18.435 12.835 -3.006 1.00 83.25 699 GLU A CA 1
ATOM 5688 C C . GLU A 1 699 ? 17.334 13.342 -3.951 1.00 83.25 699 GLU A C 1
ATOM 5690 O O . GLU A 1 699 ? 16.516 12.543 -4.389 1.00 83.25 699 GLU A O 1
ATOM 5695 N N . GLU A 1 700 ? 17.342 14.625 -4.328 1.00 77.12 700 GLU A N 1
ATOM 5696 C CA . GLU A 1 700 ? 16.392 15.185 -5.305 1.00 77.12 700 GLU A CA 1
ATOM 5697 C C . GLU A 1 700 ? 16.946 15.107 -6.739 1.00 77.12 700 GLU A C 1
ATOM 5699 O O . GLU A 1 700 ? 16.371 14.460 -7.612 1.00 77.12 700 GLU A O 1
ATOM 5704 N N . GLY A 1 701 ? 18.123 15.696 -6.983 1.00 76.94 701 GLY A N 1
ATOM 5705 C CA . GLY A 1 701 ? 18.677 15.799 -8.339 1.00 76.94 701 GLY A CA 1
ATOM 5706 C C . GLY A 1 701 ? 19.242 14.496 -8.925 1.00 76.94 701 GLY A C 1
ATOM 5707 O O . GLY A 1 701 ? 19.425 14.405 -10.136 1.00 76.94 701 GLY A O 1
ATOM 5708 N N . GLY A 1 702 ? 19.563 13.495 -8.101 1.00 89.38 702 GLY A N 1
ATOM 5709 C CA . GLY A 1 702 ? 20.056 12.192 -8.560 1.00 89.38 702 GLY A CA 1
ATOM 5710 C C . GLY A 1 702 ? 18.969 11.369 -9.260 1.00 89.38 702 GLY A C 1
ATOM 5711 O O . GLY A 1 702 ? 19.174 10.969 -10.408 1.00 89.38 702 GLY A O 1
ATOM 5712 N N . PRO A 1 703 ? 17.806 11.135 -8.621 1.00 89.56 703 PRO A N 1
ATOM 5713 C CA . PRO A 1 703 ? 16.667 10.486 -9.264 1.00 89.56 703 PRO A CA 1
ATOM 5714 C C . PRO A 1 703 ? 16.219 11.142 -10.573 1.00 89.56 703 PRO A C 1
ATOM 5716 O O . PRO A 1 703 ? 15.930 10.423 -11.525 1.00 89.56 703 PRO A O 1
ATOM 5719 N N . GLU A 1 704 ? 16.218 12.476 -10.654 1.00 88.50 704 GLU A N 1
ATOM 5720 C CA . GLU A 1 704 ? 15.859 13.210 -11.878 1.00 88.50 704 GLU A CA 1
ATOM 5721 C C . GLU A 1 704 ? 16.805 12.911 -13.052 1.00 88.50 704 GLU A C 1
ATOM 5723 O O . GLU A 1 704 ? 16.364 12.745 -14.189 1.00 88.50 704 GLU A O 1
ATOM 5728 N N . GLU A 1 705 ? 18.115 12.824 -12.801 1.00 92.12 705 GLU A N 1
ATOM 5729 C CA . GLU A 1 705 ? 19.095 12.468 -13.835 1.00 92.12 705 GLU A CA 1
ATOM 5730 C C . GLU A 1 705 ? 18.951 11.009 -14.283 1.00 92.12 705 GLU A C 1
ATOM 5732 O O . GLU A 1 705 ? 19.047 10.718 -15.476 1.00 92.12 705 GLU A O 1
ATOM 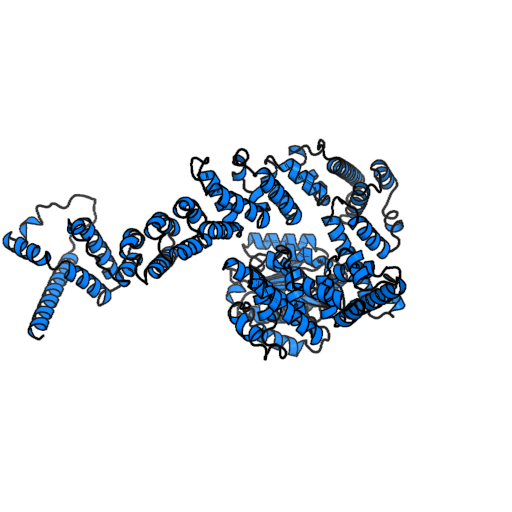5737 N N . ILE A 1 706 ? 18.669 10.096 -13.350 1.00 94.94 706 ILE A N 1
ATOM 5738 C CA . ILE A 1 706 ? 18.408 8.683 -13.658 1.00 94.94 706 ILE A CA 1
ATOM 5739 C C . ILE A 1 706 ? 17.143 8.544 -14.520 1.00 94.94 706 ILE A C 1
ATOM 5741 O O . ILE A 1 706 ? 17.147 7.804 -15.504 1.00 94.94 706 ILE A O 1
ATOM 5745 N N . GLU A 1 707 ? 16.081 9.286 -14.203 1.00 91.06 707 GLU A N 1
ATOM 5746 C CA . GLU A 1 707 ? 14.822 9.256 -14.953 1.00 91.06 707 GLU A CA 1
ATOM 5747 C C . GLU A 1 707 ? 15.006 9.709 -16.411 1.00 91.06 707 GLU A C 1
ATOM 5749 O O . GLU A 1 707 ? 14.457 9.091 -17.325 1.00 91.06 707 GLU A O 1
ATOM 5754 N N . LYS A 1 708 ? 15.833 10.736 -16.655 1.00 90.38 708 LYS A N 1
ATOM 5755 C CA . LYS A 1 708 ? 16.182 11.173 -18.020 1.00 90.38 708 LYS A CA 1
ATOM 5756 C C . LYS A 1 708 ? 16.849 10.052 -18.817 1.00 90.38 708 LYS A C 1
ATOM 5758 O O . LYS A 1 708 ? 16.444 9.787 -19.944 1.00 90.38 708 LYS A O 1
ATOM 5763 N N . ILE A 1 709 ? 17.792 9.334 -18.205 1.00 93.50 709 ILE A N 1
ATOM 5764 C CA . ILE A 1 709 ? 18.481 8.197 -18.838 1.00 93.50 709 ILE A CA 1
ATOM 5765 C C . ILE A 1 709 ? 17.496 7.077 -19.185 1.00 93.50 709 ILE A C 1
ATOM 5767 O O . ILE A 1 709 ? 17.604 6.458 -20.243 1.00 93.50 709 ILE A O 1
ATOM 5771 N N . PHE A 1 710 ? 16.544 6.791 -18.297 1.00 93.44 710 PHE A N 1
ATOM 5772 C CA . PHE A 1 710 ? 15.526 5.766 -18.531 1.00 93.44 710 PHE A CA 1
ATOM 5773 C C . PHE A 1 710 ? 14.621 6.128 -19.709 1.00 93.44 710 PHE A C 1
ATOM 5775 O O . PHE A 1 710 ? 14.401 5.283 -20.577 1.00 93.44 710 PHE A O 1
ATOM 5782 N N . LYS A 1 711 ? 14.194 7.395 -19.799 1.00 90.56 711 LYS A N 1
ATOM 5783 C CA . LYS A 1 711 ? 13.418 7.917 -20.936 1.00 90.56 711 LYS A CA 1
ATOM 5784 C C . LYS A 1 711 ? 14.199 7.834 -22.247 1.00 90.56 711 LYS A C 1
ATOM 5786 O O . LYS A 1 711 ? 13.690 7.283 -23.216 1.00 90.56 711 LYS A O 1
ATOM 5791 N N . GLU A 1 712 ? 15.449 8.296 -22.268 1.00 92.19 712 GLU A N 1
ATOM 5792 C CA . GLU A 1 712 ? 16.313 8.255 -23.461 1.00 92.19 712 GLU A CA 1
ATOM 5793 C C . GLU A 1 712 ? 16.569 6.827 -23.963 1.00 92.19 712 GLU A C 1
ATOM 5795 O O . GLU A 1 712 ? 16.654 6.588 -25.166 1.00 92.19 712 GLU A O 1
ATOM 5800 N N . ARG A 1 713 ? 16.682 5.862 -23.045 1.00 91.62 713 ARG A N 1
ATOM 5801 C CA . ARG A 1 713 ? 16.905 4.446 -23.369 1.00 91.62 713 ARG A CA 1
ATOM 5802 C C . ARG A 1 713 ? 15.622 3.653 -23.604 1.00 91.62 713 ARG A C 1
ATOM 5804 O O . ARG A 1 713 ? 15.722 2.480 -23.955 1.00 91.62 713 ARG A O 1
ATOM 5811 N N . ASN A 1 714 ? 14.455 4.255 -23.385 1.00 89.81 714 ASN A N 1
ATOM 5812 C CA . ASN A 1 714 ? 13.160 3.578 -23.385 1.00 89.81 714 ASN A CA 1
ATOM 5813 C C . ASN A 1 714 ? 13.135 2.320 -22.486 1.00 89.81 714 ASN A C 1
ATOM 5815 O O . ASN A 1 714 ? 12.714 1.239 -22.898 1.00 89.81 714 ASN A O 1
ATOM 5819 N N . VAL A 1 715 ? 13.640 2.455 -21.256 1.00 92.19 715 VAL A N 1
ATOM 5820 C CA . VAL A 1 715 ? 13.639 1.399 -20.228 1.00 92.19 715 VAL A CA 1
ATOM 5821 C C . VAL A 1 715 ? 12.970 1.896 -18.954 1.00 92.19 715 VAL A C 1
ATOM 5823 O O . VAL A 1 715 ? 12.885 3.097 -18.715 1.00 92.19 715 VAL A O 1
ATOM 5826 N N . GLN A 1 716 ? 12.526 0.974 -18.106 1.00 93.75 716 GLN A N 1
ATOM 5827 C CA . GLN A 1 716 ? 11.920 1.299 -16.815 1.00 93.75 716 GLN A CA 1
ATOM 5828 C C . GLN A 1 716 ? 12.476 0.401 -15.704 1.00 93.75 716 GLN A C 1
ATOM 5830 O O . GLN A 1 716 ? 12.990 -0.695 -15.954 1.00 93.75 716 GLN A O 1
ATOM 5835 N N . SER A 1 717 ? 12.363 0.866 -14.459 1.00 96.31 717 SER A N 1
ATOM 5836 C CA . SER A 1 717 ? 12.765 0.106 -13.274 1.00 96.31 717 SER A CA 1
ATOM 5837 C C . SER A 1 717 ? 11.902 -1.145 -13.108 1.00 96.31 717 SER A C 1
ATOM 5839 O O . SER A 1 717 ? 10.690 -1.053 -12.952 1.00 96.31 717 SER A O 1
ATOM 5841 N N . ILE A 1 718 ? 12.533 -2.318 -13.096 1.00 97.81 718 ILE A N 1
ATOM 5842 C CA . ILE A 1 718 ? 11.899 -3.601 -12.756 1.00 97.81 718 ILE A CA 1
ATOM 5843 C C . ILE A 1 718 ? 11.982 -3.857 -11.250 1.00 97.81 718 ILE A C 1
ATOM 5845 O O . ILE A 1 718 ? 11.078 -4.457 -10.665 1.00 97.81 718 ILE A O 1
ATOM 5849 N N . VAL A 1 719 ? 13.068 -3.395 -10.622 1.00 98.38 719 VAL A N 1
ATOM 5850 C CA . VAL A 1 719 ? 13.283 -3.479 -9.174 1.00 98.38 719 VAL A CA 1
ATOM 5851 C C . VAL A 1 719 ? 13.410 -2.073 -8.600 1.00 98.38 719 VAL A C 1
ATOM 5853 O O . VAL A 1 719 ? 14.257 -1.295 -9.042 1.00 98.38 719 VAL A O 1
ATOM 5856 N N . VAL A 1 720 ? 12.600 -1.759 -7.594 1.00 98.38 720 VAL A N 1
ATOM 5857 C CA . VAL A 1 720 ? 12.663 -0.485 -6.866 1.00 98.38 720 VAL A CA 1
ATOM 5858 C C . VAL A 1 720 ? 12.980 -0.754 -5.401 1.00 98.38 720 VAL A C 1
ATOM 5860 O O . VAL A 1 720 ? 12.372 -1.623 -4.776 1.00 98.38 720 VAL A O 1
ATOM 5863 N N . VAL A 1 721 ? 13.947 -0.028 -4.843 1.00 97.62 721 VAL A N 1
ATOM 5864 C CA . VAL A 1 721 ? 14.411 -0.233 -3.465 1.00 97.62 721 VAL A CA 1
ATOM 5865 C C . VAL A 1 721 ? 14.419 1.089 -2.710 1.00 97.62 721 VAL A C 1
ATOM 5867 O O . VAL A 1 721 ? 15.093 2.034 -3.111 1.00 97.62 721 VAL A O 1
ATOM 5870 N N . HIS A 1 722 ? 13.718 1.124 -1.581 1.00 94.81 722 HIS A N 1
ATOM 5871 C CA . HIS A 1 722 ? 13.777 2.212 -0.613 1.00 94.81 722 HIS A CA 1
ATOM 5872 C C . HIS A 1 722 ? 14.855 1.931 0.446 1.00 94.81 722 HIS A C 1
ATOM 5874 O O . HIS A 1 722 ? 14.793 0.889 1.110 1.00 94.81 722 HIS A O 1
ATOM 5880 N N . ARG A 1 723 ? 15.821 2.846 0.621 1.00 89.19 723 ARG A N 1
ATOM 5881 C CA . ARG A 1 723 ? 16.898 2.773 1.626 1.00 89.19 723 ARG A CA 1
ATOM 5882 C C . ARG A 1 723 ? 17.058 4.082 2.401 1.00 89.19 723 ARG A C 1
ATOM 5884 O O . ARG A 1 723 ? 18.006 4.837 2.194 1.00 89.19 723 ARG A O 1
ATOM 5891 N N . GLY A 1 724 ? 16.141 4.300 3.336 1.00 82.69 724 GLY A N 1
ATOM 5892 C CA . GLY A 1 724 ? 16.233 5.336 4.359 1.00 82.69 724 GLY A CA 1
ATOM 5893 C C . GLY A 1 724 ? 15.239 5.090 5.490 1.00 82.69 724 GLY A C 1
ATOM 5894 O O . GLY A 1 724 ? 14.703 3.987 5.629 1.00 82.69 724 GLY A O 1
ATOM 5895 N N . HIS A 1 725 ? 14.993 6.127 6.286 1.00 79.56 725 HIS A N 1
ATOM 5896 C CA . HIS A 1 725 ? 13.941 6.125 7.297 1.00 79.56 725 HIS A CA 1
ATOM 5897 C C . HIS A 1 725 ? 12.537 6.092 6.688 1.00 79.56 725 HIS A C 1
ATOM 5899 O O . HIS A 1 725 ? 12.318 6.487 5.542 1.00 79.56 725 HIS A O 1
ATOM 5905 N N . SER A 1 726 ? 11.551 5.665 7.478 1.00 75.75 726 SER A N 1
ATOM 5906 C CA . SER A 1 726 ? 10.191 5.473 6.979 1.00 75.75 726 SER A CA 1
ATOM 5907 C C . SER A 1 726 ? 9.509 6.768 6.525 1.00 75.75 726 SER A C 1
ATOM 5909 O O . SER A 1 726 ? 8.754 6.724 5.557 1.00 75.75 726 SER A O 1
ATOM 5911 N N . PHE A 1 727 ? 9.860 7.925 7.100 1.00 71.44 727 PHE A N 1
ATOM 5912 C CA . PHE A 1 727 ? 9.379 9.245 6.656 1.00 71.44 727 PHE A CA 1
ATOM 5913 C C . PHE A 1 727 ? 9.871 9.644 5.248 1.00 71.44 727 PHE A C 1
ATOM 5915 O O . PHE A 1 727 ? 9.392 10.598 4.642 1.00 71.44 727 PHE A O 1
ATOM 5922 N N . HIS A 1 728 ? 10.818 8.899 4.674 1.00 80.56 728 HIS A N 1
ATOM 5923 C CA . HIS A 1 728 ? 11.228 9.050 3.279 1.00 80.56 728 HIS A CA 1
ATOM 5924 C C . HIS A 1 728 ? 10.518 8.079 2.323 1.00 80.56 728 HIS A C 1
ATOM 5926 O O . HIS A 1 728 ? 10.682 8.191 1.106 1.00 80.56 728 HIS A O 1
ATOM 5932 N N . THR A 1 729 ? 9.737 7.126 2.842 1.00 83.50 729 THR A N 1
ATOM 5933 C CA . THR A 1 729 ? 9.132 6.040 2.051 1.00 83.50 729 THR A CA 1
ATOM 5934 C C . THR A 1 729 ? 8.219 6.579 0.955 1.00 83.50 729 THR A C 1
ATOM 5936 O O . THR A 1 729 ? 8.332 6.137 -0.190 1.00 83.50 729 THR A O 1
ATOM 5939 N N . ASP A 1 730 ? 7.388 7.579 1.260 1.00 80.56 730 ASP A N 1
ATOM 5940 C CA . ASP A 1 730 ? 6.447 8.157 0.292 1.00 80.56 730 ASP A CA 1
ATOM 5941 C C . ASP A 1 730 ? 7.169 8.759 -0.923 1.00 80.56 730 ASP A C 1
ATOM 5943 O O . ASP A 1 730 ? 6.786 8.482 -2.061 1.00 80.56 730 ASP A O 1
ATOM 5947 N N . LYS A 1 731 ? 8.314 9.432 -0.714 1.00 82.88 731 LYS A N 1
ATOM 5948 C CA . LYS A 1 731 ? 9.158 9.938 -1.813 1.00 82.88 731 LYS A CA 1
ATOM 5949 C C . LYS A 1 731 ? 9.639 8.817 -2.748 1.00 82.88 731 LYS A C 1
ATOM 5951 O O . LYS A 1 731 ? 9.775 9.037 -3.947 1.00 82.88 731 LYS A O 1
ATOM 5956 N N . THR A 1 732 ? 9.946 7.624 -2.221 1.00 88.81 732 THR A N 1
ATOM 5957 C CA . THR A 1 732 ? 10.308 6.468 -3.069 1.00 88.81 732 THR A CA 1
ATOM 5958 C C . THR A 1 732 ? 9.084 5.902 -3.782 1.00 88.81 732 THR A C 1
ATOM 5960 O O . THR A 1 732 ? 9.171 5.572 -4.964 1.00 88.81 732 THR A O 1
ATOM 5963 N N . ILE A 1 733 ? 7.951 5.775 -3.086 1.00 88.12 733 ILE A N 1
ATOM 5964 C CA . ILE A 1 733 ? 6.727 5.183 -3.641 1.00 88.12 733 ILE A CA 1
ATOM 5965 C C . ILE A 1 733 ? 6.225 5.973 -4.847 1.00 88.12 733 ILE A C 1
ATOM 5967 O O . ILE A 1 733 ? 5.834 5.374 -5.848 1.00 88.12 733 ILE A O 1
ATOM 5971 N N . GLU A 1 734 ? 6.309 7.302 -4.807 1.00 85.44 734 GLU A N 1
ATOM 5972 C CA . GLU A 1 734 ? 5.969 8.167 -5.944 1.00 85.44 734 GLU A CA 1
ATOM 5973 C C . GLU A 1 734 ? 6.767 7.850 -7.216 1.00 85.44 734 GLU A C 1
ATOM 5975 O O . GLU A 1 734 ? 6.291 8.114 -8.319 1.00 85.44 734 GLU A O 1
ATOM 5980 N N . LYS A 1 735 ? 7.960 7.262 -7.077 1.00 86.38 735 LYS A N 1
ATOM 5981 C CA . LYS A 1 735 ? 8.865 6.914 -8.180 1.00 86.38 735 LYS A CA 1
ATOM 5982 C C . LYS A 1 735 ? 8.760 5.448 -8.620 1.00 86.38 735 LYS A C 1
ATOM 5984 O O . LYS A 1 735 ? 9.531 5.015 -9.477 1.00 86.38 735 LYS A O 1
ATOM 5989 N N . ILE A 1 736 ? 7.831 4.671 -8.056 1.00 89.50 736 ILE A N 1
ATOM 5990 C CA . ILE A 1 736 ? 7.572 3.293 -8.491 1.00 89.50 736 ILE A CA 1
ATOM 5991 C C . ILE A 1 736 ? 6.905 3.310 -9.870 1.00 89.50 736 ILE A C 1
ATOM 5993 O O . ILE A 1 736 ? 5.886 3.963 -10.077 1.00 89.50 736 ILE A O 1
ATOM 5997 N N . THR A 1 737 ? 7.478 2.559 -10.809 1.00 87.25 737 THR A N 1
ATOM 5998 C CA . THR A 1 737 ? 6.935 2.361 -12.158 1.00 87.25 737 THR A CA 1
ATOM 5999 C C . THR A 1 737 ? 5.834 1.299 -12.150 1.00 87.25 737 THR A C 1
ATOM 6001 O O . THR A 1 737 ? 5.878 0.351 -11.364 1.00 87.25 737 THR A O 1
ATOM 6004 N N . SER A 1 738 ? 4.880 1.398 -13.079 1.00 87.44 738 SER A N 1
ATOM 6005 C CA . SER A 1 738 ? 3.777 0.432 -13.205 1.00 87.44 738 SER A CA 1
ATOM 6006 C C . SER A 1 738 ? 4.230 -0.989 -13.541 1.00 87.44 738 SER A C 1
ATOM 6008 O O . SER A 1 738 ? 3.552 -1.956 -13.198 1.00 87.44 738 SER A O 1
ATOM 6010 N N . ILE A 1 739 ? 5.404 -1.139 -14.164 1.00 88.12 739 ILE A N 1
ATOM 6011 C CA . ILE A 1 739 ? 5.958 -2.450 -14.515 1.00 88.12 739 ILE A CA 1
ATOM 6012 C C . ILE A 1 739 ? 6.827 -3.073 -13.416 1.00 88.12 739 ILE A C 1
ATOM 6014 O O . ILE A 1 739 ? 7.268 -4.213 -13.584 1.00 88.12 739 ILE A O 1
ATOM 6018 N N . ALA A 1 740 ? 7.108 -2.357 -12.320 1.00 96.00 740 ALA A N 1
ATOM 6019 C CA . ALA A 1 740 ? 8.003 -2.838 -11.271 1.00 96.00 740 ALA A CA 1
ATOM 6020 C C . ALA A 1 740 ? 7.525 -4.195 -10.734 1.00 96.00 740 ALA A C 1
ATOM 6022 O O . ALA A 1 740 ? 6.422 -4.310 -10.201 1.00 96.00 740 ALA A O 1
ATOM 6023 N N . LYS A 1 741 ? 8.353 -5.237 -10.851 1.00 96.12 741 LYS A N 1
ATOM 6024 C CA . LYS A 1 741 ? 8.006 -6.592 -10.394 1.00 96.12 741 LYS A CA 1
ATOM 6025 C C . LYS A 1 741 ? 8.498 -6.891 -8.991 1.00 96.12 741 LYS A C 1
ATOM 6027 O O . LYS A 1 741 ? 7.907 -7.738 -8.327 1.00 96.12 741 LYS A O 1
ATOM 6032 N N . ILE A 1 742 ? 9.535 -6.201 -8.518 1.00 98.00 742 ILE A N 1
ATOM 6033 C CA . ILE A 1 742 ? 10.022 -6.330 -7.142 1.00 98.00 742 ILE A CA 1
ATOM 6034 C C . ILE A 1 742 ? 10.140 -4.945 -6.517 1.00 98.00 742 ILE A C 1
ATOM 6036 O O . ILE A 1 742 ? 10.828 -4.075 -7.046 1.00 98.00 742 ILE A O 1
ATOM 6040 N N . VAL A 1 743 ? 9.506 -4.759 -5.362 1.00 97.88 743 VAL A N 1
ATOM 6041 C CA . VAL A 1 743 ? 9.645 -3.543 -4.555 1.00 97.88 743 VAL A CA 1
ATOM 6042 C C . VAL A 1 743 ? 10.158 -3.933 -3.178 1.00 97.88 743 VAL A C 1
ATOM 6044 O O . VAL A 1 743 ? 9.576 -4.789 -2.516 1.00 97.88 743 VAL A O 1
ATOM 6047 N N . SER A 1 744 ? 11.261 -3.326 -2.746 1.00 96.56 744 SER A N 1
ATOM 6048 C CA . SER A 1 744 ? 11.847 -3.559 -1.426 1.00 96.56 744 SER A CA 1
ATOM 6049 C C . SER A 1 744 ? 11.695 -2.317 -0.556 1.00 96.56 744 SER A C 1
ATOM 6051 O O . SER A 1 744 ? 12.396 -1.325 -0.760 1.00 96.56 744 SER A O 1
ATOM 6053 N N . LEU A 1 745 ? 10.819 -2.393 0.443 1.00 92.19 745 LEU A N 1
ATOM 6054 C CA . LEU A 1 745 ? 10.646 -1.378 1.480 1.00 92.19 745 LEU A CA 1
ATOM 6055 C C . LEU A 1 745 ? 11.452 -1.791 2.715 1.00 92.19 745 LEU A C 1
ATOM 6057 O O . LEU A 1 745 ? 10.951 -2.474 3.608 1.00 92.19 745 LEU A O 1
ATOM 6061 N N . GLY A 1 746 ? 12.741 -1.438 2.702 1.00 80.62 746 GLY A N 1
ATOM 6062 C CA . GLY A 1 746 ? 13.718 -1.847 3.715 1.00 80.62 746 GLY A CA 1
ATOM 6063 C C . GLY A 1 746 ? 13.833 -0.916 4.925 1.00 80.62 746 GLY A C 1
ATOM 6064 O O . GLY A 1 746 ? 14.697 -1.163 5.769 1.00 80.62 746 GLY A O 1
ATOM 6065 N N . SER A 1 747 ? 13.018 0.142 4.993 1.00 81.75 747 SER A N 1
ATOM 6066 C CA . SER A 1 747 ? 12.888 1.046 6.145 1.00 81.75 747 SER A CA 1
ATOM 6067 C C . SER A 1 747 ? 12.257 0.329 7.337 1.00 81.75 747 SER A C 1
ATOM 6069 O O . SER A 1 747 ? 11.906 -0.845 7.246 1.00 81.75 747 SER A O 1
ATOM 6071 N N . CYS A 1 748 ? 12.121 0.995 8.480 1.00 77.62 748 CYS A N 1
ATOM 6072 C CA . CYS A 1 748 ? 11.254 0.493 9.542 1.00 77.62 748 CYS A CA 1
ATOM 6073 C C . CYS A 1 748 ? 9.795 0.485 9.065 1.00 77.62 748 CYS A C 1
ATOM 6075 O O . CYS A 1 748 ? 9.405 1.346 8.278 1.00 77.62 748 CYS A O 1
ATOM 6077 N N . GLY A 1 749 ? 9.019 -0.521 9.482 1.00 69.88 749 GLY A N 1
ATOM 6078 C CA . GLY A 1 749 ? 7.573 -0.563 9.225 1.00 69.88 749 GLY A CA 1
ATOM 6079 C C . GLY A 1 749 ? 7.160 -0.483 7.748 1.00 69.88 749 GLY A C 1
ATOM 6080 O O . GLY A 1 749 ? 6.010 -0.160 7.457 1.00 69.88 749 GLY A O 1
ATOM 6081 N N . GLY A 1 750 ? 8.050 -0.814 6.802 1.00 74.88 750 GLY A N 1
ATOM 6082 C CA . GLY A 1 750 ? 7.785 -0.716 5.361 1.00 74.88 750 GLY A CA 1
ATOM 6083 C C . GLY A 1 750 ? 6.541 -1.497 4.917 1.00 74.88 750 GLY A C 1
ATOM 6084 O O . GLY A 1 750 ? 5.934 -1.191 3.896 1.00 74.88 750 GLY A O 1
ATOM 6085 N N . TYR A 1 751 ? 6.117 -2.476 5.717 1.00 76.88 751 TYR A N 1
ATOM 6086 C CA . TYR A 1 751 ? 4.872 -3.214 5.549 1.00 76.88 751 TYR A CA 1
ATOM 6087 C C . TYR A 1 751 ? 3.612 -2.333 5.490 1.00 76.88 751 TYR A C 1
ATOM 6089 O O . TYR A 1 751 ? 2.677 -2.666 4.769 1.00 76.88 751 TYR A O 1
ATOM 6097 N N . ASN A 1 752 ? 3.567 -1.209 6.204 1.00 74.94 752 ASN A N 1
ATOM 6098 C CA . ASN A 1 752 ? 2.362 -0.374 6.276 1.00 74.94 752 ASN A CA 1
ATOM 6099 C C . ASN A 1 752 ? 2.063 0.385 4.973 1.00 74.94 752 ASN A C 1
ATOM 6101 O O . ASN A 1 752 ? 0.999 0.975 4.850 1.00 74.94 752 ASN A O 1
ATOM 6105 N N . ASN A 1 753 ? 2.972 0.356 3.993 1.00 80.31 753 ASN A N 1
ATOM 6106 C CA . ASN A 1 753 ? 2.829 1.083 2.732 1.00 80.31 753 ASN A CA 1
ATOM 6107 C C . ASN A 1 753 ? 2.550 0.160 1.524 1.00 80.31 753 ASN A C 1
ATOM 6109 O O . ASN A 1 753 ? 2.716 0.562 0.370 1.00 80.31 753 ASN A O 1
ATOM 6113 N N . ILE A 1 754 ? 2.154 -1.099 1.761 1.00 86.06 754 ILE A N 1
ATOM 6114 C CA . ILE A 1 754 ? 1.920 -2.087 0.692 1.00 86.06 754 ILE A CA 1
ATOM 6115 C C . ILE A 1 754 ? 0.789 -1.688 -0.264 1.00 86.06 754 ILE A C 1
ATOM 6117 O O . ILE A 1 754 ? 0.883 -1.956 -1.458 1.00 86.06 754 ILE A O 1
ATOM 6121 N N . ASP A 1 755 ? -0.267 -1.047 0.228 1.00 82.12 755 ASP A N 1
ATOM 6122 C CA . ASP A 1 755 ? -1.416 -0.624 -0.569 1.00 82.12 755 ASP A CA 1
ATOM 6123 C C . ASP A 1 755 ? -1.015 0.479 -1.553 1.00 82.12 755 ASP A C 1
ATOM 6125 O O . ASP A 1 755 ? -1.316 0.363 -2.742 1.00 82.12 755 ASP A O 1
ATOM 6129 N N . LYS A 1 756 ? -0.242 1.472 -1.094 1.00 83.69 756 LYS A N 1
ATOM 6130 C CA . LYS A 1 756 ? 0.325 2.533 -1.936 1.00 83.69 756 LYS A CA 1
ATOM 6131 C C . LYS A 1 756 ? 1.239 1.961 -3.021 1.00 83.69 756 LYS A C 1
ATOM 6133 O O . LYS A 1 756 ? 1.165 2.367 -4.179 1.00 83.69 756 LYS A O 1
ATOM 6138 N N . VAL A 1 757 ? 2.062 0.963 -2.686 1.00 89.69 757 VAL A N 1
ATOM 6139 C CA . VAL A 1 757 ? 2.883 0.259 -3.686 1.00 89.69 757 VAL A CA 1
ATOM 6140 C C . VAL A 1 757 ? 2.008 -0.462 -4.712 1.00 89.69 757 VAL A C 1
ATOM 6142 O O . VAL A 1 757 ? 2.265 -0.342 -5.906 1.00 89.69 757 VAL A O 1
ATOM 6145 N N . LEU A 1 758 ? 0.964 -1.176 -4.282 1.00 87.94 758 LEU A N 1
ATOM 6146 C CA . LEU A 1 758 ? 0.053 -1.911 -5.173 1.00 87.94 758 LEU A CA 1
ATOM 6147 C C . LEU A 1 758 ? -0.892 -1.009 -5.979 1.00 87.94 758 LEU A C 1
ATOM 6149 O O . LEU A 1 758 ? -1.529 -1.489 -6.917 1.00 87.94 758 LEU A O 1
ATOM 6153 N N . GLN A 1 759 ? -1.040 0.263 -5.609 1.00 83.50 759 GLN A N 1
ATOM 6154 C CA . GLN A 1 759 ? -1.668 1.279 -6.456 1.00 83.50 759 GLN A CA 1
ATOM 6155 C C . GLN A 1 759 ? -0.739 1.674 -7.609 1.00 83.50 759 GLN A C 1
ATOM 6157 O O . GLN A 1 759 ? -1.210 1.857 -8.723 1.00 83.50 759 GLN A O 1
ATOM 6162 N N . LYS A 1 760 ? 0.577 1.754 -7.368 1.00 85.38 760 LYS A N 1
ATOM 6163 C CA . LYS A 1 760 ? 1.569 2.073 -8.408 1.00 85.38 760 LYS A CA 1
ATOM 6164 C C . LYS A 1 760 ? 1.902 0.883 -9.300 1.00 85.38 760 LYS A C 1
ATOM 6166 O O . LYS A 1 760 ? 1.946 1.035 -10.512 1.00 85.38 760 LYS A O 1
ATOM 6171 N N . SER A 1 761 ? 2.130 -0.288 -8.712 1.00 89.25 761 SER A N 1
ATOM 6172 C CA . SER A 1 761 ? 2.417 -1.535 -9.422 1.00 89.25 761 SER A CA 1
ATOM 6173 C C . SER A 1 761 ? 1.588 -2.688 -8.837 1.00 89.25 761 SER A C 1
ATOM 6175 O O . SER A 1 761 ? 2.005 -3.327 -7.863 1.00 89.25 761 SER A O 1
ATOM 6177 N N . PRO A 1 762 ? 0.411 -2.987 -9.421 1.00 88.69 762 PRO A N 1
ATOM 6178 C CA . PRO A 1 762 ? -0.483 -4.050 -8.948 1.00 88.69 762 PRO A CA 1
ATOM 6179 C C . PRO A 1 762 ? 0.163 -5.443 -8.926 1.00 88.69 762 PRO A C 1
ATOM 6181 O O . PRO A 1 762 ? -0.157 -6.285 -8.085 1.00 88.69 762 PRO A O 1
ATOM 6184 N N . ASP A 1 763 ? 1.126 -5.676 -9.816 1.00 88.81 763 ASP A N 1
ATOM 6185 C CA . ASP A 1 763 ? 1.828 -6.950 -9.954 1.00 88.81 763 ASP A CA 1
ATOM 6186 C C . ASP A 1 763 ? 3.059 -7.081 -9.054 1.00 88.81 763 ASP A C 1
ATOM 6188 O O . ASP A 1 763 ? 3.636 -8.168 -8.978 1.00 88.81 763 ASP A O 1
ATOM 6192 N N . ALA A 1 764 ? 3.460 -6.030 -8.336 1.00 94.50 764 ALA A N 1
ATOM 6193 C CA . ALA A 1 764 ? 4.688 -6.045 -7.550 1.00 94.50 764 ALA A CA 1
ATOM 6194 C C . ALA A 1 764 ? 4.711 -7.178 -6.511 1.00 94.50 764 ALA A C 1
ATOM 6196 O O . ALA A 1 764 ? 3.734 -7.445 -5.803 1.00 94.50 764 ALA A O 1
ATOM 6197 N N . HIS A 1 765 ? 5.859 -7.838 -6.395 1.00 96.12 765 HIS A N 1
ATOM 6198 C CA . HIS A 1 765 ? 6.217 -8.672 -5.257 1.00 96.12 765 HIS A CA 1
ATOM 6199 C C . HIS A 1 765 ? 6.942 -7.784 -4.249 1.00 96.12 765 HIS A C 1
ATOM 6201 O O . HIS A 1 765 ? 8.002 -7.231 -4.549 1.00 96.12 765 HIS A O 1
ATOM 6207 N N . ILE A 1 766 ? 6.358 -7.629 -3.061 1.00 95.25 766 ILE A N 1
ATOM 6208 C CA . ILE A 1 766 ? 6.835 -6.658 -2.075 1.00 95.25 766 ILE A CA 1
ATOM 6209 C C . ILE A 1 766 ? 7.612 -7.367 -0.972 1.00 95.25 766 ILE A C 1
ATOM 6211 O O . ILE A 1 766 ? 7.086 -8.242 -0.281 1.00 95.25 766 ILE A O 1
ATOM 6215 N N . LEU A 1 767 ? 8.870 -6.969 -0.816 1.00 94.81 767 LEU A N 1
ATOM 6216 C CA . LEU A 1 767 ? 9.740 -7.351 0.286 1.00 94.81 767 LEU A CA 1
ATOM 6217 C C . LEU A 1 767 ? 9.713 -6.206 1.301 1.00 94.81 767 LEU A C 1
ATOM 6219 O O . LEU A 1 767 ? 10.061 -5.075 0.972 1.00 94.81 767 LEU A O 1
ATOM 6223 N N . SER A 1 768 ? 9.243 -6.476 2.513 1.00 90.94 768 SER A N 1
ATOM 6224 C CA . SER A 1 768 ? 8.923 -5.429 3.493 1.00 90.94 768 SER A CA 1
ATOM 6225 C C . SER A 1 768 ? 9.344 -5.815 4.905 1.00 90.94 768 SER A C 1
ATOM 6227 O O . SER A 1 768 ? 9.621 -6.981 5.184 1.00 90.94 768 SER A O 1
ATOM 6229 N N . THR A 1 769 ? 9.316 -4.855 5.822 1.00 86.00 769 THR A N 1
ATOM 6230 C CA . THR A 1 769 ? 9.624 -5.035 7.246 1.00 86.00 769 THR A CA 1
ATOM 6231 C C . THR A 1 769 ? 8.401 -4.706 8.117 1.00 86.00 769 THR A C 1
ATOM 6233 O O . THR A 1 769 ? 7.698 -3.728 7.874 1.00 86.00 769 THR A O 1
ATOM 6236 N N . LYS A 1 770 ? 8.128 -5.512 9.153 1.00 76.50 770 LYS A N 1
ATOM 6237 C CA . LYS A 1 770 ? 7.132 -5.202 10.210 1.00 76.50 770 LYS A CA 1
ATOM 6238 C C . LYS A 1 770 ? 7.728 -4.447 11.404 1.00 76.50 770 LYS A C 1
ATOM 6240 O O . LYS A 1 770 ? 6.994 -3.995 12.271 1.00 76.50 770 LYS A O 1
ATOM 6245 N N . GLY A 1 771 ? 9.052 -4.358 11.473 1.00 73.69 771 GLY A N 1
ATOM 6246 C CA . GLY A 1 771 ? 9.782 -3.753 12.582 1.00 73.69 771 GLY A CA 1
ATOM 6247 C C . GLY A 1 771 ? 11.058 -3.105 12.073 1.00 73.69 771 GLY A C 1
ATOM 6248 O O . GLY A 1 771 ? 11.013 -2.349 11.111 1.00 73.69 771 GLY A O 1
ATOM 6249 N N . ILE A 1 772 ? 12.197 -3.435 12.682 1.00 77.81 772 ILE A N 1
ATOM 6250 C CA . ILE A 1 772 ? 13.483 -2.800 12.370 1.00 77.81 772 ILE A CA 1
ATOM 6251 C C . ILE A 1 772 ? 13.988 -3.229 10.988 1.00 77.81 772 ILE A C 1
ATOM 6253 O O . ILE A 1 772 ? 14.312 -4.404 10.776 1.00 77.81 772 ILE A O 1
ATOM 6257 N N . GLY A 1 773 ? 14.105 -2.255 10.085 1.00 84.94 773 GLY A N 1
ATOM 6258 C CA . GLY A 1 773 ? 14.920 -2.335 8.877 1.00 84.94 773 GLY A CA 1
ATOM 6259 C C . GLY A 1 773 ? 16.384 -2.032 9.199 1.00 84.94 773 GLY A C 1
ATOM 6260 O O . GLY A 1 773 ? 16.682 -1.213 10.060 1.00 84.94 773 GLY A O 1
ATOM 6261 N N . THR A 1 774 ? 17.331 -2.725 8.566 1.00 87.25 774 THR A N 1
ATOM 6262 C CA . THR A 1 774 ? 18.762 -2.529 8.854 1.00 87.25 774 THR A CA 1
ATOM 6263 C C . THR A 1 774 ? 19.621 -2.872 7.649 1.00 87.25 774 THR A C 1
ATOM 6265 O O . THR A 1 774 ? 19.392 -3.883 6.980 1.00 87.25 774 THR A O 1
ATOM 6268 N N . MET A 1 775 ? 20.654 -2.062 7.404 1.00 91.12 775 MET A N 1
ATOM 6269 C CA . MET A 1 775 ? 21.655 -2.308 6.361 1.00 91.12 775 MET A CA 1
ATOM 6270 C C . MET A 1 775 ? 22.287 -3.706 6.460 1.00 91.12 775 MET A C 1
ATOM 6272 O O . MET A 1 775 ? 22.515 -4.361 5.448 1.00 91.12 775 MET A O 1
ATOM 6276 N N . LEU A 1 776 ? 22.438 -4.241 7.680 1.00 92.62 776 LEU A N 1
ATOM 6277 C CA . LEU A 1 776 ? 23.032 -5.561 7.928 1.00 92.62 776 LEU A CA 1
ATOM 6278 C C . LEU A 1 776 ? 22.209 -6.736 7.375 1.00 92.62 776 LEU A C 1
ATOM 6280 O O . LEU A 1 776 ? 22.733 -7.844 7.265 1.00 92.62 776 LEU A O 1
ATOM 6284 N N . ILE A 1 777 ? 20.936 -6.510 7.039 1.00 95.56 777 ILE A N 1
ATOM 6285 C CA . ILE A 1 777 ? 20.064 -7.500 6.397 1.00 95.56 777 ILE A CA 1
ATOM 6286 C C . ILE A 1 777 ? 19.699 -7.062 4.986 1.00 95.56 777 ILE A C 1
ATOM 6288 O O . ILE A 1 777 ? 19.850 -7.864 4.066 1.00 95.56 777 ILE A O 1
ATOM 6292 N N . ASN A 1 778 ? 19.294 -5.803 4.803 1.00 95.12 778 ASN A N 1
ATOM 6293 C CA . ASN A 1 778 ? 18.933 -5.254 3.499 1.00 95.12 778 ASN A CA 1
ATOM 6294 C C . ASN A 1 778 ? 20.046 -5.464 2.462 1.00 95.12 778 ASN A C 1
ATOM 6296 O O . ASN A 1 778 ? 19.792 -6.033 1.403 1.00 95.12 778 ASN A O 1
ATOM 6300 N N . ASP A 1 779 ? 21.284 -5.058 2.761 1.00 95.81 779 ASP A N 1
ATOM 6301 C CA . ASP A 1 779 ? 22.375 -5.083 1.779 1.00 95.81 779 ASP A CA 1
ATOM 6302 C C . ASP A 1 779 ? 22.763 -6.503 1.347 1.00 95.81 779 ASP A C 1
ATOM 6304 O O . ASP A 1 779 ? 22.774 -6.777 0.140 1.00 95.81 779 ASP A O 1
ATOM 6308 N N . PRO A 1 780 ? 23.003 -7.456 2.272 1.00 96.25 780 PRO A N 1
ATOM 6309 C CA . PRO A 1 780 ? 23.267 -8.837 1.886 1.00 96.25 780 PRO A CA 1
ATOM 6310 C C . PRO A 1 780 ? 22.086 -9.510 1.181 1.00 96.25 780 PRO A C 1
ATOM 6312 O O . PRO A 1 780 ? 22.311 -10.312 0.274 1.00 96.25 780 PRO A O 1
ATOM 6315 N N . LEU A 1 781 ? 20.845 -9.213 1.584 1.00 97.44 781 LEU A N 1
ATOM 6316 C CA . LEU A 1 781 ? 19.641 -9.796 0.989 1.00 97.44 781 LEU A CA 1
ATOM 6317 C C . LEU A 1 781 ? 19.436 -9.310 -0.450 1.00 97.44 781 LEU A C 1
ATOM 6319 O O . LEU A 1 781 ? 19.225 -10.128 -1.345 1.00 97.44 781 LEU A O 1
ATOM 6323 N N . LEU A 1 782 ? 19.569 -8.002 -0.691 1.00 97.25 782 LEU A N 1
ATOM 6324 C CA . LEU A 1 782 ? 19.506 -7.406 -2.029 1.00 97.25 782 LEU A CA 1
ATOM 6325 C C . LEU A 1 782 ? 20.638 -7.920 -2.914 1.00 97.25 782 LEU A C 1
ATOM 6327 O O . LEU A 1 782 ? 20.412 -8.260 -4.073 1.00 97.25 782 LEU A O 1
ATOM 6331 N N . LYS A 1 783 ? 21.850 -8.053 -2.364 1.00 96.75 783 LYS A N 1
ATOM 6332 C CA . LYS A 1 783 ? 22.972 -8.661 -3.082 1.00 96.75 783 LYS A CA 1
ATOM 6333 C C . LYS A 1 783 ? 22.644 -10.090 -3.512 1.00 96.75 783 LYS A C 1
ATOM 6335 O O . LYS A 1 783 ? 22.840 -10.421 -4.674 1.00 96.75 783 LYS A O 1
ATOM 6340 N N . MET A 1 784 ? 22.111 -10.921 -2.612 1.00 97.06 784 MET A N 1
ATOM 6341 C CA . MET A 1 784 ? 21.688 -12.290 -2.940 1.00 97.06 784 MET A CA 1
ATOM 6342 C C . MET A 1 784 ? 20.614 -12.322 -4.026 1.00 97.06 784 MET A C 1
ATOM 6344 O O . MET A 1 784 ? 20.703 -13.144 -4.934 1.00 97.06 784 MET A O 1
ATOM 6348 N N . LEU A 1 785 ? 19.621 -11.433 -3.946 1.00 97.31 785 LEU A N 1
ATOM 6349 C CA . LEU A 1 785 ? 18.571 -11.327 -4.957 1.00 97.31 785 LEU A CA 1
ATOM 6350 C C . LEU A 1 785 ? 19.164 -10.969 -6.323 1.00 97.31 785 LEU A C 1
ATOM 6352 O O . LEU A 1 785 ? 18.821 -11.589 -7.323 1.00 97.31 785 LEU A O 1
ATOM 6356 N N . ASN A 1 786 ? 20.103 -10.026 -6.356 1.00 96.88 786 ASN A N 1
ATOM 6357 C CA . ASN A 1 786 ? 20.764 -9.606 -7.585 1.00 96.88 786 ASN A CA 1
ATOM 6358 C C . ASN A 1 786 ? 21.627 -10.710 -8.199 1.00 96.88 786 ASN A C 1
ATOM 6360 O O . ASN A 1 786 ? 21.667 -10.817 -9.420 1.00 96.88 786 ASN A O 1
ATOM 6364 N N . GLU A 1 787 ? 22.271 -11.559 -7.392 1.00 95.31 787 GLU A N 1
ATOM 6365 C CA . GLU A 1 787 ? 22.968 -12.744 -7.911 1.00 95.31 787 GLU A CA 1
ATOM 6366 C C . GLU A 1 787 ? 21.989 -13.779 -8.500 1.00 95.31 787 GLU A C 1
ATOM 6368 O O . GLU A 1 787 ? 22.251 -14.318 -9.578 1.00 95.31 787 GLU A O 1
ATOM 6373 N N . ASP A 1 788 ? 20.839 -14.019 -7.855 1.00 94.56 788 ASP A N 1
ATOM 6374 C CA . ASP A 1 788 ? 19.811 -14.923 -8.392 1.00 94.56 788 ASP A CA 1
ATOM 6375 C C . ASP A 1 788 ? 19.205 -14.345 -9.701 1.00 94.56 788 ASP A C 1
ATOM 6377 O O . ASP A 1 788 ? 19.103 -15.076 -10.687 1.00 94.56 788 ASP A O 1
ATOM 6381 N N . ILE A 1 789 ? 18.923 -13.035 -9.789 1.00 96.25 789 ILE A N 1
ATOM 6382 C CA . ILE A 1 789 ? 18.455 -12.369 -11.029 1.00 96.25 789 ILE A CA 1
ATOM 6383 C C . ILE A 1 789 ? 19.514 -12.451 -12.141 1.00 96.25 789 ILE A C 1
ATOM 6385 O O . ILE A 1 789 ? 19.196 -12.799 -13.278 1.00 96.25 789 ILE A O 1
ATOM 6389 N N . LYS A 1 790 ? 20.788 -12.179 -11.825 1.00 94.75 790 LYS A N 1
ATOM 6390 C CA . LYS A 1 790 ? 21.921 -12.239 -12.773 1.00 94.75 790 LYS A CA 1
ATOM 6391 C C . LYS A 1 790 ? 22.079 -13.624 -13.413 1.00 94.75 790 LYS A C 1
ATOM 6393 O O . LYS A 1 790 ? 22.539 -13.736 -14.552 1.00 94.75 790 LYS A O 1
ATOM 6398 N N . SER A 1 791 ? 21.671 -14.683 -12.707 1.00 92.50 791 SER A N 1
ATOM 6399 C CA . SER A 1 791 ? 21.685 -16.057 -13.229 1.00 92.50 791 SER A CA 1
ATOM 6400 C C . SER A 1 791 ? 20.676 -16.299 -14.363 1.00 92.50 791 SER A C 1
ATOM 6402 O O . SER A 1 791 ? 20.855 -17.235 -15.144 1.00 92.50 791 SER A O 1
ATOM 6404 N N . GLY A 1 792 ? 19.653 -15.445 -14.486 1.00 90.38 792 GLY A N 1
ATOM 6405 C CA . GLY A 1 792 ? 18.613 -15.521 -15.514 1.00 90.38 792 GLY A CA 1
ATOM 6406 C C . GLY A 1 792 ? 17.528 -16.569 -15.262 1.00 90.38 792 GLY A C 1
ATOM 6407 O O . GLY A 1 792 ? 16.739 -16.834 -16.164 1.00 90.38 792 GLY A O 1
ATOM 6408 N N . ASN A 1 793 ? 17.493 -17.163 -14.068 1.00 90.44 793 ASN A N 1
ATOM 6409 C CA . ASN A 1 793 ? 16.470 -18.126 -13.671 1.00 90.44 793 ASN A CA 1
ATOM 6410 C C . ASN A 1 793 ? 15.246 -17.433 -13.064 1.00 90.44 793 ASN A C 1
ATOM 6412 O O . ASN A 1 793 ? 15.306 -16.283 -12.627 1.00 90.44 793 ASN A O 1
ATOM 6416 N N . ASP A 1 794 ? 14.149 -18.180 -12.972 1.00 94.69 794 ASP A N 1
ATOM 6417 C CA . ASP A 1 794 ? 12.983 -17.762 -12.204 1.00 94.69 794 ASP A CA 1
ATOM 6418 C C . ASP A 1 794 ? 13.334 -17.545 -10.726 1.00 94.69 794 ASP A C 1
ATOM 6420 O O . ASP A 1 794 ? 14.117 -18.296 -10.132 1.00 94.69 794 ASP A O 1
ATOM 6424 N N . ILE A 1 795 ? 12.678 -16.578 -10.089 1.00 96.50 795 ILE A N 1
ATOM 6425 C CA . ILE A 1 795 ? 12.807 -16.367 -8.647 1.00 96.50 795 ILE A CA 1
ATOM 6426 C C . ILE A 1 795 ? 11.703 -17.145 -7.947 1.00 96.50 795 ILE A C 1
ATOM 6428 O O . ILE A 1 795 ? 10.543 -16.752 -7.996 1.00 96.50 795 ILE A O 1
ATOM 6432 N N . ASN A 1 796 ? 12.064 -18.234 -7.266 1.00 96.75 796 ASN A N 1
ATOM 6433 C CA . ASN A 1 796 ? 11.182 -18.907 -6.313 1.00 96.75 796 ASN A CA 1
ATOM 6434 C C . ASN A 1 796 ? 11.440 -18.351 -4.906 1.00 96.75 796 ASN A C 1
ATOM 6436 O O . ASN A 1 796 ? 12.506 -18.572 -4.323 1.00 96.75 796 ASN A O 1
ATOM 6440 N N . TRP A 1 797 ? 10.457 -17.648 -4.347 1.00 96.62 797 TRP A N 1
ATOM 6441 C CA . TRP A 1 797 ? 10.585 -16.941 -3.077 1.00 96.62 797 TRP A CA 1
ATOM 6442 C C . TRP A 1 797 ? 10.791 -17.867 -1.885 1.00 96.62 797 TRP A C 1
ATOM 6444 O O . TRP A 1 797 ? 11.542 -17.512 -0.980 1.00 96.62 797 TRP A O 1
ATOM 6454 N N . GLN A 1 798 ? 10.194 -19.059 -1.876 1.00 95.06 798 GLN A N 1
ATOM 6455 C CA . GLN A 1 798 ? 10.397 -20.026 -0.797 1.00 95.06 798 GLN A CA 1
ATOM 6456 C C . GLN A 1 798 ? 11.844 -20.543 -0.791 1.00 95.06 798 GLN A C 1
ATOM 6458 O O . GLN A 1 798 ? 12.493 -20.623 0.257 1.00 95.06 798 GLN A O 1
ATOM 6463 N N . VAL A 1 799 ? 12.379 -20.866 -1.973 1.00 96.44 799 VAL A N 1
ATOM 6464 C CA . VAL A 1 799 ? 13.769 -21.311 -2.142 1.00 96.44 799 VAL A CA 1
ATOM 6465 C C . VAL A 1 799 ? 14.741 -20.186 -1.795 1.00 96.44 799 VAL A C 1
ATOM 6467 O O . VAL A 1 799 ? 15.685 -20.416 -1.033 1.00 96.44 799 VAL A O 1
ATOM 6470 N N . PHE A 1 800 ? 14.502 -18.981 -2.314 1.00 97.44 800 PHE A N 1
ATOM 6471 C CA . PHE A 1 800 ? 15.300 -17.792 -2.021 1.00 97.44 800 PHE A CA 1
ATOM 6472 C C . PHE A 1 800 ? 15.322 -17.496 -0.519 1.00 97.44 800 PHE A C 1
ATOM 6474 O O . PHE A 1 800 ? 16.396 -17.374 0.073 1.00 97.44 800 PHE A O 1
ATOM 6481 N N . TRP A 1 801 ? 14.157 -17.479 0.134 1.00 97.25 801 TRP A N 1
ATOM 6482 C CA . TRP A 1 801 ? 14.064 -17.150 1.555 1.00 97.25 801 TRP A CA 1
ATOM 6483 C C . TRP A 1 801 ? 14.763 -18.174 2.443 1.00 97.25 801 TRP A C 1
ATOM 6485 O O . TRP A 1 801 ? 15.474 -17.795 3.365 1.00 97.25 801 TRP A O 1
ATOM 6495 N N . ARG A 1 802 ? 14.681 -19.470 2.117 1.00 97.06 802 ARG A N 1
ATOM 6496 C CA . ARG A 1 802 ? 15.435 -20.514 2.832 1.00 97.06 802 ARG A CA 1
ATOM 6497 C C . ARG A 1 802 ? 16.954 -20.363 2.667 1.00 97.06 802 ARG A C 1
ATOM 6499 O O . ARG A 1 802 ? 17.721 -20.776 3.538 1.00 97.06 802 ARG A O 1
ATOM 6506 N N . LYS A 1 803 ? 17.442 -19.823 1.542 1.00 97.12 803 LYS A N 1
ATOM 6507 C CA . LYS A 1 803 ? 18.864 -19.443 1.404 1.00 97.12 803 LYS A CA 1
ATOM 6508 C C . LYS A 1 803 ? 19.181 -18.237 2.296 1.00 97.12 803 LYS A C 1
ATOM 6510 O O . LYS A 1 803 ? 20.193 -18.271 2.991 1.00 97.12 803 LYS A O 1
ATOM 6515 N N . ALA A 1 804 ? 18.327 -17.213 2.284 1.00 97.19 804 ALA A N 1
ATOM 6516 C CA . ALA A 1 804 ? 18.497 -16.004 3.086 1.00 97.19 804 ALA A CA 1
ATOM 6517 C C . ALA A 1 804 ? 18.511 -16.311 4.588 1.00 97.19 804 ALA A C 1
ATOM 6519 O O . ALA A 1 804 ? 19.449 -15.922 5.271 1.00 97.19 804 ALA A O 1
ATOM 6520 N N . GLU A 1 805 ? 17.558 -17.098 5.083 1.00 96.69 805 GLU A N 1
ATOM 6521 C CA . GLU A 1 805 ? 17.448 -17.503 6.488 1.00 96.69 805 GLU A CA 1
ATOM 6522 C C . GLU A 1 805 ? 18.693 -18.254 6.974 1.00 96.69 805 GLU A C 1
ATOM 6524 O O . GLU A 1 805 ? 19.223 -17.949 8.036 1.00 96.69 805 GLU A O 1
ATOM 6529 N N . ARG A 1 806 ? 19.257 -19.158 6.161 1.00 97.06 806 ARG A N 1
ATOM 6530 C CA . ARG A 1 806 ? 20.515 -19.845 6.508 1.00 97.06 806 ARG A CA 1
ATOM 6531 C C . ARG A 1 806 ? 21.709 -18.900 6.655 1.00 97.06 806 ARG A C 1
ATOM 6533 O O . ARG A 1 806 ? 22.629 -19.213 7.402 1.00 97.06 806 ARG A O 1
ATOM 6540 N N . LYS A 1 807 ? 21.729 -17.786 5.919 1.00 96.06 807 LYS A N 1
ATOM 6541 C CA . LYS A 1 807 ? 22.841 -16.822 5.929 1.00 96.06 807 LYS A CA 1
ATOM 6542 C C . LYS A 1 807 ? 22.640 -15.698 6.946 1.00 96.06 807 LYS A C 1
ATOM 6544 O O . LYS A 1 807 ? 23.607 -15.231 7.536 1.00 96.06 807 LYS A O 1
ATOM 6549 N N . LEU A 1 808 ? 21.402 -15.247 7.112 1.00 96.88 808 LEU A N 1
ATOM 6550 C CA . LEU A 1 808 ? 21.042 -14.009 7.802 1.00 96.88 808 LEU A CA 1
ATOM 6551 C C . LEU A 1 808 ? 20.182 -14.240 9.048 1.00 96.88 808 LEU A C 1
ATOM 6553 O O . LEU A 1 808 ? 20.057 -13.329 9.857 1.00 96.88 808 LEU A O 1
ATOM 6557 N N . GLY A 1 809 ? 19.630 -15.441 9.245 1.00 93.25 809 GLY A N 1
ATOM 6558 C CA . GLY A 1 809 ? 18.699 -15.753 10.336 1.00 93.25 809 GLY A CA 1
ATOM 6559 C C . GLY A 1 809 ? 19.296 -15.666 11.743 1.00 93.25 809 GLY A C 1
ATOM 6560 O O . GLY A 1 809 ? 18.546 -15.542 12.703 1.00 93.25 809 GLY A O 1
ATOM 6561 N N . ASN A 1 810 ? 20.628 -15.665 11.872 1.00 93.88 810 ASN A N 1
ATOM 6562 C CA . ASN A 1 810 ? 21.304 -15.413 13.151 1.00 93.88 810 ASN A CA 1
ATOM 6563 C C . ASN A 1 810 ? 21.231 -13.940 13.585 1.00 93.88 810 ASN A C 1
ATOM 6565 O O . ASN A 1 810 ? 21.494 -13.632 14.743 1.00 93.88 810 ASN A O 1
ATOM 6569 N N . ASN A 1 811 ? 20.910 -13.020 12.671 1.00 91.69 811 ASN A N 1
ATOM 6570 C CA . ASN A 1 811 ? 20.637 -11.637 13.028 1.00 91.69 811 ASN A CA 1
ATOM 6571 C C . ASN A 1 811 ? 19.211 -11.543 13.579 1.00 91.69 811 ASN A C 1
ATOM 6573 O O . ASN A 1 811 ? 18.248 -11.852 12.877 1.00 91.69 811 ASN A O 1
ATOM 6577 N N . GLU A 1 812 ? 19.070 -11.068 14.815 1.00 86.94 812 GLU A N 1
ATOM 6578 C CA . GLU A 1 812 ? 17.779 -10.986 15.506 1.00 86.94 812 GLU A CA 1
ATOM 6579 C C . GLU A 1 812 ? 16.734 -10.139 14.766 1.00 86.94 812 GLU A C 1
ATOM 6581 O O . GLU A 1 812 ? 15.536 -10.353 14.955 1.00 86.94 812 GLU A O 1
ATOM 6586 N N . ASN A 1 813 ? 17.167 -9.217 13.899 1.00 86.19 813 ASN A N 1
ATOM 6587 C CA . ASN A 1 813 ? 16.282 -8.381 13.091 1.00 86.19 813 ASN A CA 1
ATOM 6588 C C . ASN A 1 813 ? 15.776 -9.075 11.819 1.00 86.19 813 ASN A C 1
ATOM 6590 O O . ASN A 1 813 ? 14.826 -8.582 11.217 1.00 86.19 813 ASN A O 1
ATOM 6594 N N . PHE A 1 814 ? 16.332 -10.225 11.408 1.00 92.25 814 PHE A N 1
ATOM 6595 C CA . PHE A 1 814 ? 15.864 -10.951 10.217 1.00 92.25 814 PHE A CA 1
ATOM 6596 C C . PHE A 1 814 ? 14.386 -11.352 10.331 1.00 92.25 814 PHE A C 1
ATOM 6598 O O . PHE A 1 814 ? 13.648 -11.276 9.352 1.00 92.25 814 PHE A O 1
ATOM 6605 N N . LYS A 1 815 ? 13.926 -11.691 11.543 1.00 86.62 815 LYS A N 1
ATOM 6606 C CA . LYS A 1 815 ? 12.522 -12.039 11.828 1.00 86.62 815 LYS A CA 1
ATOM 6607 C C . LYS A 1 815 ? 11.527 -10.913 11.518 1.00 86.62 815 LYS A C 1
ATOM 6609 O O . LYS A 1 815 ? 10.341 -11.184 11.377 1.00 86.62 815 LYS A O 1
ATOM 6614 N N . ASN A 1 816 ? 12.000 -9.667 11.423 1.00 84.88 816 ASN A N 1
ATOM 6615 C CA . ASN A 1 816 ? 11.160 -8.517 11.096 1.00 84.88 816 ASN A CA 1
ATOM 6616 C C . ASN A 1 816 ? 10.862 -8.426 9.593 1.00 84.88 816 ASN A C 1
ATOM 6618 O O . ASN A 1 816 ? 9.977 -7.663 9.209 1.00 84.88 816 ASN A O 1
ATOM 6622 N N . TYR A 1 817 ? 11.589 -9.161 8.745 1.00 91.81 817 TYR A N 1
ATOM 6623 C CA . TYR A 1 817 ? 11.426 -9.122 7.297 1.00 91.81 817 TYR A CA 1
ATOM 6624 C C . TYR A 1 817 ? 10.384 -10.128 6.818 1.00 91.81 817 TYR A C 1
ATOM 6626 O O . TYR A 1 817 ? 10.343 -11.280 7.252 1.00 91.81 817 TYR A O 1
ATOM 6634 N N . ILE A 1 818 ? 9.581 -9.695 5.853 1.00 90.50 818 ILE A N 1
ATOM 6635 C CA . ILE A 1 818 ? 8.504 -10.475 5.259 1.00 90.50 818 ILE A CA 1
ATOM 6636 C C . ILE A 1 818 ? 8.805 -10.668 3.776 1.00 90.50 818 ILE A C 1
ATOM 6638 O O . ILE A 1 818 ? 8.860 -9.687 3.028 1.00 90.50 818 ILE A O 1
ATOM 6642 N N . PRO A 1 819 ? 8.986 -11.921 3.327 1.00 94.44 819 PRO A N 1
ATOM 6643 C CA . PRO A 1 819 ? 9.111 -12.203 1.911 1.00 94.44 819 PRO A CA 1
ATOM 6644 C C . PRO A 1 819 ? 7.752 -12.111 1.202 1.00 94.44 819 PRO A C 1
ATOM 6646 O O . PRO A 1 819 ? 6.726 -12.384 1.829 1.00 94.44 819 PRO A O 1
ATOM 6649 N N . PRO A 1 820 ? 7.732 -11.879 -0.123 1.00 93.75 820 PRO A N 1
ATOM 6650 C CA . PRO A 1 820 ? 6.493 -11.715 -0.890 1.00 93.75 820 PRO A CA 1
ATOM 6651 C C . PRO A 1 820 ? 5.462 -12.836 -0.694 1.00 93.75 820 PRO A C 1
ATOM 6653 O O . PRO A 1 820 ? 4.303 -12.563 -0.411 1.00 93.75 820 PRO A O 1
ATOM 6656 N N . HIS A 1 821 ? 5.890 -14.102 -0.745 1.00 91.06 821 HIS A N 1
ATOM 6657 C CA . HIS A 1 821 ? 5.013 -15.269 -0.559 1.00 91.06 821 HIS A CA 1
ATOM 6658 C C . HIS A 1 821 ? 4.414 -15.425 0.854 1.00 91.06 821 HIS A C 1
ATOM 6660 O O . HIS A 1 821 ? 3.542 -16.263 1.050 1.00 91.06 821 HIS A O 1
ATOM 6666 N N . LYS A 1 822 ? 4.884 -14.661 1.851 1.00 89.06 822 LYS A N 1
ATOM 6667 C CA . LYS A 1 822 ? 4.330 -14.643 3.220 1.00 89.06 822 LYS A CA 1
ATOM 6668 C C . LYS A 1 822 ? 3.660 -13.313 3.567 1.00 89.06 822 LYS A C 1
ATOM 6670 O O . LYS A 1 822 ? 3.275 -13.104 4.716 1.00 89.06 822 LYS A O 1
ATOM 6675 N N . ASN A 1 823 ? 3.552 -12.400 2.606 1.00 88.56 823 ASN A N 1
ATOM 6676 C CA . ASN A 1 823 ? 2.951 -11.095 2.819 1.00 88.56 823 ASN A CA 1
ATOM 6677 C C . ASN A 1 823 ? 1.422 -11.198 2.673 1.00 88.56 823 ASN A C 1
ATOM 6679 O O . ASN A 1 823 ? 0.882 -11.041 1.579 1.00 88.56 823 ASN A O 1
ATOM 6683 N N . LEU A 1 824 ? 0.737 -11.514 3.778 1.00 85.75 824 LEU A N 1
ATOM 6684 C CA . LEU A 1 824 ? -0.712 -11.746 3.795 1.00 85.75 824 LEU A CA 1
ATOM 6685 C C . LEU A 1 824 ? -1.519 -10.519 3.363 1.00 85.75 824 LEU A C 1
ATOM 6687 O O . LEU A 1 824 ? -2.500 -10.692 2.650 1.00 85.75 824 LEU A O 1
ATOM 6691 N N . GLY A 1 825 ? -1.098 -9.302 3.715 1.00 85.38 825 GLY A N 1
ATOM 6692 C CA . GLY A 1 825 ? -1.761 -8.081 3.258 1.00 85.38 825 GLY A CA 1
ATOM 6693 C C . GLY A 1 825 ? -1.669 -7.912 1.743 1.00 85.38 825 GLY A C 1
ATOM 6694 O O . GLY A 1 825 ? -2.671 -7.612 1.100 1.00 85.38 825 GLY A O 1
ATOM 6695 N N . VAL A 1 826 ? -0.509 -8.191 1.137 1.00 88.50 826 VAL A N 1
ATOM 6696 C CA . VAL A 1 826 ? -0.355 -8.148 -0.329 1.00 88.50 826 VAL A CA 1
ATOM 6697 C C . VAL A 1 826 ? -1.190 -9.231 -1.006 1.00 88.50 826 VAL A C 1
ATOM 6699 O O . VAL A 1 826 ? -1.886 -8.939 -1.977 1.00 88.50 826 VAL A O 1
ATOM 6702 N N . LEU A 1 827 ? -1.144 -10.465 -0.495 1.00 88.88 827 LEU A N 1
ATOM 6703 C CA . LEU A 1 827 ? -1.958 -11.575 -1.001 1.00 88.88 827 LEU A CA 1
ATOM 6704 C C . LEU A 1 827 ? -3.447 -11.230 -0.945 1.00 88.88 827 LEU A C 1
ATOM 6706 O O . LEU A 1 827 ? -4.146 -11.383 -1.942 1.00 88.88 827 LEU A O 1
ATOM 6710 N N . PHE A 1 828 ? -3.904 -10.708 0.193 1.00 87.62 828 PHE A N 1
ATOM 6711 C CA . PHE A 1 828 ? -5.286 -10.309 0.407 1.00 87.62 828 PHE A CA 1
ATOM 6712 C C . PHE A 1 828 ? -5.705 -9.188 -0.545 1.00 87.62 828 PHE A C 1
ATOM 6714 O O . PHE A 1 828 ? -6.703 -9.332 -1.244 1.00 87.62 828 PHE A O 1
ATOM 6721 N N . ILE A 1 829 ? -4.948 -8.085 -0.605 1.00 85.88 829 ILE A N 1
ATOM 6722 C CA . ILE A 1 829 ? -5.287 -6.934 -1.455 1.00 85.88 829 ILE A CA 1
ATOM 6723 C C . ILE A 1 829 ? -5.368 -7.361 -2.922 1.00 85.88 829 ILE A C 1
ATOM 6725 O O . ILE A 1 829 ? -6.298 -6.963 -3.621 1.00 85.88 829 ILE A O 1
ATOM 6729 N N . LYS A 1 830 ? -4.420 -8.180 -3.394 1.00 88.00 830 LYS A N 1
ATOM 6730 C CA . LYS A 1 830 ? -4.444 -8.694 -4.767 1.00 88.00 830 LYS A CA 1
ATOM 6731 C C . LYS A 1 830 ? -5.641 -9.614 -5.011 1.00 88.00 830 LYS A C 1
ATOM 6733 O O . LYS A 1 830 ? -6.324 -9.432 -6.011 1.00 88.00 830 LYS A O 1
ATOM 6738 N N . ALA A 1 831 ? -5.930 -10.547 -4.100 1.00 88.00 831 ALA A N 1
ATOM 6739 C CA . ALA A 1 831 ? -7.093 -11.432 -4.208 1.00 88.00 831 ALA A CA 1
ATOM 6740 C C . ALA A 1 831 ? -8.398 -10.634 -4.272 1.00 88.00 831 ALA A C 1
ATOM 6742 O O . ALA A 1 831 ? -9.219 -10.849 -5.156 1.00 88.00 831 ALA A O 1
ATOM 6743 N N . TYR A 1 832 ? -8.549 -9.666 -3.367 1.00 85.88 832 TYR A N 1
ATOM 6744 C CA . TYR A 1 832 ? -9.717 -8.801 -3.298 1.00 85.88 832 TYR A CA 1
ATOM 6745 C C . TYR A 1 832 ? -9.894 -7.994 -4.580 1.00 85.88 832 TYR A C 1
ATOM 6747 O O . TYR A 1 832 ? -10.991 -7.964 -5.123 1.00 85.88 832 TYR A O 1
ATOM 6755 N N . LYS A 1 833 ? -8.818 -7.386 -5.096 1.00 81.19 833 LYS A N 1
ATOM 6756 C CA . LYS A 1 833 ? -8.855 -6.647 -6.364 1.00 81.19 833 LYS A CA 1
ATOM 6757 C C . LYS A 1 833 ? -9.193 -7.545 -7.556 1.00 81.19 833 LYS A C 1
ATOM 6759 O O . LYS A 1 833 ? -9.907 -7.085 -8.432 1.00 81.19 833 LYS A O 1
ATOM 6764 N N . ASN A 1 834 ? -8.691 -8.778 -7.601 1.00 81.50 834 ASN A N 1
ATOM 6765 C CA . ASN A 1 834 ? -8.970 -9.705 -8.699 1.00 81.50 834 ASN A CA 1
ATOM 6766 C C . ASN A 1 834 ? -10.421 -10.190 -8.669 1.00 81.50 834 ASN A C 1
ATOM 6768 O O . ASN A 1 834 ? -11.127 -10.037 -9.653 1.00 81.50 834 ASN A O 1
ATOM 6772 N N . LEU A 1 835 ? -10.899 -10.666 -7.519 1.00 79.44 835 LEU A N 1
ATOM 6773 C CA . LEU A 1 835 ? -12.277 -11.146 -7.386 1.00 79.44 835 LEU A CA 1
ATOM 6774 C C . LEU A 1 835 ? -13.305 -10.033 -7.619 1.00 79.44 835 LEU A C 1
ATOM 6776 O O . LEU A 1 835 ? -14.387 -10.303 -8.114 1.00 79.44 835 LEU A O 1
ATOM 6780 N N . LYS A 1 836 ? -12.954 -8.780 -7.310 1.00 71.44 836 LYS A N 1
ATOM 6781 C CA . LYS A 1 836 ? -13.772 -7.611 -7.658 1.00 71.44 836 LYS A CA 1
ATOM 6782 C C . LYS A 1 836 ? -13.757 -7.205 -9.133 1.00 71.44 836 LYS A C 1
ATOM 6784 O O . LYS A 1 836 ? -14.511 -6.308 -9.477 1.00 71.44 836 LYS A O 1
ATOM 6789 N N . LYS A 1 837 ? -12.831 -7.728 -9.939 1.00 61.75 837 LYS A N 1
ATOM 6790 C CA . LYS A 1 837 ? -12.847 -7.567 -11.403 1.00 61.75 837 LYS A CA 1
ATOM 6791 C C . LYS A 1 837 ? -13.667 -8.670 -12.078 1.00 61.75 837 LYS A C 1
ATOM 6793 O O . LYS A 1 837 ? -14.131 -8.480 -13.203 1.00 61.75 837 LYS A O 1
ATOM 6798 N N . ASP A 1 838 ? -13.741 -9.827 -11.420 1.00 47.16 838 ASP A N 1
ATOM 6799 C CA . ASP A 1 838 ? -14.491 -10.996 -11.876 1.00 47.16 838 ASP A CA 1
ATOM 6800 C C . ASP A 1 838 ? -15.990 -10.896 -11.519 1.00 47.16 838 ASP A C 1
ATOM 6802 O O . ASP A 1 838 ? -16.810 -11.484 -12.221 1.00 47.16 838 ASP A O 1
ATOM 6806 N N . GLU A 1 839 ? -16.334 -10.155 -10.452 1.00 43.56 839 GLU A N 1
ATOM 6807 C CA . GLU A 1 839 ? -17.636 -9.474 -10.275 1.00 43.56 839 GLU A CA 1
ATOM 6808 C C . GLU A 1 839 ? -17.707 -8.223 -11.157 1.00 43.56 839 GLU A C 1
ATOM 6810 O O . GLU A 1 839 ? -18.799 -7.934 -11.684 1.00 43.56 839 GLU A O 1
#

Mean predicted aligned error: 17.81 Å

Solvent-accessible surface area (backbone atoms only — not comparable to full-atom values): 46786 Å² total; per-residue (Å²): 104,76,68,55,50,54,53,48,53,52,51,51,54,50,51,54,48,54,54,48,55,51,51,52,61,66,66,72,68,87,77,80,92,74,79,95,72,84,82,68,72,70,72,73,63,75,81,63,60,70,71,59,52,52,54,55,56,62,59,39,76,82,33,53,73,55,49,55,52,46,50,53,51,46,36,75,71,75,48,61,72,72,61,31,38,58,50,52,57,55,51,52,54,53,56,70,76,38,89,51,68,80,64,66,80,62,89,70,75,74,56,71,68,52,48,54,48,31,40,73,28,101,54,32,66,57,38,62,76,46,38,79,71,40,58,89,43,94,58,36,66,58,52,53,53,51,42,51,54,54,48,61,76,66,68,63,94,68,66,68,53,50,64,54,49,73,47,35,83,73,41,59,90,37,94,59,31,64,60,55,52,50,54,28,38,76,77,41,41,45,49,44,56,78,39,36,87,79,45,55,94,42,92,59,37,57,56,50,47,44,57,30,25,67,34,76,90,36,42,59,35,60,54,50,51,63,58,77,60,65,72,94,77,88,64,90,63,59,61,61,48,50,51,48,26,49,47,44,22,21,68,64,40,18,50,65,73,59,40,47,74,76,60,69,75,72,76,79,85,66,94,65,51,68,58,40,49,51,44,11,48,54,42,25,49,73,75,34,64,77,61,52,60,83,51,36,83,47,33,66,84,43,93,56,30,63,61,48,50,51,52,36,41,43,40,42,55,80,53,48,64,58,40,60,78,74,53,45,88,81,72,52,56,85,73,44,89,48,68,67,54,39,53,51,51,55,51,51,56,53,52,54,58,55,52,76,75,52,80,92,87,69,98,78,71,68,66,63,59,55,58,58,51,52,53,33,43,72,72,66,79,35,53,72,74,54,54,52,50,59,62,74,73,55,78,97,61,59,71,65,60,76,40,82,42,79,52,50,50,41,53,51,37,52,57,54,66,71,39,86,88,52,72,25,51,59,52,45,51,53,49,39,30,51,42,22,29,55,52,42,41,55,34,57,75,30,67,90,46,59,67,73,69,28,46,51,79,53,66,87,53,50,29,61,57,42,50,49,39,52,55,46,10,52,35,47,42,38,76,68,51,47,52,57,49,50,53,50,24,57,52,33,24,59,75,70,72,46,38,51,56,58,45,35,60,73,55,73,47,67,63,46,55,54,44,50,27,50,25,39,76,70,74,40,39,69,66,51,46,69,44,38,57,73,67,56,46,52,50,51,56,43,56,59,75,45,72,56,82,75,41,76,88,42,61,60,60,54,26,36,45,46,41,34,64,62,65,55,78,58,62,68,63,50,51,52,48,52,53,46,44,53,60,46,36,78,68,40,94,71,41,63,66,44,32,39,48,30,34,59,44,41,88,36,86,92,32,74,82,39,68,63,40,62,52,49,22,77,79,31,62,67,60,83,50,46,60,45,59,40,74,68,55,35,45,97,89,54,36,26,32,29,40,39,47,29,31,75,47,76,62,11,46,52,40,50,55,56,43,48,61,75,40,78,84,36,87,49,37,46,79,45,84,51,95,43,29,37,40,38,33,50,71,61,68,76,33,47,37,37,39,39,30,32,36,26,95,23,52,67,67,12,53,56,55,52,51,51,53,27,60,78,66,74,51,65,44,28,33,41,34,40,43,39,58,42,92,50,45,63,71,47,53,76,69,50,42,63,71,18,39,35,37,34,31,44,14,25,15,29,50,82,48,52,58,64,45,41,70,41,11,73,76,39,39,48,35,26,8,73,20,61,40,45,56,89,50,49,40,61,50,52,49,53,50,49,53,50,53,24,60,53,47,58,50,42,43,67,64,49,45,58,54,46,44,76,75,43,52,86,42,84,53,47,78,27,51,39,52,40,64,70,33,56,38,61,33,47,53,49,27,53,56,50,56,62,68,77,98

Sequence (839 aa):
NKKLEKEKEAVIGAAQKEAADMHDEIKDGEMEKSDEKEVDDSKIKGILSQEKKEIFFNGIKGKAKILAKALVLMSVLSLGEGDALKLVSTTDGYLKDSKIEKINKEKISLGKDYYLLLIKSDEPWRAMERINEYKNEPYAFEIIQIFLNDWEERHWSDSPWDEILNNIDKFIDQPYAQKVIEMGAENDSYAVLENLNKFINYPYAEEIVKKISSNESNAANIVYYAESNNYYKDLHGETDILKKAFEDLADAEPFSLLADEHNTIYYEDFTGRQEIINKAVNNTIKKHTSGTIYNYDSIINKPFAKEFIEKMIVYDPLQISWLQENNIKKLDLRHSDNANVKALINIDDELNNIKHGYSEHRSGTIKEPVFILSKKIIDGSLSVNRAIEMFSYGNSNSINRSAGSKINYYQYLREIRNTPNLAAEYLVSSELREAALRLVGSINELHDEPDVARFKAVENLKSNEIYELIVEGEDEVFTSTFNGLFNRMVEKMRKENIGGKEMLEGVGEYKFRTFIKMSASFNRLNEFLATMGKNYQKELLKKFVSDLEKERHNLSEVAAVADTLGILEDKEILNRLKSIIIDEYEKADNQILYGLFASVLKGRKDTEKDSWFLKLPEKYELPNLEKISAEKLFNKDGSNIQQHFFYNDKDGLASFENFLAQYKNNKDWRVEERGKYIRIISVEGNKKVEIFTNKPASEEGGPEEIEKIFKERNVQSIVVVHRGHSFHTDKTIEKITSIAKIVSLGSCGGYNNIDKVLQKSPDAHILSTKGIGTMLINDPLLKMLNEDIKSGNDINWQVFWRKAERKLGNNENFKNYIPPHKNLGVLFIKAYKNLKKDE

Foldseek 3Di:
DVVVVVVVVVVVVVVVVVVVVVVVVVVVDPDDDDDDDDDDPVVVVPPDDPVVVCVVVVVCVVCVVVVVVVLLVCLVPPDDLVVSQVSLVVVVVVCVPDPCVVVPPPQDQPDPSSLVSCLVHPHNLVSLVCLLNPLVPPCSVVSLVSSQVSVVVVPDPDHPLLSNLVSLLSNVVPPCSLVSLLVCLVVPVLSSLLSLLSCQVPPCSLVSLLLLLQDLVSVVSLVVSVLVVPDDDDDDRPQVSSVVSLLSNLQRPLLSSQQDLSCQVVPPDDPCVVVSNVSSLVNCLVPPLPPCLVSVVSRLPHPCNLVSVVLSCQQAVVCLVVCVVPPCVRNVLCPPPDPLSVLSNVLVVLLVVVVVVDDDDDPDPSVVLSLVLNQCCQLVVAPSVRSSVVVVVDDDDVVCVVQVALLSVLVVLVVQLPDPPRGNNVVSLLVNLVSLLVLQQQLVVCVVPDLCVSCVRCQPPALLSLLSSCLSNQQAHFLVSNVSSVVSSVVRCVVVVHFLVCSCVVVVVVCVLSSCLVCQVSVNNVVNLVRDDPVVSLVSLLVLLPPVVVVVPCLLSLLSSLNSLLRGPPLVSNVSNLVSLVVRCVVDPDNQSSLLSLVSNAPDPSCPPPPCSDPSCVVQPFDFPQWDFLVLQADPVQEREEEEAAAQDPQSQVLVVLLVVLAPPDPQWDWDDDVQWIWIWGPDFPTIYIYIYGDNVNRPPRVVVVVVVCVVVVHAHQEYEYGDAPSCVVVSLVRQAQSHAEYEAQHGCSLSCLVSNCVRHVNHQYKYFSGHRHSLLVNVLVSLVVVVSRNSGMDRQVVSVVVSCVVPVVPPRVVRIDGSSRSSSSSSVSSSVVVVSVD

Secondary structure (DSSP, 8-state):
-HHHHHHHHHHHHHHHHHHHHHHHHHHS------------TTTGGGS--HHHHHHHHHHHTTTHHHHHHHHHHHHHHHS-HHHHHHHHHHHHHHHHHSGGGGTTTS-----HHHHHHHHTSS-THHHHHTHHHHTTSTTHHHHHHHHHHHHHHTT-SS-HHHHHHHTGGGTTTSTTHHHHHHHHHHH-HHHHHHTHHHHTTSTTHHHHHHHHHT-HHHHHHHHHHHHHT-S--S-TTHHHHHHHHHHHHHHH-HHHHHH-SGGGTTSS--TTHHHHHHHHHHHHHHH-TTHHHHTHHHHTTSTTHHHHHHHHHHH-TTHHHHHHHHTHHHH-GGG-S-HHHHHHHHHHHHHHHHHTTS-S--TTSSHHHHHHHHHHHHTSSS-HHHHHHHHHT-SSSSHHHHS-SHHHHHHHHHHHHTSTT-TTHHHHHHHHHHHHHHHHHHHHHTTTS-HHHHTGGGTT--HHHHHHHHHHTTTT--HHHHHHHHHHHHHHHHHHT--HHHHHHTTTTTTHHHHHHHHHHTT-HHHHHTTS-HHHHHHHHHHHHSSTTT-TT-HHHHHHHHHHHHH---HHHHHHHHHHHHHHHHH-S--HHHHHHHHHHTT-TTTTT-HHHHHGGGTSPPP--SEE-GGGGS-TTSEEEEEEEE-SSHHHHHHHHHHHHHHHT-TTEEEEEETTEEEEEESSSSSEEEEEEE-GGGTTHHHHHHHHHHHHHT---SEEEEES-GGGHHHHHTT--TT--EEEE-STTGGGGHHHHHHH-TTPEEEEESS---HHHHHHHHHHHHHHHHTT--EEHHHHHHHHHHHHTTSTTGGGEE-GGG-HHHHHHHHHHHHHHH-

pLDDT: mean 73.28, std 20.99, range [27.48, 98.5]

Radius of gyration: 35.28 Å; Cα contacts (8 Å, |Δi|>4): 974; chains: 1; bounding box: 71×97×113 Å